Protein AF-A0A819TZE5-F1 (afdb_monomer)

pLDDT: mean 74.03, std 20.82, range [21.53, 96.31]

Organism: NCBI:txid433720

Solvent-accessible surface area (backbone atoms only — not comparable to full-atom values): 52608 Å² total; per-residue (Å²): 130,54,74,61,56,50,29,47,52,51,35,56,51,39,30,56,26,42,72,44,95,61,19,67,64,45,36,51,55,49,43,62,57,54,63,72,38,63,92,72,68,59,83,61,87,64,60,72,59,57,60,49,46,84,89,83,48,51,73,27,68,56,39,42,64,39,38,74,45,28,62,80,93,56,50,78,41,44,37,37,59,58,66,80,70,31,43,14,61,45,44,26,50,34,57,29,45,71,37,92,83,63,44,53,49,43,56,47,46,50,34,50,44,47,47,64,75,43,35,71,58,54,38,72,75,34,29,93,79,76,44,65,56,70,62,51,52,44,50,62,31,40,83,55,42,80,82,59,69,68,52,56,48,34,43,8,46,60,40,36,22,25,40,32,35,40,49,39,69,66,92,69,50,84,85,52,51,71,51,57,37,77,36,59,26,61,84,90,53,70,54,81,49,78,48,40,39,34,54,24,37,93,55,58,68,73,60,43,15,72,74,43,89,70,39,78,75,72,75,32,32,30,29,46,20,38,70,66,91,82,85,84,88,88,87,78,96,75,88,85,90,84,87,86,80,82,82,89,86,85,89,85,88,89,78,92,86,85,89,85,82,85,86,84,86,82,81,88,84,87,90,80,90,78,90,88,82,90,82,89,83,87,88,82,77,81,81,56,71,68,65,56,58,57,67,75,70,60,51,76,68,56,50,48,51,52,52,49,53,51,51,50,54,52,49,54,54,63,71,74,50,54,72,68,60,49,50,55,49,54,50,56,52,50,52,55,53,47,57,55,59,74,74,50,56,70,68,63,50,50,53,51,52,50,55,51,51,48,54,53,46,55,51,63,72,70,45,54,72,69,60,46,50,54,53,50,50,56,49,52,48,54,50,51,56,54,61,74,72,53,50,73,70,57,49,51,54,52,51,50,53,51,50,52,52,54,50,51,52,52,50,49,54,49,49,53,51,52,50,50,56,48,50,54,52,47,51,52,51,49,52,53,48,48,60,48,46,66,63,44,66,79,54,59,86,58,77,77,54,67,64,57,52,48,49,54,49,49,52,47,53,55,61,68,26,69,84,57,66,33,66,39,32,11,18,56,52,40,34,62,35,46,46,89,61,40,47,76,45,50,61,91,68,53,52,61,57,75,55,41,42,48,56,71,72,56,50,57,51,53,54,57,57,56,64,70,77,61,90,71,96,68,98,66,101,70,86,82,51,96,58,44,46,78,57,95,61,28,67,34,29,42,78,13,48,50,76,56,95,92,36,60,29,30,28,33,34,55,68,46,48,56,24,23,71,66,78,35,67,33,81,58,17,45,43,29,55,44,45,43,79,77,74,49,77,59,53,54,89,60,32,67,56,43,49,62,31,68,30,37,33,45,43,56,31,38,37,38,43,36,29,57,84,57,91,46,93,88,68,57,66,99,53,56,38,32,34,37,36,36,37,75,34,95,22,41,43,80,58,60,56,35,45,53,48,72,68,63,48,53,63,33,44,45,40,38,39,50,46,87,70,85,81,56,69,79,71,47,42,80,55,50,25,30,41,37,67,51,52,54,48,27,52,54,49,32,37,74,59,11,72,80,32,59,83,48,43,77,38,62,71,46,53,69,72,46,40,68,79,34,56,47,67,68,55,62,73,60,43,44,79,42,65,77,73,98,58,70,77,64,84,59,85,54,100,67,79,62,89,77,70,65,90,79,78,76,101,72,72,105,67,70,59,67,46,69,45,64,69,75,77,88,78,74,69,82,76,45,76,62,58,55,50,49,54,50,50,52,55,67,68,70,68,78,75,91,70,96,71,84,81,75,89,80,86,87,78,75,74,62,94,60,79,50,78,75,73,74,36,34,60,53,65,20,30,42,32,46,68,72,16,42,45,52,38,44,42,56,49,51,81,88,34,85,58,90,62,57,61,71,62,43,52,52,48,48,52,47,29,66,85,34,66,47,59,69,39,77,49,54,60,62,52,54,52,47,52,52,50,51,50,54,50,48,51,55,48,48,61,52,61,69,38,90,56,38,64,58,55,49,49,55,62,71,73,105

Sequence (896 aa):
MTRSQKFGRLLQILERCSESTVYHDEIVNAVQRIRRIESIMSPLEFRPYGVFDDRIHVVDLIAKEYLEKASADVQHLIPVDVDADGNGLYHSIILLMNDSTLTASELRVRTIIELVINEAFYSNMYTHRAGRIDIAIKAICKNRTYSGLYEICALCSILKCNIRSVYPEIDFRADMAVMNSIYTPIPPIIANYEVAILWSSVWKEMHVRAANNNLWSPNHFVPLLAPNQQYDFDHNNQLLLSNVKTPEKKTFKNNAVTQIRMPEFESSPNRRVRSDINIESERTKAISPIAIEQAQADTEEEHENRLSLLRERARLRRVNQTEEQRQNRLAKDRERTQSRRESQAEEQRHDRLAKDRERARSRRESDPEEQRQDRLAKDRERTRSRRRNETDDQYQLRINYQRDRSQANRTEKRLEKQTSDNIIIQQHNINMTKKKKSQIHSTWPAPIPTDLKKECLQRFLCQMSMSVLAEVTCTVCNIPSPEQESIKMPMSEIPNIHLLKISDELKNLVINTQSSTSKNSNGSSTTKSSYFYYENDIIRYVNGIYQENNVDMCILCQKCSNGLSKEQIPKFSVANNMWLGDVPVELQGLTIPEEKLISLHRHNSCIIKLQSPFHSMATAQGALKGNCITFLQNTPNIVNSLPLKMTDLCDTLKVIFIRARPPERLQLKRILTVRKKKIVEALRWLKKYNIFYKNVDINLDNIAQLPEDDIPESIMTTMEHILNDKEVPSERAGYILDPLSNSTELNISDVIPINNSAVLDVNGSSISSEEINNCLLNKIKNGGTNDEMDVENIYLIPHSSKPVNEYFNPKLLAGLYPTLFCYGLGAPEDRTRPLTINLREHIRYLLCYNDRRFETNHSFIFVVFNLLQRRDACFHAQLIATKPYFRSSAQEIHSL

Mean predicted aligned error: 22.63 Å

Foldseek 3Di:
DAPVVVLVVLLVQLLVLLPDPPSLVSNLVSLVVVVVPVVLPDADAADFPFEDDPVPFDFDPQVLVQLVQWDPVQNQWTWTDFDLQLLQVLRQRCNRRLPPSDDSSSLLSQLLSQCSVCVVVCCVPPCVQFNHSSVQSSQSSDPSHHHDPSSQQSVQQRNLAWEQQIEGPFVDDPSCVSNGDIHHHDPPRHRPYYWYKYQGDPDHLVVQCVVPVNGHDGSHITTIHHYDPDDDDDDDPDDDDDDDDDDDDDDDDDDDDDDDDDDDDDDDDDDDDDDDDDDDDDDDDDDDPVVVVVVVPDDPVRVVVVVVVVVVVVVVVVVPDDVVRVVVVVVVVVVVVVVCQVPDDPVVVVVVVVVVVVVVVVVLVVDDPVSVVVVVVVVVVVVVVCVVPDDPVNVVVVVVVVVVVVVVVVVVVVVVVVVVVVVVVVVVVVVVVVVVVVVAVVQPVPPDPPVVVVVVVVVVCVCPPCLQVDWAAAFFQQFTDGPVQKDKDFPVPQAQCVLQAADPVVVVLVVVVQVVVDDDDDDDPARDDPFWDDDPRHITGCRQWDDDPNTIMGIHGPQCSVQRNVVHRRCNGVNQLQDQDDQDPLLPPDAPLLLLQQFQWDFKAWEKEKEFPDDDPVPGDQAIAIEIAIDTFQAIDGAQEGRDAPVVSCLRYAYEYEAADDHDQVNCLSHQWDALVSSVSLLVLCCVFAPVSVRHHYDVVRSVQHDHTGHRVSRVVRYHYHHDDPCVVVVPPDPDDDPPPPPDDDPDDDDHHYHAHYDAPPPLPPCDPVNLVVVVVVVVVPPPDDDDDDPDDDDDRDHDPDHDDPPLCLCHVCSSRCSRRVRSISGANPPVGPDHDHLVRSLVSSCSRNVNCQVPDRCNVVVSVNSVVNVVVVVSVVSVCPPPCNVVVVVVVVVD

Radius of gyration: 44.1 Å; Cα contacts (8 Å, |Δi|>4): 1018; chains: 1; bounding box: 102×128×84 Å

Nearest PDB structures (foldseek):
  3von-assembly4_H  TM=6.032E-01  e=2.537E-02  Homo sapiens
  4i6l-assembly1_A  TM=7.152E-01  e=9.105E-02  Homo sapiens
  3von-assembly1_A  TM=6.226E-01  e=4.183E-02  Homo sapiens
  5qis-assembly1_A  TM=4.263E-01  e=1.043E-02  Homo sapiens
  3von-assembly13_c  TM=4.594E-01  e=4.674E-02  Homo sapiens

InterPro domains:
  IPR046700 Domain of unknown function DUF6570 [PF20209] (566-703)
  IPR047273 Vertnin-like, ovarian tumor domain [cd22791] (77-225)

Secondary structure (DSSP, 8-state):
--HHHHHHHHHHHHHHHHTSTTHHHHHHHHHHHHHT-TTTSPPP------B--TTT--B-HHHHHHHTTS-TTTTTSEEB----SS-HHHHHHHHHHT-TT--HHHHHHHHHHHHHHTHHHHHHHHHHHH--HHHHHHHHTSTTPPP-HHHHHHHHHHHT-EEEEE--SSS--GGGGGGSSEE-PSTTPPP--EEEEEEE-SS-HHHHHHHTTT-----EEEEEEB----S---S---S---------------------------------------------PPPPHHHHHHTTS--HHHHHHHHHHHHHHHHHHHHT--HHHHHHHHHHHHHHHHHHHHT--HHHHHHHHHHHHHHHHHHHHS--HHHHHHHHHHHHHHHHHHHHT--HHHHHHHHHHHHHHHHHHHHHHHHHHHHHHHHHHHHHHHHHHHHHHHHHTTT-SPPPPHHHHHHHHHHHHHHTSTTTS-EEE-TTT--EEEGGGEEEEEGGG-TTGGGGBPPHHHHHHHHHHHTTS------------SSEEEETTEEEEGGGEEEETTEEEEEEEHHHHHHHHTT---TTSGGGT-------TTTTT--HHHHHHH-SEEEEEEEEEEE-S--STTT--S--EEEEEEEEEEEEEE-SEESPPHHHHHHHEEEEEESSSPPPHHHHHHHH-B-HHHHHHHHHHHHHH-TTTTT-EE-HHHHHTS-SSB--HHHHHT-EEES--TTTTGGG-SS---TT--TTS----S---EEEEE---TT-----HHHHHHHHHHHHHS--SSS------PPP----SSPPP-TT-HHHHHHH-TTTSTTS-S-TT-TT-SS---HHHHHHHHHT-TT-HHHHSSSHHHHHHHHHHHHHHHHHHHHHHTSTTHHHHHHHHHT-

Structure (mmCIF, N/CA/C/O backbone):
data_AF-A0A819TZE5-F1
#
_entry.id   AF-A0A819TZE5-F1
#
loop_
_atom_site.group_PDB
_atom_site.id
_atom_site.type_symbol
_atom_site.label_atom_id
_atom_site.label_alt_id
_atom_site.label_comp_id
_atom_site.label_asym_id
_atom_site.label_entity_id
_atom_site.label_seq_id
_atom_site.pdbx_PDB_ins_code
_atom_site.Cartn_x
_atom_site.Cartn_y
_atom_site.Cartn_z
_atom_site.occupancy
_atom_site.B_iso_or_equiv
_atom_site.auth_seq_id
_atom_site.auth_comp_id
_atom_site.auth_asym_id
_atom_site.auth_atom_id
_atom_site.pdbx_PDB_model_num
ATOM 1 N N . MET A 1 1 ? 18.923 10.239 -1.562 1.00 60.25 1 MET A N 1
ATOM 2 C CA . MET A 1 1 ? 18.047 10.816 -0.513 1.00 60.25 1 MET A CA 1
ATOM 3 C C . MET A 1 1 ? 16.962 11.645 -1.171 1.00 60.25 1 MET A C 1
ATOM 5 O O . MET A 1 1 ? 17.298 12.555 -1.927 1.00 60.25 1 MET A O 1
ATOM 9 N N . THR A 1 2 ? 15.697 11.341 -0.887 1.00 75.31 2 THR A N 1
ATOM 10 C CA . THR A 1 2 ? 14.539 12.114 -1.372 1.00 75.31 2 THR A CA 1
ATOM 11 C C . THR A 1 2 ? 14.522 13.529 -0.770 1.00 75.31 2 THR A C 1
ATOM 13 O O . THR A 1 2 ? 15.168 13.778 0.251 1.00 75.31 2 THR A O 1
ATOM 16 N N . ARG A 1 3 ? 13.790 14.475 -1.380 1.00 81.12 3 ARG A N 1
ATOM 17 C CA . ARG A 1 3 ? 13.633 15.858 -0.873 1.00 81.12 3 ARG A CA 1
ATOM 18 C C . ARG A 1 3 ? 13.146 15.876 0.579 1.00 81.12 3 ARG A C 1
ATOM 20 O O . ARG A 1 3 ? 13.777 16.508 1.421 1.00 81.12 3 ARG A O 1
ATOM 27 N N . SER A 1 4 ? 12.121 15.080 0.889 1.00 78.88 4 SER A N 1
ATOM 28 C CA . SER A 1 4 ? 11.630 14.894 2.262 1.00 78.88 4 SER A CA 1
ATOM 29 C C . SER A 1 4 ? 12.727 14.391 3.211 1.00 78.88 4 SER A C 1
ATOM 31 O O . SER A 1 4 ? 12.930 14.976 4.273 1.00 78.88 4 SER A O 1
ATOM 33 N N . GLN A 1 5 ? 13.505 13.372 2.821 1.00 82.94 5 GLN A N 1
ATOM 34 C CA . GLN A 1 5 ? 14.591 12.851 3.662 1.00 82.94 5 GLN A CA 1
ATOM 35 C C . GLN A 1 5 ? 15.687 13.898 3.908 1.00 82.94 5 GLN A C 1
ATOM 37 O O . GLN A 1 5 ? 16.273 13.927 4.992 1.00 82.94 5 GLN A O 1
ATOM 42 N N . LYS A 1 6 ? 15.977 14.760 2.922 1.00 86.88 6 LYS A N 1
ATOM 43 C CA . LYS A 1 6 ? 16.944 15.860 3.067 1.00 86.88 6 LYS A CA 1
ATOM 44 C C . LYS A 1 6 ? 16.467 16.867 4.114 1.00 86.88 6 LYS A C 1
ATOM 46 O O . LYS A 1 6 ? 17.198 17.119 5.068 1.00 86.88 6 LYS A O 1
ATOM 51 N N . PHE A 1 7 ? 15.241 17.377 3.987 1.00 88.88 7 PHE A N 1
ATOM 52 C CA . PHE A 1 7 ? 14.680 18.330 4.952 1.00 88.88 7 PHE A CA 1
ATOM 53 C C . PHE A 1 7 ? 14.471 17.716 6.342 1.00 88.88 7 PHE A C 1
ATOM 55 O O . PHE A 1 7 ? 14.734 18.382 7.340 1.00 88.88 7 PHE A O 1
ATOM 62 N N . GLY A 1 8 ? 14.115 16.431 6.428 1.00 88.56 8 GLY A N 1
ATOM 63 C CA . GLY A 1 8 ? 14.060 15.700 7.696 1.00 88.56 8 GLY A CA 1
ATOM 64 C C . GLY A 1 8 ? 15.415 15.646 8.412 1.00 88.56 8 GLY A C 1
ATOM 65 O O . GLY A 1 8 ? 15.487 15.924 9.607 1.00 88.56 8 GLY A O 1
ATOM 66 N N . ARG A 1 9 ? 16.513 15.366 7.690 1.00 90.44 9 ARG A N 1
ATOM 67 C CA . ARG A 1 9 ? 17.867 15.409 8.278 1.00 90.44 9 ARG A CA 1
ATOM 68 C C . ARG A 1 9 ? 18.296 16.821 8.668 1.00 90.44 9 ARG A C 1
ATOM 70 O O . ARG A 1 9 ? 18.942 16.982 9.697 1.00 90.44 9 ARG A O 1
ATOM 77 N N . LEU A 1 10 ? 17.947 17.834 7.876 1.00 92.69 10 LEU A N 1
ATOM 78 C CA . LEU A 1 10 ? 18.248 19.223 8.231 1.00 92.69 10 LEU A CA 1
ATOM 79 C C . LEU A 1 10 ? 17.533 19.660 9.506 1.00 92.69 10 LEU A C 1
ATOM 81 O O . LEU A 1 10 ? 18.157 20.287 10.359 1.00 92.69 10 LEU A O 1
ATOM 85 N N . LEU A 1 11 ? 16.263 19.282 9.662 1.00 93.88 11 LEU A N 1
ATOM 86 C CA . LEU A 1 11 ? 15.517 19.568 10.881 1.00 93.88 11 LEU A CA 1
ATOM 87 C C . LEU A 1 11 ? 16.163 18.895 12.098 1.00 93.88 11 LEU A C 1
ATOM 89 O O . LEU A 1 11 ? 16.351 19.555 13.108 1.00 93.88 11 LEU A O 1
ATOM 93 N N . GLN A 1 12 ? 16.607 17.638 11.980 1.00 94.19 12 GLN A N 1
ATOM 94 C CA . GLN A 1 12 ? 17.335 16.948 13.059 1.00 94.19 12 GLN A CA 1
ATOM 95 C C . GLN A 1 12 ? 18.650 17.644 13.444 1.00 94.19 12 GLN A C 1
ATOM 97 O O . GLN A 1 12 ? 19.046 17.618 14.608 1.00 94.19 12 GLN A O 1
ATOM 102 N N . ILE A 1 13 ? 19.353 18.254 12.484 1.00 93.19 13 ILE A N 1
ATOM 103 C CA . ILE A 1 13 ? 20.568 19.033 12.768 1.00 93.19 13 ILE A CA 1
ATOM 104 C C . ILE A 1 13 ? 20.208 20.297 13.554 1.00 93.19 13 ILE A C 1
ATOM 106 O O . ILE A 1 13 ? 20.822 20.562 14.585 1.00 93.19 13 ILE A O 1
ATOM 110 N N . LEU A 1 14 ? 19.202 21.046 13.096 1.00 94.06 14 LEU A N 1
ATOM 111 C CA . LEU A 1 14 ? 18.737 22.268 13.762 1.00 94.06 14 LEU A CA 1
ATOM 112 C C . LEU A 1 14 ? 18.184 21.979 15.166 1.00 94.06 14 LEU A C 1
ATOM 114 O O . LEU A 1 14 ? 18.446 22.733 16.101 1.00 94.06 14 LEU A O 1
ATOM 118 N N . GLU A 1 15 ? 17.489 20.856 15.339 1.00 95.12 15 GLU A N 1
ATOM 119 C CA . GLU A 1 15 ? 16.995 20.380 16.631 1.00 95.12 15 GLU A CA 1
ATOM 120 C C . GLU A 1 15 ? 18.144 20.136 17.617 1.00 95.12 15 GLU A C 1
ATOM 122 O O . GLU A 1 15 ? 18.104 20.657 18.730 1.00 95.12 15 GLU A O 1
ATOM 127 N N . ARG A 1 16 ? 19.219 19.456 17.196 1.00 93.38 16 ARG A N 1
ATOM 128 C CA . ARG A 1 16 ? 20.417 19.258 18.035 1.00 93.38 16 ARG A CA 1
ATOM 129 C C . ARG A 1 16 ? 21.088 20.576 18.417 1.00 93.38 16 ARG A C 1
ATOM 131 O O . ARG A 1 16 ? 21.457 20.748 19.573 1.00 93.38 16 ARG A O 1
ATOM 138 N N . CYS A 1 17 ? 21.201 21.521 17.483 1.00 92.81 17 CYS A N 1
ATOM 139 C CA . CYS A 1 17 ? 21.723 22.859 17.785 1.00 92.81 17 CYS A CA 1
ATOM 140 C C . CYS A 1 17 ? 20.857 23.583 18.832 1.00 92.81 17 CYS A C 1
ATOM 142 O O . CYS A 1 17 ? 21.376 24.293 19.691 1.00 92.81 17 CYS A O 1
ATOM 144 N N . SER A 1 18 ? 19.537 23.367 18.819 1.00 92.62 18 SER A N 1
ATOM 145 C CA . SER A 1 18 ? 18.610 23.984 19.778 1.00 92.62 18 SER A CA 1
ATOM 146 C C . SER A 1 18 ? 18.809 23.527 21.234 1.00 92.62 18 SER A C 1
ATOM 148 O O . SER A 1 18 ? 18.422 24.240 22.169 1.00 92.62 18 SER A O 1
ATOM 150 N N . GLU A 1 19 ? 19.430 22.364 21.446 1.00 91.50 19 GLU A N 1
ATOM 151 C CA . GLU A 1 19 ? 19.705 21.789 22.770 1.00 91.50 19 GLU A CA 1
ATOM 152 C C . GLU A 1 19 ? 20.974 22.356 23.422 1.00 91.50 19 GLU A C 1
ATOM 154 O O . GLU A 1 19 ? 21.157 22.213 24.633 1.00 91.50 19 GLU A O 1
ATOM 159 N N . SER A 1 20 ? 21.822 23.046 22.654 1.00 89.69 20 SER A N 1
ATOM 160 C CA . SER A 1 20 ? 23.058 23.647 23.151 1.00 89.69 20 SER A CA 1
ATOM 161 C C . SER A 1 20 ? 22.800 24.808 24.119 1.00 89.69 20 SER A C 1
ATOM 163 O O . SER A 1 20 ? 21.782 25.510 24.076 1.00 89.69 20 SER A O 1
ATOM 165 N N . THR A 1 21 ? 23.761 25.053 25.009 1.00 82.62 21 THR A N 1
ATOM 166 C CA . THR A 1 21 ? 23.776 26.247 25.866 1.00 82.62 21 THR A CA 1
ATOM 167 C C . THR A 1 21 ? 24.011 27.520 25.055 1.00 82.62 21 THR A C 1
ATOM 169 O O . THR A 1 21 ? 23.552 28.585 25.463 1.00 82.62 21 THR A O 1
ATOM 172 N N . VAL A 1 22 ? 24.646 27.398 23.884 1.00 89.12 22 VAL A N 1
ATOM 173 C CA . VAL A 1 22 ? 24.916 28.480 22.922 1.00 89.12 22 VAL A CA 1
ATOM 174 C C . VAL A 1 22 ? 24.076 28.294 21.649 1.00 89.12 22 VAL A C 1
ATOM 176 O O . VAL A 1 22 ? 24.514 28.563 20.533 1.00 89.12 22 VAL A O 1
ATOM 179 N N . TYR A 1 23 ? 22.846 27.795 21.823 1.00 90.50 23 TYR A N 1
ATOM 180 C CA . TYR A 1 23 ? 21.963 27.358 20.737 1.00 90.50 23 TYR A CA 1
ATOM 181 C C . TYR A 1 23 ? 21.776 28.385 19.618 1.00 90.50 23 TYR A C 1
ATOM 183 O O . TYR A 1 23 ? 21.669 28.005 18.457 1.00 90.50 23 TYR A O 1
ATOM 191 N N . HIS A 1 24 ? 21.720 29.675 19.951 1.00 91.00 24 HIS A N 1
ATOM 192 C CA . HIS A 1 24 ? 21.464 30.721 18.969 1.00 91.00 24 HIS A CA 1
ATOM 193 C C . HIS A 1 24 ? 22.594 30.792 17.930 1.00 91.00 24 HIS A C 1
ATOM 195 O O . HIS A 1 24 ? 22.332 30.661 16.736 1.00 91.00 24 HIS A O 1
ATOM 201 N N . ASP A 1 25 ? 23.851 30.860 18.378 1.00 89.88 25 ASP A N 1
ATOM 202 C CA . ASP A 1 25 ? 25.016 30.894 17.489 1.00 89.88 25 ASP A CA 1
ATOM 203 C C . ASP A 1 25 ? 25.155 29.595 16.680 1.00 89.88 25 ASP A C 1
ATOM 205 O O . ASP A 1 25 ? 25.508 29.617 15.499 1.00 89.88 25 ASP A O 1
ATOM 209 N N . GLU A 1 26 ? 24.855 28.441 17.281 1.00 91.94 26 GLU A N 1
ATOM 210 C CA . GLU A 1 26 ? 24.895 27.155 16.578 1.00 91.94 26 GLU A CA 1
ATOM 211 C C . GLU A 1 26 ? 23.828 27.051 15.481 1.00 91.94 26 GLU A C 1
ATOM 213 O O . GLU A 1 26 ? 24.136 26.607 14.371 1.00 91.94 26 GLU A O 1
ATOM 218 N N . ILE A 1 27 ? 22.600 27.500 15.756 1.00 93.38 27 ILE A N 1
ATOM 219 C CA . ILE A 1 27 ? 21.511 27.535 14.771 1.00 93.38 27 ILE A CA 1
ATOM 220 C C . ILE A 1 27 ? 21.860 28.499 13.634 1.00 93.38 27 ILE A C 1
ATOM 222 O O . ILE A 1 27 ? 21.732 28.125 12.467 1.00 93.38 27 ILE A O 1
ATOM 226 N N . VAL A 1 28 ? 22.360 29.701 13.942 1.00 93.31 28 VAL A N 1
ATOM 227 C CA . VAL A 1 28 ? 22.786 30.687 12.932 1.00 93.31 28 VAL A CA 1
ATOM 228 C C . VAL A 1 28 ? 23.866 30.094 12.023 1.00 93.31 28 VAL A C 1
ATOM 230 O O . VAL A 1 28 ? 23.742 30.132 10.795 1.00 93.31 28 VAL A O 1
ATOM 233 N N . ASN A 1 29 ? 24.890 29.466 12.602 1.00 92.06 29 ASN A N 1
ATOM 234 C CA . ASN A 1 29 ? 25.957 28.810 11.844 1.00 92.06 29 ASN A CA 1
ATOM 235 C C . ASN A 1 29 ? 25.438 27.647 10.981 1.00 92.06 29 ASN A C 1
ATOM 237 O O . ASN A 1 29 ? 25.871 27.477 9.837 1.00 92.06 29 ASN A O 1
ATOM 241 N N . ALA A 1 30 ? 24.506 26.844 11.499 1.00 92.19 30 ALA A N 1
ATOM 242 C CA . ALA A 1 30 ? 23.881 25.761 10.746 1.00 92.19 30 ALA A CA 1
ATOM 243 C C . ALA A 1 30 ? 23.065 26.299 9.559 1.00 92.19 30 ALA A C 1
ATOM 245 O O . ALA A 1 30 ? 23.241 25.826 8.434 1.00 92.19 30 ALA A O 1
ATOM 246 N N . VAL A 1 31 ? 22.249 27.336 9.767 1.00 93.75 31 VAL A N 1
ATOM 247 C CA . VAL A 1 31 ? 21.460 27.993 8.711 1.00 93.75 31 VAL A CA 1
ATOM 248 C C . VAL A 1 31 ? 22.361 28.576 7.622 1.00 93.75 31 VAL A C 1
ATOM 250 O O . VAL A 1 31 ? 22.098 28.370 6.436 1.00 93.75 31 VAL A O 1
ATOM 253 N N . GLN A 1 32 ? 23.469 29.226 7.987 1.00 90.88 32 GLN A N 1
ATOM 254 C CA . GLN A 1 32 ? 24.436 29.750 7.015 1.00 90.88 32 GLN A CA 1
ATOM 255 C C . GLN A 1 32 ? 25.036 28.654 6.123 1.00 90.88 32 GLN A C 1
ATOM 257 O O . GLN A 1 32 ? 25.282 28.892 4.940 1.00 90.88 32 GLN A O 1
ATOM 262 N N . ARG A 1 33 ? 25.257 27.448 6.661 1.00 89.44 33 ARG A N 1
ATOM 263 C CA . ARG A 1 33 ? 25.720 26.289 5.879 1.00 89.44 33 ARG A CA 1
ATOM 264 C C . ARG A 1 33 ? 24.616 25.739 4.980 1.00 89.44 33 ARG A C 1
ATOM 266 O O . ARG A 1 33 ? 24.879 25.474 3.811 1.00 89.44 33 ARG A O 1
ATOM 273 N N . ILE A 1 34 ? 23.392 25.612 5.498 1.00 88.88 34 ILE A N 1
ATOM 274 C CA . ILE A 1 34 ? 22.228 25.111 4.748 1.00 88.88 34 ILE A CA 1
ATOM 275 C C . ILE A 1 34 ? 21.925 26.007 3.542 1.00 88.88 34 ILE A C 1
ATOM 277 O O . ILE A 1 34 ? 21.685 25.501 2.447 1.00 88.88 34 ILE A O 1
ATOM 281 N N . ARG A 1 35 ? 22.015 27.330 3.709 1.00 82.50 35 ARG A N 1
ATOM 282 C CA . ARG A 1 35 ? 21.752 28.317 2.651 1.00 82.50 35 ARG A CA 1
ATOM 283 C C . ARG A 1 35 ? 22.664 28.173 1.428 1.00 82.50 35 ARG A C 1
ATOM 285 O O . ARG A 1 35 ? 22.266 28.547 0.332 1.00 82.50 35 ARG A O 1
ATOM 292 N N . ARG A 1 36 ? 23.876 27.631 1.591 1.00 81.69 36 ARG A N 1
ATOM 293 C CA . ARG A 1 36 ? 24.817 27.409 0.475 1.00 81.69 36 ARG A CA 1
ATOM 294 C C . ARG A 1 36 ? 24.383 26.273 -0.454 1.00 81.69 36 ARG A C 1
ATOM 296 O O . ARG A 1 36 ? 24.998 26.070 -1.494 1.00 81.69 36 ARG A O 1
ATOM 303 N N . ILE A 1 37 ? 23.353 25.517 -0.081 1.00 81.44 37 ILE A N 1
ATOM 304 C CA . ILE A 1 37 ? 22.836 24.411 -0.875 1.00 81.44 37 ILE A CA 1
ATOM 305 C C . ILE A 1 37 ? 21.729 24.957 -1.788 1.00 81.44 37 ILE A C 1
ATOM 307 O O . ILE A 1 37 ? 20.576 25.069 -1.376 1.00 81.44 37 ILE A O 1
ATOM 311 N N . GLU A 1 38 ? 22.064 25.269 -3.043 1.00 70.50 38 GLU A N 1
ATOM 312 C CA . GLU A 1 38 ? 21.131 25.872 -4.017 1.00 70.50 38 GLU A CA 1
ATOM 313 C C . GLU A 1 38 ? 19.834 25.067 -4.186 1.00 70.50 38 GLU A C 1
ATOM 315 O O . GLU A 1 38 ? 18.745 25.635 -4.218 1.00 70.50 38 GLU A O 1
ATOM 320 N N . SER A 1 39 ? 19.924 23.731 -4.164 1.00 67.75 39 SER A N 1
ATOM 321 C CA . SER A 1 39 ? 18.749 22.845 -4.252 1.00 67.75 39 SER A CA 1
ATOM 322 C C . SER A 1 39 ? 17.727 23.006 -3.109 1.00 67.75 39 SER A C 1
ATOM 324 O O . SER A 1 39 ? 16.595 22.543 -3.242 1.00 67.75 39 SER A O 1
ATOM 326 N N . ILE A 1 40 ? 18.104 23.651 -1.999 1.00 69.75 40 ILE A N 1
ATOM 327 C CA . ILE A 1 40 ? 17.271 23.873 -0.803 1.00 69.75 40 ILE A CA 1
ATOM 328 C C . ILE A 1 40 ? 16.658 25.277 -0.800 1.00 69.75 40 ILE A C 1
ATOM 330 O O . ILE A 1 40 ? 15.546 25.457 -0.308 1.00 69.75 40 ILE A O 1
ATOM 334 N N . MET A 1 41 ? 17.344 26.252 -1.399 1.00 72.50 41 MET A N 1
ATOM 335 C CA . MET A 1 41 ? 16.908 27.652 -1.474 1.00 72.50 41 MET A CA 1
ATOM 336 C C . MET A 1 41 ? 15.984 27.946 -2.666 1.00 72.50 41 MET A C 1
ATOM 338 O O . MET A 1 41 ? 15.635 29.102 -2.897 1.00 72.50 41 MET A O 1
ATOM 342 N N . SER A 1 42 ? 15.562 26.921 -3.411 1.00 78.38 42 SER A N 1
ATOM 343 C CA . SER A 1 42 ? 14.591 27.068 -4.498 1.00 78.38 42 SER A CA 1
ATOM 344 C C . SER A 1 42 ? 13.283 27.704 -3.986 1.00 78.38 42 SER A C 1
ATOM 346 O O . SER A 1 42 ? 12.781 27.288 -2.931 1.00 78.38 42 SER A O 1
ATOM 348 N N . PRO A 1 43 ? 12.736 28.727 -4.674 1.00 77.44 43 PRO A N 1
ATOM 349 C CA . PRO A 1 43 ? 11.509 29.398 -4.250 1.00 77.44 43 PRO A CA 1
ATOM 350 C C . PRO A 1 43 ? 10.304 28.454 -4.342 1.00 77.44 43 PRO A C 1
ATOM 352 O O . PRO A 1 43 ? 10.231 27.619 -5.242 1.00 77.44 43 PRO A O 1
ATOM 355 N N . LEU A 1 44 ? 9.350 28.588 -3.416 1.00 82.75 44 LEU A N 1
ATOM 356 C CA . LEU A 1 44 ? 8.071 27.880 -3.494 1.00 82.75 44 LEU A CA 1
ATOM 357 C C . LEU A 1 44 ? 7.094 28.689 -4.357 1.00 82.75 44 LEU A C 1
ATOM 359 O O . LEU A 1 44 ? 6.886 29.878 -4.114 1.00 82.75 44 LEU A O 1
ATOM 363 N N . GLU A 1 45 ? 6.483 28.052 -5.355 1.00 77.75 45 GLU A N 1
ATOM 364 C CA . GLU A 1 45 ? 5.355 28.635 -6.086 1.00 77.75 45 GLU A CA 1
ATOM 365 C C . GLU A 1 45 ? 4.054 28.342 -5.339 1.00 77.75 45 GLU A C 1
ATOM 367 O O . GLU A 1 45 ? 3.495 27.250 -5.432 1.00 77.75 45 GLU A O 1
ATOM 372 N N . PHE A 1 46 ? 3.573 29.318 -4.574 1.00 79.62 46 PHE A N 1
ATOM 373 C CA . PHE A 1 46 ? 2.321 29.198 -3.838 1.00 79.62 46 PHE A CA 1
ATOM 374 C C . PHE A 1 46 ? 1.125 29.611 -4.704 1.00 79.62 46 PHE A C 1
ATOM 376 O O . PHE A 1 46 ? 1.055 30.745 -5.187 1.00 79.62 46 PHE A O 1
ATOM 383 N N . ARG A 1 47 ? 0.168 28.695 -4.883 1.00 78.81 47 ARG A N 1
ATOM 384 C CA . ARG A 1 47 ? -1.145 28.958 -5.489 1.00 78.81 47 ARG A CA 1
ATOM 385 C C . ARG A 1 47 ? -2.210 28.349 -4.574 1.00 78.81 47 ARG A C 1
ATOM 387 O O . ARG A 1 47 ? -2.361 27.129 -4.600 1.00 78.81 47 ARG A O 1
ATOM 394 N N . PRO A 1 48 ? -2.886 29.149 -3.733 1.00 79.00 48 PRO A N 1
ATOM 395 C CA . PRO A 1 48 ? -3.758 28.597 -2.712 1.00 79.00 48 PRO A CA 1
ATOM 396 C C . PRO A 1 48 ? -5.020 27.976 -3.311 1.00 79.00 48 PRO A C 1
ATOM 398 O O . PRO A 1 48 ? -5.706 28.582 -4.135 1.00 79.00 48 PRO A O 1
ATOM 401 N N . TYR A 1 49 ? -5.346 26.777 -2.845 1.00 76.25 49 TYR A N 1
ATOM 402 C CA . TYR A 1 49 ? -6.625 26.116 -3.029 1.00 76.25 49 TYR A CA 1
ATOM 403 C C . TYR A 1 49 ? -7.634 26.754 -2.068 1.00 76.25 49 TYR A C 1
ATOM 405 O O . TYR A 1 49 ? -7.636 26.462 -0.878 1.00 76.25 49 TYR A O 1
ATOM 413 N N . GLY A 1 50 ? -8.425 27.705 -2.569 1.00 75.25 50 GLY A N 1
ATOM 414 C CA . GLY A 1 50 ? -9.261 28.582 -1.737 1.00 75.25 50 GLY A CA 1
ATOM 415 C C . GLY A 1 50 ? -10.716 28.143 -1.543 1.00 75.25 50 GLY A C 1
ATOM 416 O O . GLY A 1 50 ? -11.456 28.841 -0.856 1.00 75.25 50 GLY A O 1
ATOM 417 N N . VAL A 1 51 ? -11.147 27.030 -2.147 1.00 87.38 51 VAL A N 1
ATOM 418 C CA . VAL A 1 51 ? -12.558 26.599 -2.177 1.00 87.38 51 VAL A CA 1
ATOM 419 C C . VAL A 1 51 ? -12.714 25.234 -1.511 1.00 87.38 51 VAL A C 1
ATOM 421 O O . VAL A 1 51 ? -11.903 24.340 -1.719 1.00 87.38 51 VAL A O 1
ATOM 424 N N . PHE A 1 52 ? -13.753 25.059 -0.706 1.00 87.12 52 PHE A N 1
ATOM 425 C CA . PHE A 1 52 ? -14.082 23.800 -0.054 1.00 87.12 52 PHE A CA 1
ATOM 426 C C . PHE A 1 52 ? -14.637 22.787 -1.066 1.00 87.12 52 PHE A C 1
ATOM 428 O O . PHE A 1 52 ? -15.541 23.114 -1.823 1.00 87.12 52 PHE A O 1
ATOM 435 N N . ASP A 1 53 ? -14.131 21.553 -1.066 1.00 82.94 53 ASP A N 1
ATOM 436 C CA . ASP A 1 53 ? -14.609 20.465 -1.925 1.00 82.94 53 ASP A CA 1
ATOM 437 C C . ASP A 1 53 ? -14.911 19.256 -1.038 1.00 82.94 53 ASP A C 1
ATOM 439 O O . ASP A 1 53 ? -14.008 18.668 -0.446 1.00 82.94 53 ASP A O 1
ATOM 443 N N . ASP A 1 54 ? -16.187 18.897 -0.943 1.00 80.69 54 ASP A N 1
ATOM 444 C CA . ASP A 1 54 ? -16.718 17.838 -0.080 1.00 80.69 54 ASP A CA 1
ATOM 445 C C . ASP A 1 54 ? -16.215 16.431 -0.439 1.00 80.69 54 ASP A C 1
ATOM 447 O O . ASP A 1 54 ? -16.342 15.500 0.356 1.00 80.69 54 ASP A O 1
ATOM 451 N N . ARG A 1 55 ? -15.601 16.261 -1.615 1.00 73.81 55 ARG A N 1
ATOM 452 C CA . ARG A 1 55 ? -15.024 14.983 -2.061 1.00 73.81 55 ARG A CA 1
ATOM 453 C C . ARG A 1 55 ? -13.628 14.733 -1.501 1.00 73.81 55 ARG A C 1
ATOM 455 O O . ARG A 1 55 ? -13.205 13.579 -1.446 1.00 73.81 55 ARG A O 1
ATOM 462 N N . ILE A 1 56 ? -12.900 15.794 -1.152 1.00 80.62 56 ILE A N 1
ATOM 463 C CA . ILE A 1 56 ? -11.493 15.725 -0.718 1.00 80.62 56 ILE A CA 1
ATOM 464 C C . ILE A 1 56 ? -11.250 16.367 0.649 1.00 80.62 56 ILE A C 1
ATOM 466 O O . ILE A 1 56 ? -10.252 16.051 1.292 1.00 80.62 56 ILE A O 1
ATOM 470 N N . HIS A 1 57 ? -12.143 17.245 1.102 1.00 86.44 57 HIS A N 1
ATOM 471 C CA . HIS A 1 57 ? -12.036 17.944 2.372 1.00 86.44 57 HIS A CA 1
ATOM 472 C C . HIS A 1 57 ? -13.062 17.431 3.370 1.00 86.44 57 HIS A C 1
ATOM 474 O O . HIS A 1 57 ? -14.244 17.276 3.067 1.00 86.44 57 HIS A O 1
ATOM 480 N N . VAL A 1 58 ? -12.598 17.227 4.597 1.00 85.81 58 VAL A N 1
ATOM 481 C CA . VAL A 1 58 ? -13.440 16.899 5.746 1.00 85.81 58 VAL A CA 1
ATOM 482 C C . VAL A 1 58 ? -13.584 18.160 6.590 1.00 85.81 58 VAL A C 1
ATOM 484 O O . VAL A 1 58 ? -12.610 18.872 6.807 1.00 85.81 58 VAL A O 1
ATOM 487 N N . VAL A 1 59 ? -14.799 18.472 7.041 1.00 89.38 59 VAL A N 1
ATOM 488 C CA . VAL A 1 59 ? -15.031 19.623 7.928 1.00 89.38 59 VAL A CA 1
ATOM 489 C C . VAL A 1 59 ? -14.559 19.279 9.338 1.00 89.38 59 VAL A C 1
ATOM 491 O O . VAL A 1 59 ? -15.005 18.278 9.900 1.00 89.38 59 VAL A O 1
ATOM 494 N N . ASP A 1 60 ? -13.734 20.135 9.938 1.00 94.38 60 ASP A N 1
ATOM 495 C CA . ASP A 1 60 ? -13.407 20.027 11.362 1.00 94.38 60 ASP A CA 1
ATOM 496 C C . ASP A 1 60 ? -14.576 20.582 12.188 1.00 94.38 60 ASP A C 1
ATOM 498 O O . ASP A 1 60 ? -14.807 21.792 12.277 1.00 94.38 60 ASP A O 1
ATOM 502 N N . LEU A 1 61 ? -15.349 19.671 12.783 1.00 89.94 61 LEU A N 1
ATOM 503 C CA . LEU A 1 61 ? -16.537 20.009 13.565 1.00 89.94 61 LEU A CA 1
ATOM 504 C C . LEU A 1 61 ? -16.204 20.758 14.861 1.00 89.94 61 LEU A C 1
ATOM 506 O O . LEU A 1 61 ? -17.019 21.557 15.315 1.00 89.94 61 LEU A O 1
ATOM 510 N N . ILE A 1 62 ? -15.029 20.527 15.452 1.00 90.19 62 ILE A N 1
ATOM 511 C CA . ILE A 1 62 ? -14.609 21.217 16.677 1.00 90.19 62 ILE A CA 1
ATOM 512 C C . ILE A 1 62 ? -14.148 22.631 16.320 1.00 90.19 62 ILE A C 1
ATOM 514 O O . ILE A 1 62 ? -14.575 23.600 16.945 1.00 90.19 62 ILE A O 1
ATOM 518 N N . ALA A 1 63 ? -13.345 22.774 15.266 1.00 94.06 63 ALA A N 1
ATOM 519 C CA . ALA A 1 63 ? -12.951 24.079 14.746 1.00 94.06 63 ALA A CA 1
ATOM 520 C C . ALA A 1 63 ? -14.145 24.897 14.243 1.00 94.06 63 ALA A C 1
ATOM 522 O O . ALA A 1 63 ? -14.129 26.119 14.362 1.00 94.06 63 ALA A O 1
ATOM 523 N N . LYS A 1 64 ? -15.206 24.250 13.750 1.00 94.31 64 LYS A N 1
ATOM 524 C CA . LYS A 1 64 ? -16.462 24.923 13.400 1.00 94.31 64 LYS A CA 1
ATOM 525 C C . LYS A 1 64 ? -17.123 25.594 14.608 1.00 94.31 64 LYS A C 1
ATOM 527 O O . LYS A 1 64 ? -17.480 26.762 14.505 1.00 94.31 64 LYS A O 1
ATOM 532 N N . GLU A 1 65 ? -17.197 24.919 15.759 1.00 93.25 65 GLU A N 1
ATOM 533 C CA . GLU A 1 65 ? -17.702 25.521 17.012 1.00 93.25 65 GLU A CA 1
ATOM 534 C C . GLU A 1 65 ? -16.851 26.729 17.458 1.00 93.25 65 GLU A C 1
ATOM 536 O O . GLU A 1 65 ? -17.355 27.680 18.059 1.00 93.25 65 GLU A O 1
ATOM 541 N N . TYR A 1 66 ? -15.545 26.706 17.176 1.00 94.81 66 TYR A N 1
ATOM 542 C CA . TYR A 1 66 ? -14.647 27.829 17.454 1.00 94.81 66 TYR A CA 1
ATOM 543 C C . TYR A 1 66 ? -14.790 28.973 16.446 1.00 94.81 66 TYR A C 1
ATOM 545 O O . TYR A 1 66 ? -14.726 30.138 16.840 1.00 94.81 66 TYR A O 1
ATOM 553 N N . LEU A 1 67 ? -15.019 28.663 15.169 1.00 95.44 67 LEU A N 1
ATOM 554 C CA . LEU A 1 67 ? -15.228 29.651 14.114 1.00 95.44 67 LEU A CA 1
ATOM 555 C C . LEU A 1 67 ? -16.507 30.466 14.340 1.00 95.44 67 LEU A C 1
ATOM 557 O O . LEU A 1 67 ? -16.503 31.665 14.091 1.00 95.44 67 LEU A O 1
ATOM 561 N N . GLU A 1 68 ? -17.564 29.858 14.885 1.00 93.38 68 GLU A N 1
ATOM 562 C CA . GLU A 1 68 ? -18.800 30.555 15.288 1.00 93.38 68 GLU A CA 1
ATOM 563 C C . GLU A 1 68 ? -18.555 31.671 16.318 1.00 93.38 68 GLU A C 1
ATOM 565 O O . GLU A 1 68 ? -19.337 32.615 16.419 1.00 93.38 68 GLU A O 1
ATOM 570 N N . LYS A 1 69 ? -17.451 31.583 17.068 1.00 93.75 69 LYS A N 1
ATOM 571 C CA . LYS A 1 69 ? -17.010 32.581 18.052 1.00 93.75 69 LYS A CA 1
ATOM 572 C C . LYS A 1 69 ? -15.937 33.523 17.499 1.00 93.75 69 LYS A C 1
ATOM 574 O O . LYS A 1 69 ? -15.382 34.308 18.259 1.00 93.75 69 LYS A O 1
ATOM 579 N N . ALA A 1 70 ? -15.583 33.421 16.221 1.00 92.94 70 ALA A N 1
ATOM 580 C CA . ALA A 1 70 ? -14.681 34.353 15.552 1.00 92.94 70 ALA A CA 1
ATOM 581 C C . ALA A 1 70 ? -15.453 35.555 14.983 1.00 92.94 70 ALA A C 1
ATOM 583 O O . ALA A 1 70 ? -16.681 35.622 15.068 1.00 92.94 70 ALA A O 1
ATOM 584 N N . SER A 1 71 ? -14.738 36.501 14.375 1.00 88.69 71 SER A N 1
ATOM 585 C CA . SER A 1 71 ? -15.344 37.690 13.779 1.00 88.69 71 SER A CA 1
ATOM 586 C C . SER A 1 71 ? -16.320 37.338 12.645 1.00 88.69 71 SER A C 1
ATOM 588 O O . SER A 1 71 ? -16.107 36.409 11.863 1.00 88.69 71 SER A O 1
ATOM 590 N N . ALA A 1 72 ? -17.421 38.089 12.539 1.00 88.69 72 ALA A N 1
ATOM 591 C CA . ALA A 1 72 ? -18.517 37.783 11.612 1.00 88.69 72 ALA A CA 1
ATOM 592 C C . ALA A 1 72 ? -18.089 37.729 10.131 1.00 88.69 72 ALA A C 1
ATOM 594 O O . ALA A 1 72 ? -18.691 37.018 9.328 1.00 88.69 72 ALA A O 1
ATOM 595 N N . ASP A 1 73 ? -17.027 38.446 9.765 1.00 88.56 73 ASP A N 1
ATOM 596 C CA . ASP A 1 73 ? -16.495 38.498 8.406 1.00 88.56 73 ASP A CA 1
ATOM 597 C C . ASP A 1 73 ? -15.813 37.198 7.957 1.00 88.56 73 ASP A C 1
ATOM 599 O O . ASP A 1 73 ? -15.586 37.041 6.764 1.00 88.56 73 ASP A O 1
ATOM 603 N N . VAL A 1 74 ? -15.527 36.249 8.857 1.00 91.38 74 VAL A N 1
ATOM 604 C CA . VAL A 1 74 ? -14.910 34.949 8.517 1.00 91.38 74 VAL A CA 1
ATOM 605 C C . VAL A 1 74 ? -15.789 33.739 8.847 1.00 91.38 74 VAL A C 1
ATOM 607 O O . VAL A 1 74 ? -15.478 32.633 8.414 1.00 91.38 74 VAL A O 1
ATOM 610 N N . GLN A 1 75 ? -16.914 33.932 9.543 1.00 91.81 75 GLN A N 1
ATOM 611 C CA . GLN A 1 75 ? -17.831 32.849 9.946 1.00 91.81 75 GLN A CA 1
ATOM 612 C C . GLN A 1 75 ? -18.458 32.086 8.769 1.00 91.81 75 GLN A C 1
ATOM 614 O O . GLN A 1 75 ? -18.905 30.954 8.928 1.00 91.81 75 GLN A O 1
ATOM 619 N N . HIS A 1 76 ? -18.493 32.697 7.583 1.00 90.81 76 HIS A N 1
ATOM 620 C CA . HIS A 1 76 ? -19.007 32.078 6.360 1.00 90.81 76 HIS A CA 1
ATOM 621 C C . HIS A 1 76 ? -18.033 31.065 5.726 1.00 90.81 76 HIS A C 1
ATOM 623 O O . HIS A 1 76 ? -18.407 30.365 4.783 1.00 90.81 76 HIS A O 1
ATOM 629 N N . LEU A 1 77 ? -16.783 31.012 6.198 1.00 94.31 77 LEU A N 1
ATOM 630 C CA . LEU A 1 77 ? -15.768 30.079 5.717 1.00 94.31 77 LEU A CA 1
ATOM 631 C C . LEU A 1 77 ? -15.932 28.698 6.367 1.00 94.31 77 LEU A C 1
ATOM 633 O O . LEU A 1 77 ? -16.584 28.537 7.396 1.00 94.31 77 LEU A O 1
ATOM 637 N N . ILE A 1 78 ? -15.320 27.685 5.760 1.00 94.56 78 ILE A N 1
ATOM 638 C CA . ILE A 1 78 ? -15.399 26.293 6.202 1.00 94.56 78 ILE A CA 1
ATOM 639 C C . ILE A 1 78 ? -14.034 25.856 6.754 1.00 94.56 78 ILE A C 1
ATOM 641 O O . ILE A 1 78 ? -13.057 25.870 5.999 1.00 94.56 78 ILE A O 1
ATOM 645 N N . PRO A 1 79 ? -13.942 25.461 8.040 1.00 96.31 79 PRO A N 1
ATOM 646 C CA . PRO A 1 79 ? -12.719 24.915 8.618 1.00 96.31 79 PRO A CA 1
ATOM 647 C C . PRO A 1 79 ? -12.506 23.467 8.165 1.00 96.31 79 PRO A C 1
ATOM 649 O O . PRO A 1 79 ? -13.395 22.627 8.322 1.00 96.31 79 PRO A O 1
ATOM 652 N N . VAL A 1 80 ? -11.334 23.177 7.598 1.00 94.12 80 VAL A N 1
ATOM 653 C CA . VAL A 1 80 ? -11.003 21.856 7.034 1.00 94.12 80 VAL A CA 1
ATOM 654 C C . VAL A 1 80 ? -10.050 21.078 7.929 1.00 94.12 80 VAL A C 1
ATOM 656 O O . VAL A 1 80 ? -8.957 21.550 8.210 1.00 94.12 80 VAL A O 1
ATOM 659 N N . ASP A 1 81 ? -10.438 19.866 8.307 1.00 92.69 81 ASP A N 1
ATOM 660 C CA . ASP A 1 81 ? -9.683 18.974 9.190 1.00 92.69 81 ASP A CA 1
ATOM 661 C C . ASP A 1 81 ? -8.258 18.695 8.686 1.00 92.69 81 ASP A C 1
ATOM 663 O O . ASP A 1 81 ? -8.034 18.405 7.506 1.00 92.69 81 ASP A O 1
ATOM 667 N N . VAL A 1 82 ? -7.288 18.792 9.599 1.00 91.81 82 VAL A N 1
ATOM 668 C CA . VAL A 1 82 ? -5.867 18.507 9.362 1.00 91.81 82 VAL A CA 1
ATOM 669 C C . VAL A 1 82 ? -5.268 17.771 10.558 1.00 91.81 82 VAL A C 1
ATOM 671 O O . VAL A 1 82 ? -5.722 17.910 11.690 1.00 91.81 82 VAL A O 1
ATOM 674 N N . ASP A 1 83 ? -4.195 17.009 10.336 1.00 87.75 83 ASP A N 1
ATOM 675 C CA . ASP A 1 83 ? -3.570 16.219 11.399 1.00 87.75 83 ASP A CA 1
ATOM 676 C C . ASP A 1 83 ? -3.132 17.082 12.598 1.00 87.75 83 ASP A C 1
ATOM 678 O O . ASP A 1 83 ? -2.353 18.036 12.485 1.00 87.75 83 ASP A O 1
ATOM 682 N N . ALA A 1 84 ? -3.569 16.696 13.795 1.00 84.12 84 ALA A N 1
ATOM 683 C CA . ALA A 1 84 ? -3.226 17.379 15.036 1.00 84.12 84 ALA A CA 1
ATOM 684 C C . ALA A 1 84 ? -1.992 16.789 15.743 1.00 84.12 84 ALA A C 1
ATOM 686 O O . ALA A 1 84 ? -2.006 16.486 16.935 1.00 84.12 84 ALA A O 1
ATOM 687 N N . ASP A 1 85 ? -0.890 16.632 15.010 1.00 84.94 85 ASP A N 1
ATOM 688 C CA . ASP A 1 85 ? 0.358 16.023 15.496 1.00 84.94 85 ASP A CA 1
ATOM 689 C C . ASP A 1 85 ? 1.392 17.041 16.021 1.00 84.94 85 ASP A C 1
ATOM 691 O O . ASP A 1 85 ? 2.564 16.701 16.193 1.00 84.94 85 ASP A O 1
ATOM 695 N N . GLY A 1 86 ? 0.978 18.295 16.232 1.00 83.19 86 GLY A N 1
ATOM 696 C CA . GLY A 1 86 ? 1.862 19.426 16.535 1.00 83.19 86 GLY A CA 1
ATOM 697 C C . GLY A 1 86 ? 2.413 20.145 15.296 1.00 83.19 86 GLY A C 1
ATOM 698 O O . GLY A 1 86 ? 3.152 21.115 15.435 1.00 83.19 86 GLY A O 1
ATOM 699 N N . ASN A 1 87 ? 2.054 19.720 14.079 1.00 90.31 87 ASN A N 1
ATOM 700 C CA . ASN A 1 87 ? 2.396 20.404 12.826 1.00 90.31 87 ASN A CA 1
ATOM 701 C C . ASN A 1 87 ? 1.189 21.054 12.135 1.00 90.31 87 ASN A C 1
ATOM 703 O O . ASN A 1 87 ? 1.305 21.424 10.969 1.00 90.31 87 ASN A O 1
ATOM 707 N N . GLY A 1 88 ? 0.060 21.218 12.834 1.00 89.56 88 GLY A N 1
ATOM 708 C CA . GLY A 1 88 ? -1.214 21.667 12.253 1.00 89.56 88 GLY A CA 1
ATOM 709 C C . GLY A 1 88 ? -1.113 22.922 11.377 1.00 89.56 88 GLY A C 1
ATOM 710 O O . GLY A 1 88 ? -1.708 22.957 10.306 1.00 89.56 88 GLY A O 1
ATOM 711 N N . LEU A 1 89 ? -0.283 23.911 11.747 1.00 93.75 89 LEU A N 1
ATOM 712 C CA . LEU A 1 89 ? -0.061 25.107 10.919 1.00 93.75 89 LEU A CA 1
ATOM 713 C C . LEU A 1 89 ? 0.556 24.750 9.558 1.00 93.75 89 LEU A C 1
ATOM 715 O O . LEU A 1 89 ? 0.114 25.225 8.517 1.00 93.75 89 LEU A O 1
ATOM 719 N N . TYR A 1 90 ? 1.570 23.888 9.555 1.00 94.50 90 TYR A N 1
ATOM 720 C CA . TYR A 1 90 ? 2.237 23.457 8.331 1.00 94.50 90 TYR A CA 1
ATOM 721 C C . TYR A 1 90 ? 1.351 22.533 7.496 1.00 94.50 90 TYR A C 1
ATOM 723 O O . TYR A 1 90 ? 1.347 22.663 6.277 1.00 94.50 90 TYR A O 1
ATOM 731 N N . HIS A 1 91 ? 0.568 21.655 8.130 1.00 93.38 91 HIS A N 1
ATOM 732 C CA . HIS A 1 91 ? -0.430 20.831 7.439 1.00 93.38 91 HIS A CA 1
ATOM 733 C C . HIS A 1 91 ? -1.529 21.687 6.804 1.00 93.38 91 HIS A C 1
ATOM 735 O O . HIS A 1 91 ? -1.888 21.442 5.657 1.00 93.38 91 HIS A O 1
ATOM 741 N N . SER A 1 92 ? -1.967 22.753 7.484 1.00 93.12 92 SER A N 1
ATOM 742 C CA . SER A 1 92 ? -2.902 23.748 6.938 1.00 93.12 92 SER A CA 1
ATOM 743 C C . SER A 1 92 ? -2.353 24.391 5.663 1.00 93.12 92 SER A C 1
ATOM 745 O O . SER A 1 92 ? -3.055 24.485 4.660 1.00 93.12 92 SER A O 1
ATOM 747 N N . ILE A 1 93 ? -1.075 24.791 5.667 1.00 93.19 93 ILE A N 1
ATOM 748 C CA . ILE A 1 93 ? -0.416 25.337 4.473 1.00 93.19 93 ILE A CA 1
ATOM 749 C C . ILE A 1 93 ? -0.262 24.279 3.379 1.00 93.19 93 ILE A C 1
ATOM 751 O O . ILE A 1 93 ? -0.496 24.593 2.220 1.00 93.19 93 ILE A O 1
ATOM 755 N N . ILE A 1 94 ? 0.116 23.042 3.705 1.00 91.94 94 ILE A N 1
ATOM 756 C CA . ILE A 1 94 ? 0.268 21.963 2.713 1.00 91.94 94 ILE A CA 1
ATOM 757 C C . ILE A 1 94 ? -1.070 21.662 2.030 1.00 91.94 94 ILE A C 1
ATOM 759 O O . ILE A 1 94 ? -1.101 21.518 0.806 1.00 91.94 94 ILE A O 1
ATOM 763 N N . LEU A 1 95 ? -2.164 21.644 2.798 1.00 91.06 95 LEU A N 1
ATOM 764 C CA . LEU A 1 95 ? -3.523 21.507 2.280 1.00 91.06 95 LEU A CA 1
ATOM 765 C C . LEU A 1 95 ? -3.874 22.681 1.361 1.00 91.06 95 LEU A C 1
ATOM 767 O O . LEU A 1 95 ? -4.265 22.461 0.218 1.00 91.06 95 LEU A O 1
ATOM 771 N N . LEU A 1 96 ? -3.637 23.922 1.805 1.00 89.00 96 LEU A N 1
ATOM 772 C CA . LEU A 1 96 ? -3.841 25.120 0.981 1.00 89.00 96 LEU A CA 1
ATOM 773 C C . LEU A 1 96 ? -2.961 25.124 -0.277 1.00 89.00 96 LEU A C 1
ATOM 775 O O . LEU A 1 96 ? -3.379 25.639 -1.304 1.00 89.00 96 LEU A O 1
ATOM 779 N N . MET A 1 97 ? -1.759 24.552 -0.244 1.00 85.00 97 MET A N 1
ATOM 780 C CA . MET A 1 97 ? -0.897 24.420 -1.425 1.00 85.00 97 MET A CA 1
ATOM 781 C C . MET A 1 97 ? -1.363 23.333 -2.388 1.00 85.00 97 MET A C 1
ATOM 783 O O . MET A 1 97 ? -0.938 23.340 -3.544 1.00 85.00 97 MET A O 1
ATOM 787 N N . ASN A 1 98 ? -2.185 22.393 -1.911 1.00 79.25 98 ASN A N 1
ATOM 788 C CA . ASN A 1 98 ? -2.538 21.162 -2.610 1.00 79.25 98 ASN A CA 1
ATOM 789 C C . ASN A 1 98 ? -1.289 20.461 -3.196 1.00 79.25 98 ASN A C 1
ATOM 791 O O . ASN A 1 98 ? -1.274 19.989 -4.336 1.00 79.25 98 ASN A O 1
ATOM 795 N N . ASP A 1 99 ? -0.189 20.461 -2.429 1.00 78.62 99 ASP A N 1
ATOM 796 C CA . ASP A 1 99 ? 1.102 19.910 -2.844 1.00 78.62 99 ASP A CA 1
ATOM 797 C C . ASP A 1 99 ? 1.545 18.779 -1.916 1.00 78.62 99 ASP A C 1
ATOM 799 O O . ASP A 1 99 ? 2.214 18.999 -0.907 1.00 78.62 99 ASP A O 1
ATOM 803 N N . SER A 1 100 ? 1.239 17.540 -2.308 1.00 68.56 100 SER A N 1
ATOM 804 C CA . SER A 1 100 ? 1.607 16.336 -1.553 1.00 68.56 100 SER A CA 1
ATOM 805 C C . SER A 1 100 ? 3.118 16.073 -1.484 1.00 68.56 100 SER A C 1
ATOM 807 O O . SER A 1 100 ? 3.546 15.137 -0.810 1.00 68.56 100 SER A O 1
ATOM 809 N N . THR A 1 101 ? 3.944 16.837 -2.210 1.00 78.50 101 THR A N 1
ATOM 810 C CA . THR A 1 101 ? 5.412 16.716 -2.160 1.00 78.50 101 THR A CA 1
ATOM 811 C C . THR A 1 101 ? 6.035 17.556 -1.049 1.00 78.50 101 THR A C 1
ATOM 813 O O . THR A 1 101 ? 7.171 17.295 -0.636 1.00 78.50 101 THR A O 1
ATOM 816 N N . LEU A 1 102 ? 5.297 18.551 -0.554 1.00 85.31 102 LEU A N 1
ATOM 817 C CA . LEU A 1 102 ? 5.730 19.415 0.524 1.00 85.31 102 LEU A CA 1
ATOM 818 C C . LEU A 1 102 ? 5.486 18.719 1.861 1.00 85.31 102 LEU A C 1
ATOM 820 O O . LEU A 1 102 ? 4.448 18.112 2.097 1.00 85.31 102 LEU A O 1
ATOM 824 N N . THR A 1 103 ? 6.467 18.799 2.751 1.00 90.94 103 THR A N 1
ATOM 825 C CA . THR A 1 103 ? 6.374 18.178 4.076 1.00 90.94 103 THR A CA 1
ATOM 826 C C . THR A 1 103 ? 6.411 19.242 5.156 1.00 90.94 103 THR A C 1
ATOM 828 O O . THR A 1 103 ? 7.061 20.277 4.987 1.00 90.94 103 THR A O 1
ATOM 831 N N . ALA A 1 104 ? 5.783 18.969 6.302 1.00 91.25 104 ALA A N 1
ATOM 832 C CA . ALA A 1 104 ? 5.823 19.882 7.442 1.00 91.25 104 ALA A CA 1
ATOM 833 C C . ALA A 1 104 ? 7.267 20.181 7.882 1.00 91.25 104 ALA A C 1
ATOM 835 O O . ALA A 1 104 ? 7.591 21.306 8.251 1.00 91.25 104 ALA A O 1
ATOM 836 N N . SER A 1 105 ? 8.165 19.195 7.774 1.00 92.00 105 SER A N 1
ATOM 837 C CA . SER A 1 105 ? 9.594 19.378 8.043 1.00 92.00 105 SER A CA 1
ATOM 838 C C . SER A 1 105 ? 10.269 20.337 7.063 1.00 92.00 105 SER A C 1
ATOM 840 O O . SER A 1 105 ? 11.123 21.110 7.482 1.00 92.00 105 SER A O 1
ATOM 842 N N . GLU A 1 106 ? 9.898 20.323 5.780 1.00 92.50 106 GLU A N 1
ATOM 843 C CA . GLU A 1 106 ? 10.433 21.277 4.805 1.00 92.50 106 GLU A CA 1
ATOM 844 C C . GLU A 1 106 ? 9.981 22.706 5.108 1.00 92.50 106 GLU A C 1
ATOM 846 O O . GLU A 1 106 ? 10.828 23.597 5.201 1.00 92.50 106 GLU A O 1
ATOM 851 N N . LEU A 1 107 ? 8.677 22.923 5.303 1.00 92.75 107 LEU A N 1
ATOM 852 C CA . LEU A 1 107 ? 8.159 24.248 5.643 1.00 92.75 107 LEU A CA 1
ATOM 853 C C . LEU A 1 107 ? 8.770 24.766 6.943 1.00 92.75 107 LEU A C 1
ATOM 855 O O . LEU A 1 107 ? 9.239 25.896 6.974 1.00 92.75 107 LEU A O 1
ATOM 859 N N . ARG A 1 108 ? 8.876 23.923 7.976 1.00 94.19 108 ARG A N 1
ATOM 860 C CA . ARG A 1 108 ? 9.513 24.293 9.245 1.00 94.19 108 ARG A CA 1
ATOM 861 C C . ARG A 1 108 ? 10.976 24.698 9.070 1.00 94.19 108 ARG A C 1
ATOM 863 O O . ARG A 1 108 ? 11.389 25.721 9.605 1.00 94.19 108 ARG A O 1
ATOM 870 N N . VAL A 1 109 ? 11.769 23.939 8.308 1.00 93.94 109 VAL A N 1
ATOM 871 C CA . VAL A 1 109 ? 13.173 24.301 8.033 1.00 93.94 109 VAL A CA 1
ATOM 872 C C . VAL A 1 109 ? 13.254 25.632 7.285 1.00 93.94 109 VAL A C 1
ATOM 874 O O . VAL A 1 109 ? 14.074 26.474 7.641 1.00 93.94 109 VAL A O 1
ATOM 877 N N . ARG A 1 110 ? 12.386 25.864 6.293 1.00 93.19 110 ARG A N 1
ATOM 878 C CA . ARG A 1 110 ? 12.319 27.143 5.567 1.00 93.19 110 ARG A CA 1
ATOM 879 C C . ARG A 1 110 ? 11.915 28.300 6.482 1.00 93.19 110 ARG A C 1
ATOM 881 O O . ARG A 1 110 ? 12.530 29.356 6.396 1.00 93.19 110 ARG A O 1
ATOM 888 N N . THR A 1 111 ? 10.975 28.083 7.399 1.00 95.00 111 THR A N 1
ATOM 889 C CA . THR A 1 111 ? 10.579 29.043 8.441 1.00 95.00 111 THR A CA 1
ATOM 890 C C . THR A 1 111 ? 11.747 29.409 9.351 1.00 95.00 111 THR A C 1
ATOM 892 O O . THR A 1 111 ? 11.979 30.590 9.594 1.00 95.00 111 THR A O 1
ATOM 895 N N . ILE A 1 112 ? 12.539 28.430 9.799 1.00 95.25 112 ILE A N 1
ATOM 896 C CA . ILE A 1 112 ? 13.739 28.687 10.613 1.00 95.25 112 ILE A CA 1
ATOM 897 C C . ILE A 1 112 ? 14.759 29.514 9.823 1.00 95.25 112 ILE A C 1
ATOM 899 O O . ILE A 1 112 ? 15.301 30.484 10.345 1.00 95.25 112 ILE A O 1
ATOM 903 N N . ILE A 1 113 ? 15.004 29.154 8.560 1.00 94.25 113 ILE A N 1
ATOM 904 C CA . ILE A 1 113 ? 15.936 29.875 7.685 1.00 94.25 113 ILE A CA 1
ATOM 905 C C . ILE A 1 113 ? 15.485 31.330 7.492 1.00 94.25 113 ILE A C 1
ATOM 907 O O . ILE A 1 113 ? 16.297 32.237 7.650 1.00 94.25 113 ILE A O 1
ATOM 911 N N . GLU A 1 114 ? 14.207 31.555 7.190 1.00 94.25 114 GLU A N 1
ATOM 912 C CA . GLU A 1 114 ? 13.621 32.887 6.995 1.00 94.25 114 GLU A CA 1
ATOM 913 C C . GLU A 1 114 ? 13.751 33.759 8.252 1.00 94.25 114 GLU A C 1
ATOM 915 O O . GLU A 1 114 ? 14.228 34.893 8.174 1.00 94.25 114 GLU A O 1
ATOM 920 N N . LEU A 1 115 ? 13.398 33.216 9.422 1.00 94.62 115 LEU A N 1
ATOM 921 C CA . LEU A 1 115 ? 13.482 33.938 10.694 1.00 94.62 115 LEU A CA 1
ATOM 922 C C . LEU A 1 115 ? 14.922 34.283 11.081 1.00 94.62 115 LEU A C 1
ATOM 924 O O . LEU A 1 115 ? 15.156 35.369 11.598 1.00 94.62 115 LEU A O 1
ATOM 928 N N . VAL A 1 116 ? 15.881 33.390 10.821 1.00 95.25 116 VAL A N 1
ATOM 929 C CA . VAL A 1 116 ? 17.303 33.620 11.124 1.00 95.25 116 VAL A CA 1
ATOM 930 C C . VAL A 1 116 ? 17.933 34.617 10.148 1.00 95.25 116 VAL A C 1
ATOM 932 O O . VAL A 1 116 ? 18.715 35.470 10.554 1.00 95.25 116 VAL A O 1
ATOM 935 N N . ILE A 1 117 ? 17.607 34.544 8.853 1.00 92.31 117 ILE A N 1
ATOM 936 C CA . ILE A 1 117 ? 18.165 35.465 7.848 1.00 92.31 117 ILE A CA 1
ATOM 937 C C . ILE A 1 117 ? 17.647 36.887 8.065 1.00 92.31 117 ILE A C 1
ATOM 939 O O . ILE A 1 117 ? 18.420 37.841 7.978 1.00 92.31 117 ILE A O 1
ATOM 943 N N . ASN A 1 118 ? 16.355 37.024 8.357 1.00 93.56 118 ASN A N 1
ATOM 944 C CA . ASN A 1 118 ? 15.683 38.312 8.506 1.00 93.56 118 ASN A CA 1
ATOM 945 C C . ASN A 1 118 ? 15.404 38.649 9.981 1.00 93.56 118 ASN A C 1
ATOM 947 O O . ASN A 1 118 ? 14.458 39.375 10.292 1.00 93.56 118 ASN A O 1
ATOM 951 N N . GLU A 1 119 ? 16.233 38.149 10.902 1.00 92.75 119 GLU A N 1
ATOM 952 C CA . GLU A 1 119 ? 16.006 38.244 12.350 1.00 92.75 119 GLU A CA 1
ATOM 953 C C . GLU A 1 119 ? 15.801 39.687 12.821 1.00 92.75 119 GLU A C 1
ATOM 955 O O . GLU A 1 119 ? 14.884 39.973 13.589 1.00 92.75 119 GLU A O 1
ATOM 960 N N . ALA A 1 120 ? 16.602 40.627 12.310 1.00 90.88 120 ALA A N 1
ATOM 961 C CA . ALA A 1 120 ? 16.485 42.040 12.658 1.00 90.88 120 ALA A CA 1
ATOM 962 C C . ALA A 1 120 ? 15.110 42.623 12.288 1.00 90.88 120 ALA A C 1
ATOM 964 O O . ALA A 1 120 ? 14.546 43.404 13.055 1.00 90.88 120 ALA A O 1
ATOM 965 N N . PHE A 1 121 ? 14.546 42.228 11.142 1.00 92.69 121 PHE A N 1
ATOM 966 C CA . PHE A 1 121 ? 13.223 42.678 10.711 1.00 92.69 121 PHE A CA 1
ATOM 967 C C . PHE A 1 121 ? 12.135 42.145 11.645 1.00 92.69 121 PHE A C 1
ATOM 969 O O . PHE A 1 121 ? 11.392 42.930 12.238 1.00 92.69 121 PHE A O 1
ATOM 976 N N . TYR A 1 122 ? 12.081 40.823 11.832 1.00 91.88 122 TYR A N 1
ATOM 977 C CA . TYR A 1 122 ? 11.058 40.195 12.669 1.00 91.88 122 TYR A CA 1
ATOM 978 C C . TYR A 1 122 ? 11.191 40.608 14.140 1.00 91.88 122 TYR A C 1
ATOM 980 O O . TYR A 1 122 ? 10.180 40.795 14.821 1.00 91.88 122 TYR A O 1
ATOM 988 N N . SER A 1 123 ? 12.416 40.817 14.628 1.00 89.00 123 SER A N 1
ATOM 989 C CA . SER A 1 123 ? 12.655 41.298 15.986 1.00 89.00 123 SER A CA 1
ATOM 990 C C . SER A 1 123 ? 12.135 42.725 16.177 1.00 89.00 123 SER A C 1
ATOM 992 O O . SER A 1 123 ? 11.369 42.993 17.101 1.00 89.00 123 SER A O 1
ATOM 994 N N . ASN A 1 124 ? 12.462 43.644 15.266 1.00 87.88 124 ASN A N 1
ATOM 995 C CA . ASN A 1 124 ? 11.991 45.028 15.362 1.00 87.88 124 ASN A CA 1
ATOM 996 C C . ASN A 1 124 ? 10.463 45.125 15.243 1.00 87.88 124 ASN A C 1
ATOM 998 O O . ASN A 1 124 ? 9.824 45.885 15.973 1.00 87.88 124 ASN A O 1
ATOM 1002 N N . MET A 1 125 ? 9.872 44.339 14.343 1.00 84.88 125 MET A N 1
ATOM 1003 C CA . MET A 1 125 ? 8.451 44.428 14.022 1.00 84.88 125 MET A CA 1
ATOM 1004 C C . MET A 1 125 ? 7.549 43.683 15.013 1.00 84.88 125 MET A C 1
ATOM 1006 O O . MET A 1 125 ? 6.445 44.152 15.281 1.00 84.88 125 MET A O 1
ATOM 1010 N N . TYR A 1 126 ? 7.997 42.558 15.584 1.00 85.69 126 TYR A N 1
ATOM 1011 C CA . TYR A 1 126 ? 7.122 41.674 16.363 1.00 85.69 126 TYR A CA 1
ATOM 1012 C C . TYR A 1 126 ? 7.597 41.375 17.788 1.00 85.69 126 TYR A C 1
ATOM 1014 O O . TYR A 1 126 ? 6.772 40.916 18.573 1.00 85.69 126 TYR A O 1
ATOM 1022 N N . THR A 1 127 ? 8.839 41.683 18.196 1.00 84.81 127 THR A N 1
ATOM 1023 C CA . THR A 1 127 ? 9.326 41.327 19.555 1.00 84.81 127 THR A CA 1
ATOM 1024 C C . THR A 1 127 ? 8.480 41.922 20.678 1.00 84.81 127 THR A C 1
ATOM 1026 O O . THR A 1 127 ? 8.237 41.278 21.697 1.00 84.81 127 THR A O 1
ATOM 1029 N N . HIS A 1 128 ? 7.961 43.135 20.482 1.00 78.44 128 HIS A N 1
ATOM 1030 C CA . HIS A 1 128 ? 7.077 43.793 21.445 1.00 78.44 128 HIS A CA 1
ATOM 1031 C C . HIS A 1 128 ? 5.672 43.165 21.528 1.00 78.44 128 HIS A C 1
ATOM 1033 O O . HIS A 1 128 ? 4.952 43.441 22.482 1.00 78.44 128 HIS A O 1
ATOM 1039 N N . ARG A 1 129 ? 5.280 42.332 20.550 1.00 77.69 129 ARG A N 1
ATOM 1040 C CA . ARG A 1 129 ? 3.960 41.676 20.469 1.00 77.69 129 ARG A CA 1
ATOM 1041 C C . ARG A 1 129 ? 4.014 40.171 20.744 1.00 77.69 129 ARG A C 1
ATOM 1043 O O . ARG A 1 129 ? 3.094 39.636 21.342 1.00 77.69 129 ARG A O 1
ATOM 1050 N N . ALA A 1 130 ? 5.077 39.498 20.304 1.00 78.19 130 ALA A N 1
ATOM 1051 C CA . ALA A 1 130 ? 5.206 38.039 20.293 1.00 78.19 130 ALA A CA 1
ATOM 1052 C C . ALA A 1 130 ? 6.321 37.500 21.213 1.00 78.19 130 ALA A C 1
ATOM 1054 O O . ALA A 1 130 ? 6.512 36.289 21.304 1.00 78.19 130 ALA A O 1
ATOM 1055 N N . GLY A 1 131 ? 7.050 38.375 21.914 1.00 84.62 131 GLY A N 1
ATOM 1056 C CA . GLY A 1 131 ? 8.171 37.990 22.774 1.00 84.62 131 GLY A CA 1
ATOM 1057 C C . GLY A 1 131 ? 9.493 37.887 22.013 1.00 84.62 131 GLY A C 1
ATOM 1058 O O . GLY A 1 131 ? 9.610 38.345 20.887 1.00 84.62 131 GLY A O 1
ATOM 1059 N N . ARG A 1 132 ? 10.541 37.339 22.635 1.00 87.50 132 ARG A N 1
ATOM 1060 C CA . ARG A 1 132 ? 11.868 37.320 22.003 1.00 87.50 132 ARG A CA 1
ATOM 1061 C C . ARG A 1 132 ? 11.952 36.301 20.863 1.00 87.50 132 ARG A C 1
ATOM 1063 O O . ARG A 1 132 ? 11.639 35.125 21.053 1.00 87.50 132 ARG A O 1
ATOM 1070 N N . ILE A 1 133 ? 12.475 36.744 19.722 1.00 89.38 133 ILE A N 1
ATOM 1071 C CA . ILE A 1 133 ? 12.624 35.922 18.517 1.00 89.38 133 ILE A CA 1
ATOM 1072 C C . ILE A 1 133 ? 13.569 34.724 18.693 1.00 89.38 133 ILE A C 1
ATOM 1074 O O . ILE A 1 133 ? 13.295 33.653 18.162 1.00 89.38 133 ILE A O 1
ATOM 1078 N N . ASP A 1 134 ? 14.640 34.849 19.480 1.00 88.38 134 ASP A N 1
ATOM 1079 C CA . ASP A 1 134 ? 15.607 33.766 19.699 1.00 88.38 134 ASP A CA 1
ATOM 1080 C C . ASP A 1 134 ? 14.981 32.568 20.429 1.00 88.38 134 ASP A C 1
ATOM 1082 O O . ASP A 1 134 ? 15.254 31.412 20.097 1.00 88.38 134 ASP A O 1
ATOM 1086 N N . ILE A 1 135 ? 14.076 32.841 21.373 1.00 88.81 135 ILE A N 1
ATOM 1087 C CA . ILE A 1 135 ? 13.295 31.814 22.072 1.00 88.81 135 ILE A CA 1
ATOM 1088 C C . ILE A 1 135 ? 12.325 31.131 21.100 1.00 88.81 135 ILE A C 1
ATOM 1090 O O . ILE A 1 135 ? 12.197 29.905 21.131 1.00 88.81 135 ILE A O 1
ATOM 1094 N N . ALA A 1 136 ? 11.683 31.902 20.215 1.00 89.50 136 ALA A N 1
ATOM 1095 C CA . ALA A 1 136 ? 10.793 31.359 19.192 1.00 89.50 136 ALA A CA 1
ATOM 1096 C C . ALA A 1 136 ? 11.556 30.451 18.210 1.00 89.50 136 ALA A C 1
ATOM 1098 O O . ALA A 1 136 ? 11.173 29.299 18.029 1.00 89.50 136 ALA A O 1
ATOM 1099 N N . ILE A 1 137 ? 12.694 30.901 17.668 1.00 92.69 137 ILE A N 1
ATOM 1100 C CA . ILE A 1 137 ? 13.554 30.101 16.774 1.00 92.69 137 ILE A CA 1
ATOM 1101 C C . ILE A 1 137 ? 13.970 28.787 17.446 1.00 92.69 137 ILE A C 1
ATOM 1103 O O . ILE A 1 137 ? 13.889 27.721 16.830 1.00 92.69 137 ILE A O 1
ATOM 1107 N N . LYS A 1 138 ? 14.354 28.832 18.729 1.00 93.06 138 LYS A N 1
ATOM 1108 C CA . LYS A 1 138 ? 14.686 27.629 19.506 1.00 93.06 138 LYS A CA 1
ATOM 1109 C C . LYS A 1 138 ? 13.510 26.655 19.600 1.00 93.06 138 LYS A C 1
ATOM 1111 O O . LYS A 1 138 ? 13.714 25.450 19.463 1.00 93.06 138 LYS A O 1
ATOM 1116 N N . ALA A 1 139 ? 12.299 27.151 19.848 1.00 90.31 139 ALA A N 1
ATOM 1117 C CA . ALA A 1 139 ? 11.102 26.317 19.948 1.00 90.31 139 ALA A CA 1
ATOM 1118 C C . ALA A 1 139 ? 10.715 25.685 18.598 1.00 90.31 139 ALA A C 1
ATOM 1120 O O . ALA A 1 139 ? 10.362 24.504 18.560 1.00 90.31 139 ALA A O 1
ATOM 1121 N N . ILE A 1 140 ? 10.852 26.434 17.498 1.00 92.69 140 ILE A N 1
ATOM 1122 C CA . ILE A 1 140 ? 10.529 25.985 16.132 1.00 92.69 140 ILE A CA 1
ATOM 1123 C C . ILE A 1 140 ? 11.476 24.874 15.660 1.00 92.69 140 ILE A C 1
ATOM 1125 O O . ILE A 1 140 ? 11.068 24.023 14.875 1.00 92.69 140 ILE A O 1
ATOM 1129 N N . CYS A 1 141 ? 12.725 24.842 16.139 1.00 92.31 141 CYS A N 1
ATOM 1130 C CA . CYS A 1 141 ? 13.693 23.800 15.772 1.00 92.31 141 CYS A CA 1
ATOM 1131 C C . CYS A 1 141 ? 13.272 22.390 16.210 1.00 92.31 141 CYS A C 1
ATOM 1133 O O . CYS A 1 141 ? 13.706 21.414 15.602 1.00 92.31 141 CYS A O 1
ATOM 1135 N N . LYS A 1 142 ? 12.430 22.272 17.239 1.00 91.56 142 LYS A N 1
ATOM 1136 C CA . LYS A 1 142 ? 11.923 20.984 17.716 1.00 91.56 142 LYS A CA 1
ATOM 1137 C C . LYS A 1 142 ? 10.742 20.546 16.861 1.00 91.56 142 LYS A C 1
ATOM 1139 O O . LYS A 1 142 ? 9.803 21.307 16.635 1.00 91.56 142 LYS A O 1
ATOM 1144 N N . ASN A 1 143 ? 10.774 19.315 16.366 1.00 88.50 143 ASN A N 1
ATOM 1145 C CA . ASN A 1 143 ? 9.673 18.811 15.552 1.00 88.50 143 ASN A CA 1
ATOM 1146 C C . ASN A 1 143 ? 8.406 18.644 16.412 1.00 88.50 143 ASN A C 1
ATOM 1148 O O . ASN A 1 143 ? 8.503 18.316 17.593 1.00 88.50 143 ASN A O 1
ATOM 1152 N N . ARG A 1 144 ? 7.220 18.827 15.814 1.00 84.12 144 ARG A N 1
ATOM 1153 C CA . ARG A 1 144 ? 5.912 18.665 16.484 1.00 84.12 144 ARG A CA 1
ATOM 1154 C C . ARG A 1 144 ? 5.657 19.615 17.667 1.00 84.12 144 ARG A C 1
ATOM 1156 O O . ARG A 1 144 ? 4.820 19.327 18.519 1.00 84.12 144 ARG A O 1
ATOM 1163 N N . THR A 1 145 ? 6.354 20.748 17.734 1.00 84.38 145 THR A N 1
ATOM 1164 C CA . THR A 1 145 ? 6.022 21.824 18.676 1.00 84.38 145 THR A CA 1
ATOM 1165 C C . THR A 1 145 ? 4.915 22.714 18.130 1.00 84.38 145 THR A C 1
ATOM 1167 O O . THR A 1 145 ? 4.870 23.008 16.932 1.00 84.38 145 THR A O 1
ATOM 1170 N N . TYR A 1 146 ? 4.029 23.154 19.029 1.00 76.38 146 TYR A N 1
ATOM 1171 C CA . TYR A 1 146 ? 2.961 24.091 18.697 1.00 76.38 146 TYR A CA 1
ATOM 1172 C C . TYR A 1 146 ? 3.533 25.362 18.078 1.00 76.38 146 TYR A C 1
ATOM 1174 O O . TYR A 1 146 ? 4.489 25.937 18.599 1.00 76.38 146 TYR A O 1
ATOM 1182 N N . SER A 1 147 ? 2.940 25.769 16.958 1.00 83.75 147 SER A N 1
ATOM 1183 C CA . SER A 1 147 ? 3.386 26.940 16.211 1.00 83.75 147 SER A CA 1
ATOM 1184 C C . SER A 1 147 ? 2.885 28.233 16.850 1.00 83.75 147 SER A C 1
ATOM 1186 O O . SER A 1 147 ? 1.783 28.280 17.397 1.00 83.75 147 SER A O 1
ATOM 1188 N N . GLY A 1 148 ? 3.708 29.272 16.789 1.00 85.62 148 GLY A N 1
ATOM 1189 C CA . GLY A 1 148 ? 3.387 30.617 17.243 1.00 85.62 148 GLY A CA 1
ATOM 1190 C C . GLY A 1 148 ? 3.167 31.606 16.099 1.00 85.62 148 GLY A C 1
ATOM 1191 O O . GLY A 1 148 ? 3.037 31.260 14.924 1.00 85.62 148 GLY A O 1
ATOM 1192 N N . LEU A 1 149 ? 3.125 32.886 16.471 1.00 88.69 149 LEU A N 1
ATOM 1193 C CA . LEU A 1 149 ? 2.874 33.976 15.533 1.00 88.69 149 LEU A CA 1
ATOM 1194 C C . LEU A 1 149 ? 4.046 34.221 14.566 1.00 88.69 149 LEU A C 1
ATOM 1196 O O . LEU A 1 149 ? 3.830 34.593 13.414 1.00 88.69 149 LEU A O 1
ATOM 1200 N N . TYR A 1 150 ? 5.285 33.989 15.008 1.00 93.12 150 TYR A N 1
ATOM 1201 C CA . TYR A 1 150 ? 6.473 34.170 14.169 1.00 93.12 150 TYR A CA 1
ATOM 1202 C C . TYR A 1 150 ? 6.458 33.258 12.941 1.00 93.12 150 TYR A C 1
ATOM 1204 O O . TYR A 1 150 ? 6.862 33.681 11.858 1.00 93.12 150 TYR A O 1
ATOM 1212 N N . GLU A 1 151 ? 5.950 32.037 13.086 1.00 93.94 151 GLU A N 1
ATOM 1213 C CA . GLU A 1 151 ? 5.805 31.075 12.003 1.00 93.94 151 GLU A CA 1
ATOM 1214 C C . GLU A 1 151 ? 4.802 31.560 10.955 1.00 93.94 151 GLU A C 1
ATOM 1216 O O . GLU A 1 151 ? 5.101 31.475 9.767 1.00 93.94 151 GLU A O 1
ATOM 1221 N N . ILE A 1 152 ? 3.669 32.139 11.373 1.00 93.81 152 ILE A N 1
ATOM 1222 C CA . ILE A 1 152 ? 2.682 32.748 10.463 1.00 93.81 152 ILE A CA 1
ATOM 1223 C C . ILE A 1 152 ? 3.316 33.912 9.688 1.00 93.81 152 ILE A C 1
ATOM 1225 O O . ILE A 1 152 ? 3.228 33.961 8.459 1.00 93.81 152 ILE A O 1
ATOM 1229 N N . CYS A 1 153 ? 4.013 34.820 10.380 1.00 93.50 153 CYS A N 1
ATOM 1230 C CA . CYS A 1 153 ? 4.679 35.960 9.745 1.00 93.50 153 CYS A CA 1
ATOM 1231 C C . CYS A 1 153 ? 5.746 35.519 8.730 1.00 93.50 153 CYS A C 1
ATOM 1233 O O . CYS A 1 153 ? 5.810 36.055 7.626 1.00 93.50 153 CYS A O 1
ATOM 1235 N N . ALA A 1 154 ? 6.573 34.532 9.082 1.00 94.75 154 ALA A N 1
ATOM 1236 C CA . ALA A 1 154 ? 7.617 34.014 8.200 1.00 94.75 154 ALA A CA 1
ATOM 1237 C C . ALA A 1 154 ? 7.044 33.274 6.984 1.00 94.75 154 ALA A C 1
ATOM 1239 O O . ALA A 1 154 ? 7.548 33.423 5.867 1.00 94.75 154 ALA A O 1
ATOM 1240 N N . LEU A 1 155 ? 5.958 32.515 7.172 1.00 94.56 155 LEU A N 1
ATOM 1241 C CA . LEU A 1 155 ? 5.272 31.825 6.080 1.00 94.56 155 LEU A CA 1
ATOM 1242 C C . LEU A 1 155 ? 4.728 32.803 5.034 1.00 94.56 155 LEU A C 1
ATOM 1244 O O . LEU A 1 155 ? 4.758 32.470 3.852 1.00 94.56 155 LEU A O 1
ATOM 1248 N N . CYS A 1 156 ? 4.335 34.022 5.415 1.00 93.75 156 CYS A N 1
ATOM 1249 C CA . CYS A 1 156 ? 3.916 35.038 4.444 1.00 93.75 156 CYS A CA 1
ATOM 1250 C C . CYS A 1 156 ? 5.019 35.315 3.406 1.00 93.75 156 CYS A C 1
ATOM 1252 O O . CYS A 1 156 ? 4.769 35.284 2.200 1.00 93.75 156 CYS A O 1
ATOM 1254 N N . SER A 1 157 ? 6.262 35.501 3.862 1.00 92.81 157 SER A N 1
ATOM 1255 C CA . SER A 1 157 ? 7.433 35.735 3.003 1.00 92.81 157 SER A CA 1
ATOM 1256 C C . SER A 1 157 ? 7.815 34.508 2.176 1.00 92.81 157 SER A C 1
ATOM 1258 O O . SER A 1 157 ? 8.100 34.629 0.984 1.00 92.81 157 SER A O 1
ATOM 1260 N N . ILE A 1 158 ? 7.768 33.320 2.783 1.00 92.56 158 ILE A N 1
ATOM 1261 C CA . ILE A 1 158 ? 8.115 32.048 2.127 1.00 92.56 158 ILE A CA 1
ATOM 1262 C C . ILE A 1 158 ? 7.133 31.715 1.001 1.00 92.56 158 ILE A C 1
ATOM 1264 O O . ILE A 1 158 ? 7.546 31.244 -0.060 1.00 92.56 158 ILE A O 1
ATOM 1268 N N . LEU A 1 159 ? 5.844 31.957 1.235 1.00 91.00 159 LEU A N 1
ATOM 1269 C CA . LEU A 1 159 ? 4.760 31.641 0.308 1.00 91.00 159 LEU A CA 1
ATOM 1270 C C . LEU A 1 159 ? 4.427 32.808 -0.628 1.00 91.00 159 LEU A C 1
ATOM 1272 O O . LEU A 1 159 ? 3.693 32.618 -1.589 1.00 91.00 159 LEU A O 1
ATOM 1276 N N . LYS A 1 160 ? 4.942 34.019 -0.377 1.00 91.19 160 LYS A N 1
ATOM 1277 C CA . LYS A 1 160 ? 4.540 35.249 -1.089 1.00 91.19 160 LYS A CA 1
ATOM 1278 C C . LYS A 1 160 ? 3.017 35.450 -1.047 1.00 91.19 160 LYS A C 1
ATOM 1280 O O . LYS A 1 160 ? 2.367 35.735 -2.057 1.00 91.19 160 LYS A O 1
ATOM 1285 N N . CYS A 1 161 ? 2.444 35.260 0.137 1.00 92.62 161 CYS A N 1
ATOM 1286 C CA . CYS A 1 161 ? 1.007 35.274 0.385 1.00 92.62 161 CYS A CA 1
ATOM 1287 C C . CYS A 1 161 ? 0.702 36.023 1.682 1.00 92.62 161 CYS A C 1
ATOM 1289 O O . CYS A 1 161 ? 1.475 35.953 2.635 1.00 92.62 161 CYS A O 1
ATOM 1291 N N . ASN A 1 162 ? -0.423 36.732 1.711 1.00 94.12 162 ASN A N 1
ATOM 1292 C CA . ASN A 1 162 ? -0.966 37.291 2.934 1.00 94.12 162 ASN A CA 1
ATOM 1293 C C . ASN A 1 162 ? -1.657 36.187 3.736 1.00 94.12 162 ASN A C 1
ATOM 1295 O O . ASN A 1 162 ? -2.481 35.450 3.193 1.00 94.12 162 ASN A O 1
ATOM 1299 N N . ILE A 1 163 ? -1.364 36.090 5.029 1.00 95.31 163 ILE A N 1
ATOM 1300 C CA . ILE A 1 163 ? -2.052 35.151 5.918 1.00 95.31 163 ILE A CA 1
ATOM 1301 C C . ILE A 1 163 ? -2.896 35.951 6.902 1.00 95.31 163 ILE A C 1
ATOM 1303 O O . ILE A 1 163 ? -2.375 36.687 7.743 1.00 95.31 163 ILE A O 1
ATOM 1307 N N . ARG A 1 164 ? -4.215 35.798 6.800 1.00 95.12 164 ARG A N 1
ATOM 1308 C CA . ARG A 1 164 ? -5.184 36.266 7.784 1.00 95.12 164 ARG A CA 1
ATOM 1309 C C . ARG A 1 164 ? -5.200 35.285 8.952 1.00 95.12 164 ARG A C 1
ATOM 1311 O O . ARG A 1 164 ? -5.667 34.154 8.830 1.00 95.12 164 ARG A O 1
ATOM 1318 N N . SER A 1 165 ? -4.675 35.730 10.083 1.00 95.31 165 SER A N 1
ATOM 1319 C CA . SER A 1 165 ? -4.734 34.991 11.340 1.00 95.31 165 SER A CA 1
ATOM 1320 C C . SER A 1 165 ? -6.098 35.221 11.990 1.00 95.31 165 SER A C 1
ATOM 1322 O O . SER A 1 165 ? -6.485 36.374 12.175 1.00 95.31 165 SER A O 1
ATOM 1324 N N . VAL A 1 166 ? -6.822 34.144 12.305 1.00 94.56 166 VAL A N 1
ATOM 1325 C CA . VAL A 1 166 ? -8.168 34.179 12.898 1.00 94.56 166 VAL A CA 1
ATOM 1326 C C . VAL A 1 166 ? -8.149 33.482 14.252 1.00 94.56 166 VAL A C 1
ATOM 1328 O O . VAL A 1 166 ? -7.991 32.270 14.338 1.00 94.56 166 VAL A O 1
ATOM 1331 N N . TYR A 1 167 ? -8.325 34.236 15.321 1.00 93.50 167 TYR A N 1
ATOM 1332 C CA . TYR A 1 167 ? -8.389 33.777 16.697 1.00 93.50 167 TYR A CA 1
ATOM 1333 C C . TYR A 1 167 ? -9.826 33.953 17.226 1.00 93.50 167 TYR A C 1
ATOM 1335 O O . TYR A 1 167 ? -10.351 35.070 17.154 1.00 93.50 167 TYR A O 1
ATOM 1343 N N . PRO A 1 168 ? -10.470 32.897 17.760 1.00 92.69 168 PRO A N 1
ATOM 1344 C CA . PRO A 1 168 ? -11.806 32.984 18.355 1.00 92.69 168 PRO A CA 1
ATOM 1345 C C . PRO A 1 168 ? -11.867 34.025 19.479 1.00 92.69 168 PRO A C 1
ATOM 1347 O O . PRO A 1 168 ? -10.920 34.147 20.254 1.00 92.69 168 PRO A O 1
ATOM 1350 N N . GLU A 1 169 ? -12.983 34.733 19.643 1.00 90.06 169 GLU A N 1
ATOM 1351 C CA . GLU A 1 169 ? -13.188 35.747 20.692 1.00 90.06 169 GLU A CA 1
ATOM 1352 C C . GLU A 1 169 ? -13.419 35.117 22.085 1.00 90.06 169 GLU A C 1
ATOM 1354 O O . GLU A 1 169 ? -14.342 35.458 22.822 1.00 90.06 169 GLU A O 1
ATOM 1359 N N . ILE A 1 170 ? -12.564 34.165 22.463 1.00 88.31 170 ILE A N 1
ATOM 1360 C CA . ILE A 1 170 ? -12.593 33.425 23.725 1.00 88.31 170 ILE A CA 1
ATOM 1361 C C . ILE A 1 170 ? -11.435 33.906 24.593 1.00 88.31 170 ILE A C 1
ATOM 1363 O O . ILE A 1 170 ? -10.278 33.868 24.175 1.00 88.31 170 ILE A O 1
ATOM 1367 N N . ASP A 1 171 ? -11.752 34.354 25.810 1.00 84.69 171 ASP A N 1
ATOM 1368 C CA . ASP A 1 171 ? -10.793 34.951 26.752 1.00 84.69 171 ASP A CA 1
ATOM 1369 C C . ASP A 1 171 ? -9.962 36.086 26.108 1.00 84.69 171 ASP A C 1
ATOM 1371 O O . ASP A 1 171 ? -8.808 36.331 26.469 1.00 84.69 171 ASP A O 1
ATOM 1375 N N . PHE A 1 172 ? -10.559 36.775 25.127 1.00 81.56 172 PHE A N 1
ATOM 1376 C CA . PHE A 1 172 ? -9.880 37.747 24.282 1.00 81.56 172 PHE A CA 1
ATOM 1377 C C . PHE A 1 172 ? -9.537 39.018 25.058 1.00 81.56 172 PHE A C 1
ATOM 1379 O O . PHE A 1 172 ? -10.377 39.617 25.733 1.00 81.56 172 PHE A O 1
ATOM 1386 N N . ARG A 1 173 ? -8.287 39.462 24.928 1.00 81.94 173 ARG A N 1
ATOM 1387 C CA . ARG A 1 173 ? -7.784 40.686 25.554 1.00 81.94 173 ARG A CA 1
ATOM 1388 C C . ARG A 1 173 ? -7.304 41.670 24.494 1.00 81.94 173 ARG A C 1
ATOM 1390 O O . ARG A 1 173 ? -6.902 41.270 23.407 1.00 81.94 173 ARG A O 1
ATOM 1397 N N . ALA A 1 174 ? -7.285 42.961 24.822 1.00 77.38 174 ALA A N 1
ATOM 1398 C CA . ALA A 1 174 ? -6.873 44.005 23.880 1.00 77.38 174 ALA A CA 1
ATOM 1399 C C . ALA A 1 174 ? -5.434 43.818 23.345 1.00 77.38 174 ALA A C 1
ATOM 1401 O O . ALA A 1 174 ? -5.160 44.144 22.193 1.00 77.38 174 ALA A O 1
ATOM 1402 N N . ASP A 1 175 ? -4.525 43.244 24.142 1.00 76.75 175 ASP A N 1
ATOM 1403 C CA . ASP A 1 175 ? -3.160 42.887 23.725 1.00 76.75 175 ASP A CA 1
ATOM 1404 C C . ASP A 1 175 ? -3.117 41.724 22.717 1.00 76.75 175 ASP A C 1
ATOM 1406 O O . ASP A 1 175 ? -2.148 41.589 21.972 1.00 76.75 175 ASP A O 1
ATOM 1410 N N . MET A 1 176 ? -4.181 40.919 22.638 1.00 80.50 176 MET A N 1
ATOM 1411 C CA . MET A 1 176 ? -4.315 39.786 21.715 1.00 80.50 176 MET A CA 1
ATOM 1412 C C . MET A 1 176 ? -4.878 40.189 20.348 1.00 80.50 176 MET A C 1
ATOM 1414 O O . MET A 1 176 ? -4.959 39.340 19.464 1.00 80.50 176 MET A O 1
ATOM 1418 N N . ALA A 1 177 ? -5.174 41.477 20.121 1.00 83.12 177 ALA A N 1
ATOM 1419 C CA . ALA A 1 177 ? -5.577 42.011 18.814 1.00 83.12 177 ALA A CA 1
ATOM 1420 C C . ALA A 1 177 ? -4.586 41.672 17.694 1.00 83.12 177 ALA A C 1
ATOM 1422 O O . ALA A 1 177 ? -4.973 41.512 16.539 1.00 83.12 177 ALA A O 1
ATOM 1423 N N . VAL A 1 178 ? -3.310 41.490 18.047 1.00 85.00 178 VAL A N 1
ATOM 1424 C CA . VAL A 1 178 ? -2.294 41.017 17.109 1.00 85.00 178 VAL A CA 1
ATOM 1425 C C . VAL A 1 178 ? -2.668 39.659 16.497 1.00 85.00 178 VAL A C 1
ATOM 1427 O O . VAL A 1 178 ? -2.471 39.481 15.309 1.00 85.00 178 VAL A O 1
ATOM 1430 N N . MET A 1 179 ? -3.300 38.742 17.234 1.00 86.31 179 MET A N 1
ATOM 1431 C CA . MET A 1 179 ? -3.674 37.414 16.725 1.00 86.31 179 MET A CA 1
ATOM 1432 C C . MET A 1 179 ? -4.80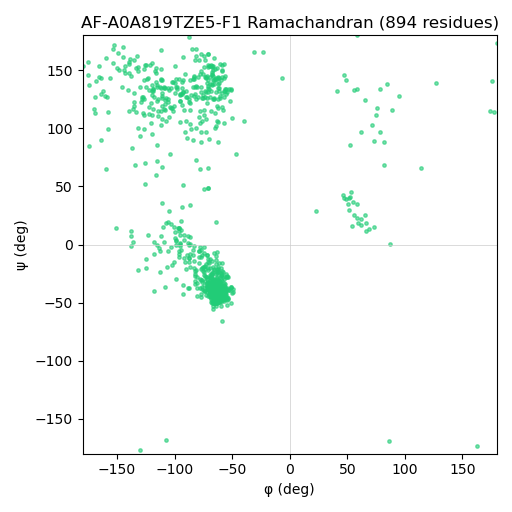1 37.444 15.678 1.00 86.31 179 MET A C 1
ATOM 1434 O O . MET A 1 179 ? -4.973 36.460 14.965 1.00 86.31 179 MET A O 1
ATOM 1438 N N . ASN A 1 180 ? -5.535 38.555 15.564 1.00 90.12 180 ASN A N 1
ATOM 1439 C CA . ASN A 1 180 ? -6.588 38.791 14.572 1.00 90.12 180 ASN A CA 1
ATOM 1440 C C . ASN A 1 180 ? -6.138 39.869 13.576 1.00 90.12 180 ASN A C 1
ATOM 1442 O O . ASN A 1 180 ? -6.632 40.993 13.573 1.00 90.12 180 ASN A O 1
ATOM 1446 N N . SER A 1 181 ? -5.121 39.558 12.772 1.00 90.75 181 SER A N 1
ATOM 1447 C CA . SER A 1 181 ? -4.511 40.491 11.816 1.00 90.75 181 SER A CA 1
ATOM 1448 C C . SER A 1 181 ? -4.169 39.804 10.494 1.00 90.75 181 SER A C 1
ATOM 1450 O O . SER A 1 181 ? -3.973 38.589 10.435 1.00 90.75 181 SER A O 1
ATOM 1452 N N . ILE A 1 182 ? -4.071 40.603 9.429 1.00 93.44 182 ILE A N 1
ATOM 1453 C CA . ILE A 1 182 ? -3.564 40.160 8.127 1.00 93.44 182 ILE A CA 1
ATOM 1454 C C . ILE A 1 182 ? -2.063 40.430 8.086 1.00 93.44 182 ILE A C 1
ATOM 1456 O O . ILE A 1 182 ? -1.620 41.580 8.147 1.00 93.44 182 ILE A O 1
ATOM 1460 N N . TYR A 1 183 ? -1.282 39.363 7.988 1.00 93.81 183 TYR A N 1
ATOM 1461 C CA . TYR A 1 183 ? 0.167 39.431 7.871 1.00 93.81 183 TYR A CA 1
ATOM 1462 C C . TYR A 1 183 ? 0.583 39.440 6.412 1.00 93.81 183 TYR A C 1
ATOM 1464 O O . TYR A 1 183 ? -0.016 38.755 5.586 1.00 93.81 183 TYR A O 1
ATOM 1472 N N . THR A 1 184 ? 1.610 40.229 6.108 1.00 93.56 184 THR A N 1
ATOM 1473 C CA . THR A 1 184 ? 2.120 40.426 4.750 1.00 93.56 184 THR A CA 1
ATOM 1474 C C . THR A 1 184 ? 3.599 40.022 4.671 1.00 93.56 184 THR A C 1
ATOM 1476 O O . THR A 1 184 ? 4.289 40.030 5.697 1.00 93.56 184 THR A O 1
ATOM 1479 N N . PRO A 1 185 ? 4.098 39.639 3.481 1.00 93.06 185 PRO A N 1
ATOM 1480 C CA . PRO A 1 185 ? 5.509 39.327 3.259 1.00 93.06 185 PRO A CA 1
ATOM 1481 C C . PRO A 1 185 ? 6.454 40.484 3.614 1.00 93.06 185 PRO A C 1
ATOM 1483 O O . PRO A 1 185 ? 6.087 41.657 3.528 1.00 93.06 185 PRO A O 1
ATOM 1486 N N . ILE A 1 186 ? 7.711 40.164 3.932 1.00 91.81 186 ILE A N 1
ATOM 1487 C CA . ILE A 1 186 ? 8.758 41.176 4.125 1.00 91.81 186 ILE A CA 1
ATOM 1488 C C . ILE A 1 186 ? 8.984 41.986 2.827 1.00 91.81 186 ILE A C 1
ATOM 1490 O O . ILE A 1 186 ? 9.142 41.396 1.754 1.00 91.81 186 ILE A O 1
ATOM 1494 N N . PRO A 1 187 ? 9.040 43.332 2.871 1.00 86.44 187 PRO A N 1
ATOM 1495 C CA . PRO A 1 187 ? 9.345 44.135 1.687 1.00 86.44 187 PRO A CA 1
ATOM 1496 C C . PRO A 1 187 ? 10.723 43.784 1.091 1.00 86.44 187 PRO A C 1
ATOM 1498 O O . PRO A 1 187 ? 11.668 43.572 1.853 1.00 86.44 187 PRO A O 1
ATOM 1501 N N . PRO A 1 188 ? 10.886 43.752 -0.249 1.00 86.69 188 PRO A N 1
ATOM 1502 C CA . PRO A 1 188 ? 9.947 44.180 -1.293 1.00 86.69 188 PRO A CA 1
ATOM 1503 C C . PRO A 1 188 ? 9.057 43.049 -1.852 1.00 86.69 188 PRO A C 1
ATOM 1505 O O . PRO A 1 188 ? 8.567 43.162 -2.976 1.00 86.69 188 PRO A O 1
ATOM 1508 N N . ILE A 1 189 ? 8.877 41.937 -1.132 1.00 86.88 189 ILE A N 1
ATOM 1509 C CA . ILE A 1 189 ? 8.070 40.809 -1.617 1.00 86.88 189 ILE A CA 1
ATOM 1510 C C . ILE A 1 189 ? 6.600 41.234 -1.705 1.00 86.88 189 ILE A C 1
ATOM 1512 O O . ILE A 1 189 ? 6.013 41.692 -0.729 1.00 86.88 189 ILE A O 1
ATOM 1516 N N . ILE A 1 190 ? 5.999 41.061 -2.882 1.00 84.00 190 ILE A N 1
ATOM 1517 C CA . ILE A 1 190 ? 4.583 41.353 -3.123 1.00 84.00 190 ILE A CA 1
ATOM 1518 C C . ILE A 1 190 ? 3.781 40.067 -2.923 1.00 84.00 190 ILE A C 1
ATOM 1520 O O . ILE A 1 190 ? 4.129 39.024 -3.482 1.00 84.00 190 ILE A O 1
ATOM 1524 N N . ALA A 1 191 ? 2.718 40.143 -2.122 1.00 85.19 191 ALA A N 1
ATOM 1525 C CA . ALA A 1 191 ? 1.769 39.051 -1.975 1.00 85.19 191 ALA A CA 1
ATOM 1526 C C . ALA A 1 191 ? 0.771 39.031 -3.130 1.00 85.19 191 ALA A C 1
ATOM 1528 O O . ALA A 1 191 ? 0.200 40.062 -3.480 1.00 85.19 191 ALA A O 1
ATOM 1529 N N . ASN A 1 192 ? 0.518 37.839 -3.666 1.00 81.19 192 ASN A N 1
ATOM 1530 C CA . ASN A 1 192 ? -0.433 37.655 -4.766 1.00 81.19 192 ASN A CA 1
ATOM 1531 C C . ASN A 1 192 ? -1.798 37.126 -4.306 1.00 81.19 192 ASN A C 1
ATOM 1533 O O . ASN A 1 192 ? -2.760 37.175 -5.065 1.00 81.19 192 ASN A O 1
ATOM 1537 N N . TYR A 1 193 ? -1.880 36.606 -3.081 1.00 87.12 193 TYR A N 1
ATOM 1538 C CA . TYR A 1 193 ? -3.063 35.932 -2.552 1.00 87.12 193 TYR A CA 1
ATOM 1539 C C . TYR A 1 193 ? -3.236 36.219 -1.063 1.00 87.12 193 TYR A C 1
ATOM 1541 O O . TYR A 1 193 ? -2.261 36.560 -0.391 1.00 87.12 193 TYR A O 1
ATOM 1549 N N . GLU A 1 194 ? -4.444 36.002 -0.548 1.00 91.44 194 GLU A N 1
ATOM 1550 C CA . GLU A 1 194 ? -4.761 35.990 0.882 1.00 91.44 194 GLU A CA 1
ATOM 1551 C C . GLU A 1 194 ? -5.381 34.639 1.258 1.00 91.44 194 GLU A C 1
ATOM 1553 O O . GLU A 1 194 ? -6.270 34.154 0.559 1.00 91.44 194 GLU A O 1
ATOM 1558 N N . VAL A 1 195 ? -4.910 34.028 2.346 1.00 93.94 195 VAL A N 1
ATOM 1559 C CA . VAL A 1 195 ? -5.491 32.811 2.940 1.00 93.94 195 VAL A CA 1
ATOM 1560 C C . VAL A 1 195 ? -5.816 33.043 4.409 1.00 93.94 195 VAL A C 1
ATOM 1562 O O . VAL A 1 195 ? -5.173 33.869 5.053 1.00 93.94 195 VAL A O 1
ATOM 1565 N N . ALA A 1 196 ? -6.778 32.302 4.956 1.00 94.94 196 ALA A N 1
ATOM 1566 C CA . ALA A 1 196 ? -7.178 32.419 6.354 1.00 94.94 196 ALA A CA 1
ATOM 1567 C C . ALA A 1 196 ? -6.870 31.139 7.143 1.00 94.94 196 ALA A C 1
ATOM 1569 O O . ALA A 1 196 ? -7.118 30.027 6.672 1.00 94.94 196 ALA A O 1
ATOM 1570 N N . ILE A 1 197 ? -6.318 31.305 8.347 1.00 95.94 197 ILE A N 1
ATOM 1571 C CA . ILE A 1 197 ? -5.965 30.208 9.258 1.00 95.94 197 ILE A CA 1
ATOM 1572 C C . ILE A 1 197 ? -6.581 30.484 10.626 1.00 95.94 197 ILE A C 1
ATOM 1574 O O . ILE A 1 197 ? -6.359 31.546 11.211 1.00 95.94 197 ILE A O 1
ATOM 1578 N N . LEU A 1 198 ? -7.326 29.507 11.136 1.00 96.00 198 LEU A N 1
ATOM 1579 C CA . LEU A 1 198 ? -7.995 29.545 12.429 1.00 96.00 198 LEU A CA 1
ATOM 1580 C C . LEU A 1 198 ? -7.117 28.938 13.529 1.00 96.00 198 LEU A C 1
ATOM 1582 O O . LEU A 1 198 ? -6.628 27.815 13.393 1.00 96.00 198 LEU A O 1
ATOM 1586 N N . TRP A 1 199 ? -6.983 29.652 14.645 1.00 94.25 199 TRP A N 1
ATOM 1587 C CA . TRP A 1 199 ? -6.489 29.116 15.911 1.00 94.25 199 TRP A CA 1
ATOM 1588 C C . TRP A 1 199 ? -7.615 28.320 16.579 1.00 94.25 199 TRP A C 1
ATOM 1590 O O . TRP A 1 199 ? -8.641 28.882 16.956 1.00 94.25 199 TRP A O 1
ATOM 1600 N N . SER A 1 200 ? -7.432 27.013 16.730 1.00 93.06 200 SER A N 1
ATOM 1601 C CA . SER A 1 200 ? -8.455 26.082 17.219 1.00 93.06 200 SER A CA 1
ATOM 1602 C C . SER A 1 200 ? -7.911 25.189 18.344 1.00 93.06 200 SER A C 1
ATOM 1604 O O . SER A 1 200 ? -6.760 25.311 18.786 1.00 93.06 200 SER A O 1
ATOM 1606 N N . SER A 1 201 ? -8.743 24.264 18.817 1.00 90.06 201 SER A N 1
ATOM 1607 C CA . SER A 1 201 ? -8.329 23.146 19.653 1.00 90.06 201 SER A CA 1
ATOM 1608 C C . SER A 1 201 ? -8.902 21.828 19.147 1.00 90.06 201 SER A C 1
ATOM 1610 O O . SER A 1 201 ? -10.005 21.790 18.621 1.00 90.06 201 SER A O 1
ATOM 1612 N N . VAL A 1 202 ? -8.170 20.735 19.368 1.00 88.56 202 VAL A N 1
ATOM 1613 C CA . VAL A 1 202 ? -8.669 19.367 19.119 1.00 88.56 202 VAL A CA 1
ATOM 1614 C C . VAL A 1 202 ? -9.712 18.905 20.137 1.00 88.56 202 VAL A C 1
ATOM 1616 O O . VAL A 1 202 ? -10.298 17.838 19.989 1.00 88.56 202 VAL A O 1
ATOM 1619 N N . TRP A 1 203 ? -9.912 19.668 21.212 1.00 88.31 203 TRP A N 1
ATOM 1620 C CA . TRP A 1 203 ? -10.892 19.374 22.248 1.00 88.31 203 TRP A CA 1
ATOM 1621 C C . TRP A 1 203 ? -11.933 20.483 22.290 1.00 88.31 203 TRP A C 1
ATOM 1623 O O . TRP A 1 203 ? -11.616 21.645 22.065 1.00 88.31 203 TRP A O 1
ATOM 1633 N N . LYS A 1 204 ? -13.166 20.139 22.671 1.00 88.00 204 LYS A N 1
ATOM 1634 C CA . LYS A 1 204 ? -14.192 21.142 22.980 1.00 88.00 204 LYS A CA 1
ATOM 1635 C C . LYS A 1 204 ? -13.741 22.066 24.113 1.00 88.00 204 LYS A C 1
ATOM 1637 O O . LYS A 1 204 ? -13.057 21.631 25.042 1.00 88.00 204 LYS A O 1
ATOM 1642 N N . GLU A 1 205 ? -14.222 23.309 24.094 1.00 89.12 205 GLU A N 1
ATOM 1643 C CA . GLU A 1 205 ? -13.833 24.366 25.043 1.00 89.12 205 GLU A CA 1
ATOM 1644 C C . GLU A 1 205 ? -13.924 23.932 26.510 1.00 89.12 205 GLU A C 1
ATOM 1646 O O . GLU A 1 205 ? -13.001 24.192 27.280 1.00 89.12 205 GLU A O 1
ATOM 1651 N N . MET A 1 206 ? -14.986 23.208 26.879 1.00 87.06 206 MET A N 1
ATOM 1652 C CA . MET A 1 206 ? -15.178 22.698 28.241 1.00 87.06 206 MET A CA 1
ATOM 1653 C C . MET A 1 206 ? -13.995 21.852 28.739 1.00 87.06 206 MET A C 1
ATOM 1655 O O . MET A 1 206 ? -13.584 21.980 29.890 1.00 87.06 206 MET A O 1
ATOM 1659 N N . HIS A 1 207 ? -13.416 21.018 27.873 1.00 87.12 207 HIS A N 1
ATOM 1660 C CA . HIS A 1 207 ? -12.308 20.135 28.227 1.00 87.12 207 HIS A CA 1
ATOM 1661 C C . HIS A 1 207 ? -10.983 20.900 28.278 1.00 87.12 207 HIS A C 1
ATOM 1663 O O . HIS A 1 207 ? -10.174 20.658 29.172 1.00 87.12 207 HIS A O 1
ATOM 1669 N N . VAL A 1 208 ? -10.785 21.863 27.370 1.00 86.94 208 VAL A N 1
ATOM 1670 C CA . VAL A 1 208 ? -9.601 22.740 27.372 1.00 86.94 208 VAL A CA 1
ATOM 1671 C C . VAL A 1 208 ? -9.543 23.549 28.665 1.00 86.94 208 VAL A C 1
ATOM 1673 O O . VAL A 1 208 ? -8.522 23.551 29.351 1.00 86.94 208 VAL A O 1
ATOM 1676 N N . ARG A 1 209 ? -10.662 24.175 29.047 1.00 87.06 209 ARG A N 1
ATOM 1677 C CA . ARG A 1 209 ? -10.762 24.961 30.283 1.00 87.06 209 ARG A CA 1
ATOM 1678 C C . ARG A 1 209 ? -10.533 24.107 31.524 1.00 87.06 209 ARG A C 1
ATOM 1680 O O . ARG A 1 209 ? -9.792 24.523 32.413 1.00 87.06 209 ARG A O 1
ATOM 1687 N N . ALA A 1 210 ? -11.110 22.906 31.573 1.00 81.81 210 ALA A N 1
ATOM 1688 C CA . ALA A 1 210 ? -10.907 21.982 32.687 1.00 81.81 210 ALA A CA 1
ATOM 1689 C C . ALA A 1 210 ? -9.425 21.609 32.879 1.00 81.81 210 ALA A C 1
ATOM 1691 O O . ALA A 1 210 ? -8.970 21.471 34.012 1.00 81.81 210 ALA A O 1
ATOM 1692 N N . ALA A 1 211 ? -8.665 21.487 31.787 1.00 79.62 211 ALA A N 1
ATOM 1693 C CA . ALA A 1 211 ? -7.245 21.146 31.823 1.00 79.62 211 ALA A CA 1
ATOM 1694 C C . ALA A 1 211 ? -6.313 22.345 32.084 1.00 79.62 211 ALA A C 1
ATOM 1696 O O . ALA A 1 211 ? -5.171 22.142 32.494 1.00 79.62 211 ALA A O 1
ATOM 1697 N N . ASN A 1 212 ? -6.769 23.579 31.850 1.00 82.25 212 ASN A N 1
ATOM 1698 C CA . ASN A 1 212 ? -5.916 24.768 31.836 1.00 82.25 212 ASN A CA 1
ATOM 1699 C C . ASN A 1 212 ? -6.411 25.878 32.779 1.00 82.25 212 ASN A C 1
ATOM 1701 O O . ASN A 1 212 ? -6.587 27.024 32.376 1.00 82.25 212 ASN A O 1
ATOM 1705 N N . ASN A 1 213 ? -6.655 25.545 34.051 1.00 87.12 213 ASN A N 1
ATOM 1706 C CA . ASN A 1 213 ? -7.060 26.505 35.093 1.00 87.12 213 ASN A CA 1
ATOM 1707 C C . ASN A 1 213 ? -8.226 27.423 34.673 1.00 87.12 213 ASN A C 1
ATOM 1709 O O . ASN A 1 213 ? -8.240 28.613 34.987 1.00 87.12 213 ASN A O 1
ATOM 1713 N N . ASN A 1 214 ? -9.203 26.860 33.960 1.00 86.19 214 ASN A N 1
ATOM 1714 C CA . ASN A 1 214 ? -10.369 27.550 33.415 1.00 86.19 214 ASN A CA 1
ATOM 1715 C C . ASN A 1 214 ? -10.080 28.598 32.318 1.00 86.19 214 ASN A C 1
ATOM 1717 O O . ASN A 1 214 ? -10.987 29.336 31.936 1.00 86.19 214 ASN A O 1
ATOM 1721 N N . LEU A 1 215 ? -8.860 28.645 31.778 1.00 86.62 215 LEU A N 1
ATOM 1722 C CA . LEU A 1 215 ? -8.476 29.474 30.634 1.00 86.62 215 LEU A CA 1
ATOM 1723 C C . LEU A 1 215 ? -8.488 28.656 29.344 1.00 86.62 215 LEU A C 1
ATOM 1725 O O . LEU A 1 215 ? -8.094 27.489 29.318 1.00 86.62 215 LEU A O 1
ATOM 1729 N N . TRP A 1 216 ? -8.912 29.277 28.252 1.00 89.75 216 TRP A N 1
ATOM 1730 C CA . TRP A 1 216 ? -8.790 28.687 26.929 1.00 89.75 216 TRP A CA 1
ATOM 1731 C C . TRP A 1 216 ? -7.403 28.947 26.333 1.00 89.75 216 TRP A C 1
ATOM 1733 O O . TRP A 1 216 ? -6.814 30.015 26.500 1.00 89.75 216 TRP A O 1
ATOM 1743 N N . SER A 1 217 ? -6.872 27.954 25.622 1.00 84.44 217 SER A N 1
ATOM 1744 C CA . SER A 1 217 ? -5.628 28.080 24.864 1.00 84.44 217 SER A CA 1
ATOM 1745 C C . SER A 1 217 ? -5.692 27.231 23.595 1.00 84.44 217 SER A C 1
ATOM 1747 O O . SER A 1 217 ? -6.083 26.062 23.694 1.00 84.44 217 SER A O 1
ATOM 1749 N N . PRO A 1 218 ? -5.267 27.754 22.433 1.00 87.94 218 PRO A N 1
ATOM 1750 C CA . PRO A 1 218 ? -5.252 26.982 21.200 1.00 87.94 218 PRO A CA 1
ATOM 1751 C C . PRO A 1 218 ? -4.149 25.920 21.224 1.00 87.94 218 PRO A C 1
ATOM 1753 O O . PRO A 1 218 ? -3.056 26.135 21.752 1.00 87.94 218 PRO A O 1
ATOM 1756 N N . ASN A 1 219 ? -4.427 24.774 20.609 1.00 87.44 219 ASN A N 1
ATOM 1757 C CA . ASN A 1 219 ? -3.442 23.716 20.371 1.00 87.44 219 ASN A CA 1
ATOM 1758 C C . ASN A 1 219 ? -3.566 23.095 18.968 1.00 87.44 219 ASN A C 1
ATOM 1760 O O . ASN A 1 219 ? -2.954 22.068 18.683 1.00 87.44 219 ASN A O 1
ATOM 1764 N N . HIS A 1 220 ? -4.350 23.713 18.087 1.00 91.50 220 HIS A N 1
ATOM 1765 C CA . HIS A 1 220 ? -4.558 23.260 16.722 1.00 91.50 220 HIS A CA 1
ATOM 1766 C C . HIS A 1 220 ? -4.680 24.452 15.767 1.00 91.50 220 HIS A C 1
ATOM 1768 O O . HIS A 1 220 ? -5.061 25.547 16.180 1.00 91.50 220 HIS A O 1
ATOM 1774 N N . PHE A 1 221 ? -4.342 24.241 14.497 1.00 94.88 221 PHE A N 1
ATOM 1775 C CA . PHE A 1 221 ? -4.487 25.235 13.435 1.00 94.88 221 PHE A CA 1
ATOM 1776 C C . PHE A 1 221 ? -5.205 24.590 12.270 1.00 94.88 221 PHE A C 1
ATOM 1778 O O . PHE A 1 221 ? -4.852 23.471 11.905 1.00 94.88 221 PHE A O 1
ATOM 1785 N N . VAL A 1 222 ? -6.165 25.313 11.705 1.00 94.62 222 VAL A N 1
ATOM 1786 C CA . VAL A 1 222 ? -7.070 24.788 10.683 1.00 94.62 222 VAL A CA 1
ATOM 1787 C C . VAL A 1 222 ? -7.197 25.811 9.552 1.00 94.62 222 VAL A C 1
ATOM 1789 O O . VAL A 1 222 ? -7.422 26.992 9.840 1.00 94.62 222 VAL A O 1
ATOM 1792 N N . PRO A 1 223 ? -7.045 25.425 8.274 1.00 96.00 223 PRO A N 1
ATOM 1793 C CA . PRO A 1 223 ? -7.267 26.338 7.163 1.00 96.00 223 PRO A CA 1
ATOM 1794 C C . PRO A 1 223 ? -8.767 26.604 6.982 1.00 96.00 223 PRO A C 1
ATOM 1796 O O . PRO A 1 223 ? -9.601 25.711 7.147 1.00 96.00 223 PRO A O 1
ATOM 1799 N N . LEU A 1 224 ? -9.103 27.840 6.616 1.00 95.38 224 LEU A N 1
ATOM 1800 C CA . LEU A 1 224 ? -10.469 28.262 6.314 1.00 95.38 224 LEU A CA 1
ATOM 1801 C C . LEU A 1 224 ? -10.641 28.421 4.800 1.00 95.38 224 LEU A C 1
ATOM 1803 O O . LEU A 1 224 ? -9.924 29.206 4.175 1.00 95.38 224 LEU A O 1
ATOM 1807 N N . LEU A 1 225 ? -11.596 27.695 4.218 1.00 93.69 225 LEU A N 1
ATOM 1808 C CA . LEU A 1 225 ? -11.890 27.719 2.781 1.00 93.69 225 LEU A CA 1
ATOM 1809 C C . LEU A 1 225 ? -13.252 28.343 2.483 1.00 93.69 225 LEU A C 1
ATOM 1811 O O . LEU A 1 225 ? -14.184 28.233 3.276 1.00 93.69 225 LEU A O 1
ATOM 1815 N N . ALA A 1 226 ? -13.394 28.960 1.313 1.00 90.75 226 ALA A N 1
ATOM 1816 C CA . ALA A 1 226 ? -14.679 29.481 0.864 1.00 90.75 226 ALA A CA 1
ATOM 1817 C C . ALA A 1 226 ? -15.629 28.335 0.452 1.00 90.75 226 ALA A C 1
ATOM 1819 O O . ALA A 1 226 ? -15.174 27.352 -0.134 1.00 90.75 226 ALA A O 1
ATOM 1820 N N . PRO A 1 227 ? -16.945 28.433 0.704 1.00 87.06 227 PRO A N 1
ATOM 1821 C CA . PRO A 1 227 ? -17.915 27.444 0.230 1.00 87.06 227 PRO A CA 1
ATOM 1822 C C . PRO A 1 227 ? -17.963 27.387 -1.309 1.00 87.06 227 PRO A C 1
ATOM 1824 O O . PRO A 1 227 ? -17.857 28.414 -1.981 1.00 87.06 227 PRO A O 1
ATOM 1827 N N . ASN A 1 228 ? -18.145 26.191 -1.879 1.00 76.88 228 ASN A N 1
ATOM 1828 C CA . ASN A 1 228 ? -18.247 26.005 -3.329 1.00 76.88 228 ASN A CA 1
ATOM 1829 C C . ASN A 1 228 ? -19.591 26.531 -3.853 1.00 76.88 228 ASN A C 1
ATOM 1831 O O . ASN A 1 228 ? -20.635 25.920 -3.633 1.00 76.88 228 ASN A O 1
ATOM 1835 N N . GLN A 1 229 ? -19.579 27.661 -4.557 1.00 56.66 229 GLN A N 1
ATOM 1836 C CA . GLN A 1 229 ? -20.766 28.198 -5.224 1.00 56.66 229 GLN A CA 1
ATOM 1837 C C . GLN A 1 229 ? -20.992 27.486 -6.569 1.00 56.66 229 GLN A C 1
ATOM 1839 O O . GLN A 1 229 ? -20.769 28.047 -7.638 1.00 56.66 229 GLN A O 1
ATOM 1844 N N . GLN A 1 230 ? -21.436 26.229 -6.523 1.00 40.84 230 GLN A N 1
ATOM 1845 C CA . GLN A 1 230 ? -22.033 25.531 -7.666 1.00 40.84 230 GLN A CA 1
ATOM 1846 C C . GLN A 1 230 ? -23.309 24.809 -7.222 1.00 40.84 230 GLN A C 1
ATOM 1848 O O . GLN A 1 230 ? -23.324 23.592 -7.158 1.00 40.84 230 GLN A O 1
ATOM 1853 N N . TYR A 1 231 ? -24.351 25.574 -6.884 1.00 33.22 231 TYR A N 1
ATOM 1854 C CA . TYR A 1 231 ? -25.778 25.218 -6.984 1.00 33.22 231 TYR A CA 1
ATOM 1855 C C . TYR A 1 231 ? -26.605 26.466 -6.621 1.00 33.22 231 TYR A C 1
ATOM 1857 O O . TYR A 1 231 ? -26.904 26.688 -5.457 1.00 33.22 231 TYR A O 1
ATOM 1865 N N . ASP A 1 232 ? -26.847 27.336 -7.605 1.00 27.55 232 ASP A N 1
ATOM 1866 C CA . ASP A 1 232 ? -28.170 27.915 -7.909 1.00 27.55 232 ASP A CA 1
ATOM 1867 C C . ASP A 1 232 ? -28.037 28.918 -9.066 1.00 27.55 232 ASP A C 1
ATOM 1869 O O . ASP A 1 232 ? -27.375 29.951 -8.956 1.00 27.55 232 ASP A O 1
ATOM 1873 N N . PHE A 1 233 ? -28.660 28.588 -10.197 1.00 30.66 233 PHE A N 1
ATOM 1874 C CA . PHE A 1 233 ? -28.987 29.549 -11.246 1.00 30.66 233 PHE A CA 1
ATOM 1875 C C . PHE A 1 233 ? -30.432 30.004 -11.002 1.00 30.66 233 PHE A C 1
ATOM 1877 O O . PHE A 1 233 ? -31.326 29.173 -10.880 1.00 30.66 233 PHE A O 1
ATOM 1884 N N . ASP A 1 234 ? -30.616 31.325 -10.984 1.00 29.27 234 ASP A N 1
ATOM 1885 C CA . ASP A 1 234 ? -31.875 32.082 -11.005 1.00 29.27 234 ASP A CA 1
ATOM 1886 C C . ASP A 1 234 ? -32.753 32.106 -9.738 1.00 29.27 234 ASP A C 1
ATOM 1888 O O . ASP A 1 234 ? -33.769 31.424 -9.662 1.00 29.27 234 ASP A O 1
ATOM 1892 N N . HIS A 1 235 ? -32.509 33.078 -8.848 1.00 27.78 235 HIS A N 1
ATOM 1893 C CA . HIS A 1 235 ? -33.411 34.237 -8.680 1.00 27.78 235 HIS A CA 1
ATOM 1894 C C . HIS A 1 235 ? -32.846 35.282 -7.698 1.00 27.78 235 HIS A C 1
ATOM 1896 O O . HIS A 1 235 ? -32.400 34.965 -6.602 1.00 27.78 235 HIS A O 1
ATOM 1902 N N . ASN A 1 236 ? -32.981 36.553 -8.091 1.00 27.30 236 ASN A N 1
ATOM 1903 C CA . ASN A 1 236 ? -32.798 37.783 -7.307 1.00 27.30 236 ASN A CA 1
ATOM 1904 C C . ASN A 1 236 ? -31.375 38.319 -7.099 1.00 27.30 236 ASN A C 1
ATOM 1906 O O . ASN A 1 236 ? -30.892 38.522 -5.989 1.00 27.30 236 ASN A O 1
ATOM 1910 N N . ASN A 1 237 ? -30.809 38.783 -8.214 1.00 31.47 237 ASN A N 1
ATOM 1911 C CA . ASN A 1 237 ? -30.114 40.068 -8.223 1.00 31.47 237 ASN A CA 1
ATOM 1912 C C . ASN A 1 237 ? -31.130 41.197 -7.956 1.00 31.47 237 ASN A C 1
ATOM 1914 O O . ASN A 1 237 ? -31.835 41.622 -8.870 1.00 31.47 237 ASN A O 1
ATOM 1918 N N . GLN A 1 238 ? -31.194 41.703 -6.724 1.00 30.27 238 GLN A N 1
ATOM 1919 C CA . GLN A 1 238 ? -31.645 43.068 -6.433 1.00 30.27 238 GLN A CA 1
ATOM 1920 C C . GLN A 1 238 ? -31.153 43.503 -5.044 1.00 30.27 238 GLN A C 1
ATOM 1922 O O . GLN A 1 238 ? -31.419 42.822 -4.062 1.00 30.27 238 GLN A O 1
ATOM 1927 N N . LEU A 1 239 ? -30.502 44.679 -5.010 1.00 29.03 239 LEU A N 1
ATOM 1928 C CA . LEU A 1 239 ? -29.951 45.419 -3.854 1.00 29.03 239 LEU A CA 1
ATOM 1929 C C . LEU A 1 239 ? -28.562 44.906 -3.416 1.00 29.03 239 LEU A C 1
ATOM 1931 O O . LEU A 1 239 ? -28.442 44.046 -2.562 1.00 29.03 239 LEU A O 1
ATOM 1935 N N . LEU A 1 240 ? -27.442 45.389 -3.961 1.00 27.92 240 LEU A N 1
ATOM 1936 C CA . LEU A 1 240 ? -26.936 46.750 -3.748 1.00 27.92 240 LEU A CA 1
ATOM 1937 C C . LEU A 1 240 ? -25.881 47.103 -4.816 1.00 27.92 240 LEU A C 1
ATOM 1939 O O . LEU A 1 240 ? -24.681 46.925 -4.630 1.00 27.92 240 LEU A O 1
ATOM 1943 N N . LEU A 1 241 ? -26.339 47.671 -5.930 1.00 26.91 241 LEU A N 1
ATOM 1944 C CA . LEU A 1 241 ? -25.556 48.608 -6.730 1.00 26.91 241 LEU A CA 1
ATOM 1945 C C . LEU A 1 241 ? -26.226 49.971 -6.578 1.00 26.91 241 LEU A C 1
ATOM 1947 O O . LEU A 1 241 ? -27.247 50.247 -7.202 1.00 26.91 241 LEU A O 1
ATOM 1951 N N . SER A 1 242 ? -25.642 50.840 -5.760 1.00 24.22 242 SER A N 1
ATOM 1952 C CA . SER A 1 242 ? -25.850 52.276 -5.901 1.00 24.22 242 SER A CA 1
ATOM 1953 C C . SER A 1 242 ? -24.535 53.002 -5.667 1.00 24.22 242 SER A C 1
ATOM 1955 O O . SER A 1 242 ? -24.025 53.024 -4.549 1.00 24.22 242 SER A O 1
ATOM 1957 N N . ASN A 1 243 ? -24.073 53.637 -6.748 1.00 24.52 243 ASN A N 1
ATOM 1958 C CA . ASN A 1 243 ? -23.186 54.803 -6.817 1.00 24.52 243 ASN A CA 1
ATOM 1959 C C . ASN A 1 243 ? -21.802 54.560 -7.429 1.00 24.52 243 ASN A C 1
ATOM 1961 O O . ASN A 1 243 ? -20.773 54.807 -6.812 1.00 24.52 243 ASN A O 1
ATOM 1965 N N . VAL A 1 244 ? -21.797 54.237 -8.724 1.00 25.92 244 VAL A N 1
ATOM 1966 C CA . VAL A 1 244 ? -20.766 54.742 -9.638 1.00 25.92 244 VAL A CA 1
ATOM 1967 C C . VAL A 1 244 ? -21.460 55.654 -10.648 1.00 25.92 244 VAL A C 1
ATOM 1969 O O . VAL A 1 244 ? -22.249 55.199 -11.472 1.00 25.92 244 VAL A O 1
ATOM 1972 N N . LYS A 1 245 ? -21.189 56.960 -10.559 1.00 24.36 245 LYS A N 1
ATOM 1973 C CA . LYS A 1 245 ? -21.439 57.923 -11.635 1.00 24.36 245 LYS A CA 1
ATOM 1974 C C . LYS A 1 245 ? -20.105 58.234 -12.309 1.00 24.36 245 LYS A C 1
ATOM 1976 O O . LYS A 1 245 ? -19.206 58.785 -11.684 1.00 24.36 245 LYS A O 1
ATOM 1981 N N . THR A 1 246 ? -20.012 57.899 -13.588 1.00 29.28 246 THR A N 1
ATOM 1982 C CA . THR A 1 246 ? -19.097 58.505 -14.569 1.00 29.28 246 THR A CA 1
ATOM 1983 C C . THR A 1 246 ? -19.553 59.943 -14.901 1.00 29.28 246 THR A C 1
ATOM 1985 O O . THR A 1 246 ? -20.710 60.280 -14.628 1.00 29.28 246 THR A O 1
ATOM 1988 N N . PRO A 1 247 ? -18.708 60.794 -15.520 1.00 29.44 247 PRO A N 1
ATOM 1989 C CA . PRO A 1 247 ? -18.710 60.805 -16.988 1.00 29.44 247 PRO A CA 1
ATOM 1990 C C . PRO A 1 247 ? -17.342 60.998 -17.683 1.00 29.44 247 PRO A C 1
ATOM 1992 O O . PRO A 1 247 ? -16.451 61.706 -17.224 1.00 29.44 247 PRO A O 1
ATOM 1995 N N . GLU A 1 248 ? -17.268 60.352 -18.852 1.00 23.23 248 GLU A N 1
ATOM 1996 C CA . GLU A 1 248 ? -16.601 60.713 -20.120 1.00 23.23 248 GLU A CA 1
ATOM 1997 C C . GLU A 1 248 ? -16.518 62.234 -20.410 1.00 23.23 248 GLU A C 1
ATOM 1999 O O . GLU A 1 248 ? -17.298 63.003 -19.862 1.00 23.23 248 GLU A O 1
ATOM 2004 N N . LYS A 1 249 ? -15.742 62.824 -21.331 1.00 25.34 249 LYS A N 1
ATOM 2005 C CA . LYS A 1 249 ? -14.794 62.496 -22.423 1.00 25.34 249 LYS A CA 1
ATOM 2006 C C . LYS A 1 249 ? -14.265 63.876 -22.880 1.00 25.34 249 LYS A C 1
ATOM 2008 O O . LYS A 1 249 ? -15.023 64.842 -22.806 1.00 25.34 249 LYS A O 1
ATOM 2013 N N . LYS A 1 250 ? -13.082 63.965 -23.504 1.00 22.55 250 LYS A N 1
ATOM 2014 C CA . LYS A 1 250 ? -12.921 64.696 -24.785 1.00 22.55 250 LYS A CA 1
ATOM 2015 C C . LYS A 1 250 ? -11.554 64.460 -25.433 1.00 22.55 250 LYS A C 1
ATOM 2017 O O . LYS A 1 250 ? -10.504 64.827 -24.925 1.00 22.55 250 LYS A O 1
ATOM 2022 N N . THR A 1 251 ? -11.644 63.846 -26.602 1.00 22.27 251 THR A N 1
ATOM 2023 C CA . THR A 1 251 ? -10.707 63.801 -27.726 1.00 22.27 251 THR A CA 1
ATOM 2024 C C . THR A 1 251 ? -10.391 65.195 -28.282 1.00 22.27 251 THR A C 1
ATOM 2026 O O . THR A 1 251 ? -11.319 65.986 -28.423 1.00 22.27 251 THR A O 1
ATOM 2029 N N . PHE A 1 252 ? -9.157 65.454 -28.732 1.00 21.80 252 PHE A N 1
ATOM 2030 C CA . PHE A 1 252 ? -8.811 65.498 -30.167 1.00 21.80 252 PHE A CA 1
ATOM 2031 C C . PHE A 1 252 ? -7.303 65.697 -30.407 1.00 21.80 252 PHE A C 1
ATOM 2033 O O . PHE A 1 252 ? -6.609 66.368 -29.650 1.00 21.80 252 PHE A O 1
ATOM 2040 N N . LYS A 1 253 ? -6.841 65.064 -31.490 1.00 24.20 253 LYS A N 1
ATOM 2041 C CA . LYS A 1 253 ? -5.512 65.128 -32.111 1.00 24.20 253 LYS A CA 1
ATOM 2042 C C . LYS A 1 253 ? -5.389 66.312 -33.083 1.00 24.20 253 LYS A C 1
ATOM 2044 O O . LYS A 1 253 ? -6.412 66.814 -33.544 1.00 24.20 253 LYS A O 1
ATOM 2049 N N . ASN A 1 254 ? -4.133 66.566 -33.482 1.00 22.30 254 ASN A N 1
ATOM 2050 C CA . ASN A 1 254 ? -3.595 67.015 -34.791 1.00 22.30 254 ASN A CA 1
ATOM 2051 C C . ASN A 1 254 ? -2.709 68.258 -34.620 1.00 22.30 254 ASN A C 1
ATOM 2053 O O . ASN A 1 254 ? -3.080 69.159 -33.884 1.00 22.30 254 ASN A O 1
ATOM 2057 N N . ASN A 1 255 ? -1.562 68.443 -35.274 1.00 23.31 255 ASN A N 1
ATOM 2058 C CA . ASN A 1 255 ? -0.725 67.688 -36.222 1.00 23.31 255 ASN A CA 1
ATOM 2059 C C . ASN A 1 255 ? 0.654 68.408 -36.212 1.00 23.31 255 ASN A C 1
ATOM 2061 O O . ASN A 1 255 ? 0.688 69.595 -35.905 1.00 23.31 255 ASN A O 1
ATOM 2065 N N . ALA A 1 256 ? 1.783 67.688 -36.320 1.00 23.75 256 ALA A N 1
ATOM 2066 C CA . ALA A 1 256 ? 2.723 67.661 -37.471 1.00 23.75 256 ALA A CA 1
ATOM 2067 C C . ALA A 1 256 ? 3.325 69.049 -37.841 1.00 23.75 256 ALA A C 1
ATOM 2069 O O . ALA A 1 256 ? 2.593 70.019 -37.925 1.00 23.75 256 ALA A O 1
ATOM 2070 N N . VAL A 1 257 ? 4.614 69.301 -38.102 1.00 22.41 257 VAL A N 1
ATOM 2071 C CA . VAL A 1 257 ? 5.747 68.629 -38.784 1.00 22.41 257 VAL A CA 1
ATOM 2072 C C . VAL A 1 257 ? 6.994 69.436 -38.307 1.00 22.41 257 VAL A C 1
ATOM 2074 O O . VAL A 1 257 ? 6.868 70.631 -38.055 1.00 22.41 257 VAL A O 1
ATOM 2077 N N . THR A 1 258 ? 8.206 68.925 -38.060 1.00 23.97 258 THR A N 1
ATOM 2078 C CA . THR A 1 258 ? 9.263 68.663 -39.061 1.00 23.97 258 THR A CA 1
ATOM 2079 C C . THR A 1 258 ? 10.534 68.169 -38.352 1.00 23.97 258 THR A C 1
ATOM 2081 O O . THR A 1 258 ? 10.900 68.651 -37.283 1.00 23.97 258 THR A O 1
ATOM 2084 N N . GLN A 1 259 ? 11.180 67.200 -38.996 1.00 23.64 259 GLN A N 1
ATOM 2085 C CA . GLN A 1 259 ? 12.479 66.575 -38.732 1.00 23.64 259 GLN A CA 1
ATOM 2086 C C . GLN A 1 259 ? 13.663 67.547 -38.836 1.00 23.64 259 GLN A C 1
ATOM 2088 O O . GLN A 1 259 ? 13.599 68.396 -39.714 1.00 23.64 259 GLN A O 1
ATOM 2093 N N . ILE A 1 260 ? 14.754 67.290 -38.089 1.00 23.75 260 ILE A N 1
ATOM 2094 C CA . ILE A 1 260 ? 16.159 67.078 -38.552 1.00 23.75 260 ILE A CA 1
ATOM 2095 C C . ILE A 1 260 ? 16.862 66.292 -37.410 1.00 23.75 260 ILE A C 1
ATOM 2097 O O . ILE A 1 260 ? 16.968 66.808 -36.307 1.00 23.75 260 ILE A O 1
ATOM 2101 N N . ARG A 1 261 ? 17.053 64.963 -37.439 1.00 22.33 261 ARG A N 1
ATOM 2102 C CA . ARG A 1 261 ? 18.037 64.093 -38.130 1.00 22.33 261 ARG A CA 1
ATOM 2103 C C . ARG A 1 261 ? 19.521 64.326 -37.750 1.00 22.33 261 ARG A C 1
ATOM 2105 O O . ARG A 1 261 ? 20.155 65.176 -38.347 1.00 22.33 261 ARG A O 1
ATOM 2112 N N . MET A 1 262 ? 19.995 63.483 -36.811 1.00 21.53 262 MET A N 1
ATOM 2113 C CA . MET A 1 262 ? 21.263 62.700 -36.737 1.00 21.53 262 MET A CA 1
ATOM 2114 C C . MET A 1 262 ? 22.616 63.408 -37.012 1.00 21.53 262 MET A C 1
ATOM 2116 O O . MET A 1 262 ? 22.704 64.181 -37.959 1.00 21.53 262 MET A O 1
ATOM 2120 N N . PRO A 1 263 ? 23.707 63.086 -36.275 1.00 26.69 263 PRO A N 1
ATOM 2121 C CA . PRO A 1 263 ? 24.220 61.718 -36.267 1.00 26.69 263 PRO A CA 1
ATOM 2122 C C . PRO A 1 263 ? 24.819 61.174 -34.967 1.00 26.69 263 PRO A C 1
ATOM 2124 O O . PRO A 1 263 ? 25.031 61.836 -33.957 1.00 26.69 263 PRO A O 1
ATOM 2127 N N . GLU A 1 264 ? 25.013 59.876 -35.096 1.00 23.55 264 GLU A N 1
ATOM 2128 C CA . GLU A 1 264 ? 25.683 58.906 -34.263 1.00 23.55 264 GLU A CA 1
ATOM 2129 C C . GLU A 1 264 ? 27.208 58.955 -34.521 1.00 23.55 264 GLU A C 1
ATOM 2131 O O . GLU A 1 264 ? 27.653 59.495 -35.534 1.00 23.55 264 GLU A O 1
ATOM 2136 N N . PHE A 1 265 ? 27.945 58.279 -33.637 1.00 23.89 265 PHE A N 1
ATOM 2137 C CA . PHE A 1 265 ? 29.309 57.749 -33.773 1.00 23.89 265 PHE A CA 1
ATOM 2138 C C . PHE A 1 265 ? 30.547 58.541 -33.285 1.00 23.89 265 PHE A C 1
ATOM 2140 O O . PHE A 1 265 ? 30.848 59.658 -33.689 1.00 23.89 265 PHE A O 1
ATOM 2147 N N . GLU A 1 266 ? 31.305 57.780 -32.480 1.00 22.16 266 GLU A N 1
ATOM 2148 C CA . GLU A 1 266 ? 32.769 57.643 -32.437 1.00 22.16 266 GLU A CA 1
ATOM 2149 C C . GLU A 1 266 ? 33.658 58.560 -31.567 1.00 22.16 266 GLU A C 1
ATOM 2151 O O . GLU A 1 266 ? 33.807 59.756 -31.770 1.00 22.16 266 GLU A O 1
ATOM 2156 N N . SER A 1 267 ? 34.308 57.885 -30.604 1.00 24.28 267 SER A N 1
ATOM 2157 C CA . SER A 1 267 ? 35.731 57.930 -30.211 1.00 24.28 267 SER A CA 1
ATOM 2158 C C . SER A 1 267 ? 36.522 59.254 -30.141 1.00 24.28 267 SER A C 1
ATOM 2160 O O . SER A 1 267 ? 36.627 60.003 -31.101 1.00 24.28 267 SER A O 1
ATOM 2162 N N . SER A 1 268 ? 37.223 59.406 -29.000 1.00 29.09 268 SER A N 1
ATOM 2163 C CA . SER A 1 268 ? 38.481 60.148 -28.724 1.00 29.09 268 SER A CA 1
ATOM 2164 C C . SER A 1 268 ? 39.241 60.767 -29.912 1.00 29.09 268 SER A C 1
ATOM 2166 O O . SER A 1 268 ? 39.455 60.079 -30.907 1.00 29.09 268 SER A O 1
ATOM 2168 N N . PRO A 1 269 ? 39.865 61.962 -29.746 1.00 32.59 269 PRO A N 1
ATOM 2169 C CA . PRO A 1 269 ? 41.218 62.010 -29.158 1.00 32.59 269 PRO A CA 1
ATOM 2170 C C . PRO A 1 269 ? 41.654 63.304 -28.419 1.00 32.59 269 PRO A C 1
ATOM 2172 O O . PRO A 1 269 ? 41.050 64.364 -28.486 1.00 32.59 269 PRO A O 1
ATOM 2175 N N . ASN A 1 270 ? 42.784 63.135 -27.721 1.00 24.81 270 ASN A N 1
ATOM 2176 C CA . ASN A 1 270 ? 43.772 64.070 -27.161 1.00 24.81 270 ASN A CA 1
ATOM 2177 C C . ASN A 1 270 ? 43.930 65.501 -27.738 1.00 24.81 270 ASN A C 1
ATOM 2179 O O . ASN A 1 270 ? 43.718 65.733 -28.922 1.00 24.81 270 ASN A O 1
ATOM 2183 N N . ARG A 1 271 ? 44.645 66.316 -26.919 1.00 24.17 271 ARG A N 1
ATOM 2184 C CA . ARG A 1 271 ? 45.496 67.503 -27.234 1.00 24.17 271 ARG A CA 1
ATOM 2185 C C . ARG A 1 271 ? 44.751 68.843 -27.375 1.00 24.17 271 ARG A C 1
ATOM 2187 O O . ARG A 1 271 ? 43.754 68.907 -28.059 1.00 24.17 271 ARG A O 1
ATOM 2194 N N . ARG A 1 272 ? 45.222 69.993 -26.867 1.00 25.73 272 ARG A N 1
ATOM 2195 C CA . ARG A 1 272 ? 46.471 70.440 -26.201 1.00 25.73 272 ARG A CA 1
ATOM 2196 C C . ARG A 1 272 ? 46.305 71.950 -25.887 1.00 25.73 272 ARG A C 1
ATOM 2198 O O . ARG A 1 272 ? 45.438 72.567 -26.490 1.00 25.73 272 ARG A O 1
ATOM 2205 N N . VAL A 1 273 ? 47.284 72.520 -25.157 1.00 25.36 273 VAL A N 1
ATOM 2206 C CA . VAL A 1 273 ? 47.805 73.917 -25.282 1.00 25.36 273 VAL A CA 1
ATOM 2207 C C . VAL A 1 273 ? 46.942 75.016 -24.633 1.00 25.36 273 VAL A C 1
ATOM 2209 O O . VAL A 1 273 ? 45.746 75.051 -24.857 1.00 25.36 273 VAL A O 1
ATOM 2212 N N . ARG A 1 274 ? 47.443 75.996 -23.865 1.00 24.27 274 ARG A N 1
ATOM 2213 C CA . ARG A 1 274 ? 48.756 76.433 -23.307 1.00 24.27 274 ARG A CA 1
ATOM 2214 C C . ARG A 1 274 ? 48.399 77.532 -22.264 1.00 24.27 274 ARG A C 1
ATOM 2216 O O . ARG A 1 274 ? 47.357 78.157 -22.428 1.00 24.27 274 ARG A O 1
ATOM 2223 N N . SER A 1 275 ? 49.034 77.650 -21.090 1.00 28.59 275 SER A N 1
ATOM 2224 C CA . SER A 1 275 ? 50.314 78.354 -20.803 1.00 28.59 275 SER A CA 1
ATOM 2225 C C . SER A 1 275 ? 50.272 79.839 -21.240 1.00 28.59 275 SER A C 1
ATOM 2227 O O . SER A 1 275 ? 49.742 80.132 -22.302 1.00 28.59 275 SER A O 1
ATOM 2229 N N . ASP A 1 276 ? 50.678 80.860 -20.478 1.00 28.42 276 ASP A N 1
ATOM 2230 C CA . ASP A 1 276 ? 51.808 81.063 -19.549 1.00 28.42 276 ASP A CA 1
ATOM 2231 C C . ASP A 1 276 ? 51.471 82.246 -18.594 1.00 28.42 276 ASP A C 1
ATOM 2233 O O . ASP A 1 276 ? 50.547 83.004 -18.877 1.00 28.42 276 ASP A O 1
ATOM 2237 N N . ILE A 1 277 ? 52.088 82.453 -17.420 1.00 28.77 277 ILE A N 1
ATOM 2238 C CA . ILE A 1 277 ? 53.419 83.064 -17.166 1.00 28.77 277 ILE A CA 1
ATOM 2239 C C . ILE A 1 277 ? 53.745 82.795 -15.668 1.00 28.77 277 ILE A C 1
ATOM 2241 O O . ILE A 1 277 ? 52.914 83.099 -14.816 1.00 28.77 277 ILE A O 1
ATOM 2245 N N . ASN A 1 278 ? 54.750 81.978 -15.309 1.00 28.20 278 ASN A N 1
ATOM 2246 C CA . ASN A 1 278 ? 56.187 82.254 -15.046 1.00 28.20 278 ASN A CA 1
ATOM 2247 C C . ASN A 1 278 ? 56.435 83.156 -13.804 1.00 28.20 278 ASN A C 1
ATOM 2249 O O . ASN A 1 278 ? 55.865 84.234 -13.716 1.00 28.20 278 ASN A O 1
ATOM 2253 N N . ILE A 1 279 ? 57.229 82.772 -12.791 1.00 27.22 279 ILE A N 1
ATOM 2254 C CA . ILE A 1 279 ? 58.704 82.647 -12.815 1.00 27.22 279 ILE A CA 1
ATOM 2255 C C . ILE A 1 279 ? 59.206 81.770 -11.632 1.00 27.22 279 ILE A C 1
ATOM 2257 O O . ILE A 1 279 ? 58.785 82.001 -10.503 1.00 27.22 279 ILE A O 1
ATOM 2261 N N . GLU A 1 280 ? 60.092 80.804 -11.959 1.00 27.00 280 GLU A N 1
ATOM 2262 C CA . GLU A 1 280 ? 61.315 80.294 -11.263 1.00 27.00 280 GLU A CA 1
ATOM 2263 C C . GLU A 1 280 ? 61.284 79.961 -9.742 1.00 27.00 280 GLU A C 1
ATOM 2265 O O . GLU A 1 280 ? 60.638 80.625 -8.952 1.00 27.00 280 GLU A O 1
ATOM 2270 N N . SER A 1 281 ? 61.984 78.972 -9.170 1.00 26.16 281 SER A N 1
ATOM 2271 C CA . SER A 1 281 ? 63.136 78.157 -9.569 1.00 26.16 281 SER A CA 1
ATOM 2272 C C . SER A 1 281 ? 63.288 76.933 -8.633 1.00 26.16 281 SER A C 1
ATOM 2274 O O . SER A 1 281 ? 62.946 76.953 -7.457 1.00 26.16 281 SER A O 1
ATOM 2276 N N . GLU A 1 282 ? 63.895 75.884 -9.193 1.00 31.30 282 GLU A N 1
ATOM 2277 C CA . GLU A 1 282 ? 64.851 74.970 -8.551 1.00 31.30 282 GLU A CA 1
ATOM 2278 C C . GLU A 1 282 ? 64.435 73.870 -7.531 1.00 31.30 282 GLU A C 1
ATOM 2280 O O . GLU A 1 282 ? 64.248 74.065 -6.336 1.00 31.30 282 GLU A O 1
ATOM 2285 N N . ARG A 1 283 ? 64.597 72.634 -8.046 1.00 30.84 283 ARG A N 1
ATOM 2286 C CA . ARG A 1 283 ? 65.212 71.439 -7.424 1.00 30.84 283 ARG A CA 1
ATOM 2287 C C . ARG A 1 283 ? 64.387 70.633 -6.411 1.00 30.84 283 ARG A C 1
ATOM 2289 O O . ARG A 1 283 ? 64.550 70.766 -5.207 1.00 30.84 283 ARG A O 1
ATOM 2296 N N . THR A 1 284 ? 63.764 69.553 -6.890 1.00 30.62 284 THR A N 1
ATOM 2297 C CA . THR A 1 284 ? 64.058 68.216 -6.329 1.00 30.62 284 THR A CA 1
ATOM 2298 C C . THR A 1 284 ? 64.114 67.165 -7.437 1.00 30.62 284 THR A C 1
ATOM 2300 O O . THR A 1 284 ? 63.308 67.142 -8.359 1.00 30.62 284 THR A O 1
ATOM 2303 N N . LYS A 1 285 ? 65.175 66.365 -7.365 1.00 41.38 285 LYS A N 1
ATOM 2304 C CA . LYS A 1 285 ? 65.673 65.423 -8.367 1.00 41.38 285 LYS A CA 1
ATOM 2305 C C . LYS A 1 285 ? 64.680 64.291 -8.645 1.00 41.38 285 LYS A C 1
ATOM 2307 O O . LYS A 1 285 ? 64.072 63.765 -7.715 1.00 41.38 285 LYS A O 1
ATOM 2312 N N . ALA A 1 286 ? 64.615 63.872 -9.908 1.00 39.31 286 ALA A N 1
ATOM 2313 C CA . ALA A 1 286 ? 64.111 62.562 -10.297 1.00 39.31 286 ALA A CA 1
ATOM 2314 C C . ALA A 1 286 ? 64.815 61.467 -9.473 1.00 39.31 286 ALA A C 1
ATOM 2316 O O . ALA A 1 286 ? 66.036 61.504 -9.296 1.00 39.31 286 ALA A O 1
ATOM 2317 N N . ILE A 1 287 ? 64.035 60.526 -8.936 1.00 43.66 287 ILE A N 1
ATOM 2318 C CA . ILE A 1 287 ? 64.550 59.340 -8.246 1.00 43.66 287 ILE A CA 1
ATOM 2319 C C . ILE A 1 287 ? 65.276 58.500 -9.299 1.00 43.66 287 ILE A C 1
ATOM 2321 O O . ILE A 1 287 ? 64.705 58.210 -10.349 1.00 43.66 287 ILE A O 1
ATOM 2325 N N . SER A 1 288 ? 66.545 58.161 -9.057 1.00 44.97 288 SER A N 1
ATOM 2326 C CA . SER A 1 288 ? 67.299 57.345 -10.005 1.00 44.97 288 SER A CA 1
ATOM 2327 C C . SER A 1 288 ? 66.679 55.941 -10.093 1.00 44.97 288 SER A C 1
ATOM 2329 O O . SER A 1 288 ? 66.279 55.394 -9.063 1.00 44.97 288 SER A O 1
ATOM 2331 N N . PRO A 1 289 ? 66.633 55.320 -11.283 1.00 54.06 289 PRO A N 1
ATOM 2332 C CA . PRO A 1 289 ? 66.166 53.939 -11.448 1.00 54.06 289 PRO A CA 1
ATOM 2333 C C . PRO A 1 289 ? 66.903 52.929 -10.545 1.00 54.06 289 PRO A C 1
ATOM 2335 O O . PRO A 1 289 ? 66.305 51.971 -10.072 1.00 54.06 289 PRO A O 1
ATOM 2338 N N . ILE A 1 290 ? 68.156 53.227 -10.180 1.00 55.69 290 ILE A N 1
ATOM 2339 C CA . ILE A 1 290 ? 68.982 52.440 -9.248 1.00 55.69 290 ILE A CA 1
ATOM 2340 C C . ILE A 1 290 ? 68.366 52.374 -7.830 1.00 55.69 290 ILE A C 1
ATOM 2342 O O . ILE A 1 290 ? 68.481 51.359 -7.149 1.00 55.69 290 ILE A O 1
ATOM 2346 N N . ALA A 1 291 ? 67.667 53.424 -7.378 1.00 56.59 291 ALA A N 1
ATOM 2347 C CA . ALA A 1 291 ? 67.027 53.457 -6.056 1.00 56.59 291 ALA A CA 1
ATOM 2348 C C . ALA A 1 291 ? 65.696 52.681 -5.998 1.00 56.59 291 ALA A C 1
ATOM 2350 O O . ALA A 1 291 ? 65.194 52.398 -4.910 1.00 56.59 291 ALA A O 1
ATOM 2351 N N . ILE A 1 292 ? 65.115 52.362 -7.159 1.00 56.28 292 ILE A N 1
ATOM 2352 C CA . ILE A 1 292 ? 63.880 51.579 -7.280 1.00 56.28 292 ILE A CA 1
ATOM 2353 C C . ILE A 1 292 ? 64.217 50.083 -7.344 1.00 56.28 292 ILE A C 1
ATOM 2355 O O . ILE A 1 292 ? 63.537 49.300 -6.687 1.00 56.28 292 ILE A O 1
ATOM 2359 N N . GLU A 1 293 ? 65.307 49.698 -8.016 1.00 55.12 293 GLU A N 1
ATOM 2360 C CA . GLU A 1 293 ? 65.795 48.308 -8.031 1.00 55.12 293 GLU A CA 1
ATOM 2361 C C . GLU A 1 293 ? 66.368 47.857 -6.677 1.00 55.12 293 GLU A C 1
ATOM 2363 O O . GLU A 1 293 ? 66.083 46.744 -6.246 1.00 55.12 293 GLU A O 1
ATOM 2368 N N . GLN A 1 294 ? 67.079 48.719 -5.936 1.00 56.12 294 GLN A N 1
ATOM 2369 C CA . GLN A 1 294 ? 67.545 48.371 -4.580 1.00 56.12 294 GLN A CA 1
ATOM 2370 C C . GLN A 1 294 ? 66.387 48.182 -3.581 1.00 56.12 294 GLN A C 1
ATOM 2372 O O . GLN A 1 294 ? 66.476 47.344 -2.697 1.00 56.12 294 GLN A O 1
ATOM 2377 N N . ALA A 1 295 ? 65.260 48.885 -3.752 1.00 56.91 295 ALA A N 1
ATOM 2378 C CA . ALA A 1 295 ? 64.089 48.758 -2.877 1.00 56.91 295 ALA A CA 1
ATOM 2379 C C . ALA A 1 295 ? 63.248 47.486 -3.120 1.00 56.91 295 ALA A C 1
ATOM 2381 O O . ALA A 1 295 ? 62.323 47.226 -2.352 1.00 56.91 295 ALA A O 1
ATOM 2382 N N . GLN A 1 296 ? 63.526 46.733 -4.188 1.00 56.16 296 GLN A N 1
ATOM 2383 C CA . GLN A 1 296 ? 62.836 45.483 -4.530 1.00 56.16 296 GLN A CA 1
ATOM 2384 C C . GLN A 1 296 ? 63.613 44.226 -4.088 1.00 56.16 296 GLN A C 1
ATOM 2386 O O . GLN A 1 296 ? 63.103 43.123 -4.264 1.00 56.16 296 GLN A O 1
ATOM 2391 N N . ALA A 1 297 ? 64.795 44.389 -3.477 1.00 59.41 297 ALA A N 1
ATOM 2392 C CA . ALA A 1 297 ? 65.632 43.306 -2.947 1.00 59.41 297 ALA A CA 1
ATOM 2393 C C . ALA A 1 297 ? 65.857 43.361 -1.412 1.00 59.41 297 ALA A C 1
ATOM 2395 O O . ALA A 1 297 ? 66.573 42.510 -0.889 1.00 59.41 297 ALA A O 1
ATOM 2396 N N . ASP A 1 298 ? 65.253 44.325 -0.697 1.00 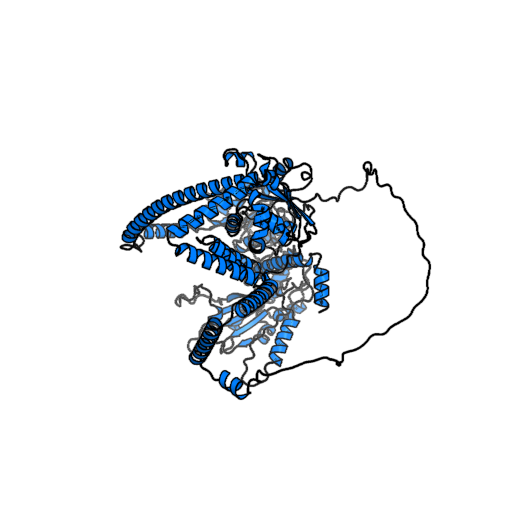61.66 298 ASP A N 1
ATOM 2397 C CA . ASP A 1 298 ? 65.392 44.512 0.763 1.00 61.66 298 ASP A CA 1
ATOM 2398 C C . ASP A 1 298 ? 64.649 43.411 1.565 1.00 61.66 298 ASP A C 1
ATOM 2400 O O . ASP A 1 298 ? 63.501 43.072 1.259 1.00 61.66 298 ASP A O 1
ATOM 2404 N N . THR A 1 299 ? 65.249 42.908 2.650 1.00 72.62 299 THR A N 1
ATOM 2405 C CA . THR A 1 299 ? 64.553 42.076 3.661 1.00 72.62 299 THR A CA 1
ATOM 2406 C C . THR A 1 299 ? 63.629 42.917 4.568 1.00 72.62 299 THR A C 1
ATOM 2408 O O . THR A 1 299 ? 63.773 44.139 4.650 1.00 72.62 299 THR A O 1
ATOM 2411 N N . GLU A 1 300 ? 62.667 42.297 5.278 1.00 66.69 300 GLU A N 1
ATOM 2412 C CA . GLU A 1 300 ? 61.735 43.019 6.180 1.00 66.69 300 GLU A CA 1
ATOM 2413 C C . GLU A 1 300 ? 62.466 43.880 7.232 1.00 66.69 300 GLU A C 1
ATOM 2415 O O . GLU A 1 300 ? 62.048 45.005 7.514 1.00 66.69 300 GLU A O 1
ATOM 2420 N N . GLU A 1 301 ? 63.597 43.397 7.753 1.00 74.19 301 GLU A N 1
ATOM 2421 C CA . GLU A 1 301 ? 64.410 44.095 8.756 1.00 74.19 301 GLU A CA 1
ATOM 2422 C C . GLU A 1 301 ? 65.142 45.322 8.174 1.00 74.19 301 GLU A C 1
ATOM 2424 O O . GLU A 1 301 ? 65.198 46.391 8.793 1.00 74.19 301 GLU A O 1
ATOM 2429 N N . GLU A 1 302 ? 65.647 45.227 6.943 1.00 73.88 302 GLU A N 1
ATOM 2430 C CA . GLU A 1 302 ? 66.280 46.348 6.235 1.00 73.88 302 GLU A CA 1
ATOM 2431 C C . GLU A 1 302 ? 65.250 47.416 5.842 1.00 73.88 302 GLU A C 1
ATOM 2433 O O . GLU A 1 302 ? 65.505 48.622 5.974 1.00 73.88 302 GLU A O 1
ATOM 2438 N N . HIS A 1 303 ? 64.043 46.990 5.452 1.00 73.56 303 HIS A N 1
ATOM 2439 C CA . HIS A 1 303 ? 62.923 47.885 5.178 1.00 73.56 303 HIS A CA 1
ATOM 2440 C C . HIS A 1 303 ? 62.498 48.668 6.429 1.00 73.56 303 HIS A C 1
ATOM 2442 O O . HIS A 1 303 ? 62.274 49.888 6.369 1.00 73.56 303 HIS A O 1
ATOM 2448 N N . GLU A 1 304 ? 62.423 47.998 7.581 1.00 73.88 304 GLU A N 1
ATOM 2449 C CA . GLU A 1 304 ? 62.069 48.627 8.851 1.00 73.88 304 GLU A CA 1
ATOM 2450 C C . GLU A 1 304 ? 63.163 49.589 9.339 1.00 73.88 304 GLU A C 1
ATOM 2452 O O . GLU A 1 304 ? 62.851 50.715 9.748 1.00 73.88 304 GLU A O 1
ATOM 2457 N N . ASN A 1 305 ? 64.441 49.235 9.178 1.00 77.44 305 ASN A N 1
ATOM 2458 C CA . ASN A 1 305 ? 65.567 50.134 9.451 1.00 77.44 305 ASN A CA 1
ATOM 2459 C C . ASN A 1 305 ? 65.564 51.373 8.545 1.00 77.44 305 ASN A C 1
ATOM 2461 O O . ASN A 1 305 ? 65.803 52.492 9.010 1.00 77.44 305 ASN A O 1
ATOM 2465 N N . ARG A 1 306 ? 65.203 51.232 7.265 1.00 76.19 306 ARG A N 1
ATOM 2466 C CA . ARG A 1 306 ? 65.058 52.375 6.348 1.00 76.19 306 ARG A CA 1
ATOM 2467 C C . ARG A 1 306 ? 63.908 53.293 6.759 1.00 76.19 306 ARG A C 1
ATOM 2469 O O . ARG A 1 306 ? 64.048 54.521 6.743 1.00 76.19 306 ARG A O 1
ATOM 2476 N N . LEU A 1 307 ? 62.771 52.719 7.152 1.00 76.31 307 LEU A N 1
ATOM 2477 C CA . LEU A 1 307 ? 61.634 53.464 7.696 1.00 76.31 307 LEU A CA 1
ATOM 2478 C C . LEU A 1 307 ? 61.987 54.158 9.017 1.00 76.31 307 LEU A C 1
ATOM 2480 O O . LEU A 1 307 ? 61.551 55.294 9.225 1.00 76.31 307 LEU A O 1
ATOM 2484 N N . SER A 1 308 ? 62.785 53.531 9.884 1.00 77.38 308 SER A N 1
ATOM 2485 C CA . SER A 1 308 ? 63.251 54.124 11.145 1.00 77.38 308 SER A CA 1
ATOM 2486 C C . SER A 1 308 ? 64.144 55.345 10.883 1.00 77.38 308 SER A C 1
ATOM 2488 O O . SER A 1 308 ? 63.870 56.428 11.403 1.00 77.38 308 SER A O 1
ATOM 2490 N N . LEU A 1 309 ? 65.097 55.242 9.951 1.00 80.12 309 LEU A N 1
ATOM 2491 C CA . LEU A 1 309 ? 65.966 56.344 9.518 1.00 80.12 309 LEU A CA 1
ATOM 2492 C C . LEU A 1 309 ? 65.185 57.500 8.874 1.00 80.12 309 LEU A C 1
ATOM 2494 O O . LEU A 1 309 ? 65.493 58.676 9.098 1.00 80.12 309 LEU A O 1
ATOM 2498 N N . LEU A 1 310 ? 64.141 57.198 8.095 1.00 78.38 310 LEU A N 1
ATOM 2499 C CA . LEU A 1 310 ? 63.241 58.209 7.527 1.00 78.38 310 LEU A CA 1
ATOM 2500 C C . LEU A 1 310 ? 62.393 58.899 8.603 1.00 78.38 310 LEU A C 1
ATOM 2502 O O . LEU A 1 310 ? 62.216 60.121 8.546 1.00 78.38 310 LEU A O 1
ATOM 2506 N N . ARG A 1 311 ? 61.892 58.147 9.593 1.00 76.25 311 ARG A N 1
ATOM 2507 C CA . ARG A 1 311 ? 61.183 58.700 10.760 1.00 76.25 311 ARG A CA 1
ATOM 2508 C C . ARG A 1 311 ? 62.105 59.622 11.561 1.00 76.25 311 ARG A C 1
ATOM 2510 O O . ARG A 1 311 ? 61.666 60.716 11.919 1.00 76.25 311 ARG A O 1
ATOM 2517 N N . GLU A 1 312 ? 63.370 59.247 11.745 1.00 77.94 312 GLU A N 1
ATOM 2518 C CA . GLU A 1 312 ? 64.374 60.039 12.467 1.00 77.94 312 GLU A CA 1
ATOM 2519 C C . GLU A 1 312 ? 64.743 61.326 11.707 1.00 77.94 312 GLU A C 1
ATOM 2521 O O . GLU A 1 312 ? 64.693 62.423 12.266 1.00 77.94 312 GLU A O 1
ATOM 2526 N N . ARG A 1 313 ? 64.968 61.256 10.386 1.00 77.62 313 ARG A N 1
ATOM 2527 C CA . ARG A 1 313 ? 65.159 62.458 9.546 1.00 77.62 313 ARG A CA 1
ATOM 2528 C C . ARG A 1 313 ? 63.943 63.383 9.557 1.00 77.62 313 ARG A C 1
ATOM 2530 O O . ARG A 1 313 ? 64.098 64.603 9.622 1.00 77.62 313 ARG A O 1
ATOM 2537 N N . ALA A 1 314 ? 62.729 62.835 9.493 1.00 79.06 314 ALA A N 1
ATOM 2538 C CA . ALA A 1 314 ? 61.504 63.627 9.584 1.00 79.06 314 ALA A CA 1
ATOM 2539 C C . ALA A 1 314 ? 61.343 64.266 10.971 1.00 79.06 314 ALA A C 1
ATOM 2541 O O . ALA A 1 314 ? 60.866 65.396 11.068 1.00 79.06 314 ALA A O 1
ATOM 2542 N N . ARG A 1 315 ? 61.762 63.575 12.038 1.00 79.06 315 ARG A N 1
ATOM 2543 C CA . ARG A 1 315 ? 61.784 64.099 13.407 1.00 79.06 315 ARG A CA 1
ATOM 2544 C C . ARG A 1 315 ? 62.747 65.278 13.528 1.00 79.06 315 ARG A C 1
ATOM 2546 O O . ARG A 1 315 ? 62.315 66.334 13.975 1.00 79.06 315 ARG A O 1
ATOM 2553 N N . LEU A 1 316 ? 63.979 65.152 13.035 1.00 79.81 316 LEU A N 1
ATOM 2554 C CA . LEU A 1 316 ? 64.968 66.239 13.038 1.00 79.81 316 LEU A CA 1
ATOM 2555 C C . LEU A 1 316 ? 64.501 67.456 12.220 1.00 79.81 316 LEU A C 1
ATOM 2557 O O . LEU A 1 316 ? 64.613 68.589 12.681 1.00 79.81 316 LEU A O 1
ATOM 2561 N N . ARG A 1 317 ? 63.866 67.243 11.056 1.00 74.56 317 ARG A N 1
ATOM 2562 C CA . ARG A 1 317 ? 63.244 68.335 10.276 1.00 74.56 317 ARG A CA 1
ATOM 2563 C C . ARG A 1 317 ? 62.124 69.051 11.035 1.00 74.56 317 ARG A C 1
ATOM 2565 O O . ARG A 1 317 ? 61.980 70.256 10.888 1.00 74.56 317 ARG A O 1
ATOM 2572 N N . ARG A 1 318 ? 61.330 68.331 11.839 1.00 77.94 318 ARG A N 1
ATOM 2573 C CA . ARG A 1 318 ? 60.259 68.925 12.664 1.00 77.94 318 ARG A CA 1
ATOM 2574 C C . ARG A 1 318 ? 60.800 69.709 13.860 1.00 77.94 318 ARG A C 1
ATOM 2576 O O . ARG A 1 318 ? 60.107 70.611 14.314 1.00 77.94 318 ARG A O 1
ATOM 2583 N N . VAL A 1 319 ? 61.978 69.355 14.377 1.00 77.94 319 VAL A N 1
ATOM 2584 C CA . VAL A 1 319 ? 62.631 70.076 15.485 1.00 77.94 319 VAL A CA 1
ATOM 2585 C C . VAL A 1 319 ? 63.165 71.430 15.012 1.00 77.94 319 VAL A C 1
ATOM 2587 O O . VAL A 1 319 ? 63.028 72.412 15.728 1.00 77.94 319 VAL A O 1
ATOM 2590 N N . ASN A 1 320 ? 63.667 71.503 13.777 1.00 74.38 320 ASN A N 1
ATOM 2591 C CA . ASN A 1 320 ? 64.262 72.719 13.211 1.00 74.38 320 ASN A CA 1
ATOM 2592 C C . ASN A 1 320 ? 63.290 73.555 12.347 1.00 74.38 320 ASN A C 1
ATOM 2594 O O . ASN A 1 320 ? 63.735 74.409 11.585 1.00 74.38 320 ASN A O 1
ATOM 2598 N N . GLN A 1 321 ? 61.976 73.299 12.414 1.00 77.44 321 GLN A N 1
ATOM 2599 C CA . GLN A 1 321 ? 60.969 74.029 11.626 1.00 77.44 321 GLN A CA 1
ATOM 2600 C C . GLN A 1 321 ? 60.585 75.358 12.302 1.00 77.44 321 GLN A C 1
ATOM 2602 O O . GLN A 1 321 ? 60.461 75.416 13.527 1.00 77.44 321 GLN A O 1
ATOM 2607 N N . THR A 1 322 ? 60.304 76.404 11.520 1.00 83.06 322 THR A N 1
ATOM 2608 C CA . THR A 1 322 ? 59.695 77.637 12.056 1.00 83.06 322 THR A CA 1
ATOM 2609 C C . THR A 1 322 ? 58.212 77.418 12.397 1.00 83.06 322 THR A C 1
ATOM 2611 O O . THR A 1 322 ? 57.573 76.500 11.872 1.00 83.06 322 THR A O 1
ATOM 2614 N N . GLU A 1 323 ? 57.626 78.252 13.269 1.00 75.81 323 GLU A N 1
ATOM 2615 C CA . GLU A 1 323 ? 56.210 78.107 13.663 1.00 75.81 323 GLU A CA 1
ATOM 2616 C C . GLU A 1 323 ? 55.260 78.233 12.457 1.00 75.81 323 GLU A C 1
ATOM 2618 O O . GLU A 1 323 ? 54.283 77.494 12.355 1.00 75.81 323 GLU A O 1
ATOM 2623 N N . GLU A 1 324 ? 55.586 79.073 11.475 1.00 77.50 324 GLU A N 1
ATOM 2624 C CA . GLU A 1 324 ? 54.807 79.200 10.239 1.00 77.50 324 GLU A CA 1
ATOM 2625 C C . GLU A 1 324 ? 54.855 77.918 9.386 1.00 77.50 324 GLU A C 1
ATOM 2627 O O . GLU A 1 324 ? 53.823 77.409 8.936 1.00 77.50 324 GLU A O 1
ATOM 2632 N N . GLN A 1 325 ? 56.039 77.314 9.234 1.00 78.50 325 GLN A N 1
ATOM 2633 C CA . GLN A 1 325 ? 56.194 76.026 8.549 1.00 78.50 325 GLN A CA 1
ATOM 2634 C C . GLN A 1 325 ? 55.449 74.902 9.283 1.00 78.50 325 GLN A C 1
ATOM 2636 O O . GLN A 1 325 ? 54.854 74.020 8.650 1.00 78.50 325 GLN A O 1
ATOM 2641 N N . ARG A 1 326 ? 55.422 74.950 10.621 1.00 81.19 326 ARG A N 1
ATOM 2642 C CA . ARG A 1 326 ? 54.657 74.021 11.460 1.00 81.19 326 ARG A CA 1
ATOM 2643 C C . ARG A 1 326 ? 53.155 74.154 11.223 1.00 81.19 326 ARG A C 1
ATOM 2645 O O . ARG A 1 326 ? 52.494 73.127 11.046 1.00 81.19 326 ARG A O 1
ATOM 2652 N N . GLN A 1 327 ? 52.623 75.376 11.198 1.00 79.31 327 GLN A N 1
ATOM 2653 C CA . GLN A 1 327 ? 51.199 75.632 10.953 1.00 79.31 327 GLN A CA 1
ATOM 2654 C C . GLN A 1 327 ? 50.783 75.180 9.551 1.00 79.31 327 GLN A C 1
ATOM 2656 O O . GLN A 1 327 ? 49.809 74.438 9.420 1.00 79.31 327 GLN A O 1
ATOM 2661 N N . ASN A 1 328 ? 51.573 75.496 8.521 1.00 81.94 328 ASN A N 1
ATOM 2662 C CA . ASN A 1 328 ? 51.300 75.058 7.149 1.00 81.94 328 ASN A CA 1
ATOM 2663 C C . ASN A 1 328 ? 51.323 73.530 6.990 1.00 81.94 328 ASN A C 1
ATOM 2665 O O . ASN A 1 328 ? 50.467 72.959 6.308 1.00 81.94 328 ASN A O 1
ATOM 2669 N N . ARG A 1 329 ? 52.251 72.827 7.654 1.00 85.62 329 ARG A N 1
ATOM 2670 C CA . ARG A 1 329 ? 52.258 71.354 7.664 1.00 85.62 329 ARG A CA 1
ATOM 2671 C C . ARG A 1 329 ? 51.014 70.792 8.352 1.00 85.62 329 ARG A C 1
ATOM 2673 O O . ARG A 1 329 ? 50.391 69.874 7.827 1.00 85.62 329 ARG A O 1
ATOM 2680 N N . LEU A 1 330 ? 50.648 71.332 9.516 1.00 83.94 330 LEU A N 1
ATOM 2681 C CA . LEU A 1 330 ? 49.469 70.887 10.263 1.00 83.94 330 LEU A CA 1
ATOM 2682 C C . LEU A 1 330 ? 48.161 71.177 9.516 1.00 83.94 330 LEU A C 1
ATOM 2684 O O . LEU A 1 330 ? 47.218 70.401 9.650 1.00 83.94 330 LEU A O 1
ATOM 2688 N N . ALA A 1 331 ? 48.091 72.259 8.739 1.00 80.50 331 ALA A N 1
ATOM 2689 C CA . ALA A 1 331 ? 46.958 72.552 7.865 1.00 80.50 331 ALA A CA 1
ATOM 2690 C C . ALA A 1 331 ? 46.840 71.507 6.742 1.00 80.50 331 ALA A C 1
ATOM 2692 O O . ALA A 1 331 ? 45.797 70.868 6.615 1.00 80.50 331 ALA A O 1
ATOM 2693 N N . LYS A 1 332 ? 47.939 71.223 6.027 1.00 83.25 332 LYS A N 1
ATOM 2694 C CA . LYS A 1 332 ? 47.971 70.193 4.970 1.00 83.25 332 LYS A CA 1
ATOM 2695 C C . LYS A 1 332 ? 47.674 68.779 5.491 1.00 83.25 332 LYS A C 1
ATOM 2697 O O . LYS A 1 332 ? 47.022 67.997 4.802 1.00 83.25 332 LYS A O 1
ATOM 2702 N N . ASP A 1 333 ? 48.121 68.437 6.702 1.00 81.31 333 ASP A N 1
ATOM 2703 C CA . ASP A 1 333 ? 47.810 67.143 7.334 1.00 81.31 333 ASP A CA 1
ATOM 2704 C C . ASP A 1 333 ? 46.318 67.031 7.708 1.00 81.31 333 ASP A C 1
ATOM 2706 O O . ASP A 1 333 ? 45.719 65.960 7.551 1.00 81.31 333 ASP A O 1
ATOM 2710 N N . ARG A 1 334 ? 45.697 68.126 8.179 1.00 82.06 334 ARG A N 1
ATOM 2711 C CA . ARG A 1 334 ? 44.252 68.171 8.468 1.00 82.06 334 ARG A CA 1
ATOM 2712 C C . ARG A 1 334 ? 43.429 67.977 7.200 1.00 82.06 334 ARG A C 1
ATOM 2714 O O . ARG A 1 334 ? 42.538 67.131 7.208 1.00 82.06 334 ARG A O 1
ATOM 2721 N N . GLU A 1 335 ? 43.782 68.675 6.126 1.00 79.81 335 GLU A N 1
ATOM 2722 C CA . GLU A 1 335 ? 43.099 68.596 4.832 1.00 79.81 335 GLU A CA 1
ATOM 2723 C C . GLU A 1 335 ? 43.156 67.175 4.246 1.00 79.81 335 GLU A C 1
ATOM 2725 O O . GLU A 1 335 ? 42.118 66.579 3.967 1.00 79.81 335 GLU A O 1
ATOM 2730 N N . ARG A 1 336 ? 44.340 66.539 4.212 1.00 79.44 336 ARG A N 1
ATOM 2731 C CA . ARG A 1 336 ? 44.461 65.129 3.776 1.00 79.44 336 ARG A CA 1
ATOM 2732 C C . ARG A 1 336 ? 43.649 64.167 4.634 1.00 79.44 336 ARG A C 1
ATOM 2734 O O . ARG A 1 336 ? 43.074 63.206 4.124 1.00 79.44 336 ARG A O 1
ATOM 2741 N N . THR A 1 337 ? 43.633 64.381 5.949 1.00 80.19 337 THR A N 1
ATOM 2742 C CA . THR A 1 337 ? 42.892 63.511 6.870 1.00 80.19 337 THR A CA 1
ATOM 2743 C C . THR A 1 337 ? 41.385 63.668 6.682 1.00 80.19 337 THR A C 1
ATOM 2745 O O . THR A 1 337 ? 40.659 62.682 6.809 1.00 80.19 337 THR A O 1
ATOM 2748 N N . GLN A 1 338 ? 40.920 64.878 6.373 1.00 79.88 338 GLN A N 1
ATOM 2749 C CA . GLN A 1 338 ? 39.525 65.164 6.068 1.00 79.88 338 GLN A CA 1
ATOM 2750 C C . GLN A 1 338 ? 39.098 64.500 4.755 1.00 79.88 338 GLN A C 1
ATOM 2752 O O . GLN A 1 338 ? 38.189 63.671 4.794 1.00 79.88 338 GLN A O 1
ATOM 2757 N N . SER A 1 339 ? 39.821 64.711 3.650 1.00 78.94 339 SER A N 1
ATOM 2758 C CA . SER A 1 339 ? 39.492 64.066 2.368 1.00 78.94 339 SER A CA 1
ATOM 2759 C C . SER A 1 339 ? 39.511 62.536 2.452 1.00 78.94 339 SER A C 1
ATOM 2761 O O . SER A 1 339 ? 38.663 61.872 1.858 1.00 78.94 339 SER A O 1
ATOM 2763 N N . ARG A 1 340 ? 40.418 61.943 3.248 1.00 79.12 340 ARG A N 1
ATOM 2764 C CA . ARG A 1 340 ? 40.451 60.484 3.476 1.00 79.12 340 ARG A CA 1
ATOM 2765 C C . ARG A 1 340 ? 39.267 59.971 4.302 1.00 79.12 340 ARG A C 1
ATOM 2767 O O . ARG A 1 340 ? 38.906 58.810 4.176 1.00 79.12 340 ARG A O 1
ATOM 2774 N N . ARG A 1 341 ? 38.695 60.793 5.189 1.00 80.19 341 ARG A N 1
ATOM 2775 C CA . ARG A 1 341 ? 37.507 60.432 5.986 1.00 80.19 341 ARG A CA 1
ATOM 2776 C C . ARG A 1 341 ? 36.218 60.586 5.185 1.00 80.19 341 ARG A C 1
ATOM 2778 O O . ARG A 1 341 ? 35.300 59.811 5.412 1.00 80.19 341 ARG A O 1
ATOM 2785 N N . GLU A 1 342 ? 36.163 61.560 4.281 1.00 73.88 342 GLU A N 1
ATOM 2786 C CA . GLU A 1 342 ? 35.018 61.803 3.392 1.00 73.88 342 GLU A CA 1
ATOM 2787 C C . GLU A 1 342 ? 34.899 60.731 2.299 1.00 73.88 342 GLU A C 1
ATOM 2789 O O . GLU A 1 342 ? 33.796 60.340 1.944 1.00 73.88 342 GLU A O 1
ATOM 2794 N N . SER A 1 343 ? 36.027 60.187 1.833 1.00 71.50 343 SER A N 1
ATOM 2795 C CA . SER A 1 343 ? 36.078 59.090 0.850 1.00 71.50 343 SER A CA 1
ATOM 2796 C C . SER A 1 343 ? 36.038 57.678 1.466 1.00 71.50 343 SER A C 1
ATOM 2798 O O . SER A 1 343 ? 36.228 56.689 0.760 1.00 71.50 343 SER A O 1
ATOM 2800 N N . GLN A 1 344 ? 35.813 57.554 2.780 1.00 77.00 344 GLN A N 1
ATOM 2801 C CA . GLN A 1 344 ? 35.882 56.279 3.502 1.00 77.00 344 GLN A CA 1
ATOM 2802 C C . GLN A 1 344 ? 34.566 55.478 3.418 1.00 77.00 344 GLN A C 1
ATOM 2804 O O . GLN A 1 344 ? 33.495 56.022 3.674 1.00 77.00 344 GLN A O 1
ATOM 2809 N N . ALA A 1 345 ? 34.652 54.164 3.172 1.00 73.75 345 ALA A N 1
ATOM 2810 C CA . ALA A 1 345 ? 33.508 53.245 3.237 1.00 73.75 345 ALA A CA 1
ATOM 2811 C C . ALA A 1 345 ? 32.974 53.048 4.676 1.00 73.75 345 ALA A C 1
ATOM 2813 O O . ALA A 1 345 ? 33.709 53.179 5.661 1.00 73.75 345 ALA A O 1
ATOM 2814 N N . GLU A 1 346 ? 31.693 52.695 4.810 1.00 64.31 346 GLU A N 1
ATOM 2815 C CA . GLU A 1 346 ? 30.969 52.697 6.092 1.00 64.31 346 GLU A CA 1
ATOM 2816 C C . GLU A 1 346 ? 31.501 51.674 7.115 1.00 64.31 346 GLU A C 1
ATOM 2818 O O . GLU A 1 346 ? 31.635 51.989 8.301 1.00 64.31 346 GLU A O 1
ATOM 2823 N N . GLU A 1 347 ? 31.932 50.500 6.654 1.00 69.12 347 GLU A N 1
ATOM 2824 C CA . GLU A 1 347 ? 32.565 49.465 7.484 1.00 69.12 347 GLU A CA 1
ATOM 2825 C C . GLU A 1 347 ? 33.916 49.935 8.053 1.00 69.12 347 GLU A C 1
ATOM 2827 O O . GLU A 1 347 ? 34.161 49.878 9.260 1.00 69.12 347 GLU A O 1
ATOM 2832 N N . GLN A 1 348 ? 34.763 50.545 7.216 1.00 76.06 348 GLN A N 1
ATOM 2833 C CA . GLN A 1 348 ? 36.047 51.101 7.654 1.00 76.06 348 GLN A CA 1
ATOM 2834 C C . GLN A 1 348 ? 35.862 52.286 8.623 1.00 76.06 348 GLN A C 1
ATOM 2836 O O . GLN A 1 348 ? 36.707 52.536 9.496 1.00 76.06 348 GLN A O 1
ATOM 2841 N N . ARG A 1 349 ? 34.760 53.040 8.492 1.00 80.50 349 ARG A N 1
ATOM 2842 C CA . ARG A 1 349 ? 34.375 54.096 9.440 1.00 80.50 349 ARG A CA 1
ATOM 2843 C C . ARG A 1 349 ? 33.993 53.499 10.795 1.00 80.50 349 ARG A C 1
ATOM 2845 O O . ARG A 1 349 ? 34.416 54.046 11.818 1.00 80.50 349 ARG A O 1
ATOM 2852 N N . HIS A 1 350 ? 33.248 52.395 10.808 1.00 70.25 350 HIS A N 1
ATOM 2853 C CA . HIS A 1 350 ? 32.882 51.665 12.024 1.00 70.25 350 HIS A CA 1
ATOM 2854 C C . HIS A 1 350 ? 34.116 51.149 12.774 1.00 70.25 350 HIS A C 1
ATOM 2856 O O . HIS A 1 350 ? 34.277 51.438 13.963 1.00 70.25 350 HIS A O 1
ATOM 2862 N N . ASP A 1 351 ? 35.044 50.514 12.064 1.00 77.38 351 ASP A N 1
ATOM 2863 C CA . ASP A 1 351 ? 36.293 49.985 12.622 1.00 77.38 351 ASP A CA 1
ATOM 2864 C C . ASP A 1 351 ? 37.203 51.076 13.197 1.00 77.38 351 ASP A C 1
ATOM 2866 O O . ASP A 1 351 ? 37.753 50.952 14.298 1.0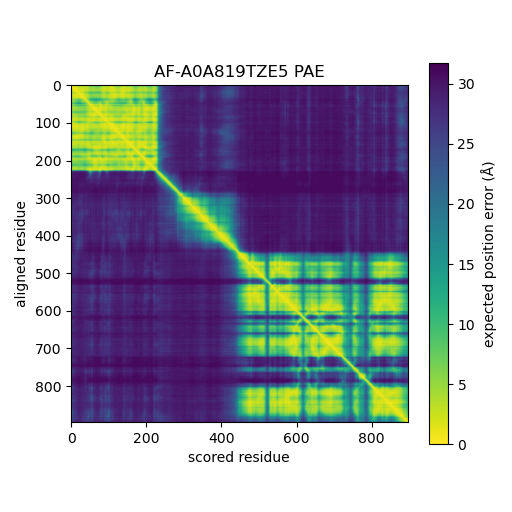0 77.38 351 ASP A O 1
ATOM 2870 N N . ARG A 1 352 ? 37.331 52.208 12.493 1.00 86.50 352 ARG A N 1
ATOM 2871 C CA . ARG A 1 352 ? 38.083 53.365 13.000 1.00 86.50 352 ARG A CA 1
ATOM 2872 C C . ARG A 1 352 ? 37.465 53.900 14.289 1.00 86.50 352 ARG A C 1
ATOM 2874 O O . ARG A 1 352 ? 38.196 54.183 15.237 1.00 86.50 352 ARG A O 1
ATOM 2881 N N . LEU A 1 353 ? 36.140 54.059 14.328 1.00 83.25 353 LEU A N 1
ATOM 2882 C CA . LEU A 1 353 ? 35.434 54.550 15.513 1.00 83.25 353 LEU A CA 1
ATOM 2883 C C . LEU A 1 353 ? 35.538 53.564 16.683 1.00 83.25 353 LEU A C 1
ATOM 2885 O O . LEU A 1 353 ? 35.666 54.009 17.823 1.00 83.25 353 LEU A O 1
ATOM 2889 N N . ALA A 1 354 ? 35.546 52.254 16.425 1.00 76.25 354 ALA A N 1
ATOM 2890 C CA . ALA A 1 354 ? 35.800 51.232 17.438 1.00 76.25 354 ALA A CA 1
ATOM 2891 C C . ALA A 1 354 ? 37.220 51.358 18.020 1.00 76.25 354 ALA A C 1
ATOM 2893 O O . ALA A 1 354 ? 37.369 51.511 19.234 1.00 76.25 354 ALA A O 1
ATOM 2894 N N . LYS A 1 355 ? 38.249 51.447 17.167 1.00 82.25 355 LYS A N 1
ATOM 2895 C CA . LYS A 1 355 ? 39.651 51.648 17.591 1.00 82.25 355 LYS A CA 1
ATOM 2896 C C . LYS A 1 355 ? 39.887 52.996 18.282 1.00 82.25 355 LYS A C 1
ATOM 2898 O O . LYS A 1 355 ? 40.764 53.114 19.138 1.00 82.25 355 LYS A O 1
ATOM 2903 N N . ASP A 1 356 ? 39.151 54.046 17.915 1.00 80.06 356 ASP A N 1
ATOM 2904 C CA . ASP A 1 356 ? 39.181 55.341 18.613 1.00 80.06 356 ASP A CA 1
ATOM 2905 C C . ASP A 1 356 ? 38.532 55.231 20.010 1.00 80.06 356 ASP A C 1
ATOM 2907 O O . ASP A 1 356 ? 39.078 55.763 20.980 1.00 80.06 356 ASP A O 1
ATOM 2911 N N . ARG A 1 357 ? 37.409 54.504 20.145 1.00 79.69 357 ARG A N 1
ATOM 2912 C CA . ARG A 1 357 ? 36.756 54.228 21.442 1.00 79.69 357 ARG A CA 1
ATOM 2913 C C . ARG A 1 357 ? 37.648 53.401 22.364 1.00 79.69 357 ARG A C 1
ATOM 2915 O O . ARG A 1 357 ? 37.701 53.693 23.556 1.00 79.69 357 ARG A O 1
ATOM 2922 N N . GLU A 1 358 ? 38.345 52.410 21.824 1.00 77.81 358 GLU A N 1
ATOM 2923 C CA . GLU A 1 358 ? 39.278 51.561 22.568 1.00 77.81 358 GLU A CA 1
ATOM 2924 C C . GLU A 1 358 ? 40.490 52.358 23.055 1.00 77.81 358 GLU A C 1
ATOM 2926 O O . GLU A 1 358 ? 40.741 52.407 24.255 1.00 77.81 358 GLU A O 1
ATOM 2931 N N . ARG A 1 359 ? 41.145 53.131 22.178 1.00 79.69 359 ARG A N 1
ATOM 2932 C CA . ARG A 1 359 ? 42.242 54.031 22.584 1.00 79.69 359 ARG A CA 1
ATOM 2933 C C . ARG A 1 359 ? 41.807 55.057 23.627 1.00 79.69 359 ARG A C 1
ATOM 2935 O O . ARG A 1 359 ? 42.569 55.367 24.540 1.00 79.69 359 ARG A O 1
ATOM 2942 N N . ALA A 1 360 ? 40.591 55.592 23.512 1.00 79.62 360 ALA A N 1
ATOM 2943 C CA . ALA A 1 360 ? 40.038 56.480 24.527 1.00 79.62 360 ALA A CA 1
ATOM 2944 C C . ALA A 1 360 ? 39.778 55.749 25.853 1.00 79.62 360 ALA A C 1
ATOM 2946 O O . ALA A 1 360 ? 39.957 56.356 26.904 1.00 79.62 360 ALA A O 1
ATOM 2947 N N . ARG A 1 361 ? 39.373 54.473 25.827 1.00 77.06 361 ARG A N 1
ATOM 2948 C CA . ARG A 1 361 ? 39.191 53.644 27.027 1.00 77.06 361 ARG A CA 1
ATOM 2949 C C . ARG A 1 361 ? 40.527 53.358 27.709 1.00 77.06 361 ARG A C 1
ATOM 2951 O O . ARG A 1 361 ? 40.645 53.677 28.884 1.00 77.06 361 ARG A O 1
ATOM 2958 N N . SER A 1 362 ? 41.538 52.901 26.972 1.00 79.56 362 SER A N 1
ATOM 2959 C C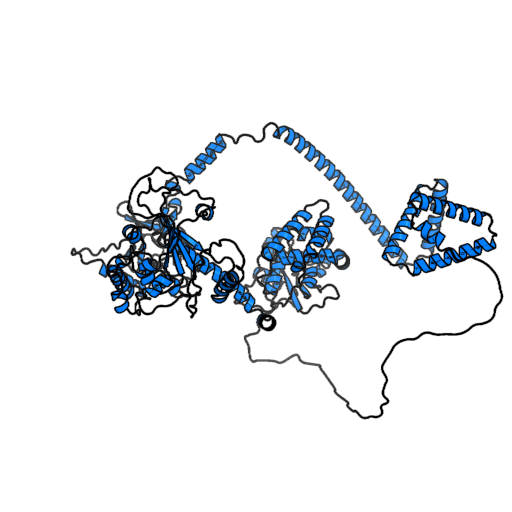A . SER A 1 362 ? 42.867 52.617 27.532 1.00 79.56 362 SER A CA 1
ATOM 2960 C C . SER A 1 362 ? 43.522 53.866 28.121 1.00 79.56 362 SER A C 1
ATOM 2962 O O . SER A 1 362 ? 44.072 53.809 29.213 1.00 79.56 362 SER A O 1
ATOM 2964 N N . ARG A 1 363 ? 43.383 55.035 27.470 1.00 76.25 363 ARG A N 1
ATOM 2965 C CA . ARG A 1 363 ? 43.837 56.312 28.056 1.00 76.25 363 ARG A CA 1
ATOM 2966 C C . ARG A 1 363 ? 43.150 56.611 29.390 1.00 76.25 363 ARG A C 1
ATOM 2968 O O . ARG A 1 363 ? 43.819 57.014 30.329 1.00 76.25 363 ARG A O 1
ATOM 2975 N N . ARG A 1 364 ? 41.834 56.376 29.477 1.00 77.88 364 ARG A N 1
ATOM 2976 C CA . ARG A 1 364 ? 41.045 56.585 30.705 1.00 77.88 364 ARG A CA 1
ATOM 2977 C C . ARG A 1 364 ? 41.384 55.593 31.819 1.00 77.88 364 ARG A C 1
ATOM 2979 O O . ARG A 1 364 ? 41.113 55.912 32.971 1.00 77.88 364 ARG A O 1
ATOM 2986 N N . GLU A 1 365 ? 41.892 54.409 31.486 1.00 73.38 365 GLU A N 1
ATOM 2987 C CA . GLU A 1 365 ? 42.375 53.409 32.451 1.00 73.38 365 GLU A CA 1
ATOM 2988 C C . GLU A 1 365 ? 43.762 53.767 32.995 1.00 73.38 365 GLU A C 1
ATOM 2990 O O . GLU A 1 365 ? 44.046 53.480 34.151 1.00 73.38 365 GLU A O 1
ATOM 2995 N N . SER A 1 366 ? 44.585 54.456 32.199 1.00 73.25 366 SER A N 1
ATOM 2996 C CA . SER A 1 366 ? 45.890 54.984 32.616 1.00 73.25 366 SER A CA 1
ATOM 2997 C C . SER A 1 366 ? 45.850 56.386 33.253 1.00 73.25 366 SER A C 1
ATOM 2999 O O . SER A 1 366 ? 46.906 56.912 33.596 1.00 73.25 366 SER A O 1
ATOM 3001 N N . ASP A 1 367 ? 44.672 57.019 33.375 1.00 74.44 367 ASP A N 1
ATOM 3002 C CA . ASP A 1 367 ? 44.517 58.353 33.984 1.00 74.44 367 ASP A CA 1
ATOM 3003 C C . ASP A 1 367 ? 44.862 58.289 35.493 1.00 74.44 367 ASP A C 1
ATOM 3005 O O . ASP A 1 367 ? 44.226 57.521 36.221 1.00 74.44 367 ASP A O 1
ATOM 3009 N N . PRO A 1 368 ? 45.776 59.135 36.009 1.00 80.19 368 PRO A N 1
ATOM 3010 C CA . PRO A 1 368 ? 45.948 59.327 37.448 1.00 80.19 368 PRO A CA 1
ATOM 3011 C C . PRO A 1 368 ? 44.648 59.811 38.108 1.00 80.19 368 PRO A C 1
ATOM 3013 O O . PRO A 1 368 ? 43.867 60.545 37.495 1.00 80.19 368 PRO A O 1
ATOM 3016 N N . GLU A 1 369 ? 44.431 59.455 39.378 1.00 76.19 369 GLU A N 1
ATOM 3017 C CA . GLU A 1 369 ? 43.152 59.689 40.072 1.00 76.19 369 GLU A CA 1
ATOM 3018 C C . GLU A 1 369 ? 42.729 61.173 40.084 1.00 76.19 369 GLU A C 1
ATOM 3020 O O . GLU A 1 369 ? 41.555 61.490 39.905 1.00 76.19 369 GLU A O 1
ATOM 3025 N N . GLU A 1 370 ? 43.679 62.106 40.186 1.00 79.56 370 GLU A N 1
ATOM 3026 C CA . GLU A 1 370 ? 43.412 63.551 40.152 1.00 79.56 370 GLU A CA 1
ATOM 3027 C C . GLU A 1 370 ? 42.897 64.029 38.777 1.00 79.56 370 GLU A C 1
ATOM 3029 O O . GLU A 1 370 ? 41.885 64.728 38.684 1.00 79.56 370 GLU A O 1
ATOM 3034 N N . GLN A 1 371 ? 43.517 63.570 37.682 1.00 78.06 371 GLN A N 1
ATOM 3035 C CA . GLN A 1 371 ? 43.064 63.871 36.314 1.00 78.06 371 GLN A CA 1
ATOM 3036 C C . GLN A 1 371 ? 41.720 63.202 36.003 1.00 78.06 371 GLN A C 1
ATOM 3038 O O . GLN A 1 371 ? 40.878 63.758 35.288 1.00 78.06 371 GLN A O 1
ATOM 3043 N N . ARG A 1 372 ? 41.480 62.022 36.585 1.00 79.44 372 ARG A N 1
ATOM 3044 C CA . ARG A 1 372 ? 40.195 61.325 36.517 1.00 79.44 372 ARG A CA 1
ATOM 3045 C C . ARG A 1 372 ? 39.091 62.142 37.186 1.00 79.44 372 ARG A C 1
ATOM 3047 O O . ARG A 1 372 ? 38.004 62.260 36.613 1.00 79.44 372 ARG A O 1
ATOM 3054 N N . GLN A 1 373 ? 39.360 62.733 38.351 1.00 79.69 373 GLN A N 1
ATOM 3055 C CA . GLN A 1 373 ? 38.401 63.578 39.065 1.00 79.69 373 GLN A CA 1
ATOM 3056 C C . GLN A 1 373 ? 38.088 64.881 38.317 1.00 79.69 373 GLN A C 1
ATOM 3058 O O . GLN A 1 373 ? 36.906 65.189 38.149 1.00 79.69 373 GLN A O 1
ATOM 3063 N N . ASP A 1 374 ? 39.087 65.587 37.779 1.00 83.25 374 ASP A N 1
ATOM 3064 C CA . ASP A 1 374 ? 38.868 66.801 36.969 1.00 83.25 374 ASP A CA 1
ATOM 3065 C C . ASP A 1 374 ? 38.059 66.502 35.691 1.00 83.25 374 ASP A C 1
ATOM 3067 O O . ASP A 1 374 ? 37.083 67.188 35.364 1.00 83.25 374 ASP A O 1
ATOM 3071 N N . ARG A 1 375 ? 38.376 65.403 34.992 1.00 82.62 375 ARG A N 1
ATOM 3072 C CA . ARG A 1 375 ? 37.610 64.963 33.816 1.00 82.62 375 ARG A CA 1
ATOM 3073 C C . ARG A 1 375 ? 36.156 64.657 34.169 1.00 82.62 375 ARG A C 1
ATOM 3075 O O . ARG A 1 375 ? 35.256 65.067 33.434 1.00 82.62 375 ARG A O 1
ATOM 3082 N N . LEU A 1 376 ? 35.916 63.946 35.272 1.00 82.25 376 LEU A N 1
ATOM 3083 C CA . LEU A 1 376 ? 34.566 63.639 35.752 1.00 82.25 376 LEU A CA 1
ATOM 3084 C C . LEU A 1 376 ? 33.816 64.905 36.187 1.00 82.25 376 LEU A C 1
ATOM 3086 O O . LEU A 1 376 ? 32.614 64.996 35.940 1.00 82.25 376 LEU A O 1
ATOM 3090 N N . ALA A 1 377 ? 34.495 65.892 36.776 1.00 82.12 377 ALA A N 1
ATOM 3091 C CA . ALA A 1 377 ? 33.906 67.187 37.115 1.00 82.12 377 ALA A CA 1
ATOM 3092 C C . ALA A 1 377 ? 33.448 67.941 35.854 1.00 82.12 377 ALA A C 1
ATOM 3094 O O . ALA A 1 377 ? 32.274 68.307 35.752 1.00 82.12 377 ALA A O 1
ATOM 3095 N N . LYS A 1 378 ? 34.312 68.047 34.836 1.00 83.75 378 LYS A N 1
ATOM 3096 C CA . LYS A 1 378 ? 33.987 68.667 33.535 1.00 83.75 378 LYS A CA 1
ATOM 3097 C C . LYS A 1 378 ? 32.876 67.939 32.773 1.00 83.75 378 LYS A C 1
ATOM 3099 O O . LYS A 1 378 ? 32.123 68.561 32.021 1.00 83.75 378 LYS A O 1
ATOM 3104 N N . ASP A 1 379 ? 32.774 66.619 32.911 1.00 79.69 379 ASP A N 1
ATOM 3105 C CA . ASP A 1 379 ? 31.719 65.819 32.271 1.00 79.69 379 ASP A CA 1
ATOM 3106 C C . ASP A 1 379 ? 30.369 65.969 32.996 1.00 79.69 379 ASP A C 1
ATOM 3108 O O . ASP A 1 379 ? 29.316 66.118 32.364 1.00 79.69 379 ASP A O 1
ATOM 3112 N N . ARG A 1 380 ? 30.396 66.040 34.336 1.00 80.62 380 ARG A N 1
ATOM 3113 C CA . ARG A 1 380 ? 29.225 66.379 35.163 1.00 80.62 380 ARG A CA 1
ATOM 3114 C C . ARG A 1 380 ? 28.702 67.773 34.836 1.00 80.62 380 ARG A C 1
ATOM 3116 O O . ARG A 1 380 ? 27.490 67.938 34.718 1.00 80.62 380 ARG A O 1
ATOM 3123 N N . GLU A 1 381 ? 29.583 68.752 34.653 1.00 81.31 381 GLU A N 1
ATOM 3124 C CA . GLU A 1 381 ? 29.203 70.123 34.302 1.00 81.31 381 GLU A CA 1
ATOM 3125 C C . GLU A 1 381 ? 28.589 70.214 32.900 1.00 81.31 381 GLU A C 1
ATOM 3127 O O . GLU A 1 381 ? 27.482 70.730 32.751 1.00 81.31 381 GLU A O 1
ATOM 3132 N N . ARG A 1 382 ? 29.203 69.578 31.890 1.00 78.25 382 ARG A N 1
ATOM 3133 C CA . ARG A 1 382 ? 28.605 69.449 30.545 1.00 78.25 382 ARG A CA 1
ATOM 3134 C C . ARG A 1 382 ? 27.229 68.786 30.573 1.00 78.25 382 ARG A C 1
ATOM 3136 O O . ARG A 1 382 ? 26.313 69.223 29.876 1.00 78.25 382 ARG A O 1
ATOM 3143 N N . THR A 1 383 ? 27.065 67.754 31.396 1.00 79.00 383 THR A N 1
ATOM 3144 C CA . THR A 1 383 ? 25.782 67.063 31.563 1.00 79.00 383 THR A CA 1
ATOM 3145 C C . THR A 1 383 ? 24.743 67.957 32.246 1.00 79.00 383 THR A C 1
ATOM 3147 O O . THR A 1 383 ? 23.588 67.966 31.828 1.00 79.00 383 THR A O 1
ATOM 3150 N N . ARG A 1 384 ? 25.131 68.741 33.263 1.00 78.88 384 ARG A N 1
ATOM 3151 C CA . ARG A 1 384 ? 24.247 69.717 33.929 1.00 78.88 384 ARG A CA 1
ATOM 3152 C C . ARG A 1 384 ? 23.794 70.820 32.972 1.00 78.88 384 ARG A C 1
ATOM 3154 O O . ARG A 1 384 ? 22.607 71.129 32.955 1.00 78.88 384 ARG A O 1
ATOM 3161 N N . SER A 1 385 ? 24.690 71.348 32.142 1.00 79.75 385 SER A N 1
ATOM 3162 C CA . SER A 1 385 ? 24.342 72.364 31.140 1.00 79.75 385 SER A CA 1
ATOM 3163 C C . SER A 1 385 ? 23.414 71.820 30.051 1.00 79.75 385 SER A C 1
ATOM 3165 O O . SER A 1 385 ? 22.452 72.493 29.698 1.00 79.75 385 SER A O 1
ATOM 3167 N N . ARG A 1 386 ? 23.611 70.575 29.579 1.00 74.12 386 ARG A N 1
ATOM 3168 C CA . ARG A 1 386 ? 22.659 69.923 28.651 1.00 74.12 386 ARG A CA 1
ATOM 3169 C C . ARG A 1 386 ? 21.272 69.737 29.269 1.00 74.12 386 ARG A C 1
ATOM 3171 O O . ARG A 1 386 ? 20.291 69.916 28.566 1.00 74.12 386 ARG A O 1
ATOM 3178 N N . ARG A 1 387 ? 21.190 69.418 30.567 1.00 76.00 387 ARG A N 1
ATOM 3179 C CA . ARG A 1 387 ? 19.911 69.247 31.283 1.00 76.00 387 ARG A CA 1
ATOM 3180 C C . ARG A 1 387 ? 19.162 70.560 31.526 1.00 76.00 387 ARG A C 1
ATOM 3182 O O . ARG A 1 387 ? 17.945 70.532 31.595 1.00 76.00 387 ARG A O 1
ATOM 3189 N N . ARG A 1 388 ? 19.859 71.698 31.668 1.00 75.31 388 ARG A N 1
ATOM 3190 C CA . ARG A 1 388 ? 19.210 73.020 31.809 1.00 75.31 388 ARG A CA 1
ATOM 3191 C C . ARG A 1 388 ? 18.508 73.485 30.533 1.00 75.31 388 ARG A C 1
ATOM 3193 O O . ARG A 1 388 ? 17.540 74.221 30.634 1.00 75.31 388 ARG A O 1
ATOM 3200 N N . ASN A 1 389 ? 18.997 73.048 29.374 1.00 76.69 389 ASN A N 1
ATOM 3201 C CA . ASN A 1 389 ? 18.469 73.423 28.061 1.00 76.69 389 ASN A CA 1
ATOM 3202 C C . ASN A 1 389 ? 17.669 72.271 27.413 1.00 76.69 389 ASN A C 1
ATOM 3204 O O . ASN A 1 389 ? 17.538 72.230 26.192 1.00 76.69 389 ASN A O 1
ATOM 3208 N N . GLU A 1 390 ? 17.215 71.298 28.210 1.00 77.94 390 GLU A N 1
ATOM 3209 C CA . GLU A 1 390 ? 16.452 70.131 27.750 1.00 77.94 390 GLU A CA 1
ATOM 3210 C C . GLU A 1 390 ? 14.996 70.544 27.463 1.00 77.94 390 GLU A C 1
ATOM 3212 O O . GLU A 1 390 ? 14.397 71.285 28.238 1.00 77.94 390 GLU A O 1
ATOM 3217 N N . THR A 1 391 ? 14.438 70.085 26.340 1.00 79.81 391 THR A N 1
ATOM 3218 C CA . THR A 1 391 ? 13.005 70.251 26.016 1.00 79.81 391 THR A CA 1
ATOM 3219 C C . THR A 1 391 ? 12.170 69.167 26.705 1.00 79.81 391 THR A C 1
ATOM 3221 O O . THR A 1 391 ? 12.702 68.105 27.034 1.00 79.81 391 THR A O 1
ATOM 3224 N N . ASP A 1 392 ? 10.866 69.389 26.899 1.00 75.25 392 ASP A N 1
ATOM 3225 C CA . ASP A 1 392 ? 9.987 68.434 27.601 1.00 75.25 392 ASP A CA 1
ATOM 3226 C C . ASP A 1 392 ? 9.986 67.030 26.967 1.00 75.25 392 ASP A C 1
ATOM 3228 O O . ASP A 1 392 ? 10.055 66.025 27.681 1.00 75.25 392 ASP A O 1
ATOM 3232 N N . ASP A 1 393 ? 10.027 66.934 25.636 1.00 70.81 393 ASP A N 1
ATOM 3233 C CA . ASP A 1 393 ? 10.102 65.645 24.931 1.00 70.81 393 ASP A CA 1
ATOM 3234 C C . ASP A 1 393 ? 11.433 64.918 25.185 1.00 70.81 393 ASP A C 1
ATOM 3236 O O . ASP A 1 393 ? 11.474 63.701 25.399 1.00 70.81 393 ASP A O 1
ATOM 3240 N N . GLN A 1 394 ? 12.545 65.661 25.226 1.00 73.12 394 GLN A N 1
ATOM 3241 C CA . GLN A 1 394 ? 13.865 65.107 25.543 1.00 73.12 394 GLN A CA 1
ATOM 3242 C C . GLN A 1 394 ? 13.944 64.658 27.009 1.00 73.12 394 GLN A C 1
ATOM 3244 O O . GLN A 1 394 ? 14.524 63.606 27.302 1.00 73.12 394 GLN A O 1
ATOM 3249 N N . TYR A 1 395 ? 13.286 65.387 27.913 1.00 74.94 395 TYR A N 1
ATOM 3250 C CA . TYR A 1 395 ? 13.156 65.012 29.317 1.00 74.94 395 TYR A CA 1
ATOM 3251 C C . TYR A 1 395 ? 12.381 63.695 29.484 1.00 74.94 395 TYR A C 1
ATOM 3253 O O . TYR A 1 395 ? 12.849 62.797 30.195 1.00 74.94 395 TYR A O 1
ATOM 3261 N N . GLN A 1 396 ? 11.239 63.537 28.803 1.00 69.50 396 GLN A N 1
ATOM 3262 C CA . GLN A 1 396 ? 10.431 62.311 28.866 1.00 69.50 396 GLN A CA 1
ATOM 3263 C C . GLN A 1 396 ? 11.185 61.097 28.312 1.00 69.50 396 GLN A C 1
ATOM 3265 O O . GLN A 1 396 ? 11.229 60.047 28.959 1.00 69.50 396 GLN A O 1
ATOM 3270 N N . LEU A 1 397 ? 11.873 61.248 27.176 1.00 73.62 397 LEU A N 1
ATOM 3271 C CA . LEU A 1 397 ? 12.715 60.192 26.602 1.00 73.62 397 LEU A CA 1
ATOM 3272 C C . LEU A 1 397 ? 13.839 59.764 27.556 1.00 73.62 397 LEU A C 1
ATOM 3274 O O . LEU A 1 397 ? 14.102 58.571 27.719 1.00 73.62 397 LEU A O 1
ATOM 3278 N N . ARG A 1 398 ? 14.479 60.715 28.246 1.00 83.62 398 ARG A N 1
ATOM 3279 C CA . ARG A 1 398 ? 15.527 60.422 29.235 1.00 83.62 398 ARG A CA 1
ATOM 3280 C C . ARG A 1 398 ? 14.982 59.680 30.456 1.00 83.62 398 ARG A C 1
ATOM 3282 O O . ARG A 1 398 ? 15.657 58.779 30.961 1.00 83.62 398 ARG A O 1
ATOM 3289 N N . ILE A 1 399 ? 13.807 60.061 30.958 1.00 77.44 399 ILE A N 1
ATOM 3290 C CA . ILE A 1 399 ? 13.165 59.394 32.102 1.00 77.44 399 ILE A CA 1
ATOM 3291 C C . ILE A 1 399 ? 12.731 57.975 31.732 1.00 77.44 399 ILE A C 1
ATOM 3293 O O . ILE A 1 399 ? 12.990 57.056 32.512 1.00 77.44 399 ILE A O 1
ATOM 3297 N N . ASN A 1 400 ? 12.165 57.772 30.542 1.00 71.31 400 ASN A N 1
ATOM 3298 C CA . ASN A 1 400 ? 11.824 56.437 30.048 1.00 71.31 400 ASN A CA 1
ATOM 3299 C C . ASN A 1 400 ? 13.078 55.567 29.909 1.00 71.31 400 ASN A C 1
ATOM 3301 O O . ASN A 1 400 ? 13.142 54.502 30.513 1.00 71.31 400 ASN A O 1
ATOM 3305 N N . TYR A 1 401 ? 14.148 56.085 29.300 1.00 70.88 401 TYR A N 1
ATOM 3306 C CA . TYR A 1 401 ? 15.423 55.367 29.211 1.00 70.88 401 TYR A CA 1
ATOM 3307 C C . TYR A 1 401 ? 16.025 55.029 30.589 1.00 70.88 401 TYR A C 1
ATOM 3309 O O . TYR A 1 401 ? 16.639 53.976 30.779 1.00 70.88 401 TYR A O 1
ATOM 3317 N N . GLN A 1 402 ? 15.853 55.902 31.588 1.00 73.44 402 GLN A N 1
ATOM 3318 C CA . GLN A 1 402 ? 16.267 55.610 32.964 1.00 73.44 402 GLN A CA 1
ATOM 3319 C C . GLN A 1 402 ? 15.404 54.527 33.625 1.00 73.44 402 GLN A C 1
ATOM 3321 O O . GLN A 1 402 ? 15.960 53.698 34.356 1.00 73.44 402 GLN A O 1
ATOM 3326 N N . ARG A 1 403 ? 14.086 54.503 33.380 1.00 69.81 403 ARG A N 1
ATOM 3327 C CA . ARG A 1 403 ? 13.202 53.429 33.863 1.00 69.81 403 ARG A CA 1
ATOM 3328 C C . ARG A 1 403 ? 13.569 52.100 33.222 1.00 69.81 403 ARG A C 1
ATOM 3330 O O . ARG A 1 403 ? 13.807 51.150 33.963 1.00 69.81 403 ARG A O 1
ATOM 3337 N N . ASP A 1 404 ? 13.745 52.077 31.907 1.00 67.00 404 ASP A N 1
ATOM 3338 C CA . ASP A 1 404 ? 14.080 50.872 31.145 1.00 67.00 404 ASP A CA 1
ATOM 3339 C C . ASP A 1 404 ? 15.416 50.289 31.603 1.00 67.00 404 ASP A C 1
ATOM 3341 O O . ASP A 1 404 ? 15.510 49.107 31.929 1.00 67.00 404 ASP A O 1
ATOM 3345 N N . ARG A 1 405 ? 16.444 51.132 31.768 1.00 68.00 405 ARG A N 1
ATOM 3346 C CA . ARG A 1 405 ? 17.743 50.700 32.304 1.00 68.00 405 ARG A CA 1
ATOM 3347 C C . ARG A 1 405 ? 17.655 50.203 33.751 1.00 68.00 405 ARG A C 1
ATOM 3349 O O . ARG A 1 405 ? 18.337 49.250 34.119 1.00 68.00 405 ARG A O 1
ATOM 3356 N N . SER A 1 406 ? 16.833 50.832 34.590 1.00 70.25 406 SER A N 1
ATOM 3357 C CA . SER A 1 406 ? 16.645 50.385 35.977 1.00 70.25 406 SER A CA 1
ATOM 3358 C C . SER A 1 406 ? 15.900 49.054 36.044 1.00 70.25 406 SER A C 1
ATOM 3360 O O . SER A 1 406 ? 16.206 48.218 36.895 1.00 70.25 406 SER A O 1
ATOM 3362 N N . GLN A 1 407 ? 14.941 48.843 35.146 1.00 67.81 407 GLN A N 1
ATOM 3363 C CA . GLN A 1 407 ? 14.194 47.602 35.026 1.00 67.81 407 GLN A CA 1
ATOM 3364 C C . GLN A 1 407 ? 15.096 46.484 34.497 1.00 67.81 407 GLN A C 1
ATOM 3366 O O . GLN A 1 407 ? 15.153 45.436 35.135 1.00 67.81 407 GLN A O 1
ATOM 3371 N N . ALA A 1 408 ? 15.901 46.762 33.465 1.00 64.62 408 ALA A N 1
ATOM 3372 C CA . ALA A 1 408 ? 16.919 45.861 32.921 1.00 64.62 408 ALA A CA 1
ATOM 3373 C C . ALA A 1 408 ? 17.919 45.400 33.995 1.00 64.62 408 ALA A C 1
ATOM 3375 O O . ALA A 1 408 ? 18.121 44.199 34.167 1.00 64.62 408 ALA A O 1
ATOM 3376 N N . ASN A 1 409 ? 18.447 46.322 34.808 1.00 71.00 409 ASN A N 1
ATOM 3377 C CA . ASN A 1 409 ? 19.353 45.981 35.911 1.00 71.00 409 ASN A CA 1
ATOM 3378 C C . ASN A 1 409 ? 18.670 45.155 37.019 1.00 71.00 409 ASN A C 1
ATOM 3380 O O . ASN A 1 409 ? 19.313 44.334 37.672 1.00 71.00 409 ASN A O 1
ATOM 3384 N N . ARG A 1 410 ? 17.371 45.369 37.284 1.00 67.94 410 ARG A N 1
ATOM 3385 C CA . ARG A 1 410 ? 16.615 44.552 38.256 1.00 67.94 410 ARG A CA 1
ATOM 3386 C C . ARG A 1 410 ? 16.394 43.136 37.734 1.00 67.94 410 ARG A C 1
ATOM 3388 O O . ARG A 1 410 ? 16.485 42.193 38.517 1.00 67.94 410 ARG A O 1
ATOM 3395 N N . THR A 1 411 ? 16.115 42.986 36.441 1.00 64.06 411 THR A N 1
ATOM 3396 C CA . THR A 1 411 ? 16.038 41.676 35.784 1.00 64.06 411 THR A CA 1
ATOM 3397 C C . THR A 1 411 ? 17.392 40.987 35.740 1.00 64.06 411 THR A C 1
ATOM 3399 O O . THR A 1 411 ? 17.448 39.810 36.065 1.00 64.06 411 THR A O 1
ATOM 3402 N N . GLU A 1 412 ? 18.477 41.706 35.453 1.00 67.94 412 GLU A N 1
ATOM 3403 C CA . GLU A 1 412 ? 19.840 41.165 35.451 1.00 67.94 412 GLU A CA 1
ATOM 3404 C C . GLU A 1 412 ? 20.231 40.655 36.843 1.00 67.94 412 GLU A C 1
ATOM 3406 O O . GLU A 1 412 ? 20.594 39.495 36.980 1.00 67.94 412 GLU A O 1
ATOM 3411 N N . LYS A 1 413 ? 19.982 41.427 37.910 1.00 69.56 413 LYS A N 1
ATOM 3412 C CA . LYS A 1 413 ? 20.195 40.953 39.291 1.00 69.56 413 LYS A CA 1
ATOM 3413 C C . LYS A 1 413 ? 19.304 39.772 39.687 1.00 69.56 413 LYS A C 1
ATOM 3415 O O . LYS A 1 413 ? 19.715 38.932 40.485 1.00 69.56 413 LYS A O 1
ATOM 3420 N N . ARG A 1 414 ? 18.067 39.697 39.177 1.00 60.62 414 ARG A N 1
ATOM 3421 C CA . ARG A 1 414 ? 17.185 38.530 39.386 1.00 60.62 414 ARG A CA 1
ATOM 3422 C C . ARG A 1 414 ? 17.720 37.295 38.665 1.00 60.62 414 ARG A C 1
ATOM 3424 O O . ARG A 1 414 ? 17.684 36.217 39.249 1.00 60.62 414 ARG A O 1
ATOM 3431 N N . LEU A 1 415 ? 18.226 37.468 37.446 1.00 57.84 415 LEU A N 1
ATOM 3432 C CA . LEU A 1 415 ? 18.850 36.416 36.650 1.00 57.84 415 LEU A CA 1
ATOM 3433 C C . LEU A 1 415 ? 20.162 35.952 37.285 1.00 57.84 415 LEU A C 1
ATOM 3435 O O . LEU A 1 415 ? 20.351 34.752 37.385 1.00 57.84 415 LEU A O 1
ATOM 3439 N N . GLU A 1 416 ? 20.996 36.860 37.801 1.00 61.81 416 GLU A N 1
ATOM 3440 C CA . GLU A 1 416 ? 22.222 36.546 38.554 1.00 61.81 416 GLU A CA 1
ATOM 3441 C C . GLU A 1 416 ? 21.931 35.777 39.847 1.00 61.81 416 GLU A C 1
ATOM 3443 O O . GLU A 1 416 ? 22.650 34.842 40.202 1.00 61.81 416 GLU A O 1
ATOM 3448 N N . LYS A 1 417 ? 20.850 36.128 40.556 1.00 61.69 417 LYS A N 1
ATOM 3449 C CA . LYS A 1 417 ? 20.418 35.381 41.743 1.00 61.69 417 LYS A CA 1
ATOM 3450 C C . LYS A 1 417 ? 19.890 33.993 41.366 1.00 61.69 417 LYS A C 1
ATOM 3452 O O . LYS A 1 417 ? 20.273 33.015 41.993 1.00 61.69 417 LYS A O 1
ATOM 3457 N N . GLN A 1 418 ? 19.097 33.889 40.297 1.00 55.47 418 GLN A N 1
ATOM 3458 C CA . GLN A 1 418 ? 18.625 32.604 39.772 1.00 55.47 418 GLN A CA 1
ATOM 3459 C C . GLN A 1 418 ? 19.755 31.729 39.217 1.00 55.47 418 GLN A C 1
ATOM 3461 O O . GLN A 1 418 ? 19.706 30.516 39.392 1.00 55.47 418 GLN A O 1
ATOM 3466 N N . THR A 1 419 ? 20.779 32.291 38.570 1.00 54.94 419 THR A N 1
ATOM 3467 C CA . THR A 1 419 ? 21.956 31.527 38.134 1.00 54.94 419 THR A CA 1
ATOM 3468 C C . THR A 1 419 ? 22.807 31.105 39.320 1.00 54.94 419 THR A C 1
ATOM 3470 O O . THR A 1 419 ? 23.259 29.968 39.332 1.00 54.94 419 THR A O 1
ATOM 3473 N N . SER A 1 420 ? 22.956 31.940 40.350 1.00 57.38 420 SER A N 1
ATOM 3474 C CA . SER A 1 420 ? 23.655 31.566 41.589 1.00 57.38 420 SER A CA 1
ATOM 3475 C C . SER A 1 420 ? 22.949 30.418 42.321 1.00 57.38 420 SER A C 1
ATOM 3477 O O . SER A 1 420 ? 23.590 29.424 42.665 1.00 57.38 420 SER A O 1
ATOM 3479 N N . ASP A 1 421 ? 21.623 30.492 42.472 1.00 53.88 421 ASP A N 1
ATOM 3480 C CA . ASP A 1 421 ? 20.814 29.433 43.089 1.00 53.88 421 ASP A CA 1
ATOM 3481 C C . ASP A 1 421 ? 20.835 28.145 42.236 1.00 53.88 421 ASP A C 1
ATOM 3483 O O . ASP A 1 421 ? 20.992 27.041 42.765 1.00 53.88 421 ASP A O 1
ATOM 3487 N N . ASN A 1 422 ? 20.792 28.267 40.903 1.00 54.78 422 ASN A N 1
ATOM 3488 C CA . ASN A 1 422 ? 20.920 27.130 39.984 1.00 54.78 422 ASN A CA 1
ATOM 3489 C C . ASN A 1 422 ? 22.323 26.504 39.986 1.00 54.78 422 ASN A C 1
ATOM 3491 O O . ASN A 1 422 ? 22.426 25.287 39.849 1.00 54.78 422 ASN A O 1
ATOM 3495 N N . ILE A 1 423 ? 23.395 27.283 40.170 1.00 56.72 423 ILE A N 1
ATOM 3496 C CA . ILE A 1 423 ? 24.771 26.770 40.287 1.00 56.72 423 ILE A CA 1
ATOM 3497 C C . ILE A 1 423 ? 24.934 25.979 41.588 1.00 56.72 423 ILE A C 1
ATOM 3499 O O . ILE A 1 423 ? 25.548 24.913 41.570 1.00 56.72 423 ILE A O 1
ATOM 3503 N N . ILE A 1 424 ? 24.340 26.435 42.695 1.00 61.78 424 ILE A N 1
ATOM 3504 C CA . ILE A 1 424 ? 24.361 25.711 43.978 1.00 61.78 424 ILE A CA 1
ATOM 3505 C C . ILE A 1 424 ? 23.593 24.385 43.857 1.00 61.78 424 ILE A C 1
ATOM 3507 O O . ILE A 1 424 ? 24.097 23.337 44.272 1.00 61.78 424 ILE A O 1
ATOM 3511 N N . ILE A 1 425 ? 22.419 24.393 43.217 1.00 54.12 425 ILE A N 1
ATOM 3512 C CA . ILE A 1 425 ? 21.624 23.180 42.955 1.00 54.12 425 ILE A CA 1
ATOM 3513 C C . ILE A 1 425 ? 22.361 22.236 41.991 1.00 54.12 425 ILE A C 1
ATOM 3515 O O . ILE A 1 425 ? 22.404 21.025 42.219 1.00 54.12 425 ILE A O 1
ATOM 3519 N N . GLN A 1 426 ? 23.003 22.762 40.944 1.00 53.03 426 GLN A N 1
ATOM 3520 C CA . GLN A 1 426 ? 23.811 21.967 40.017 1.00 53.03 426 GLN A CA 1
ATOM 3521 C C . GLN A 1 426 ? 25.050 21.381 40.692 1.00 53.03 426 GLN A C 1
ATOM 3523 O O . GLN A 1 426 ? 25.328 20.207 40.484 1.00 53.03 426 GLN A O 1
ATOM 3528 N N . GLN A 1 427 ? 25.768 22.120 41.537 1.00 55.75 427 GLN A N 1
ATOM 3529 C CA . GLN A 1 427 ? 26.916 21.590 42.282 1.00 55.75 427 GLN A CA 1
ATOM 3530 C C . GLN A 1 427 ? 26.498 20.529 43.304 1.00 55.75 427 GLN A C 1
ATOM 3532 O O . GLN A 1 427 ? 27.180 19.510 43.434 1.00 55.75 427 GLN A O 1
ATOM 3537 N N . HIS A 1 428 ? 25.354 20.702 43.971 1.00 57.09 428 HIS A N 1
ATOM 3538 C CA . HIS A 1 428 ? 24.783 19.677 44.846 1.00 57.09 428 HIS A CA 1
ATOM 3539 C C . HIS A 1 428 ? 24.425 18.403 44.060 1.00 57.09 428 HIS A C 1
ATOM 3541 O O . HIS A 1 428 ? 24.811 17.299 44.451 1.00 57.09 428 HIS A O 1
ATOM 3547 N N . ASN A 1 429 ? 23.793 18.548 42.891 1.00 53.09 429 ASN A N 1
ATOM 3548 C CA . ASN A 1 429 ? 23.449 17.433 42.006 1.00 53.09 429 ASN A CA 1
ATOM 3549 C C . ASN A 1 429 ? 24.680 16.773 41.364 1.00 53.09 429 ASN A C 1
ATOM 3551 O O . ASN A 1 429 ? 24.708 15.550 41.221 1.00 53.09 429 ASN A O 1
ATOM 3555 N N . ILE A 1 430 ? 25.723 17.537 41.027 1.00 54.53 430 ILE A N 1
ATOM 3556 C CA . ILE A 1 430 ? 27.004 17.043 40.495 1.00 54.53 430 ILE A CA 1
ATOM 3557 C C . ILE A 1 430 ? 27.775 16.274 41.574 1.00 54.53 430 ILE A C 1
ATOM 3559 O O . ILE A 1 430 ? 28.334 15.217 41.290 1.00 54.53 430 ILE A O 1
ATOM 3563 N N . ASN A 1 431 ? 27.771 16.738 42.824 1.00 55.72 431 ASN A N 1
ATOM 3564 C CA . ASN A 1 431 ? 28.407 16.017 43.929 1.00 55.72 431 ASN A CA 1
ATOM 3565 C C . ASN A 1 431 ? 27.625 14.750 44.312 1.00 55.72 431 ASN A C 1
ATOM 3567 O O . ASN A 1 431 ? 28.238 13.705 44.533 1.00 55.72 431 ASN A O 1
ATOM 3571 N N . MET A 1 432 ? 26.288 14.789 44.286 1.00 49.19 432 MET A N 1
ATOM 3572 C CA . MET A 1 432 ? 25.433 13.603 44.445 1.00 49.19 432 MET A CA 1
ATOM 3573 C C . MET A 1 432 ? 25.636 12.583 43.314 1.00 49.19 432 MET A C 1
ATOM 3575 O O . MET A 1 432 ? 25.721 11.381 43.572 1.00 49.19 432 MET A O 1
ATOM 3579 N N . THR A 1 433 ? 25.780 13.034 42.064 1.00 52.69 433 THR A N 1
ATOM 3580 C CA . THR A 1 433 ? 26.038 12.153 40.910 1.00 52.69 433 THR A CA 1
ATOM 3581 C C . THR A 1 433 ? 27.476 11.657 40.839 1.00 52.69 433 THR A C 1
ATOM 3583 O O . THR A 1 433 ? 27.671 10.526 40.410 1.00 52.69 433 THR A O 1
ATOM 3586 N N . LYS A 1 434 ? 28.482 12.409 41.306 1.00 53.03 434 LYS A N 1
ATOM 3587 C CA . LYS A 1 434 ? 29.865 11.915 41.453 1.00 53.03 434 LYS A CA 1
ATOM 3588 C C . LYS A 1 434 ? 29.981 10.872 42.561 1.00 53.03 434 LYS A C 1
ATOM 3590 O O . LYS A 1 434 ? 30.609 9.846 42.330 1.00 53.03 434 LYS A O 1
ATOM 3595 N N . LYS A 1 435 ? 29.320 11.080 43.708 1.00 51.31 435 LYS A N 1
ATOM 3596 C CA . LYS A 1 435 ? 29.264 10.102 44.809 1.00 51.31 435 LYS A CA 1
ATOM 3597 C C . LYS A 1 435 ? 28.503 8.828 44.407 1.00 51.31 435 LYS A C 1
ATOM 3599 O O . LYS A 1 435 ? 28.926 7.733 44.758 1.00 51.31 435 LYS A O 1
ATOM 3604 N N . LYS A 1 436 ? 27.441 8.954 43.594 1.00 51.94 436 LYS A N 1
ATOM 3605 C CA . LYS A 1 436 ? 26.767 7.809 42.951 1.00 51.94 436 LYS A CA 1
ATOM 3606 C C . LYS A 1 436 ? 27.622 7.152 41.858 1.00 51.94 436 LYS A C 1
ATOM 3608 O O . LYS A 1 436 ? 27.687 5.934 41.817 1.00 51.94 436 LYS A O 1
ATOM 3613 N N . LYS A 1 437 ? 28.317 7.905 40.996 1.00 47.75 437 LYS A N 1
ATOM 3614 C CA . LYS A 1 437 ? 29.173 7.346 39.926 1.00 47.75 437 LYS A CA 1
ATOM 3615 C C . LYS A 1 437 ? 30.395 6.607 40.465 1.00 47.75 437 LYS A C 1
ATOM 3617 O O . LYS A 1 437 ? 30.740 5.575 39.901 1.00 47.75 437 LYS A O 1
ATOM 3622 N N . SER A 1 438 ? 31.021 7.082 41.543 1.00 51.75 438 SER A N 1
ATOM 3623 C CA . SER A 1 438 ? 32.125 6.357 42.185 1.00 51.75 438 SER A CA 1
ATOM 3624 C C . SER A 1 438 ? 31.657 5.071 42.880 1.00 51.75 438 SER A C 1
ATOM 3626 O O . SER A 1 438 ? 32.421 4.115 42.932 1.00 51.75 438 SER A O 1
ATOM 3628 N N . GLN A 1 439 ? 30.399 5.006 43.337 1.00 51.59 439 GLN A N 1
ATOM 3629 C CA . GLN A 1 439 ? 29.771 3.764 43.811 1.00 51.59 439 GLN A CA 1
ATOM 3630 C C . GLN A 1 439 ? 29.341 2.820 42.672 1.00 51.59 439 GLN A C 1
ATOM 3632 O O . GLN A 1 439 ? 29.387 1.609 42.847 1.00 51.59 439 GLN A O 1
ATOM 3637 N N . ILE A 1 440 ? 28.939 3.345 41.509 1.00 49.09 440 ILE A N 1
ATOM 3638 C CA . ILE A 1 440 ? 28.431 2.547 40.375 1.00 49.09 440 ILE A CA 1
ATOM 3639 C C . ILE A 1 440 ? 29.568 1.954 39.522 1.00 49.09 440 ILE A C 1
ATOM 3641 O O . ILE A 1 440 ? 29.427 0.855 38.992 1.00 49.09 440 ILE A O 1
ATOM 3645 N N . HIS A 1 441 ? 30.722 2.622 39.412 1.00 51.66 441 HIS A N 1
ATOM 3646 C CA . HIS A 1 441 ? 31.841 2.131 38.594 1.00 51.66 441 HIS A CA 1
ATOM 3647 C C . HIS A 1 441 ? 32.629 0.952 39.194 1.00 51.66 441 HIS A C 1
ATOM 3649 O O . HIS A 1 441 ? 33.466 0.393 38.493 1.00 51.66 441 HIS A O 1
ATOM 3655 N N . SER A 1 442 ? 32.374 0.542 40.442 1.00 55.44 442 SER A N 1
ATOM 3656 C CA . SER A 1 442 ? 32.990 -0.670 41.012 1.00 55.44 442 SER A CA 1
ATOM 3657 C C . SER A 1 442 ? 32.197 -1.953 40.735 1.00 55.44 442 SER A C 1
ATOM 3659 O O . SER A 1 442 ? 32.707 -3.041 40.979 1.00 55.44 442 SER A O 1
ATOM 3661 N N . THR A 1 443 ? 30.959 -1.849 40.235 1.00 58.28 443 THR A N 1
ATOM 3662 C CA . THR A 1 443 ? 30.040 -2.995 40.072 1.00 58.28 443 THR A CA 1
ATOM 3663 C C . THR A 1 443 ? 29.258 -2.994 38.755 1.00 58.28 443 THR A C 1
ATOM 3665 O O . THR A 1 443 ? 28.389 -3.843 38.572 1.00 58.28 443 THR A O 1
ATOM 3668 N N . TRP A 1 444 ? 29.560 -2.088 37.817 1.00 49.25 444 TRP A N 1
ATOM 3669 C CA . TRP A 1 444 ? 28.908 -2.034 36.506 1.00 49.25 444 TRP A CA 1
ATOM 3670 C C . TRP A 1 444 ? 29.864 -2.405 35.349 1.00 49.25 444 TRP A C 1
ATOM 3672 O O . TRP A 1 444 ? 30.977 -1.879 35.312 1.00 49.25 444 TRP A O 1
ATOM 3682 N N . PRO A 1 445 ? 29.440 -3.246 34.379 1.00 60.34 445 PRO A N 1
ATOM 3683 C CA . PRO A 1 445 ? 28.115 -3.853 34.275 1.00 60.34 445 PRO A CA 1
ATOM 3684 C C . PRO A 1 445 ? 27.906 -4.934 35.336 1.00 60.34 445 PRO A C 1
ATOM 3686 O O . PRO A 1 445 ? 28.688 -5.876 35.450 1.00 60.34 445 PRO A O 1
ATOM 3689 N N . ALA A 1 446 ? 26.825 -4.793 36.105 1.00 64.44 446 ALA A N 1
ATOM 3690 C CA . ALA A 1 446 ? 26.415 -5.834 37.025 1.00 64.44 446 ALA A CA 1
ATOM 3691 C C . ALA A 1 446 ? 25.940 -7.015 36.170 1.00 64.44 446 ALA A C 1
ATOM 3693 O O . ALA A 1 446 ? 25.166 -6.798 35.227 1.00 64.44 446 ALA A O 1
ATOM 3694 N N . PRO A 1 447 ? 26.386 -8.251 36.443 1.00 73.38 447 PRO A N 1
ATOM 3695 C CA . PRO A 1 447 ? 25.831 -9.409 35.764 1.00 73.38 447 PRO A CA 1
ATOM 3696 C C . PRO A 1 447 ? 24.312 -9.407 35.964 1.00 73.38 447 PRO A C 1
ATOM 3698 O O . PRO A 1 447 ? 23.836 -9.249 37.087 1.00 73.38 447 PRO A O 1
ATOM 3701 N N . ILE A 1 448 ? 23.554 -9.547 34.867 1.00 78.56 448 ILE A N 1
ATOM 3702 C CA . ILE A 1 448 ? 22.087 -9.621 34.927 1.00 78.56 448 ILE A CA 1
ATOM 3703 C C . ILE A 1 448 ? 21.730 -10.715 35.947 1.00 78.56 448 ILE A C 1
ATOM 3705 O O . ILE A 1 448 ? 22.203 -11.846 35.763 1.00 78.56 448 ILE A O 1
ATOM 3709 N N . PRO A 1 449 ? 20.936 -10.403 36.992 1.00 86.31 449 PRO A N 1
ATOM 3710 C CA . PRO A 1 449 ? 20.595 -11.359 38.033 1.00 86.31 449 PRO A CA 1
ATOM 3711 C C . PRO A 1 449 ? 20.072 -12.655 37.427 1.00 86.31 449 PRO A C 1
ATOM 3713 O O . PRO A 1 449 ? 19.241 -12.637 36.515 1.00 86.31 449 PRO A O 1
ATOM 3716 N N . THR A 1 450 ? 20.569 -13.785 37.923 1.00 83.44 450 THR A N 1
ATOM 3717 C CA . THR A 1 450 ? 20.191 -15.109 37.418 1.00 83.44 450 THR A CA 1
ATOM 3718 C C . THR A 1 450 ? 18.679 -15.317 37.483 1.00 83.44 450 THR A C 1
ATOM 3720 O O . THR A 1 450 ? 18.115 -15.919 36.575 1.00 83.44 450 THR A O 1
ATOM 3723 N N . ASP A 1 451 ? 18.016 -14.752 38.492 1.00 89.88 451 ASP A N 1
ATOM 3724 C CA . ASP A 1 451 ? 16.564 -14.837 38.655 1.00 89.88 451 ASP A CA 1
ATOM 3725 C C . ASP A 1 451 ? 15.814 -14.069 37.564 1.00 89.88 451 ASP A C 1
ATOM 3727 O O . ASP A 1 451 ? 14.866 -14.600 37.001 1.00 89.88 451 ASP A O 1
ATOM 3731 N N . LEU A 1 452 ? 16.301 -12.890 37.158 1.00 87.44 452 LEU A N 1
ATOM 3732 C CA . LEU A 1 452 ? 15.715 -12.131 36.050 1.00 87.44 452 LEU A CA 1
ATOM 3733 C C . LEU A 1 452 ? 15.931 -12.840 34.706 1.00 87.44 452 LEU A C 1
ATOM 3735 O O . LEU A 1 452 ? 15.033 -12.874 33.868 1.00 87.44 452 LEU A O 1
ATOM 3739 N N . LYS A 1 453 ? 17.106 -13.451 34.491 1.00 85.19 453 LYS A N 1
ATOM 3740 C CA . LYS A 1 453 ? 17.342 -14.287 33.300 1.00 85.19 453 LYS A CA 1
ATOM 3741 C C . LYS A 1 453 ? 16.385 -15.476 33.266 1.00 85.19 453 LYS A C 1
ATOM 3743 O O . LYS A 1 453 ? 15.822 -15.758 32.213 1.00 85.19 453 LYS A O 1
ATOM 3748 N N . LYS A 1 454 ? 16.203 -16.154 34.404 1.00 89.31 454 LYS A N 1
ATOM 3749 C CA . LYS A 1 454 ? 15.267 -17.275 34.549 1.00 89.31 454 LYS A CA 1
ATOM 3750 C C . LYS A 1 454 ? 13.825 -16.828 34.331 1.00 89.31 454 LYS A C 1
ATOM 3752 O O . LYS A 1 454 ? 13.122 -17.504 33.600 1.00 89.31 454 LYS A O 1
ATOM 3757 N N . GLU A 1 455 ? 13.408 -15.688 34.875 1.00 93.12 455 GLU A N 1
ATOM 3758 C CA . GLU A 1 455 ? 12.064 -15.130 34.687 1.00 93.12 455 GLU A CA 1
ATOM 3759 C C . GLU A 1 455 ? 11.804 -14.765 33.220 1.00 93.12 455 GLU A C 1
ATOM 3761 O O . GLU A 1 455 ? 10.784 -15.161 32.659 1.00 93.12 455 GLU A O 1
ATOM 3766 N N . CYS A 1 456 ? 12.731 -14.061 32.564 1.00 88.19 456 CYS A N 1
ATOM 3767 C CA . CYS A 1 456 ? 12.617 -13.724 31.144 1.00 88.19 456 CYS A CA 1
ATOM 3768 C C . CYS A 1 456 ? 12.595 -14.978 30.262 1.00 88.19 456 CYS A C 1
ATOM 3770 O O . CYS A 1 456 ? 11.765 -15.072 29.359 1.00 88.19 456 CYS A O 1
ATOM 3772 N N . LEU A 1 457 ? 13.467 -15.953 30.543 1.00 88.75 457 LEU A N 1
ATOM 3773 C CA . LEU A 1 457 ? 13.478 -17.236 29.845 1.00 88.75 457 LEU A CA 1
ATOM 3774 C C . LEU A 1 457 ? 12.175 -18.002 30.084 1.00 88.75 457 LEU A C 1
ATOM 3776 O O . LEU A 1 457 ? 11.605 -18.523 29.138 1.00 88.75 457 LEU A O 1
ATOM 3780 N N . GLN A 1 458 ? 11.666 -18.034 31.313 1.00 89.94 458 GLN A N 1
ATOM 3781 C CA . GLN A 1 458 ? 10.412 -18.700 31.647 1.00 89.94 458 GLN A CA 1
ATOM 3782 C C . GLN A 1 458 ? 9.226 -18.026 30.957 1.00 89.94 458 GLN A C 1
ATOM 3784 O O . GLN A 1 458 ? 8.403 -18.721 30.377 1.00 89.94 458 GLN A O 1
ATOM 3789 N N . ARG A 1 459 ? 9.159 -16.689 30.927 1.00 88.12 459 ARG A N 1
ATOM 3790 C CA . ARG A 1 459 ? 8.141 -15.955 30.158 1.00 88.12 459 ARG A CA 1
ATOM 3791 C C . ARG A 1 459 ? 8.222 -16.268 28.671 1.00 88.12 459 ARG A C 1
ATOM 3793 O O . ARG A 1 459 ? 7.188 -16.518 28.064 1.00 88.12 459 ARG A O 1
ATOM 3800 N N . PHE A 1 460 ? 9.425 -16.289 28.102 1.00 88.88 460 PHE A N 1
ATOM 3801 C CA . PHE A 1 460 ? 9.632 -16.671 26.709 1.00 88.88 460 PHE A CA 1
ATOM 3802 C C . PHE A 1 460 ? 9.177 -18.112 26.451 1.00 88.88 460 PHE A C 1
ATOM 3804 O O . PHE A 1 460 ? 8.386 -18.335 25.546 1.00 88.88 460 PHE A O 1
ATOM 3811 N N . LEU A 1 461 ? 9.592 -19.074 27.280 1.00 84.69 461 LEU A N 1
ATOM 3812 C CA . LEU A 1 461 ? 9.187 -20.480 27.169 1.00 84.69 461 LEU A CA 1
ATOM 3813 C C . LEU A 1 461 ? 7.672 -20.661 27.332 1.00 84.69 461 LEU A C 1
ATOM 3815 O O . LEU A 1 461 ? 7.076 -21.452 26.609 1.00 84.69 461 LEU A O 1
ATOM 3819 N N . CYS A 1 462 ? 7.033 -19.913 28.236 1.00 83.19 462 CYS A N 1
ATOM 3820 C CA . CYS A 1 462 ? 5.581 -19.916 28.389 1.00 83.19 462 CYS A CA 1
ATOM 3821 C C . CYS A 1 462 ? 4.884 -19.352 27.143 1.00 83.19 462 CYS A C 1
ATOM 3823 O O . CYS A 1 462 ? 3.951 -19.973 26.648 1.00 83.19 462 CYS A O 1
ATOM 3825 N N . GLN A 1 463 ? 5.338 -18.215 26.610 1.00 82.31 463 GLN A N 1
ATOM 3826 C CA . GLN A 1 463 ? 4.742 -17.571 25.429 1.00 82.31 463 GLN A CA 1
ATOM 3827 C C . GLN A 1 463 ? 5.020 -18.328 24.122 1.00 82.31 463 GLN A C 1
ATOM 3829 O O . GLN A 1 463 ? 4.217 -18.277 23.201 1.00 82.31 463 GLN A O 1
ATOM 3834 N N . MET A 1 464 ? 6.135 -19.054 24.048 1.00 84.75 464 MET A N 1
ATOM 3835 C CA . MET A 1 464 ? 6.492 -19.927 22.925 1.00 84.75 464 MET A CA 1
ATOM 3836 C C . MET A 1 464 ? 6.004 -21.368 23.119 1.00 84.75 464 MET A C 1
ATOM 3838 O O . MET A 1 464 ? 6.381 -22.260 22.360 1.00 84.75 464 MET A O 1
ATOM 3842 N N . SER A 1 465 ? 5.204 -21.630 24.155 1.00 82.81 465 SER A N 1
ATOM 3843 C CA . SER A 1 465 ? 4.632 -22.956 24.354 1.00 82.81 465 SER A CA 1
ATOM 3844 C C . SER A 1 465 ? 3.629 -23.272 23.245 1.00 82.81 465 SER A C 1
ATOM 3846 O O . SER A 1 465 ? 2.910 -22.397 22.760 1.00 82.81 465 SER A O 1
ATOM 3848 N N . MET A 1 466 ? 3.549 -24.548 22.866 1.00 79.38 466 MET A N 1
ATOM 3849 C CA . MET A 1 466 ? 2.635 -25.003 21.815 1.00 79.38 466 MET A CA 1
ATOM 3850 C C . MET A 1 466 ? 1.167 -24.665 22.102 1.00 79.38 466 MET A C 1
ATOM 3852 O O . MET A 1 466 ? 0.413 -24.454 21.164 1.00 79.38 466 MET A O 1
ATOM 3856 N N . SER A 1 467 ? 0.762 -24.582 23.373 1.00 78.50 467 SER A N 1
ATOM 3857 C CA . SER A 1 467 ? -0.604 -24.214 23.768 1.00 78.50 467 SER A CA 1
ATOM 3858 C C . SER A 1 467 ? -0.907 -22.718 23.633 1.00 78.50 467 SER A C 1
ATOM 3860 O O . SER A 1 467 ? -2.072 -22.344 23.533 1.00 78.50 467 SER A O 1
ATOM 3862 N N . VAL A 1 468 ? 0.111 -21.850 23.644 1.00 80.50 468 VAL A N 1
ATOM 3863 C CA . VAL A 1 468 ? -0.044 -20.405 23.391 1.00 80.50 468 VAL A CA 1
ATOM 3864 C C . VAL A 1 468 ? 0.035 -20.099 21.899 1.00 80.50 468 VAL A C 1
ATOM 3866 O O . VAL A 1 468 ? -0.715 -19.264 21.405 1.00 80.50 468 VAL A O 1
ATOM 3869 N N . LEU A 1 469 ? 0.902 -20.809 21.177 1.00 84.00 469 LEU A N 1
ATOM 3870 C CA . LEU A 1 469 ? 1.071 -20.674 19.729 1.00 84.00 469 LEU A CA 1
ATOM 3871 C C . LEU A 1 469 ? 0.045 -21.475 18.911 1.00 84.00 469 LEU A C 1
ATOM 3873 O O . LEU A 1 469 ? 0.096 -21.442 17.684 1.00 84.00 469 LEU A O 1
ATOM 3877 N N . ALA A 1 470 ? -0.852 -22.218 19.566 1.00 88.06 470 ALA A N 1
ATOM 3878 C CA . ALA A 1 470 ? -1.892 -22.978 18.889 1.00 88.06 470 ALA A CA 1
ATOM 3879 C C . ALA A 1 470 ? -2.804 -22.034 18.095 1.00 88.06 470 ALA A C 1
ATOM 3881 O O . ALA A 1 470 ? -3.341 -21.062 18.631 1.00 88.06 470 ALA A O 1
ATOM 3882 N N . GLU A 1 471 ? -2.993 -22.338 16.814 1.00 90.31 471 GLU A N 1
ATOM 3883 C CA . GLU A 1 471 ? -3.900 -21.618 15.928 1.00 90.31 471 GLU A CA 1
ATOM 3884 C C . GLU A 1 471 ? -5.089 -22.505 15.570 1.00 90.31 471 GLU A C 1
ATOM 3886 O O . GLU A 1 471 ? -4.954 -23.704 15.323 1.00 90.31 471 GLU A O 1
ATOM 3891 N N . VAL A 1 472 ? -6.265 -21.892 15.500 1.00 92.44 472 VAL A N 1
ATOM 3892 C CA . VAL A 1 472 ? -7.511 -22.527 15.069 1.00 92.44 472 VAL A CA 1
ATOM 3893 C C . VAL A 1 472 ? -8.139 -21.713 13.950 1.00 92.44 472 VAL A C 1
ATOM 3895 O O . VAL A 1 472 ? -7.967 -20.499 13.864 1.00 92.44 472 VAL A O 1
ATOM 3898 N N . THR A 1 473 ? -8.878 -22.371 13.063 1.00 93.69 473 THR A N 1
ATOM 3899 C CA . THR A 1 473 ? -9.464 -21.704 11.895 1.00 93.69 473 THR A CA 1
ATOM 3900 C C . THR A 1 473 ? -10.871 -21.212 12.195 1.00 93.69 473 THR A C 1
ATOM 3902 O O . THR A 1 473 ? -11.722 -21.967 12.656 1.00 93.69 473 THR A O 1
ATOM 3905 N N . CYS A 1 474 ? -11.156 -19.952 11.873 1.00 95.12 474 CYS A N 1
ATOM 3906 C CA . CYS A 1 474 ? -12.512 -19.420 11.969 1.00 95.12 474 CYS A CA 1
ATOM 3907 C C . CYS A 1 474 ? -13.437 -20.044 10.908 1.00 95.12 474 CYS A C 1
ATOM 3909 O O . CYS A 1 474 ? -13.175 -19.926 9.710 1.00 95.12 474 CYS A O 1
ATOM 3911 N N . THR A 1 475 ? -14.579 -20.605 11.319 1.00 94.38 475 THR A N 1
ATOM 3912 C CA . THR A 1 475 ? -15.554 -21.235 10.407 1.00 94.38 475 THR A CA 1
ATOM 3913 C C . THR A 1 475 ? -16.239 -20.248 9.449 1.00 94.38 475 THR A C 1
ATOM 3915 O O . THR A 1 475 ? -16.765 -20.649 8.416 1.00 94.38 475 THR A O 1
ATOM 3918 N N . VAL A 1 476 ? -16.232 -18.945 9.759 1.00 94.88 476 VAL A N 1
ATOM 3919 C CA . VAL A 1 476 ? -16.901 -17.907 8.950 1.00 94.88 476 VAL A CA 1
ATOM 3920 C C . VAL A 1 476 ? -15.970 -17.283 7.913 1.00 94.88 476 VAL A C 1
ATOM 3922 O O . VAL A 1 476 ? -16.386 -17.049 6.780 1.00 94.88 476 VAL A O 1
ATOM 3925 N N . CYS A 1 477 ? -14.722 -16.989 8.290 1.00 94.38 477 CYS A N 1
ATOM 3926 C CA . CYS A 1 477 ? -13.774 -16.290 7.418 1.00 94.38 477 CYS A CA 1
ATOM 3927 C C . CYS A 1 477 ? -12.570 -17.128 6.977 1.00 94.38 477 CYS A C 1
ATOM 3929 O O . CYS A 1 477 ? -11.756 -16.623 6.220 1.00 94.38 477 CYS A O 1
ATOM 3931 N N . ASN A 1 478 ? -12.423 -18.372 7.438 1.00 94.06 478 ASN A N 1
ATOM 3932 C CA . ASN A 1 478 ? -11.309 -19.266 7.094 1.00 94.06 478 ASN A CA 1
ATOM 3933 C C . ASN A 1 478 ? -9.901 -18.705 7.372 1.00 94.06 478 ASN A C 1
ATOM 3935 O O . ASN A 1 478 ? -8.937 -19.083 6.709 1.00 94.06 478 ASN A O 1
ATOM 3939 N N . ILE A 1 479 ? -9.781 -17.769 8.315 1.00 93.62 479 ILE A N 1
ATOM 3940 C CA . ILE A 1 479 ? -8.486 -17.234 8.748 1.00 93.62 479 ILE A CA 1
ATOM 3941 C C . ILE A 1 479 ? -8.081 -17.980 10.026 1.00 93.62 479 ILE A C 1
ATOM 3943 O O . ILE A 1 479 ? -8.932 -18.097 10.920 1.00 93.62 479 ILE A O 1
ATOM 3947 N N . PRO A 1 480 ? -6.827 -18.447 10.140 1.00 92.19 480 PRO A N 1
ATOM 3948 C CA . PRO A 1 480 ? -6.256 -18.899 11.400 1.00 92.19 480 PRO A CA 1
ATOM 3949 C C . PRO A 1 480 ? -6.211 -17.757 12.424 1.00 92.19 480 PRO A C 1
ATOM 3951 O O . PRO A 1 480 ? -5.824 -16.628 12.113 1.00 92.19 480 PRO A O 1
ATOM 3954 N N . SER A 1 481 ? -6.621 -18.034 13.652 1.00 90.25 481 SER A N 1
ATOM 3955 C CA . SER A 1 481 ? -6.488 -17.130 14.792 1.00 90.25 481 SER A CA 1
ATOM 3956 C C . SER A 1 481 ? -5.907 -17.877 15.987 1.00 90.25 481 SER A C 1
ATOM 3958 O O . SER A 1 481 ? -6.125 -19.086 16.095 1.00 90.25 481 SER A O 1
ATOM 3960 N N . PRO A 1 482 ? -5.205 -17.185 16.904 1.00 89.88 482 PRO A N 1
ATOM 3961 C CA . PRO A 1 482 ? -4.739 -17.806 18.136 1.00 89.88 482 PRO A CA 1
ATOM 3962 C C . PRO A 1 482 ? -5.906 -18.477 18.863 1.00 89.88 482 PRO A C 1
ATOM 3964 O O . PRO A 1 482 ? -6.979 -17.882 19.006 1.00 89.88 482 PRO A O 1
ATOM 3967 N N . GLU A 1 483 ? -5.719 -19.713 19.322 1.00 89.50 483 GLU A N 1
ATOM 3968 C CA . GLU A 1 483 ? -6.771 -20.489 19.989 1.00 89.50 483 GLU A CA 1
ATOM 3969 C C . GLU A 1 483 ? -7.318 -19.756 21.218 1.00 89.50 483 GLU A C 1
ATOM 3971 O O . GLU A 1 483 ? -8.523 -19.756 21.455 1.00 89.50 483 GLU A O 1
ATOM 3976 N N . GLN A 1 484 ? -6.448 -19.038 21.929 1.00 86.38 484 GLN A N 1
ATOM 3977 C CA . GLN A 1 484 ? -6.788 -18.243 23.111 1.00 86.38 484 GLN A CA 1
ATOM 3978 C C . GLN A 1 484 ? -7.677 -17.027 22.809 1.00 86.38 484 GLN A C 1
ATOM 3980 O O . GLN A 1 484 ? -8.401 -16.564 23.685 1.00 86.38 484 GLN A O 1
ATOM 3985 N N . GLU A 1 485 ? -7.628 -16.511 21.580 1.00 87.88 485 GLU A N 1
ATOM 3986 C CA . GLU A 1 485 ? -8.440 -15.377 21.111 1.00 87.88 485 GLU A CA 1
ATOM 3987 C C . GLU A 1 485 ? -9.678 -15.832 20.318 1.00 87.88 485 GLU A C 1
ATOM 3989 O O . GLU A 1 485 ? -10.418 -15.015 19.757 1.00 87.88 485 GLU A O 1
ATOM 3994 N N . SER A 1 486 ? -9.882 -17.145 20.214 1.00 92.75 486 SER A N 1
ATOM 3995 C CA . SER A 1 486 ? -10.944 -17.744 19.418 1.00 92.75 486 SER A CA 1
ATOM 3996 C C . SER A 1 486 ? -12.106 -18.171 20.306 1.00 92.75 486 SER A C 1
ATOM 3998 O O . SER A 1 486 ? -11.928 -18.697 21.401 1.00 92.75 486 SER A O 1
ATOM 4000 N N . ILE A 1 487 ? -13.324 -17.952 19.823 1.00 94.88 487 ILE A N 1
ATOM 4001 C CA . ILE A 1 487 ? -14.552 -18.225 20.563 1.00 94.88 487 ILE A CA 1
ATOM 4002 C C . ILE A 1 487 ? -15.122 -19.547 20.064 1.00 94.88 487 ILE A C 1
ATOM 4004 O O . ILE A 1 487 ? -15.447 -19.683 18.883 1.00 94.88 487 ILE A O 1
ATOM 4008 N N . LYS A 1 488 ? -15.232 -20.514 20.975 1.00 94.31 488 LYS A N 1
ATOM 4009 C CA . LYS A 1 488 ? -15.843 -21.825 20.740 1.00 94.31 488 LYS A CA 1
ATOM 4010 C C . LYS A 1 488 ? -17.298 -21.780 21.197 1.00 94.31 488 LYS A C 1
ATOM 4012 O O . LYS A 1 488 ? -17.564 -21.348 22.315 1.00 94.31 488 LYS A O 1
ATOM 4017 N N . MET A 1 489 ? -18.230 -22.196 20.347 1.00 94.38 489 MET A N 1
ATOM 4018 C CA . MET A 1 489 ? -19.660 -22.232 20.682 1.00 94.38 489 MET A CA 1
ATOM 4019 C C . MET A 1 489 ? -20.411 -23.292 19.867 1.00 94.38 489 MET A C 1
ATOM 4021 O O . MET A 1 489 ? -19.956 -23.635 18.770 1.00 94.38 489 MET A O 1
ATOM 4025 N N . PRO A 1 490 ? -21.563 -23.791 20.347 1.00 93.69 490 PRO A N 1
ATOM 4026 C CA . PRO A 1 490 ? -22.436 -24.652 19.556 1.00 93.69 490 PRO A CA 1
ATOM 4027 C C . PRO A 1 490 ? -22.868 -23.971 18.254 1.00 93.69 490 PRO A C 1
ATOM 4029 O O . PRO A 1 490 ? -23.147 -22.771 18.227 1.00 93.69 490 PRO A O 1
ATOM 4032 N N . MET A 1 491 ? -22.982 -24.731 17.163 1.00 88.88 491 MET A N 1
ATOM 4033 C CA . MET A 1 491 ? -23.404 -24.184 15.864 1.00 88.88 491 MET A CA 1
ATOM 4034 C C . MET A 1 491 ? -24.801 -23.544 15.894 1.00 88.88 491 MET A C 1
ATOM 4036 O O . MET A 1 491 ? -25.074 -22.629 15.114 1.00 88.88 491 MET A O 1
ATOM 4040 N N . SER A 1 492 ? -25.674 -23.999 16.794 1.00 88.00 492 SER A N 1
ATOM 4041 C CA . SER A 1 492 ? -27.009 -23.436 17.024 1.00 88.00 492 SER A CA 1
ATOM 4042 C C . SER A 1 492 ? -26.995 -22.065 17.704 1.00 88.00 492 SER A C 1
ATOM 4044 O O . SER A 1 492 ? -27.983 -21.342 17.617 1.00 88.00 492 SER A O 1
ATOM 4046 N N . GLU A 1 493 ? -25.900 -21.698 18.370 1.00 92.25 493 GLU A N 1
ATOM 4047 C CA . GLU A 1 493 ? -25.788 -20.477 19.180 1.00 92.25 493 GLU A CA 1
ATOM 4048 C C . GLU A 1 493 ? -25.075 -19.330 18.453 1.00 92.25 493 GLU A C 1
ATOM 4050 O O . GLU A 1 493 ? -24.855 -18.268 19.035 1.00 92.25 493 GLU A O 1
ATOM 4055 N N . ILE A 1 494 ? -24.737 -19.506 17.170 1.00 91.81 494 ILE A N 1
ATOM 4056 C CA . ILE A 1 494 ? -24.110 -18.452 16.367 1.00 91.81 494 ILE A CA 1
ATOM 4057 C C . ILE A 1 494 ? -25.043 -17.223 16.323 1.00 91.81 494 ILE A C 1
ATOM 4059 O O . ILE A 1 494 ? -26.148 -17.313 15.771 1.00 91.81 494 ILE A O 1
ATOM 4063 N N . PRO A 1 495 ? -24.609 -16.052 16.831 1.00 91.31 495 PRO A N 1
ATOM 4064 C CA . PRO A 1 495 ? -25.434 -14.849 16.837 1.00 91.31 495 PRO A CA 1
ATOM 4065 C C . PRO A 1 495 ? -25.800 -14.421 15.416 1.00 91.31 495 PRO A C 1
ATOM 4067 O O . PRO A 1 495 ? -24.956 -14.455 14.522 1.00 91.31 495 PRO A O 1
ATOM 4070 N N . ASN A 1 496 ? -27.047 -13.990 15.205 1.00 93.31 496 ASN A N 1
ATOM 4071 C CA . ASN A 1 496 ? -27.515 -13.407 13.940 1.00 93.31 496 ASN A CA 1
ATOM 4072 C C . ASN A 1 496 ? -27.103 -14.201 12.687 1.00 93.31 496 ASN A C 1
ATOM 4074 O O . ASN A 1 496 ? -26.722 -13.639 11.661 1.00 93.31 496 ASN A O 1
ATOM 4078 N N . ILE A 1 497 ? -27.209 -15.532 12.761 1.00 92.69 497 ILE A N 1
ATOM 4079 C CA . ILE A 1 497 ? -26.731 -16.469 11.734 1.00 92.69 497 ILE A CA 1
ATOM 4080 C C . ILE A 1 497 ? -27.292 -16.203 10.325 1.00 92.69 497 ILE A C 1
ATOM 4082 O O . ILE A 1 497 ? -26.649 -16.517 9.327 1.00 92.69 497 ILE A O 1
ATOM 4086 N N . HIS A 1 498 ? -28.468 -15.577 10.229 1.00 92.50 498 HIS A N 1
ATOM 4087 C CA . HIS A 1 498 ? -29.099 -15.189 8.968 1.00 92.50 498 HIS A CA 1
ATOM 4088 C C . HIS A 1 498 ? -28.261 -14.189 8.147 1.00 92.50 498 HIS A C 1
ATOM 4090 O O . HIS A 1 498 ? -28.397 -14.163 6.925 1.00 92.50 498 HIS A O 1
ATOM 4096 N N . LEU A 1 499 ? -27.365 -13.420 8.782 1.00 94.19 499 LEU A N 1
ATOM 4097 C CA . LEU A 1 499 ? -26.424 -12.506 8.116 1.00 94.19 499 LEU A CA 1
ATOM 4098 C C . LEU A 1 499 ? -25.333 -13.235 7.318 1.00 94.19 499 LEU A C 1
ATOM 4100 O O . LEU A 1 499 ? -24.615 -12.609 6.543 1.00 94.19 499 LEU A O 1
ATOM 4104 N N . LEU A 1 500 ? -25.191 -14.549 7.509 1.00 94.56 500 LEU A N 1
ATOM 4105 C CA . LEU A 1 500 ? -24.235 -15.386 6.784 1.00 94.56 500 LEU A CA 1
ATOM 4106 C C . LEU A 1 500 ? -24.824 -16.021 5.514 1.00 94.56 500 LEU A C 1
ATOM 4108 O O . LEU A 1 500 ? -24.141 -16.815 4.863 1.00 94.56 500 LEU A O 1
ATOM 4112 N N . LYS A 1 501 ? -26.073 -15.696 5.157 1.00 93.94 501 LYS A N 1
ATOM 4113 C CA . LYS A 1 501 ? -26.703 -16.194 3.930 1.00 93.94 501 LYS A CA 1
ATOM 4114 C C . LYS A 1 501 ? -26.004 -15.647 2.685 1.00 93.94 501 LYS A C 1
ATOM 4116 O O . LYS A 1 501 ? -25.663 -14.469 2.618 1.00 93.94 501 LYS A O 1
ATOM 4121 N N . ILE A 1 502 ? -25.811 -16.513 1.697 1.00 92.25 502 ILE A N 1
ATOM 4122 C CA . ILE A 1 502 ? -25.136 -16.187 0.434 1.00 92.25 502 ILE A CA 1
ATOM 4123 C C . ILE A 1 502 ? -26.122 -15.752 -0.662 1.00 92.25 502 ILE A C 1
ATOM 4125 O O . ILE A 1 502 ? -27.313 -16.064 -0.591 1.00 92.25 502 ILE A O 1
ATOM 4129 N N . SER A 1 503 ? -25.620 -15.075 -1.702 1.00 88.81 503 SER A N 1
ATOM 4130 C CA . SER A 1 503 ? -26.421 -14.689 -2.874 1.00 88.81 503 SER A CA 1
ATOM 4131 C C . SER A 1 503 ? -26.873 -15.899 -3.699 1.00 88.81 503 SER A C 1
ATOM 4133 O O . SER A 1 503 ? -26.199 -16.930 -3.730 1.00 88.81 503 SER A O 1
ATOM 4135 N N . ASP A 1 504 ? -27.990 -15.768 -4.421 1.00 85.12 504 ASP A N 1
ATOM 4136 C CA . ASP A 1 504 ? -28.542 -16.852 -5.250 1.00 85.12 504 ASP A CA 1
ATOM 4137 C C . ASP A 1 504 ? -27.589 -17.305 -6.370 1.00 85.12 504 ASP A C 1
ATOM 4139 O O . ASP A 1 504 ? -27.544 -18.483 -6.732 1.00 85.12 504 ASP A O 1
ATOM 4143 N N . GLU A 1 505 ? -26.760 -16.396 -6.885 1.00 81.44 505 GLU A N 1
ATOM 4144 C CA . GLU A 1 505 ? -25.721 -16.712 -7.872 1.00 81.44 505 GLU A CA 1
ATOM 4145 C C . GLU A 1 505 ? -24.680 -17.680 -7.299 1.00 81.44 505 GLU A C 1
ATOM 4147 O O . GLU A 1 505 ? -24.277 -18.633 -7.973 1.00 81.44 505 GLU A O 1
ATOM 4152 N N . LEU A 1 506 ? -24.283 -17.471 -6.038 1.00 87.12 506 LEU A N 1
ATOM 4153 C CA . LEU A 1 506 ? -23.338 -18.341 -5.351 1.00 87.12 506 LEU A CA 1
ATOM 4154 C C . LEU A 1 506 ? -23.974 -19.687 -4.990 1.00 87.12 506 LEU A C 1
ATOM 4156 O O . LEU A 1 506 ? -23.316 -20.716 -5.143 1.00 87.12 506 LEU A O 1
ATOM 4160 N N . LYS A 1 507 ? -25.255 -19.703 -4.592 1.00 86.38 507 LYS A N 1
ATOM 4161 C CA . LYS A 1 507 ? -26.006 -20.948 -4.322 1.00 86.38 507 LYS A CA 1
ATOM 4162 C C . LYS A 1 507 ? -25.964 -21.882 -5.522 1.00 86.38 507 LYS A C 1
ATOM 4164 O O . LYS A 1 507 ? -25.551 -23.033 -5.398 1.00 86.38 507 LYS A O 1
ATOM 4169 N N . ASN A 1 508 ? -26.315 -21.367 -6.701 1.00 82.88 508 ASN A N 1
ATOM 4170 C CA . ASN A 1 508 ? -26.323 -22.151 -7.935 1.00 82.88 508 ASN A CA 1
ATOM 4171 C C . ASN A 1 508 ? -24.938 -22.722 -8.260 1.00 82.88 508 ASN A C 1
ATOM 4173 O O . ASN A 1 508 ? -24.822 -23.868 -8.692 1.00 82.88 508 ASN A O 1
ATOM 4177 N N . LEU A 1 509 ? -23.874 -21.946 -8.045 1.00 84.00 509 LEU A N 1
ATOM 4178 C CA . LEU A 1 509 ? -22.511 -22.411 -8.284 1.00 84.00 509 LEU A CA 1
ATOM 4179 C C . LEU A 1 509 ? -22.113 -23.535 -7.316 1.00 84.00 509 LEU A C 1
ATOM 4181 O O . LEU A 1 509 ? -21.599 -24.558 -7.762 1.00 84.00 509 LEU A O 1
ATOM 4185 N N . VAL A 1 510 ? -22.392 -23.370 -6.022 1.00 83.94 510 VAL A N 1
ATOM 4186 C CA . VAL A 1 510 ? -22.058 -24.340 -4.964 1.00 83.94 510 VAL A CA 1
ATOM 4187 C C . VAL A 1 510 ? -22.832 -25.650 -5.127 1.00 83.94 510 VAL A C 1
ATOM 4189 O O . VAL A 1 510 ? -22.259 -26.732 -5.019 1.00 83.94 510 VAL A O 1
ATOM 4192 N N . ILE A 1 511 ? -24.121 -25.578 -5.458 1.00 80.62 511 ILE A N 1
ATOM 4193 C CA . ILE A 1 511 ? -24.943 -26.770 -5.712 1.00 80.62 511 ILE A CA 1
ATOM 4194 C C . ILE A 1 511 ? -24.404 -27.542 -6.928 1.00 80.62 511 ILE A C 1
ATOM 4196 O O . ILE A 1 511 ? -24.291 -28.772 -6.902 1.00 80.62 511 ILE A O 1
ATOM 4200 N N . ASN A 1 512 ? -24.013 -26.829 -7.988 1.00 74.94 512 ASN A N 1
ATOM 4201 C CA . ASN A 1 512 ? -23.467 -27.439 -9.201 1.00 74.94 512 ASN A CA 1
ATOM 4202 C C . ASN A 1 512 ? -22.083 -28.068 -8.986 1.00 74.94 512 ASN A C 1
ATOM 4204 O O . ASN A 1 512 ? -21.771 -29.085 -9.615 1.00 74.94 512 ASN A O 1
ATOM 4208 N N . THR A 1 513 ? -21.243 -27.506 -8.113 1.00 72.12 513 THR A N 1
ATOM 4209 C CA . THR A 1 513 ? -19.939 -28.101 -7.776 1.00 72.12 513 THR A CA 1
ATOM 4210 C C . THR A 1 513 ? -20.108 -29.353 -6.917 1.00 72.12 513 THR A C 1
ATOM 4212 O O . THR A 1 513 ? -19.479 -30.367 -7.212 1.00 72.12 513 THR A O 1
ATOM 4215 N N . GLN A 1 514 ? -21.028 -29.349 -5.948 1.00 65.56 514 GLN A N 1
ATOM 4216 C CA . GLN A 1 514 ? -21.310 -30.506 -5.083 1.00 65.56 514 GLN A CA 1
ATOM 4217 C C . GLN A 1 514 ? -22.031 -31.662 -5.801 1.00 65.56 514 GLN A C 1
ATOM 4219 O O . GLN A 1 514 ? -21.763 -32.830 -5.527 1.00 65.56 514 GLN A O 1
ATOM 4224 N N . SER A 1 515 ? -22.887 -31.371 -6.786 1.00 52.25 515 SER A N 1
ATOM 4225 C CA . SER A 1 515 ? -23.569 -32.407 -7.590 1.00 52.25 515 SER A CA 1
ATOM 4226 C C . SER A 1 515 ? -22.611 -33.212 -8.484 1.00 52.25 515 SER A C 1
ATOM 4228 O O . SER A 1 515 ? -22.970 -34.259 -9.017 1.00 52.25 515 SER A O 1
ATOM 4230 N N . SER A 1 516 ? -21.384 -32.721 -8.667 1.00 47.97 516 SER A N 1
ATOM 4231 C CA . SER A 1 516 ? -20.365 -33.336 -9.524 1.00 47.97 516 SER A CA 1
ATOM 4232 C C . SER A 1 516 ? -19.487 -34.340 -8.769 1.00 47.97 516 SER A C 1
ATOM 4234 O O . SER A 1 516 ? -18.893 -35.216 -9.392 1.00 47.97 516 SER A O 1
ATOM 4236 N N . THR A 1 517 ? -19.425 -34.238 -7.437 1.00 46.09 517 THR A N 1
ATOM 4237 C CA . THR A 1 517 ? -18.586 -35.063 -6.551 1.00 46.09 517 THR A CA 1
ATOM 4238 C C . THR A 1 517 ? -19.309 -36.275 -5.951 1.00 46.09 517 THR A C 1
ATOM 4240 O O . THR A 1 517 ? -18.679 -37.060 -5.249 1.00 46.09 517 THR A O 1
ATOM 4243 N N . SER A 1 518 ? -20.594 -36.500 -6.262 1.00 37.00 518 SER A N 1
ATOM 4244 C CA . SER A 1 518 ? -21.355 -37.660 -5.773 1.00 37.00 518 SER A CA 1
ATOM 4245 C C . SER A 1 518 ? -22.098 -38.404 -6.889 1.00 37.00 518 SER A C 1
ATOM 4247 O O . SER A 1 518 ? -23.245 -38.118 -7.225 1.00 37.00 518 SER A O 1
ATOM 4249 N N . LYS A 1 519 ? -21.443 -39.432 -7.434 1.00 33.22 519 LYS A N 1
ATOM 4250 C CA . LYS A 1 519 ? -22.111 -40.660 -7.886 1.00 33.22 519 LYS A CA 1
ATOM 4251 C C . LYS A 1 519 ? -21.435 -41.843 -7.203 1.00 33.22 519 LYS A C 1
ATOM 4253 O O . LYS A 1 519 ? -20.744 -42.614 -7.850 1.00 33.22 519 LYS A O 1
ATOM 4258 N N . ASN A 1 520 ? -21.637 -41.969 -5.894 1.00 32.09 520 ASN A N 1
ATOM 4259 C CA . ASN A 1 520 ? -21.542 -43.262 -5.226 1.00 32.09 520 ASN A CA 1
ATOM 4260 C C . ASN A 1 520 ? -22.881 -43.533 -4.544 1.00 32.09 520 ASN A C 1
ATOM 4262 O O . ASN A 1 520 ? -23.359 -42.763 -3.715 1.00 32.09 520 ASN A O 1
ATOM 4266 N N . SER A 1 521 ? -23.513 -44.614 -4.985 1.00 37.47 521 SER A N 1
ATOM 4267 C CA . SER A 1 521 ? -24.781 -45.131 -4.499 1.00 37.47 521 SER A CA 1
ATOM 4268 C C . SER A 1 521 ? -24.650 -45.554 -3.040 1.00 37.47 521 SER A C 1
ATOM 4270 O O . SER A 1 521 ? -24.017 -46.569 -2.770 1.00 37.47 521 SER A O 1
ATOM 4272 N N . ASN A 1 522 ? -25.224 -44.774 -2.126 1.00 33.09 522 ASN A N 1
ATOM 4273 C CA . ASN A 1 522 ? -25.980 -45.244 -0.963 1.00 33.09 522 ASN A CA 1
ATOM 4274 C C . ASN A 1 522 ? -26.697 -44.043 -0.331 1.00 33.09 522 ASN A C 1
ATOM 4276 O O . ASN A 1 522 ? -26.096 -43.002 -0.079 1.00 33.09 522 ASN A O 1
ATOM 4280 N N . GLY A 1 523 ? -28.012 -44.177 -0.144 1.00 34.91 523 GLY A N 1
ATOM 4281 C CA . GLY A 1 523 ? -28.902 -43.116 0.315 1.00 34.91 523 GLY A CA 1
ATOM 4282 C C . GLY A 1 523 ? -28.589 -42.649 1.735 1.00 34.91 523 GLY A C 1
ATOM 4283 O O . GLY A 1 523 ? -28.973 -43.290 2.704 1.00 34.91 523 GLY A O 1
ATOM 4284 N N . SER A 1 524 ? -27.917 -41.506 1.830 1.00 32.19 524 SER A N 1
ATOM 4285 C CA . SER A 1 524 ? -27.908 -40.582 2.966 1.00 32.19 524 SER A CA 1
ATOM 4286 C C . SER A 1 524 ? -27.490 -39.221 2.411 1.00 32.19 524 SER A C 1
ATOM 4288 O O . SER A 1 524 ? -26.384 -39.067 1.896 1.00 32.19 524 SER A O 1
ATOM 4290 N N . SER A 1 525 ? -28.387 -38.238 2.441 1.00 39.56 525 SER A N 1
ATOM 4291 C CA . SER A 1 525 ? -28.186 -36.899 1.874 1.00 39.56 525 SER A CA 1
ATOM 4292 C C . SER A 1 525 ? -27.318 -36.016 2.780 1.00 39.56 525 SER A C 1
ATOM 4294 O O . SER A 1 525 ? -27.788 -35.025 3.329 1.00 39.56 525 SER A O 1
ATOM 4296 N N . THR A 1 526 ? -26.050 -36.386 2.957 1.00 40.38 526 THR A N 1
ATOM 4297 C CA . THR A 1 526 ? -25.029 -35.610 3.685 1.00 40.38 526 THR A CA 1
ATOM 4298 C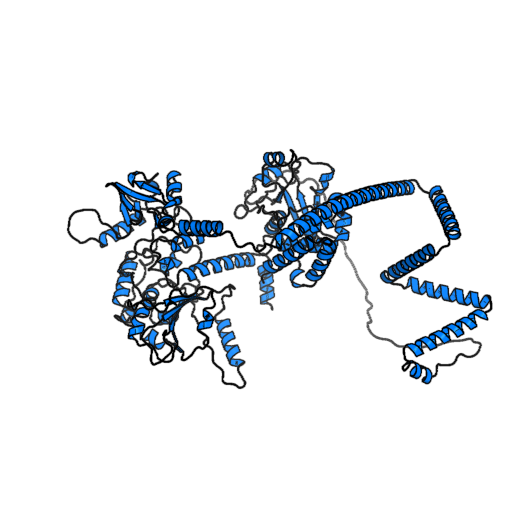 C . THR A 1 526 ? -23.709 -35.645 2.912 1.00 40.38 526 THR A C 1
ATOM 4300 O O . THR A 1 526 ? -22.820 -36.457 3.157 1.00 40.38 526 THR A O 1
ATOM 4303 N N . THR A 1 527 ? -23.576 -34.769 1.917 1.00 40.03 527 THR A N 1
ATOM 4304 C CA . THR A 1 527 ? -22.401 -34.700 1.036 1.00 40.03 527 THR A CA 1
ATOM 4305 C C . THR A 1 527 ? -21.333 -33.769 1.619 1.00 40.03 527 THR A C 1
ATOM 4307 O O . THR A 1 527 ? -21.346 -32.564 1.372 1.00 40.03 527 THR A O 1
ATOM 4310 N N . LYS A 1 528 ? -20.397 -34.325 2.402 1.00 42.41 528 LYS A N 1
ATOM 4311 C CA . LYS A 1 528 ? -19.168 -33.641 2.851 1.00 42.41 528 LYS A CA 1
ATOM 4312 C C . LYS A 1 528 ? -18.297 -33.274 1.636 1.00 42.41 528 LYS A C 1
ATOM 4314 O O . LYS A 1 528 ? -17.658 -34.150 1.061 1.00 42.41 528 LYS A O 1
ATOM 4319 N N . SER A 1 529 ? -18.258 -31.995 1.256 1.00 50.69 529 SER A N 1
ATOM 4320 C CA . SER A 1 529 ? -17.154 -31.444 0.451 1.00 50.69 529 SER A CA 1
ATOM 4321 C C . SER A 1 529 ? -15.935 -31.256 1.355 1.00 50.69 529 SER A C 1
ATOM 4323 O O . SER A 1 529 ? -16.088 -30.971 2.541 1.00 50.69 529 SER A O 1
ATOM 4325 N N . SER A 1 530 ? -14.729 -31.429 0.816 1.00 62.72 530 SER A N 1
ATOM 4326 C CA . SER A 1 530 ? -13.492 -31.605 1.589 1.00 62.72 530 SER A CA 1
ATOM 4327 C C . SER A 1 530 ? -13.117 -30.460 2.541 1.00 62.72 530 SER A C 1
ATOM 4329 O O . SER A 1 530 ? -12.440 -30.742 3.526 1.00 62.72 530 SER A O 1
ATOM 4331 N N . TYR A 1 531 ? -13.557 -29.211 2.320 1.00 75.31 531 TYR A N 1
ATOM 4332 C CA . TYR A 1 531 ? -13.167 -28.090 3.198 1.00 75.31 531 TYR A CA 1
ATOM 4333 C C . TYR A 1 531 ? -14.285 -27.095 3.566 1.00 75.31 531 TYR A C 1
ATOM 4335 O O . TYR A 1 531 ? -14.052 -26.181 4.364 1.00 75.31 531 TYR A O 1
ATOM 4343 N N . PHE A 1 532 ? -15.516 -27.268 3.069 1.00 83.44 532 PHE A N 1
ATOM 4344 C CA . PHE A 1 532 ? -16.659 -26.433 3.459 1.00 83.44 532 PHE A CA 1
ATOM 4345 C C . PHE A 1 532 ? -17.978 -27.217 3.535 1.00 83.44 532 PHE A C 1
ATOM 4347 O O . PHE A 1 532 ? -18.205 -28.191 2.818 1.00 83.44 532 PHE A O 1
ATOM 4354 N N . TYR A 1 533 ? -18.859 -26.753 4.413 1.00 82.81 533 TYR A N 1
ATOM 4355 C CA . TYR A 1 533 ? -20.198 -27.255 4.676 1.00 82.81 533 TYR A CA 1
ATOM 4356 C C . TYR A 1 533 ? -21.224 -26.228 4.186 1.00 82.81 533 TYR A C 1
ATOM 4358 O O . TYR A 1 533 ? -21.096 -25.043 4.500 1.00 82.81 533 TYR A O 1
ATOM 4366 N N . TYR A 1 534 ? -22.217 -26.665 3.407 1.00 86.38 534 TYR A N 1
ATOM 4367 C CA . TYR A 1 534 ? -23.294 -25.815 2.891 1.00 86.38 534 TYR A CA 1
ATOM 4368 C C . TYR A 1 534 ? -24.648 -26.334 3.374 1.00 86.38 534 TYR A C 1
ATOM 4370 O O . TYR A 1 534 ? -25.004 -27.477 3.098 1.00 86.38 534 TYR A O 1
ATOM 4378 N N . GLU A 1 535 ? -25.394 -25.492 4.083 1.00 84.56 535 GLU A N 1
ATOM 4379 C CA . GLU A 1 535 ? -26.737 -25.800 4.578 1.00 84.56 535 GLU A CA 1
ATOM 4380 C C . GLU A 1 535 ? -27.518 -24.499 4.799 1.00 84.56 535 GLU A C 1
ATOM 4382 O O . GLU A 1 535 ? -26.948 -23.507 5.257 1.00 84.56 535 GLU A O 1
ATOM 4387 N N . ASN A 1 536 ? -28.826 -24.493 4.509 1.00 85.12 536 ASN A N 1
ATOM 4388 C CA . ASN A 1 536 ? -29.719 -23.349 4.748 1.00 85.12 536 ASN A CA 1
ATOM 4389 C C . ASN A 1 536 ? -29.196 -22.023 4.162 1.00 85.12 536 ASN A C 1
ATOM 4391 O O . ASN A 1 536 ? -29.312 -20.968 4.786 1.00 85.12 536 ASN A O 1
ATOM 4395 N N . ASP A 1 537 ? -28.611 -22.086 2.963 1.00 89.75 537 ASP A N 1
ATOM 4396 C CA . ASP A 1 537 ? -27.987 -20.959 2.259 1.00 89.75 537 ASP A CA 1
ATOM 4397 C C . ASP A 1 537 ? -26.734 -20.369 2.920 1.00 89.75 537 ASP A C 1
ATOM 4399 O O . ASP A 1 537 ? -26.324 -19.257 2.588 1.00 89.75 537 ASP A O 1
ATOM 4403 N N . ILE A 1 538 ? -26.094 -21.103 3.828 1.00 90.62 538 ILE A N 1
ATOM 4404 C CA . ILE A 1 538 ? -24.902 -20.658 4.551 1.00 90.62 538 ILE A CA 1
ATOM 4405 C C . ILE A 1 538 ? -23.740 -21.594 4.237 1.00 90.62 538 ILE A C 1
ATOM 4407 O O . ILE A 1 538 ? -23.870 -22.813 4.337 1.00 90.62 538 ILE A O 1
ATOM 4411 N N . ILE A 1 539 ? -22.586 -21.015 3.899 1.00 90.00 539 ILE A N 1
ATOM 4412 C CA . ILE A 1 539 ? -21.322 -21.749 3.767 1.00 90.00 539 ILE A CA 1
ATOM 4413 C C . ILE A 1 539 ? -20.496 -21.551 5.033 1.00 90.00 539 ILE A C 1
ATOM 4415 O O . ILE A 1 539 ? -20.272 -20.420 5.467 1.00 90.00 539 ILE A O 1
ATOM 4419 N N . ARG A 1 540 ? -20.006 -22.656 5.590 1.00 90.06 540 ARG A N 1
ATOM 4420 C CA . ARG A 1 540 ? -19.114 -22.695 6.751 1.00 90.06 540 ARG A CA 1
ATOM 4421 C C . ARG A 1 540 ? -17.868 -23.501 6.423 1.00 90.06 540 ARG A C 1
ATOM 4423 O O . ARG A 1 540 ? -17.956 -24.523 5.751 1.00 90.06 540 ARG A O 1
ATOM 4430 N N . TYR A 1 541 ? -16.712 -23.073 6.903 1.00 91.62 541 TYR A N 1
ATOM 4431 C CA . TYR A 1 541 ? -15.461 -23.798 6.689 1.00 91.62 541 TYR A CA 1
ATOM 4432 C C . TYR A 1 541 ? -15.314 -24.919 7.717 1.00 91.62 541 TYR A C 1
ATOM 4434 O O . TYR A 1 541 ? -15.425 -24.681 8.924 1.00 91.62 541 TYR A O 1
ATOM 4442 N N . VAL A 1 542 ? -15.061 -26.137 7.226 1.00 88.31 542 VAL A N 1
ATOM 4443 C CA . VAL A 1 542 ? -15.057 -27.375 8.032 1.00 88.31 542 VAL A CA 1
ATOM 4444 C C . VAL A 1 542 ? -13.943 -27.360 9.075 1.00 88.31 542 VAL A C 1
ATOM 4446 O O . VAL A 1 542 ? -14.135 -27.863 10.171 1.00 88.31 542 VAL A O 1
ATOM 4449 N N . ASN A 1 543 ? -12.819 -26.700 8.788 1.00 87.31 543 ASN A N 1
ATOM 4450 C CA . ASN A 1 543 ? -11.682 -26.606 9.710 1.00 87.31 543 ASN A CA 1
ATOM 4451 C C . ASN A 1 543 ? -11.997 -25.843 11.006 1.00 87.31 543 ASN A C 1
ATOM 4453 O O . ASN A 1 543 ? -11.248 -25.942 11.973 1.00 87.31 543 ASN A O 1
ATOM 4457 N N . GLY A 1 544 ? -13.085 -25.069 11.020 1.00 90.12 544 GLY A N 1
ATOM 4458 C CA . GLY A 1 544 ? -13.596 -24.415 12.220 1.00 90.12 544 GLY A CA 1
ATOM 4459 C C . GLY A 1 544 ? -14.762 -25.154 12.873 1.00 90.12 544 GLY A C 1
ATOM 4460 O O . GLY A 1 544 ? -15.418 -24.551 13.713 1.00 90.12 544 GLY A O 1
ATOM 4461 N N . ILE A 1 545 ? -15.071 -26.389 12.466 1.00 91.12 545 ILE A N 1
ATOM 4462 C CA . ILE A 1 545 ? -16.182 -27.202 12.980 1.00 91.12 545 ILE A CA 1
ATOM 4463 C C . ILE A 1 545 ? -15.610 -28.477 13.599 1.00 91.12 545 ILE A C 1
ATOM 4465 O O . ILE A 1 545 ? -14.762 -29.142 13.007 1.00 91.12 545 ILE A O 1
ATOM 4469 N N . TYR A 1 546 ? -16.083 -28.833 14.786 1.00 90.75 546 TYR A N 1
ATOM 4470 C CA . TYR A 1 546 ? -15.679 -30.050 15.486 1.00 90.75 546 TYR A CA 1
ATOM 4471 C C . TYR A 1 546 ? -16.838 -30.576 16.339 1.00 90.75 546 TYR A C 1
ATOM 4473 O O . TYR A 1 546 ? -17.810 -29.863 16.566 1.00 90.75 546 TYR A O 1
ATOM 4481 N N . GLN A 1 547 ? -16.760 -31.824 16.798 1.00 90.31 547 GLN A N 1
ATOM 4482 C CA . GLN A 1 547 ? -17.775 -32.402 17.681 1.00 90.31 547 GLN A CA 1
ATOM 4483 C C . GLN A 1 547 ? -17.266 -32.482 19.114 1.00 90.31 547 GLN A C 1
ATOM 4485 O O . GLN A 1 547 ? -16.161 -32.965 19.360 1.00 90.31 547 GLN A O 1
ATOM 4490 N N . GLU A 1 548 ? -18.094 -32.048 20.059 1.00 90.94 548 GLU A N 1
ATOM 4491 C CA . GLU A 1 548 ? -17.834 -32.135 21.494 1.00 90.94 548 GLU A CA 1
ATOM 4492 C C . GLU A 1 548 ? -19.109 -32.627 22.185 1.00 90.94 548 GLU A C 1
ATOM 4494 O O . GLU A 1 548 ? -20.171 -32.036 22.025 1.00 90.94 548 GLU A O 1
ATOM 4499 N N . ASN A 1 549 ? -19.037 -33.746 22.916 1.00 89.62 549 ASN A N 1
ATOM 4500 C CA . ASN A 1 549 ? -20.189 -34.347 23.611 1.00 89.62 549 ASN A CA 1
ATOM 4501 C C . ASN A 1 549 ? -21.433 -34.588 22.720 1.00 89.62 549 ASN A C 1
ATOM 4503 O O . ASN A 1 549 ? -22.558 -34.361 23.156 1.00 89.62 549 ASN A O 1
ATOM 4507 N N . ASN A 1 550 ? -21.241 -35.056 21.478 1.00 88.81 550 ASN A N 1
ATOM 4508 C CA . ASN A 1 550 ? -22.293 -35.226 20.455 1.00 88.81 550 ASN A CA 1
ATOM 4509 C C . ASN A 1 550 ? -23.003 -33.925 20.023 1.00 88.81 550 ASN A C 1
ATOM 4511 O O . ASN A 1 550 ? -24.070 -33.988 19.413 1.00 88.81 550 ASN A O 1
ATOM 4515 N N . VAL A 1 551 ? -22.420 -32.758 20.307 1.00 90.38 551 VAL A N 1
ATOM 4516 C CA . VAL A 1 551 ? -22.882 -31.456 19.815 1.00 90.38 551 VAL A CA 1
ATOM 4517 C C . VAL A 1 551 ? -21.904 -30.945 18.762 1.00 90.38 551 VAL A C 1
ATOM 4519 O O . VAL A 1 551 ? -20.686 -30.993 18.955 1.00 90.38 551 VAL A O 1
ATOM 4522 N N . ASP A 1 552 ? -22.437 -30.449 17.645 1.00 89.94 552 ASP A N 1
ATOM 4523 C CA . ASP A 1 552 ? -21.636 -29.791 16.615 1.00 89.94 552 ASP A CA 1
ATOM 4524 C C . ASP A 1 552 ? -21.224 -28.393 17.101 1.00 89.94 552 ASP A C 1
ATOM 4526 O O . ASP A 1 552 ? -22.044 -27.479 17.257 1.00 89.94 552 ASP A O 1
ATOM 4530 N N . MET A 1 553 ? -19.929 -28.237 17.353 1.00 93.62 553 MET A N 1
ATOM 4531 C CA . MET A 1 553 ? -19.289 -27.014 17.816 1.00 93.62 553 MET A CA 1
ATOM 4532 C C . MET A 1 553 ? -18.623 -26.285 16.656 1.00 93.62 553 MET A C 1
ATOM 4534 O O . MET A 1 553 ? -18.198 -26.880 15.663 1.00 93.62 553 MET A O 1
ATOM 4538 N N . CYS A 1 554 ? -18.485 -24.973 16.801 1.00 93.81 554 CYS A N 1
ATOM 4539 C CA . CYS A 1 554 ? -17.780 -24.139 15.848 1.00 93.81 554 CYS A CA 1
ATOM 4540 C C . CYS A 1 554 ? -16.844 -23.136 16.518 1.00 93.81 554 CYS A C 1
ATOM 4542 O O . CYS A 1 554 ? -16.995 -22.781 17.688 1.00 93.81 554 CYS A O 1
ATOM 4544 N N . ILE A 1 555 ? -15.871 -22.677 15.737 1.00 95.50 555 ILE A N 1
ATOM 4545 C CA . ILE A 1 555 ? -14.843 -21.727 16.139 1.00 95.50 555 ILE A CA 1
ATOM 4546 C C . ILE A 1 555 ? -15.028 -20.433 15.350 1.00 95.50 555 ILE A C 1
ATOM 4548 O O . ILE A 1 555 ? -15.033 -20.428 14.115 1.00 95.50 555 ILE A O 1
ATOM 4552 N N . LEU A 1 556 ? -15.138 -19.317 16.062 1.00 95.94 556 LEU A N 1
ATOM 4553 C CA . LEU A 1 556 ? -15.217 -17.972 15.503 1.00 95.94 556 LEU A CA 1
ATOM 4554 C C . LEU A 1 556 ? -14.033 -17.140 15.986 1.00 95.94 556 LEU A C 1
ATOM 4556 O O . LEU A 1 556 ? -13.747 -17.083 17.178 1.00 95.94 556 LEU A O 1
ATOM 4560 N N . CYS A 1 557 ? -13.377 -16.416 15.080 1.00 94.94 557 CYS A N 1
ATOM 4561 C CA . CYS A 1 557 ? -12.437 -15.385 15.509 1.00 94.94 557 CYS A CA 1
ATOM 4562 C C . CYS A 1 557 ? -13.196 -14.205 16.138 1.00 94.94 557 CYS A C 1
ATOM 4564 O O . CYS A 1 557 ? -14.337 -13.908 15.754 1.00 94.94 557 CYS A O 1
ATOM 4566 N N . GLN A 1 558 ? -12.534 -13.463 17.032 1.00 93.88 558 GLN A N 1
ATOM 4567 C CA . GLN A 1 558 ? -13.126 -12.317 17.730 1.00 93.88 558 GLN A CA 1
ATOM 4568 C C . GLN A 1 558 ? -13.803 -11.311 16.781 1.00 93.88 558 GLN A C 1
ATOM 4570 O O . GLN A 1 558 ? -14.859 -10.766 17.090 1.00 93.88 558 GLN A O 1
ATOM 4575 N N . LYS A 1 559 ? -13.230 -11.081 15.591 1.00 94.38 559 LYS A N 1
ATOM 4576 C CA . LYS A 1 559 ? -13.784 -10.150 14.591 1.00 94.38 559 LYS A CA 1
ATOM 4577 C C . LYS A 1 559 ? -15.122 -10.623 14.025 1.00 94.38 559 LYS A C 1
ATOM 4579 O O . LYS A 1 559 ? -16.029 -9.808 13.883 1.00 94.38 559 LYS A O 1
ATOM 4584 N N . CYS A 1 560 ? -15.246 -11.912 13.700 1.00 95.44 560 CYS A N 1
ATOM 4585 C CA . CYS A 1 560 ? -16.492 -12.460 13.165 1.00 95.44 560 CYS A CA 1
ATOM 4586 C C . CYS A 1 560 ? -17.569 -12.519 14.245 1.00 95.44 560 CYS A C 1
ATOM 4588 O O . CYS A 1 560 ? -18.685 -12.077 13.993 1.00 95.44 560 CYS A O 1
ATOM 4590 N N . SER A 1 561 ? -17.220 -12.970 15.454 1.00 94.94 561 SER A N 1
ATOM 4591 C CA . SER A 1 561 ? -18.163 -12.990 16.574 1.00 94.94 561 SER A CA 1
ATOM 4592 C C . SER A 1 561 ? -18.649 -11.585 16.929 1.00 94.94 561 SER A C 1
ATOM 4594 O O . SER A 1 561 ? -19.850 -11.363 16.997 1.00 94.94 561 SER A O 1
ATOM 4596 N N . ASN A 1 562 ? -17.743 -10.611 17.076 1.00 94.81 562 ASN A N 1
ATOM 4597 C CA . ASN A 1 562 ? -18.118 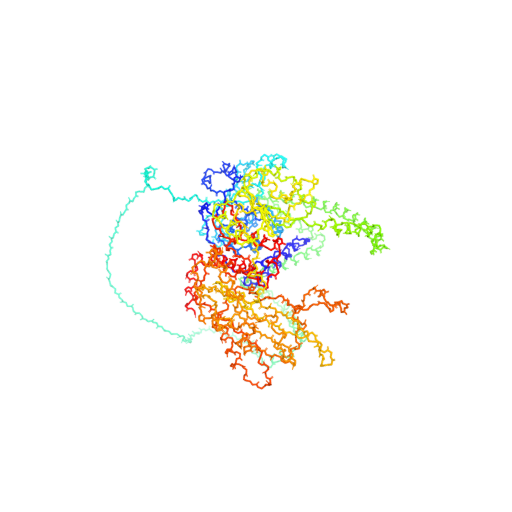-9.230 17.393 1.00 94.81 562 ASN A CA 1
ATOM 4598 C C . ASN A 1 562 ? -18.987 -8.594 16.300 1.00 94.81 562 ASN A C 1
ATOM 4600 O O . ASN A 1 562 ? -19.877 -7.814 16.623 1.00 94.81 562 ASN A O 1
ATOM 4604 N N . GLY A 1 563 ? -18.716 -8.890 15.023 1.00 94.44 563 GLY A N 1
ATOM 4605 C CA . GLY A 1 563 ? -19.541 -8.416 13.910 1.00 94.44 563 GLY A CA 1
ATOM 4606 C C . GLY A 1 563 ? -20.958 -8.978 13.988 1.00 94.44 563 GLY A C 1
ATOM 4607 O O . GLY A 1 563 ? -21.921 -8.217 13.994 1.00 94.44 563 GLY A O 1
ATOM 4608 N N . LEU A 1 564 ? -21.079 -10.296 14.161 1.00 95.94 564 LEU A N 1
ATOM 4609 C CA . LEU A 1 564 ? -22.368 -10.977 14.272 1.00 95.94 564 LEU A CA 1
ATOM 4610 C C . LEU A 1 564 ? -23.171 -10.526 15.498 1.00 95.94 564 LEU A C 1
ATOM 4612 O O . LEU A 1 564 ? -24.361 -10.248 15.376 1.00 95.94 564 LEU A O 1
ATOM 4616 N N . SER A 1 565 ? -22.536 -10.371 16.662 1.00 94.75 565 SER A N 1
ATOM 4617 C CA . SER A 1 565 ? -23.194 -9.851 17.871 1.00 94.75 565 SER A CA 1
ATOM 4618 C C . SER A 1 565 ? -23.691 -8.409 17.718 1.00 94.75 565 SER A C 1
ATOM 4620 O O . SER A 1 565 ? -24.603 -8.010 18.431 1.00 94.75 565 SER A O 1
ATOM 4622 N N . LYS A 1 566 ? -23.110 -7.629 16.798 1.00 95.44 566 LYS A N 1
ATOM 4623 C CA . LYS A 1 566 ? -23.521 -6.253 16.471 1.00 95.44 566 LYS A CA 1
ATOM 4624 C C . LYS A 1 566 ? -24.464 -6.170 15.265 1.00 95.44 566 LYS A C 1
ATOM 4626 O O . LYS A 1 566 ? -24.620 -5.086 14.714 1.00 95.44 566 LYS A O 1
ATOM 4631 N N . GLU A 1 567 ? -25.038 -7.293 14.834 1.00 94.88 567 GLU A N 1
ATOM 4632 C CA . GLU A 1 567 ? -25.915 -7.377 13.655 1.00 94.88 567 GLU A CA 1
ATOM 4633 C C . GLU A 1 567 ? -25.243 -6.905 12.349 1.00 94.88 567 GLU A C 1
ATOM 4635 O O . GLU A 1 567 ? -25.870 -6.327 11.464 1.00 94.88 567 GLU A O 1
ATOM 4640 N N . GLN A 1 568 ? -23.940 -7.162 12.199 1.00 95.06 568 GLN A N 1
ATOM 4641 C CA . GLN A 1 568 ? -23.169 -6.800 11.008 1.00 95.06 568 GLN A CA 1
ATOM 4642 C C . GLN A 1 568 ? -22.640 -8.038 10.282 1.00 95.06 568 GLN A C 1
ATOM 4644 O O . GLN A 1 568 ? -22.132 -8.977 10.898 1.00 95.06 568 GLN A O 1
ATOM 4649 N N . ILE A 1 569 ? -22.693 -8.012 8.945 1.00 94.69 569 ILE A N 1
ATOM 4650 C CA . ILE A 1 569 ? -22.083 -9.048 8.102 1.00 94.69 569 ILE A CA 1
ATOM 4651 C C . ILE A 1 569 ? -20.561 -9.036 8.339 1.00 94.69 569 ILE A C 1
ATOM 4653 O O . ILE A 1 569 ? -19.921 -7.992 8.170 1.00 94.69 569 ILE A O 1
ATOM 4657 N N . PRO A 1 570 ? -19.925 -10.164 8.707 1.00 95.81 570 PRO A N 1
ATOM 4658 C CA . PRO A 1 570 ? -18.482 -10.182 8.903 1.00 95.81 570 PRO A CA 1
ATOM 4659 C C . PRO A 1 570 ? -17.728 -9.897 7.600 1.00 95.81 570 PRO A C 1
ATOM 4661 O O . PRO A 1 570 ? -17.964 -10.531 6.571 1.00 95.81 570 PRO A O 1
ATOM 4664 N N . LYS A 1 571 ? -16.763 -8.971 7.659 1.00 94.38 571 LYS A N 1
ATOM 4665 C CA . LYS A 1 571 ? -16.050 -8.416 6.492 1.00 94.38 571 LYS A CA 1
ATOM 4666 C C . LYS A 1 571 ? -15.428 -9.463 5.561 1.00 94.38 571 LYS A C 1
ATOM 4668 O O . LYS A 1 571 ? -15.465 -9.292 4.351 1.00 94.38 571 LYS A O 1
ATOM 4673 N N . PHE A 1 572 ? -14.867 -10.538 6.109 1.00 95.44 572 PHE A N 1
ATOM 4674 C CA . PHE A 1 572 ? -14.210 -11.599 5.332 1.00 95.44 572 PHE A CA 1
ATOM 4675 C C . PHE A 1 572 ? -15.067 -12.869 5.193 1.00 95.44 572 PHE A C 1
ATOM 4677 O O . PHE A 1 572 ? -14.542 -13.939 4.907 1.00 95.44 572 PHE A O 1
ATOM 4684 N N . SER A 1 573 ? -16.376 -12.774 5.440 1.00 94.81 573 SER A N 1
ATOM 4685 C CA . SER A 1 573 ? -17.295 -13.907 5.299 1.00 94.81 573 SER A CA 1
ATOM 4686 C C . SER A 1 573 ? -17.680 -14.170 3.846 1.00 94.81 573 SER A C 1
ATOM 4688 O O . SER A 1 573 ? -17.651 -13.282 2.993 1.00 94.81 573 SER A O 1
ATOM 4690 N N . VAL A 1 574 ? -18.130 -15.395 3.586 1.00 94.06 574 VAL A N 1
ATOM 4691 C CA . VAL A 1 574 ? -18.703 -15.809 2.298 1.00 94.06 574 VAL A CA 1
ATOM 4692 C C . VAL A 1 574 ? -19.909 -14.944 1.905 1.00 94.06 574 VAL A C 1
ATOM 4694 O O . VAL A 1 574 ? -20.019 -14.577 0.739 1.00 94.06 574 VAL A O 1
ATOM 4697 N N . ALA A 1 575 ? -20.750 -14.549 2.868 1.00 94.00 575 ALA A N 1
ATOM 4698 C CA . ALA A 1 575 ? -21.881 -13.639 2.647 1.00 94.00 575 ALA A CA 1
ATOM 4699 C C . ALA A 1 575 ? -21.454 -12.274 2.083 1.00 94.00 575 ALA A C 1
ATOM 4701 O O . ALA A 1 575 ? -22.231 -11.599 1.417 1.00 94.00 575 ALA A O 1
ATOM 4702 N N . ASN A 1 576 ? -20.193 -11.889 2.293 1.00 94.50 576 ASN A N 1
ATOM 4703 C CA . ASN A 1 576 ? -19.588 -10.714 1.690 1.00 94.50 576 ASN A CA 1
ATOM 4704 C C . ASN A 1 576 ? -18.832 -11.029 0.379 1.00 94.50 576 ASN A C 1
ATOM 4706 O O . ASN A 1 576 ? -17.794 -10.432 0.098 1.00 94.50 576 ASN A O 1
ATOM 4710 N N . ASN A 1 577 ? -19.282 -12.012 -0.406 1.00 92.25 577 ASN A N 1
ATOM 4711 C CA . ASN A 1 577 ? -18.659 -12.448 -1.667 1.00 92.25 577 ASN A CA 1
ATOM 4712 C C . ASN A 1 577 ? -17.138 -12.723 -1.556 1.00 92.25 577 ASN A C 1
ATOM 4714 O O . ASN A 1 577 ? -16.369 -12.455 -2.483 1.00 92.25 577 ASN A O 1
ATOM 4718 N N . MET A 1 578 ? -16.683 -13.242 -0.408 1.00 93.38 578 MET A N 1
ATOM 4719 C CA . MET A 1 578 ? -15.272 -13.602 -0.153 1.00 93.38 578 MET A CA 1
ATOM 4720 C C . MET A 1 578 ? -14.979 -15.088 -0.373 1.00 93.38 578 MET A C 1
ATOM 4722 O O . MET A 1 578 ? -13.951 -15.600 0.070 1.00 93.38 578 MET A O 1
ATOM 4726 N N . TRP A 1 579 ? -15.897 -15.798 -1.028 1.00 92.31 579 TRP A N 1
ATOM 4727 C CA . TRP A 1 579 ? -15.751 -17.224 -1.260 1.00 92.31 579 TRP A CA 1
ATOM 4728 C C . TRP A 1 579 ? -14.681 -17.511 -2.308 1.00 92.31 579 TRP A C 1
ATOM 4730 O O . TRP A 1 579 ? -14.767 -17.060 -3.450 1.00 92.31 579 TRP A O 1
ATOM 4740 N N . LEU A 1 580 ? -13.687 -18.291 -1.898 1.00 91.75 580 LEU A N 1
ATOM 4741 C CA . LEU A 1 580 ? -12.564 -18.714 -2.730 1.00 91.75 580 LEU A CA 1
ATOM 4742 C C . LEU A 1 580 ? -12.658 -20.192 -3.140 1.00 91.75 580 LEU A C 1
ATOM 4744 O O . LEU A 1 580 ? -12.011 -20.593 -4.109 1.00 91.75 580 LEU A O 1
ATOM 4748 N N . GLY A 1 581 ? -13.465 -20.971 -2.410 1.00 88.88 581 GLY A N 1
ATOM 4749 C CA . GLY A 1 581 ? -13.716 -22.395 -2.626 1.00 88.88 581 GLY A CA 1
ATOM 4750 C C . GLY A 1 581 ? -12.473 -23.292 -2.586 1.00 88.88 581 GLY A C 1
ATOM 4751 O O . GLY A 1 581 ? -11.337 -22.840 -2.396 1.00 88.88 581 GLY A O 1
ATOM 4752 N N . ASP A 1 582 ? -12.716 -24.585 -2.784 1.00 87.25 582 ASP A N 1
ATOM 4753 C CA . ASP A 1 582 ? -11.683 -25.625 -2.808 1.00 87.25 582 ASP A CA 1
ATOM 4754 C C . ASP A 1 582 ? -10.944 -25.605 -4.149 1.00 87.25 582 ASP A C 1
ATOM 4756 O O . ASP A 1 582 ? -11.551 -25.339 -5.193 1.00 87.25 582 ASP A O 1
ATOM 4760 N N . VAL A 1 583 ? -9.647 -25.927 -4.136 1.00 89.88 583 VAL A N 1
ATOM 4761 C CA . VAL A 1 583 ? -8.891 -26.148 -5.376 1.00 89.88 583 VAL A CA 1
ATOM 4762 C C . VAL A 1 583 ? -9.316 -27.508 -5.949 1.00 89.88 583 VAL A C 1
ATOM 4764 O O . VAL A 1 583 ? -9.079 -28.523 -5.294 1.00 89.88 583 VAL A O 1
ATOM 4767 N N . PRO A 1 584 ? -9.944 -27.573 -7.135 1.00 91.12 584 PRO A N 1
ATOM 4768 C CA . PRO A 1 584 ? -10.416 -28.826 -7.721 1.00 91.12 584 PRO A CA 1
ATOM 4769 C C . PRO A 1 584 ? -9.242 -29.692 -8.194 1.00 91.12 584 PRO A C 1
ATOM 4771 O O . PRO A 1 584 ? -8.178 -29.176 -8.546 1.00 91.12 584 PRO A O 1
ATOM 4774 N N . VAL A 1 585 ? -9.443 -31.010 -8.258 1.00 90.25 585 VAL A N 1
ATOM 4775 C CA . VAL A 1 585 ? -8.395 -31.979 -8.636 1.00 90.25 585 VAL A CA 1
ATOM 4776 C C . VAL A 1 585 ? -7.789 -31.686 -10.013 1.00 90.25 585 VAL A C 1
ATOM 4778 O O . VAL A 1 585 ? -6.587 -31.844 -10.210 1.00 90.25 585 VAL A O 1
ATOM 4781 N N . GLU A 1 586 ? -8.583 -31.160 -10.945 1.00 94.00 586 GLU A N 1
ATOM 4782 C CA . GLU A 1 586 ? -8.153 -30.771 -12.289 1.00 94.00 586 GLU A CA 1
ATOM 4783 C C . GLU A 1 586 ? -7.175 -29.588 -12.283 1.00 94.00 586 GLU A C 1
ATOM 4785 O O . GLU A 1 586 ? -6.381 -29.444 -13.212 1.00 94.00 586 GLU A O 1
ATOM 4790 N N . LEU A 1 587 ? -7.181 -28.748 -11.242 1.00 93.56 587 LEU A N 1
ATOM 4791 C CA . LEU A 1 587 ? -6.276 -27.600 -11.085 1.00 93.56 587 LEU A CA 1
ATOM 4792 C C . LEU A 1 587 ? -5.126 -27.869 -10.109 1.00 93.56 587 LEU A C 1
ATOM 4794 O O . LEU A 1 587 ? -4.097 -27.204 -10.194 1.00 93.56 587 LEU A O 1
ATOM 4798 N N . GLN A 1 588 ? -5.232 -28.886 -9.255 1.00 91.38 588 GLN A N 1
ATOM 4799 C CA . GLN A 1 588 ? -4.155 -29.275 -8.343 1.00 91.38 588 GLN A CA 1
ATOM 4800 C C . GLN A 1 588 ? -2.924 -29.801 -9.096 1.00 91.38 588 GLN A C 1
ATOM 4802 O O . GLN A 1 588 ? -3.039 -30.492 -10.109 1.00 91.38 588 GLN A O 1
ATOM 4807 N N . GLY A 1 589 ? -1.730 -29.464 -8.606 1.00 88.38 589 GLY A N 1
ATOM 4808 C CA . GLY A 1 589 ? -0.467 -30.005 -9.114 1.00 88.38 589 GLY A CA 1
ATOM 4809 C C . GLY A 1 589 ? -0.117 -29.616 -10.553 1.00 88.38 589 GLY A C 1
ATOM 4810 O O . GLY A 1 589 ? 0.584 -30.386 -11.207 1.00 88.38 589 GLY A O 1
ATOM 4811 N N . LEU A 1 590 ? -0.615 -28.482 -11.070 1.00 92.00 590 LEU A N 1
ATOM 4812 C CA . LEU A 1 590 ? -0.097 -27.903 -12.318 1.00 92.00 590 LEU A CA 1
ATOM 4813 C C . LEU A 1 590 ? 1.367 -27.487 -12.142 1.00 92.00 590 LEU A C 1
ATOM 4815 O O . LEU A 1 590 ? 1.749 -26.970 -11.094 1.00 92.00 590 LEU A O 1
ATOM 4819 N N . THR A 1 591 ? 2.182 -27.693 -13.172 1.00 90.81 591 THR A N 1
ATOM 4820 C CA . THR A 1 591 ? 3.532 -27.120 -13.234 1.00 90.81 591 THR A CA 1
ATOM 4821 C C . THR A 1 591 ? 3.466 -25.632 -13.602 1.00 90.81 591 THR A C 1
ATOM 4823 O O . THR A 1 591 ? 2.461 -25.155 -14.132 1.00 90.81 591 THR A O 1
ATOM 4826 N N . ILE A 1 592 ? 4.555 -24.885 -13.375 1.00 88.25 592 ILE A N 1
ATOM 4827 C CA . ILE A 1 592 ? 4.642 -23.459 -13.751 1.00 88.25 592 ILE A CA 1
ATOM 4828 C C . ILE A 1 592 ? 4.317 -23.241 -15.249 1.00 88.25 592 ILE A C 1
ATOM 4830 O O . ILE A 1 592 ? 3.537 -22.332 -15.554 1.00 88.25 592 ILE A O 1
ATOM 4834 N N . PRO A 1 593 ? 4.850 -24.047 -16.199 1.00 91.12 593 PRO A N 1
ATOM 4835 C CA . PRO A 1 593 ? 4.429 -23.973 -17.598 1.00 91.12 593 PRO A CA 1
ATOM 4836 C C . PRO A 1 593 ? 2.928 -24.196 -17.812 1.00 91.12 593 PRO A C 1
ATOM 4838 O O . PRO A 1 593 ? 2.304 -23.456 -18.569 1.00 91.12 593 PRO A O 1
ATOM 4841 N N . GLU A 1 594 ? 2.337 -25.201 -17.162 1.00 93.88 594 GLU A N 1
ATOM 4842 C CA . GLU A 1 594 ? 0.925 -25.543 -17.350 1.00 93.88 594 GLU A CA 1
ATOM 4843 C C . GLU A 1 594 ? -0.011 -24.462 -16.802 1.00 93.88 594 GLU A C 1
ATOM 4845 O O . GLU A 1 594 ? -0.981 -24.119 -17.475 1.00 93.88 594 GLU A O 1
ATOM 4850 N N . GLU A 1 595 ? 0.289 -23.887 -15.630 1.00 91.75 595 GLU A N 1
ATOM 4851 C CA . GLU A 1 595 ? -0.460 -22.741 -15.098 1.00 91.75 595 GLU A CA 1
ATOM 4852 C C . GLU A 1 595 ? -0.409 -21.562 -16.076 1.00 91.75 595 GLU A C 1
ATOM 4854 O O . GLU A 1 595 ? -1.452 -21.016 -16.435 1.00 91.75 595 GLU A O 1
ATOM 4859 N N . LYS A 1 596 ? 0.783 -21.224 -16.593 1.00 88.38 596 LYS A N 1
ATOM 4860 C CA . LYS A 1 596 ? 0.945 -20.147 -17.584 1.00 88.38 596 LYS A CA 1
ATOM 4861 C C . LYS A 1 596 ? 0.153 -20.402 -18.866 1.00 88.38 596 LYS A C 1
ATOM 4863 O O . LYS A 1 596 ? -0.387 -19.453 -19.429 1.00 88.38 596 LYS A O 1
ATOM 4868 N N . LEU A 1 597 ? 0.061 -21.653 -19.320 1.00 91.19 597 LEU A N 1
ATOM 4869 C CA . LEU A 1 597 ? -0.667 -22.018 -20.540 1.00 91.19 597 LEU A CA 1
ATOM 4870 C C . LEU A 1 597 ? -2.178 -21.828 -20.433 1.00 91.19 597 LEU A C 1
ATOM 4872 O O . LEU A 1 597 ? -2.824 -21.639 -21.466 1.00 91.19 597 LEU A O 1
ATOM 4876 N N . ILE A 1 598 ? -2.733 -21.887 -19.222 1.00 93.12 598 ILE A N 1
ATOM 4877 C CA . ILE A 1 598 ? -4.174 -21.774 -18.986 1.00 93.12 598 ILE A CA 1
ATOM 4878 C C . ILE A 1 598 ? -4.596 -20.426 -18.391 1.00 93.12 598 ILE A C 1
ATOM 4880 O O . ILE A 1 598 ? -5.792 -20.200 -18.267 1.00 93.12 598 ILE A O 1
ATOM 4884 N N . SER A 1 599 ? -3.670 -19.532 -18.032 1.00 90.31 599 SER A N 1
ATOM 4885 C CA . SER A 1 599 ? -3.999 -18.202 -17.500 1.00 90.31 599 SER A CA 1
ATOM 4886 C C . SER A 1 599 ? -4.578 -17.263 -18.569 1.00 90.31 599 SER A C 1
ATOM 4888 O O . SER A 1 599 ? -4.036 -17.123 -19.665 1.00 90.31 599 SER A O 1
ATOM 4890 N N . LEU A 1 600 ? -5.642 -16.532 -18.216 1.00 84.00 600 LEU A N 1
ATOM 4891 C CA . LEU A 1 600 ? -6.276 -15.520 -19.079 1.00 84.00 600 LEU A CA 1
ATOM 4892 C C . LEU A 1 600 ? -5.462 -14.236 -19.203 1.00 84.00 600 LEU A C 1
ATOM 4894 O O . LEU A 1 600 ? -5.536 -13.562 -20.231 1.00 84.00 600 LEU A O 1
ATOM 4898 N N . HIS A 1 601 ? -4.724 -13.888 -18.147 1.00 79.12 601 HIS A N 1
ATOM 4899 C CA . HIS A 1 601 ? -3.902 -12.684 -18.087 1.00 79.12 601 HIS A CA 1
ATOM 4900 C C . HIS A 1 601 ? -2.422 -13.035 -17.975 1.00 79.12 601 HIS A C 1
ATOM 4902 O O . HIS A 1 601 ? -2.028 -13.877 -17.168 1.00 79.12 601 HIS A O 1
ATOM 4908 N N . ARG A 1 602 ? -1.587 -12.321 -18.734 1.00 74.62 602 ARG A N 1
ATOM 4909 C CA . ARG A 1 602 ? -0.119 -12.398 -18.661 1.00 74.62 602 ARG A CA 1
ATOM 4910 C C . ARG A 1 602 ? 0.451 -11.083 -18.170 1.00 74.62 602 ARG A C 1
ATOM 4912 O O . ARG A 1 602 ? 0.332 -10.097 -18.875 1.00 74.62 602 ARG A O 1
ATOM 4919 N N . HIS A 1 603 ? 1.066 -11.074 -16.997 1.00 64.56 603 HIS A N 1
ATOM 4920 C CA . HIS A 1 603 ? 1.595 -9.855 -16.369 1.00 64.56 603 HIS A CA 1
ATOM 4921 C C . HIS A 1 603 ? 3.002 -10.068 -15.773 1.00 64.56 603 HIS A C 1
ATOM 4923 O O . HIS A 1 603 ? 3.542 -9.168 -15.134 1.00 64.56 603 HIS A O 1
ATOM 4929 N N . ASN A 1 604 ? 3.581 -11.267 -15.931 1.00 65.69 604 ASN A N 1
ATOM 4930 C CA . ASN A 1 604 ? 4.897 -11.601 -15.406 1.00 65.69 604 ASN A CA 1
ATOM 4931 C C . ASN A 1 604 ? 5.646 -12.615 -16.284 1.00 65.69 604 ASN A C 1
ATOM 4933 O O . ASN A 1 604 ? 5.050 -13.483 -16.930 1.00 65.69 604 ASN A O 1
ATOM 4937 N N . SER A 1 605 ? 6.970 -12.518 -16.259 1.00 65.44 605 SER A N 1
ATOM 4938 C CA . SER A 1 605 ? 7.897 -13.511 -16.795 1.00 65.44 605 SER A CA 1
ATOM 4939 C C . SER A 1 605 ? 8.595 -14.203 -15.626 1.00 65.44 605 SER A C 1
ATOM 4941 O O . SER A 1 605 ? 8.998 -13.522 -14.689 1.00 65.44 605 SER A O 1
ATOM 4943 N N . CYS A 1 606 ? 8.717 -15.533 -15.627 1.00 67.44 606 CYS A N 1
ATOM 4944 C CA . CYS A 1 606 ? 9.545 -16.243 -14.634 1.00 67.44 606 CYS A CA 1
ATOM 4945 C C . CYS A 1 606 ? 10.829 -16.722 -15.311 1.00 67.44 606 CYS A C 1
ATOM 4947 O O . CYS A 1 606 ? 10.796 -17.287 -16.404 1.00 67.44 606 CYS A O 1
ATOM 4949 N N . ILE A 1 607 ? 11.948 -16.501 -14.635 1.00 63.50 607 ILE A N 1
ATOM 4950 C CA . ILE A 1 607 ? 13.238 -17.105 -14.932 1.00 63.50 607 ILE A CA 1
ATOM 4951 C C . ILE A 1 607 ? 13.480 -18.193 -13.893 1.00 63.50 607 ILE A C 1
ATOM 4953 O O . ILE A 1 607 ? 13.575 -17.900 -12.705 1.00 63.50 607 ILE A O 1
ATOM 4957 N N . ILE A 1 608 ? 13.599 -19.445 -14.318 1.00 67.50 608 ILE A N 1
ATOM 4958 C CA . ILE A 1 608 ? 13.944 -20.558 -13.431 1.00 67.50 608 ILE A CA 1
ATOM 4959 C C . ILE A 1 608 ? 15.459 -20.786 -13.519 1.00 67.50 608 ILE A C 1
ATOM 4961 O O . ILE A 1 608 ? 15.947 -21.313 -14.515 1.00 67.50 608 ILE A O 1
ATOM 4965 N N . LYS A 1 609 ? 16.204 -20.384 -12.483 1.00 64.44 609 LYS A N 1
ATOM 4966 C CA . LYS A 1 609 ? 17.658 -20.577 -12.323 1.00 64.44 609 LYS A CA 1
ATOM 4967 C C . LYS A 1 609 ? 17.900 -21.900 -11.594 1.00 64.44 609 LYS A C 1
ATOM 4969 O O . LYS A 1 609 ? 17.647 -21.985 -10.399 1.00 64.44 609 LYS A O 1
ATOM 4974 N N . LEU A 1 610 ? 18.358 -22.939 -12.287 1.00 70.62 610 LEU A N 1
ATOM 4975 C CA . LEU A 1 610 ? 18.614 -24.276 -11.733 1.00 70.62 610 LEU A CA 1
ATOM 4976 C C . LEU A 1 610 ? 20.113 -24.504 -11.492 1.00 70.62 610 LEU A C 1
ATOM 4978 O O . LEU A 1 610 ? 20.952 -24.126 -12.307 1.00 70.62 610 LEU A O 1
ATOM 4982 N N . GLN A 1 611 ? 20.448 -25.142 -10.372 1.00 65.50 611 GLN A N 1
ATOM 4983 C CA . GLN A 1 611 ? 21.819 -25.414 -9.933 1.00 65.50 611 GLN A CA 1
ATOM 4984 C C . GLN A 1 611 ? 21.918 -26.819 -9.325 1.00 65.50 611 GLN A C 1
ATOM 4986 O O . GLN A 1 611 ? 20.991 -27.285 -8.670 1.00 65.50 611 GLN A O 1
ATOM 4991 N N . SER A 1 612 ? 23.059 -27.496 -9.463 1.00 60.03 612 SER A N 1
ATOM 4992 C CA . SER A 1 612 ? 23.359 -28.660 -8.605 1.00 60.03 612 SER A CA 1
ATOM 4993 C C . SER A 1 612 ? 23.937 -28.183 -7.256 1.00 60.03 612 SER A C 1
ATOM 4995 O O . SER A 1 612 ? 24.663 -27.188 -7.233 1.00 60.03 612 SER A O 1
ATOM 4997 N N . PRO A 1 613 ? 23.647 -28.817 -6.108 1.00 53.84 613 PRO A N 1
ATOM 4998 C CA . PRO A 1 613 ? 24.255 -28.432 -4.832 1.00 53.84 613 PRO A CA 1
ATOM 4999 C C . PRO A 1 613 ? 25.718 -28.904 -4.689 1.00 53.84 613 PRO A C 1
ATOM 5001 O O . PRO A 1 613 ? 26.481 -28.312 -3.925 1.00 53.84 613 PRO A O 1
ATOM 5004 N N . PHE A 1 614 ? 26.166 -29.903 -5.457 1.00 54.59 614 PHE A N 1
ATOM 5005 C CA . PHE A 1 614 ? 27.494 -30.512 -5.302 1.00 54.59 614 PHE A CA 1
ATOM 5006 C C . PHE A 1 614 ? 28.547 -29.875 -6.223 1.00 54.59 614 PHE A C 1
ATOM 5008 O O . PHE A 1 614 ? 28.297 -29.626 -7.399 1.00 54.59 614 PHE A O 1
ATOM 5015 N N . HIS A 1 615 ? 29.731 -29.584 -5.671 1.00 48.56 615 HIS A N 1
ATOM 5016 C CA . HIS A 1 615 ? 30.803 -28.832 -6.346 1.00 48.56 615 HIS A CA 1
ATOM 5017 C C . HIS A 1 615 ? 31.876 -29.708 -7.019 1.00 48.56 615 HIS A C 1
ATOM 5019 O O . HIS A 1 615 ? 32.714 -29.179 -7.741 1.00 48.56 615 HIS A O 1
ATOM 5025 N N . SER A 1 616 ? 31.852 -31.028 -6.814 1.00 45.31 616 SER A N 1
ATOM 5026 C CA . SER A 1 616 ? 32.859 -31.965 -7.328 1.00 45.31 616 SER A CA 1
ATOM 5027 C C . SER A 1 616 ? 32.222 -33.052 -8.193 1.00 45.31 616 SER A C 1
ATOM 5029 O O . SER A 1 616 ? 31.151 -33.565 -7.868 1.00 45.31 616 SER A O 1
ATOM 5031 N N . MET A 1 617 ? 32.925 -33.448 -9.261 1.00 44.19 617 MET A N 1
ATOM 5032 C CA . MET A 1 617 ? 32.546 -34.576 -10.122 1.00 44.19 617 MET A CA 1
ATOM 5033 C C . MET A 1 617 ? 32.471 -35.915 -9.369 1.00 44.19 617 MET A C 1
ATOM 5035 O O . MET A 1 617 ? 31.801 -36.828 -9.837 1.00 44.19 617 MET A O 1
ATOM 5039 N N . ALA A 1 618 ? 33.126 -36.031 -8.207 1.00 44.31 618 ALA A N 1
ATOM 5040 C CA . ALA A 1 618 ? 33.215 -37.267 -7.428 1.00 44.31 618 ALA A CA 1
ATOM 5041 C C . ALA A 1 618 ? 32.096 -37.445 -6.379 1.00 44.31 618 ALA A C 1
ATOM 5043 O O . ALA A 1 618 ? 31.909 -38.549 -5.878 1.00 44.31 618 ALA A O 1
ATOM 5044 N N . THR A 1 619 ? 31.351 -36.387 -6.035 1.00 44.19 619 THR A N 1
ATOM 5045 C CA . THR A 1 619 ? 30.299 -36.405 -4.991 1.00 44.19 619 THR A CA 1
ATOM 5046 C C . THR A 1 619 ? 28.920 -35.973 -5.494 1.00 44.19 619 THR A C 1
ATOM 5048 O O . THR A 1 619 ? 27.996 -35.806 -4.700 1.00 44.19 619 THR A O 1
ATOM 5051 N N . ALA A 1 620 ? 28.753 -35.798 -6.806 1.00 42.44 620 ALA A N 1
ATOM 5052 C CA . ALA A 1 620 ? 27.500 -35.362 -7.407 1.00 42.44 620 ALA A CA 1
ATOM 5053 C C . ALA A 1 620 ? 26.419 -36.455 -7.329 1.00 42.44 620 ALA A C 1
ATOM 5055 O O . ALA A 1 620 ? 26.269 -37.269 -8.236 1.00 42.44 620 ALA A O 1
ATOM 5056 N N . GLN A 1 621 ? 25.621 -36.454 -6.261 1.00 49.22 621 GLN A N 1
ATOM 5057 C CA . GLN A 1 621 ? 24.282 -37.038 -6.337 1.00 49.22 621 GLN A CA 1
ATOM 5058 C C . GLN A 1 621 ? 23.416 -36.145 -7.238 1.00 49.22 621 GLN A C 1
ATOM 5060 O O . GLN A 1 621 ? 23.575 -34.922 -7.248 1.00 49.22 621 GLN A O 1
ATOM 5065 N N . GLY A 1 622 ? 22.515 -36.749 -8.017 1.00 54.03 622 GLY A N 1
ATOM 5066 C CA . GLY A 1 622 ? 21.681 -36.089 -9.029 1.00 54.03 622 GLY A CA 1
ATOM 5067 C C . GLY A 1 622 ? 20.582 -35.178 -8.468 1.00 54.03 622 GLY A C 1
ATOM 5068 O O . GLY A 1 622 ? 19.429 -35.292 -8.874 1.00 54.03 622 GLY A O 1
ATOM 5069 N N . ALA A 1 623 ? 20.920 -34.290 -7.536 1.00 53.38 623 ALA A N 1
ATOM 5070 C CA . ALA A 1 623 ? 20.016 -33.301 -6.975 1.00 53.38 623 ALA A CA 1
ATOM 5071 C C . ALA A 1 623 ? 20.124 -31.967 -7.733 1.00 53.38 623 ALA A C 1
ATOM 5073 O O . ALA A 1 623 ? 21.220 -31.510 -8.074 1.00 53.38 623 ALA A O 1
ATOM 5074 N N . LEU A 1 624 ? 18.975 -31.329 -7.955 1.00 60.38 624 LEU A N 1
ATOM 5075 C CA . LEU A 1 624 ? 18.852 -29.951 -8.431 1.00 60.38 624 LEU A CA 1
ATOM 5076 C C . LEU A 1 624 ? 18.271 -29.096 -7.297 1.00 60.38 624 LEU A C 1
ATOM 5078 O O . LEU A 1 624 ? 17.388 -29.550 -6.575 1.00 60.38 624 LEU A O 1
ATOM 5082 N N . LYS A 1 625 ? 18.757 -27.865 -7.148 1.00 61.19 625 LYS A N 1
ATOM 5083 C CA . LYS A 1 625 ? 18.199 -26.780 -6.325 1.00 61.19 625 LYS A CA 1
ATOM 5084 C C . LYS A 1 625 ? 18.010 -25.580 -7.248 1.00 61.19 625 LYS A C 1
ATOM 5086 O O . LYS A 1 625 ? 18.887 -25.299 -8.062 1.00 61.19 625 LYS A O 1
ATOM 5091 N N . GLY A 1 626 ? 16.874 -24.899 -7.170 1.00 59.06 626 GLY A N 1
ATOM 5092 C CA . GLY A 1 626 ? 16.540 -23.831 -8.114 1.00 59.06 626 GLY A CA 1
ATOM 5093 C C . GLY A 1 626 ? 16.039 -22.558 -7.453 1.00 59.06 626 GLY A C 1
ATOM 5094 O O . GLY A 1 626 ? 15.589 -22.596 -6.313 1.00 59.06 626 GLY A O 1
ATOM 5095 N N . ASN A 1 627 ? 16.070 -21.448 -8.187 1.00 59.41 627 ASN A N 1
ATOM 5096 C CA . ASN A 1 627 ? 15.352 -20.221 -7.862 1.00 59.41 627 ASN A CA 1
ATOM 5097 C C . ASN A 1 627 ? 14.359 -19.889 -9.001 1.00 59.41 627 ASN A C 1
ATOM 5099 O O . ASN A 1 627 ? 14.785 -19.893 -10.153 1.00 59.41 627 ASN A O 1
ATOM 5103 N N . CYS A 1 628 ? 13.083 -19.565 -8.739 1.00 59.75 628 CYS A N 1
ATOM 5104 C CA . CYS A 1 628 ? 12.245 -18.845 -9.729 1.00 59.75 628 CYS A CA 1
ATOM 5105 C C . CYS A 1 628 ? 12.335 -17.352 -9.428 1.00 59.75 628 CYS A C 1
ATOM 5107 O O . CYS A 1 628 ? 11.975 -16.910 -8.338 1.00 59.75 628 CYS A O 1
ATOM 5109 N N . ILE A 1 629 ? 12.817 -16.589 -10.404 1.00 55.50 629 ILE A N 1
ATOM 5110 C CA . ILE A 1 629 ? 12.888 -15.134 -10.386 1.00 55.50 629 ILE A CA 1
ATOM 5111 C C . ILE A 1 629 ? 11.732 -14.605 -11.224 1.00 55.50 629 ILE A C 1
ATOM 5113 O O . ILE A 1 629 ? 11.690 -14.825 -12.432 1.00 55.50 629 ILE A O 1
ATOM 5117 N N . THR A 1 630 ? 10.787 -13.913 -10.600 1.00 54.00 630 THR A N 1
ATOM 5118 C CA . THR A 1 630 ? 9.660 -13.315 -11.324 1.00 54.00 630 THR A CA 1
ATOM 5119 C C . THR A 1 630 ? 9.951 -11.855 -11.674 1.00 54.00 630 THR A C 1
ATOM 5121 O O . THR A 1 630 ? 10.303 -11.059 -10.806 1.00 54.00 630 THR A O 1
ATOM 5124 N N . PHE A 1 631 ? 9.754 -11.505 -12.942 1.00 54.47 631 PHE A N 1
ATOM 5125 C CA . PHE A 1 631 ? 9.798 -10.152 -13.489 1.00 54.47 631 PHE A CA 1
ATOM 5126 C C . PHE A 1 631 ? 8.404 -9.738 -13.924 1.00 54.47 631 PHE A C 1
ATOM 5128 O O . PHE A 1 631 ? 7.660 -10.544 -14.477 1.00 54.47 631 PHE A O 1
ATOM 5135 N N . LEU A 1 632 ? 8.042 -8.483 -13.722 1.00 54.81 632 LEU A N 1
ATOM 5136 C CA . LEU A 1 632 ? 6.726 -7.990 -14.104 1.00 54.81 632 LEU A CA 1
ATOM 5137 C C . LEU A 1 632 ? 6.733 -7.435 -15.520 1.00 54.81 632 LEU A C 1
ATOM 5139 O O . LEU A 1 632 ? 7.720 -6.876 -15.986 1.00 54.81 632 LEU A O 1
ATOM 5143 N N . GLN A 1 633 ? 5.611 -7.605 -16.205 1.00 60.34 633 GLN A N 1
ATOM 5144 C CA . GLN A 1 633 ? 5.337 -6.942 -17.467 1.00 60.34 633 GLN A CA 1
ATOM 5145 C C . GLN A 1 633 ? 4.441 -5.733 -17.198 1.00 60.34 633 GLN A C 1
ATOM 5147 O O . GLN A 1 633 ? 3.496 -5.830 -16.416 1.00 60.34 633 GLN A O 1
ATOM 5152 N N . ASN A 1 634 ? 4.714 -4.610 -17.870 1.00 49.19 634 ASN A N 1
ATOM 5153 C CA . ASN A 1 634 ? 4.005 -3.337 -17.666 1.00 49.19 634 ASN A CA 1
ATOM 5154 C C . ASN A 1 634 ? 2.507 -3.392 -18.013 1.00 49.19 634 ASN A C 1
ATOM 5156 O O . ASN A 1 634 ? 1.794 -2.408 -17.836 1.00 49.19 634 ASN A O 1
ATOM 5160 N N . THR A 1 635 ? 2.015 -4.498 -18.575 1.00 51.84 635 THR A N 1
ATOM 5161 C CA . THR A 1 635 ? 0.645 -4.599 -19.068 1.00 51.84 635 THR A CA 1
ATOM 5162 C C . THR A 1 635 ? 0.167 -6.053 -19.168 1.00 51.84 635 THR A C 1
ATOM 5164 O O . THR A 1 635 ? 0.803 -6.849 -19.864 1.00 51.84 635 THR A O 1
ATOM 5167 N N . PRO A 1 636 ? -0.985 -6.391 -18.555 1.00 55.62 636 PRO A N 1
ATOM 5168 C CA . PRO A 1 636 ? -1.662 -7.668 -18.753 1.00 55.62 636 PRO A CA 1
ATOM 5169 C C . PRO A 1 636 ? -2.070 -7.891 -20.218 1.00 55.62 636 PRO A C 1
ATOM 5171 O O . PRO A 1 636 ? -2.793 -7.072 -20.771 1.00 55.62 636 PRO A O 1
ATOM 5174 N N . ASN A 1 637 ? -1.692 -9.000 -20.860 1.00 61.84 637 ASN A N 1
ATOM 5175 C CA . ASN A 1 637 ? -2.308 -9.393 -22.140 1.00 61.84 637 ASN A CA 1
ATOM 5176 C C . ASN A 1 637 ? -3.565 -10.244 -21.876 1.00 61.84 637 ASN A C 1
ATOM 5178 O O . ASN A 1 637 ? -3.456 -11.237 -21.155 1.00 61.84 637 ASN A O 1
ATOM 5182 N N . ILE A 1 638 ? -4.731 -9.857 -22.418 1.00 65.56 638 ILE A N 1
ATOM 5183 C CA . ILE A 1 638 ? -5.997 -10.608 -22.291 1.00 65.56 638 ILE A CA 1
ATOM 5184 C C . ILE A 1 638 ? -6.098 -11.599 -23.441 1.00 65.56 638 ILE A C 1
ATOM 5186 O O . ILE A 1 638 ? -6.020 -11.218 -24.610 1.00 65.56 638 ILE A O 1
ATOM 5190 N N . VAL A 1 639 ? -6.325 -12.864 -23.108 1.00 71.56 639 VAL A N 1
ATOM 5191 C CA . VAL A 1 639 ? -6.421 -13.936 -24.093 1.00 71.56 639 VAL A CA 1
ATOM 5192 C C . VAL A 1 639 ? -7.851 -14.457 -24.187 1.00 71.56 639 VAL A C 1
ATOM 5194 O O . VAL A 1 639 ? -8.451 -14.837 -23.188 1.00 71.56 639 VAL A O 1
ATOM 5197 N N . ASN A 1 640 ? -8.376 -14.510 -25.412 1.00 74.81 640 ASN A N 1
ATOM 5198 C CA . ASN A 1 640 ? -9.714 -15.043 -25.696 1.00 74.81 640 ASN A CA 1
ATOM 5199 C C . ASN A 1 640 ? -9.687 -16.518 -26.141 1.00 74.81 640 ASN A C 1
ATOM 5201 O O . ASN A 1 640 ? -10.734 -17.153 -26.215 1.00 74.81 640 ASN A O 1
ATOM 5205 N N . SER A 1 641 ? -8.500 -17.067 -26.430 1.00 85.25 641 SER A N 1
ATOM 5206 C CA . SER A 1 641 ? -8.307 -18.426 -26.944 1.00 85.25 641 SER A CA 1
ATOM 5207 C C . SER A 1 641 ? -7.165 -19.138 -26.208 1.00 85.25 641 SER A C 1
ATOM 5209 O O . SER A 1 641 ? -6.029 -18.667 -26.237 1.00 85.25 641 SER A O 1
ATOM 5211 N N . LEU A 1 642 ? -7.463 -20.251 -25.534 1.00 89.19 642 LEU A N 1
ATOM 5212 C CA . LEU A 1 642 ? -6.534 -21.015 -24.689 1.00 89.19 642 LEU A CA 1
ATOM 5213 C C . LEU A 1 642 ? -6.474 -22.493 -25.111 1.00 89.19 642 LEU A C 1
ATOM 5215 O O . LEU A 1 642 ? -7.461 -23.000 -25.638 1.00 89.19 642 LEU A O 1
ATOM 5219 N N . PRO A 1 643 ? -5.380 -23.230 -24.850 1.00 89.75 643 PRO A N 1
ATOM 5220 C CA . PRO A 1 643 ? -4.149 -22.808 -24.178 1.00 89.75 643 PRO A CA 1
ATOM 5221 C C . PRO A 1 643 ? -3.307 -21.862 -25.043 1.00 89.75 643 PRO A C 1
ATOM 5223 O O . PRO A 1 643 ? -3.524 -21.761 -26.254 1.00 89.75 643 PRO A O 1
ATOM 5226 N N . LEU A 1 644 ? -2.354 -21.156 -24.427 1.00 85.38 644 LEU A N 1
ATOM 5227 C CA . LEU A 1 644 ? -1.429 -20.286 -25.164 1.00 85.38 644 LEU A CA 1
ATOM 5228 C C . LEU A 1 644 ? -0.591 -21.081 -26.176 1.00 85.38 644 LEU A C 1
ATOM 5230 O O . LEU A 1 644 ? -0.335 -22.275 -26.009 1.00 85.38 644 LEU A O 1
ATOM 5234 N N . LYS A 1 645 ? -0.120 -20.388 -27.215 1.00 84.94 645 LYS A N 1
ATOM 5235 C CA . LYS A 1 645 ? 0.866 -20.938 -28.151 1.00 84.94 645 LYS A CA 1
ATOM 5236 C C . LYS A 1 645 ? 2.192 -21.199 -27.433 1.00 84.94 645 LYS A C 1
ATOM 5238 O O . LYS A 1 645 ? 2.549 -20.484 -26.498 1.00 84.94 645 LYS A O 1
ATOM 5243 N N . MET A 1 646 ? 2.960 -22.180 -27.908 1.00 82.62 646 MET A N 1
ATOM 5244 C CA . MET A 1 646 ? 4.276 -22.503 -27.331 1.00 82.62 646 MET A CA 1
ATOM 5245 C C . MET A 1 646 ? 5.277 -21.348 -27.431 1.00 82.62 646 MET A C 1
ATOM 5247 O O . MET A 1 646 ? 6.097 -21.178 -26.534 1.00 82.62 646 MET A O 1
ATOM 5251 N N . THR A 1 647 ? 5.171 -20.519 -28.470 1.00 77.62 647 THR A N 1
ATOM 5252 C CA . THR A 1 647 ? 5.958 -19.285 -28.613 1.00 77.62 647 THR A CA 1
ATOM 5253 C C . THR A 1 647 ? 5.702 -18.323 -27.453 1.00 77.62 647 THR A C 1
ATOM 5255 O O . THR A 1 647 ? 6.638 -17.906 -26.780 1.00 77.62 647 THR A O 1
ATOM 5258 N N . ASP A 1 648 ? 4.429 -18.072 -27.137 1.00 77.44 648 ASP A N 1
ATOM 5259 C CA . ASP A 1 648 ? 4.014 -17.172 -26.056 1.00 77.44 648 ASP A CA 1
ATOM 5260 C C . ASP A 1 648 ? 4.428 -17.700 -24.669 1.00 77.44 648 ASP A C 1
ATOM 5262 O O . ASP A 1 648 ? 4.685 -16.925 -23.742 1.00 77.44 648 ASP A O 1
ATOM 5266 N N . LEU A 1 649 ? 4.493 -19.026 -24.502 1.00 80.75 649 LEU A N 1
ATOM 5267 C CA . LEU A 1 649 ? 5.020 -19.645 -23.285 1.00 80.75 649 LEU A CA 1
ATOM 5268 C C . LEU A 1 649 ? 6.517 -19.343 -23.125 1.00 80.75 649 LEU A C 1
ATOM 5270 O O . LEU A 1 649 ? 6.933 -18.888 -22.061 1.00 80.75 649 LEU A O 1
ATOM 5274 N N . CYS A 1 650 ? 7.309 -19.530 -24.182 1.00 75.06 650 CYS A N 1
ATOM 5275 C CA . CYS A 1 650 ? 8.749 -19.250 -24.190 1.00 75.06 650 CYS A CA 1
ATOM 5276 C C . CYS A 1 650 ? 9.093 -17.758 -24.033 1.00 75.06 650 CYS A C 1
ATOM 5278 O O . CYS A 1 650 ? 10.206 -17.433 -23.613 1.00 75.06 650 CYS A O 1
ATOM 5280 N N . ASP A 1 651 ? 8.157 -16.859 -24.335 1.00 70.81 651 ASP A N 1
ATOM 5281 C CA . ASP A 1 651 ? 8.288 -15.418 -24.079 1.00 70.81 651 ASP A CA 1
ATOM 5282 C C . ASP A 1 651 ? 8.123 -15.062 -22.594 1.00 70.81 651 ASP A C 1
ATOM 5284 O O . ASP A 1 651 ? 8.644 -14.049 -22.130 1.00 70.81 651 ASP A O 1
ATOM 5288 N N . THR A 1 652 ? 7.399 -15.886 -21.830 1.00 70.81 652 THR A N 1
ATOM 5289 C CA . THR A 1 652 ? 7.046 -15.617 -20.421 1.00 70.81 652 THR A CA 1
ATOM 5290 C C . THR A 1 652 ? 7.718 -16.561 -19.423 1.00 70.81 652 THR A C 1
ATOM 5292 O O . THR A 1 652 ? 7.585 -16.379 -18.206 1.00 70.81 652 THR A O 1
ATOM 5295 N N . LEU A 1 653 ? 8.434 -17.571 -19.909 1.00 77.12 653 LEU A N 1
ATOM 5296 C CA . LEU A 1 653 ? 9.178 -18.532 -19.110 1.00 77.12 653 LEU A CA 1
ATOM 5297 C C . LEU A 1 653 ? 10.555 -18.764 -19.736 1.00 77.12 653 LEU A C 1
ATOM 5299 O O . LEU A 1 653 ? 10.656 -19.288 -20.843 1.00 77.12 653 LEU A O 1
ATOM 5303 N N . LYS A 1 654 ? 11.610 -18.409 -19.001 1.00 73.06 654 LYS A N 1
ATOM 5304 C CA . LYS A 1 654 ? 13.003 -18.706 -19.358 1.00 73.06 654 LYS A CA 1
ATOM 5305 C C . LYS A 1 654 ? 13.623 -19.626 -18.324 1.00 73.06 654 LYS A C 1
ATOM 5307 O O . LYS A 1 654 ? 13.280 -19.564 -17.143 1.00 73.06 654 LYS A O 1
ATOM 5312 N N . VAL A 1 655 ? 14.539 -20.480 -18.760 1.00 73.12 655 VAL A N 1
ATOM 5313 C CA . VAL A 1 655 ? 15.228 -21.418 -17.875 1.00 73.12 655 VAL A CA 1
ATOM 5314 C C . VAL A 1 655 ? 16.725 -21.265 -18.066 1.00 73.12 655 VAL A C 1
ATOM 5316 O O . VAL A 1 655 ? 17.218 -21.339 -19.187 1.00 73.12 655 VAL A O 1
ATOM 5319 N N . ILE A 1 656 ? 17.431 -21.052 -16.963 1.00 70.81 656 ILE A N 1
ATOM 5320 C CA . ILE A 1 656 ? 18.883 -20.901 -16.928 1.00 70.81 656 ILE A CA 1
ATOM 5321 C C . ILE A 1 656 ? 19.425 -22.013 -16.047 1.00 70.81 656 ILE A C 1
ATOM 5323 O O . ILE A 1 656 ? 18.989 -22.177 -14.906 1.00 70.81 656 ILE A O 1
ATOM 5327 N N . PHE A 1 657 ? 20.397 -22.762 -16.542 1.00 70.81 657 PHE A N 1
ATOM 5328 C CA . PHE A 1 657 ? 21.122 -23.744 -15.753 1.00 70.81 657 PHE A CA 1
ATOM 5329 C C . PHE A 1 657 ? 22.577 -23.313 -15.573 1.00 70.81 657 PHE A C 1
ATOM 5331 O O . PHE A 1 657 ? 23.230 -22.884 -16.521 1.00 70.81 657 PHE A O 1
ATOM 5338 N N . ILE A 1 658 ? 23.092 -23.440 -14.350 1.00 63.28 658 ILE A N 1
ATOM 5339 C CA . ILE A 1 658 ? 24.451 -23.009 -14.001 1.00 63.28 658 ILE A CA 1
ATOM 5340 C C . ILE A 1 658 ? 25.229 -24.201 -13.453 1.00 63.28 658 ILE A C 1
ATOM 5342 O O . ILE A 1 658 ? 24.864 -24.672 -12.370 1.00 63.28 658 ILE A O 1
ATOM 5346 N N . ARG A 1 659 ? 26.261 -24.672 -14.188 1.00 62.69 659 ARG A N 1
ATOM 5347 C CA . ARG A 1 659 ? 27.386 -25.563 -13.778 1.00 62.69 659 ARG A CA 1
ATOM 5348 C C . ARG A 1 659 ? 28.097 -26.207 -14.983 1.00 62.69 659 ARG A C 1
ATOM 5350 O O . ARG A 1 659 ? 27.809 -25.891 -16.116 1.00 62.69 659 ARG A O 1
ATOM 5357 N N . ALA A 1 660 ? 29.032 -27.130 -14.729 1.00 52.25 660 ALA A N 1
ATOM 5358 C CA . ALA A 1 660 ? 29.832 -27.815 -15.748 1.00 52.25 660 ALA A CA 1
ATOM 5359 C C . ALA A 1 660 ? 29.112 -28.928 -16.551 1.00 52.25 660 ALA A C 1
ATOM 5361 O O . ALA A 1 660 ? 29.602 -29.298 -17.615 1.00 52.25 660 ALA A O 1
ATOM 5362 N N . ARG A 1 661 ? 27.990 -29.499 -16.072 1.00 60.28 661 ARG A N 1
ATOM 5363 C CA . ARG A 1 661 ? 27.255 -30.576 -16.775 1.00 60.28 661 ARG A CA 1
ATOM 5364 C C . ARG A 1 661 ? 25.769 -30.228 -16.902 1.00 60.28 661 ARG A C 1
ATOM 5366 O O . ARG A 1 661 ? 25.152 -30.016 -15.858 1.00 60.28 661 ARG A O 1
ATOM 5373 N N . PRO A 1 662 ? 25.189 -30.231 -18.117 1.00 59.97 662 PRO A N 1
ATOM 5374 C CA . PRO A 1 662 ? 23.771 -29.948 -18.308 1.00 59.97 662 PRO A CA 1
ATOM 5375 C C . PRO A 1 662 ? 22.901 -30.997 -17.591 1.00 59.97 662 PRO A C 1
ATOM 5377 O O . PRO A 1 662 ? 23.282 -32.172 -17.534 1.00 59.97 662 PRO A O 1
ATOM 5380 N N . PRO A 1 663 ? 21.751 -30.591 -17.026 1.00 68.25 663 PRO A N 1
ATOM 5381 C CA . PRO A 1 663 ? 20.871 -31.477 -16.282 1.00 68.25 663 PRO A CA 1
ATOM 5382 C C . PRO A 1 663 ? 20.241 -32.505 -17.218 1.00 68.25 663 PRO A C 1
ATOM 5384 O O . PRO A 1 663 ? 19.927 -32.219 -18.375 1.00 68.25 663 PRO A O 1
ATOM 5387 N N . GLU A 1 664 ? 20.020 -33.711 -16.708 1.00 72.44 664 GLU A N 1
ATOM 5388 C CA . GLU A 1 664 ? 19.335 -34.737 -17.487 1.00 72.44 664 GLU A CA 1
ATOM 5389 C C . GLU A 1 664 ? 17.853 -34.375 -17.635 1.00 72.44 664 GLU A C 1
ATOM 5391 O O . GLU A 1 664 ? 17.213 -33.905 -16.689 1.00 72.44 664 GLU A O 1
ATOM 5396 N N . ARG A 1 665 ? 17.271 -34.639 -18.814 1.00 80.06 665 ARG A N 1
ATOM 5397 C CA . ARG A 1 665 ? 15.856 -34.341 -19.113 1.00 80.06 665 ARG A CA 1
ATOM 5398 C C . ARG A 1 665 ? 14.912 -34.897 -18.039 1.00 80.06 665 ARG A C 1
ATOM 5400 O O . ARG A 1 665 ? 13.945 -34.239 -17.668 1.00 80.06 665 ARG A O 1
ATOM 5407 N N . LEU A 1 666 ? 15.227 -36.070 -17.484 1.00 76.81 666 LEU A N 1
ATOM 5408 C CA . LEU A 1 666 ? 14.457 -36.705 -16.412 1.00 76.81 666 LEU A CA 1
ATOM 5409 C C . LEU A 1 666 ? 14.391 -35.854 -15.130 1.00 76.81 666 LEU A C 1
ATOM 5411 O O . LEU A 1 666 ? 13.349 -35.802 -14.481 1.00 76.81 666 LEU A O 1
ATOM 5415 N N . GLN A 1 667 ? 15.467 -35.144 -14.784 1.00 71.94 667 GLN A N 1
ATOM 5416 C CA . GLN A 1 667 ? 15.503 -34.265 -13.612 1.00 71.94 667 GLN A CA 1
ATOM 5417 C C . GLN A 1 667 ? 14.659 -33.002 -13.835 1.00 71.94 667 GLN A C 1
ATOM 5419 O O . GLN A 1 667 ? 13.988 -32.525 -12.920 1.00 71.94 667 GLN A O 1
ATOM 5424 N N . LEU A 1 668 ? 14.650 -32.486 -15.066 1.00 79.62 668 LEU A N 1
ATOM 5425 C CA . LEU A 1 668 ? 13.892 -31.296 -15.457 1.00 79.62 668 LEU A CA 1
ATOM 5426 C C . LEU A 1 668 ? 12.379 -31.544 -15.565 1.00 79.62 668 LEU A C 1
ATOM 5428 O O . LEU A 1 668 ? 11.589 -30.620 -15.346 1.00 79.62 668 LEU A O 1
ATOM 5432 N N . LYS A 1 669 ? 11.960 -32.788 -15.848 1.00 83.25 669 LYS A N 1
ATOM 5433 C CA . LYS A 1 669 ? 10.540 -33.166 -15.977 1.00 83.25 669 LYS A CA 1
ATOM 5434 C C . LYS A 1 669 ? 9.717 -32.789 -14.747 1.00 83.25 669 LYS A C 1
ATOM 5436 O O . LYS A 1 669 ? 8.533 -32.496 -14.846 1.00 83.25 669 LYS A O 1
ATOM 5441 N N . ARG A 1 670 ? 10.326 -32.733 -13.572 1.00 75.00 670 ARG A N 1
ATOM 5442 C CA . ARG A 1 670 ? 9.604 -32.448 -12.328 1.00 75.00 670 ARG A CA 1
ATOM 5443 C C . ARG A 1 670 ? 9.162 -30.986 -12.198 1.00 75.00 670 ARG A C 1
ATOM 5445 O O . ARG A 1 670 ? 8.294 -30.694 -11.387 1.00 75.00 670 ARG A O 1
ATOM 5452 N N . ILE A 1 671 ? 9.735 -30.086 -13.000 1.00 76.88 671 ILE A N 1
ATOM 5453 C CA . ILE A 1 671 ? 9.495 -28.636 -12.930 1.00 76.88 671 ILE A CA 1
ATOM 5454 C C . ILE A 1 671 ? 8.868 -28.113 -14.228 1.00 76.88 671 ILE A C 1
ATOM 5456 O O . ILE A 1 671 ? 7.990 -27.254 -14.189 1.00 76.88 671 ILE A O 1
ATOM 5460 N N . LEU A 1 672 ? 9.328 -28.618 -15.378 1.00 87.31 672 LEU A N 1
ATOM 5461 C CA . LEU A 1 672 ? 9.058 -28.027 -16.695 1.00 87.31 672 LEU A CA 1
ATOM 5462 C C . LEU A 1 672 ? 8.105 -28.850 -17.573 1.00 87.31 672 LEU A C 1
ATOM 5464 O O . LEU A 1 672 ? 7.869 -28.483 -18.722 1.00 87.31 672 LEU A O 1
ATOM 5468 N N . THR A 1 673 ? 7.583 -29.968 -17.064 1.00 91.94 673 THR A N 1
ATOM 5469 C CA . THR A 1 673 ? 6.688 -30.835 -17.839 1.00 91.94 673 THR A CA 1
ATOM 5470 C C . THR A 1 673 ? 5.373 -30.142 -18.150 1.00 91.94 673 THR A C 1
ATOM 5472 O O . THR A 1 673 ? 4.800 -29.455 -17.304 1.00 91.94 673 THR A O 1
ATOM 5475 N N . VAL A 1 674 ? 4.883 -30.385 -19.360 1.00 94.00 674 VAL A N 1
ATOM 5476 C CA . VAL A 1 674 ? 3.539 -30.038 -19.799 1.00 94.00 674 VAL A CA 1
ATOM 5477 C C . VAL A 1 674 ? 2.782 -31.329 -20.095 1.00 94.00 674 VAL A C 1
ATOM 5479 O O . VAL A 1 674 ? 3.221 -32.144 -20.904 1.00 94.00 674 VAL A O 1
ATOM 5482 N N . ARG A 1 675 ? 1.634 -31.510 -19.437 1.00 94.62 675 ARG A N 1
ATOM 5483 C CA . ARG A 1 675 ? 0.724 -32.643 -19.635 1.00 94.62 675 ARG A CA 1
ATOM 5484 C C . ARG A 1 675 ? -0.517 -32.184 -20.374 1.00 94.62 675 ARG A C 1
ATOM 5486 O O . ARG A 1 675 ? -1.410 -31.551 -19.799 1.00 94.62 675 ARG A O 1
ATOM 5493 N N . LYS A 1 676 ? -0.620 -32.556 -21.648 1.00 94.81 676 LYS A N 1
ATOM 5494 C CA . LYS A 1 676 ? -1.754 -32.196 -22.511 1.00 94.81 676 LYS A CA 1
ATOM 5495 C C . LYS A 1 676 ? -3.102 -32.599 -21.922 1.00 94.81 676 LYS A C 1
ATOM 5497 O O . LYS A 1 676 ? -4.006 -31.768 -21.855 1.00 94.81 676 LYS A O 1
ATOM 5502 N N . LYS A 1 677 ? -3.239 -33.843 -21.443 1.00 94.94 677 LYS A N 1
ATOM 5503 C CA . LYS A 1 677 ? -4.483 -34.330 -20.817 1.00 94.94 677 LYS A CA 1
ATOM 5504 C C . LYS A 1 677 ? -4.919 -33.432 -19.655 1.00 94.94 677 LYS A C 1
ATOM 5506 O O . LYS A 1 677 ? -6.077 -33.030 -19.581 1.00 94.94 677 LYS A O 1
ATOM 5511 N N . LYS A 1 678 ? -3.960 -33.060 -18.809 1.00 95.31 678 LYS A N 1
ATOM 5512 C CA . LYS A 1 678 ? -4.169 -32.260 -17.603 1.00 95.31 678 LYS A CA 1
ATOM 5513 C C . LYS A 1 678 ? -4.590 -30.827 -17.941 1.00 95.31 678 LYS A C 1
ATOM 5515 O O . LYS A 1 678 ? -5.533 -30.310 -17.351 1.00 95.31 678 LYS A O 1
ATOM 5520 N N . ILE A 1 679 ? -3.966 -30.213 -18.949 1.00 96.06 679 ILE A N 1
ATOM 5521 C CA . ILE A 1 679 ? -4.376 -28.899 -19.476 1.00 96.06 679 ILE A CA 1
ATOM 5522 C C . ILE A 1 679 ? -5.807 -28.939 -20.019 1.00 96.06 679 ILE A C 1
ATOM 5524 O O . ILE A 1 679 ? -6.602 -28.045 -19.737 1.00 96.06 679 ILE A O 1
ATOM 5528 N N . VAL A 1 680 ? -6.155 -29.973 -20.788 1.00 95.38 680 VAL A N 1
ATOM 5529 C CA . VAL A 1 680 ? -7.497 -30.113 -21.368 1.00 95.38 680 VAL A CA 1
ATOM 5530 C C . VAL A 1 680 ? -8.560 -30.271 -20.278 1.00 95.38 680 VAL A C 1
ATOM 5532 O O . VAL A 1 680 ? -9.614 -29.636 -20.355 1.00 95.38 680 VAL A O 1
ATOM 5535 N N . GLU A 1 681 ? -8.297 -31.092 -19.262 1.00 95.44 681 GLU A N 1
ATOM 5536 C CA . GLU A 1 681 ? -9.178 -31.264 -18.100 1.00 95.44 681 GLU A CA 1
ATOM 5537 C C . GLU A 1 681 ? -9.335 -29.952 -17.319 1.00 95.44 681 GLU A C 1
ATOM 5539 O O . GLU A 1 681 ? -10.465 -29.522 -17.079 1.00 95.44 681 GLU A O 1
ATOM 5544 N N . ALA A 1 682 ? -8.228 -29.259 -17.036 1.00 96.31 682 ALA A N 1
ATOM 5545 C CA . ALA A 1 682 ? -8.222 -27.957 -16.373 1.00 96.31 682 ALA A CA 1
ATOM 5546 C C . ALA A 1 682 ? -9.050 -26.906 -17.133 1.00 96.31 682 ALA A C 1
ATOM 5548 O O . ALA A 1 682 ? -9.904 -26.249 -16.541 1.00 96.31 682 ALA A O 1
ATOM 5549 N N . LEU A 1 683 ? -8.854 -26.766 -18.449 1.00 95.62 683 LEU A N 1
ATOM 5550 C CA . LEU A 1 683 ? -9.584 -25.792 -19.270 1.00 95.62 683 LEU A CA 1
ATOM 5551 C C . LEU A 1 683 ? -11.080 -26.104 -19.357 1.00 95.62 683 LEU A C 1
ATOM 5553 O O . LEU A 1 683 ? -11.903 -25.190 -19.287 1.00 95.62 683 LEU A O 1
ATOM 5557 N N . ARG A 1 684 ? -11.455 -27.383 -19.483 1.00 94.75 684 ARG A N 1
ATOM 5558 C CA . ARG A 1 684 ? -12.868 -27.800 -19.463 1.00 94.75 684 ARG A CA 1
ATOM 5559 C C . ARG A 1 684 ? -13.517 -27.492 -18.120 1.00 94.75 684 ARG A C 1
ATOM 5561 O O . ARG A 1 684 ? -14.639 -26.988 -18.095 1.00 94.75 684 ARG A O 1
ATOM 5568 N N . TRP A 1 685 ? -12.811 -27.768 -17.025 1.00 94.75 685 TRP A N 1
ATOM 5569 C CA . TRP A 1 685 ? -13.287 -27.463 -15.681 1.00 94.75 685 TRP A CA 1
ATOM 5570 C C . TRP A 1 685 ? -13.458 -25.952 -15.485 1.00 94.75 685 TRP A C 1
ATOM 5572 O O . TRP A 1 685 ? -14.539 -25.498 -15.104 1.00 94.75 685 TRP A O 1
ATOM 5582 N N . LEU A 1 686 ? -12.445 -25.156 -15.845 1.00 94.75 686 LEU A N 1
ATOM 5583 C CA . LEU A 1 686 ? -12.486 -23.695 -15.754 1.00 94.75 686 LEU A CA 1
ATOM 5584 C C . LEU A 1 686 ? -13.635 -23.119 -16.584 1.00 94.75 686 LEU A C 1
ATOM 5586 O O . LEU A 1 686 ? -14.410 -22.322 -16.067 1.00 94.75 686 LEU A O 1
ATOM 5590 N N . LYS A 1 687 ? -13.823 -23.570 -17.829 1.00 93.12 687 LYS A N 1
ATOM 5591 C CA . LYS A 1 687 ? -14.930 -23.116 -18.689 1.00 93.12 687 LYS A CA 1
ATOM 5592 C C . LYS A 1 687 ? -16.310 -23.402 -18.089 1.00 93.12 687 LYS A C 1
ATOM 5594 O O . LYS A 1 687 ? -17.247 -22.642 -18.328 1.00 93.12 687 LYS A O 1
ATOM 5599 N N . LYS A 1 688 ? -16.435 -24.475 -17.302 1.00 91.38 688 LYS A N 1
ATOM 5600 C CA . LYS A 1 688 ? -17.686 -24.866 -16.644 1.00 91.38 688 LYS A CA 1
ATOM 5601 C C . LYS A 1 688 ? -17.960 -24.073 -15.361 1.00 91.38 688 LYS A C 1
ATOM 5603 O O . LYS A 1 688 ? -19.096 -23.645 -15.168 1.00 91.38 688 LYS A O 1
ATOM 5608 N N . TYR A 1 689 ? -16.959 -23.878 -14.498 1.00 91.06 689 TYR A N 1
ATOM 5609 C CA . TYR A 1 689 ? -17.166 -23.354 -13.136 1.00 91.06 689 TYR A CA 1
ATOM 5610 C C . TYR A 1 689 ? -16.585 -21.963 -12.875 1.00 91.06 689 TYR A C 1
ATOM 5612 O O . TYR A 1 689 ? -17.072 -21.266 -11.986 1.00 91.06 689 TYR A O 1
ATOM 5620 N N . ASN A 1 690 ? -15.578 -21.524 -13.630 1.00 92.19 690 ASN A N 1
ATOM 5621 C CA . ASN A 1 690 ? -15.000 -20.196 -13.469 1.00 92.19 690 ASN A CA 1
ATOM 5622 C C . ASN A 1 690 ? -15.770 -19.174 -14.312 1.00 92.19 690 ASN A C 1
ATOM 5624 O O . ASN A 1 690 ? -15.857 -19.284 -15.539 1.00 92.19 690 ASN A O 1
ATOM 5628 N N . ILE A 1 691 ? -16.301 -18.138 -13.662 1.00 89.31 691 ILE A N 1
ATOM 5629 C CA . ILE A 1 691 ? -17.136 -17.123 -14.319 1.00 89.31 691 ILE A CA 1
ATOM 5630 C C . ILE A 1 691 ? -16.425 -16.382 -15.462 1.00 89.31 691 ILE A C 1
ATOM 5632 O O . ILE A 1 691 ? -17.091 -15.932 -16.394 1.00 89.31 691 ILE A O 1
ATOM 5636 N N . PHE A 1 692 ? -15.092 -16.288 -15.433 1.00 88.12 692 PHE A N 1
ATOM 5637 C CA . PHE A 1 692 ? -14.311 -15.582 -16.451 1.00 88.12 692 PHE A CA 1
ATOM 5638 C C . PHE A 1 692 ? -13.941 -16.452 -17.657 1.00 88.12 692 PHE A C 1
ATOM 5640 O O . PHE A 1 692 ? -13.600 -15.904 -18.701 1.00 88.12 692 PHE A O 1
ATOM 5647 N N . TYR A 1 693 ? -14.060 -17.781 -17.554 1.00 91.50 693 TYR A N 1
ATOM 5648 C CA . TYR A 1 693 ? -13.685 -18.715 -18.625 1.00 91.50 693 TYR A CA 1
ATOM 5649 C C . TYR A 1 693 ? -14.860 -19.156 -19.506 1.00 91.50 693 TYR A C 1
ATOM 5651 O O . TYR A 1 693 ? -14.645 -19.818 -20.520 1.00 91.50 693 TYR A O 1
ATOM 5659 N N . LYS A 1 694 ? -16.101 -18.773 -19.169 1.00 88.19 694 LYS A N 1
ATOM 5660 C CA . LYS A 1 694 ? -17.314 -19.184 -19.903 1.00 88.19 694 LYS A CA 1
ATOM 5661 C C . LYS A 1 694 ? -17.238 -18.895 -21.409 1.00 88.19 694 LYS A C 1
ATOM 5663 O O . LYS A 1 694 ? -17.637 -19.734 -22.214 1.00 88.19 694 LYS A O 1
ATOM 5668 N N . ASN A 1 695 ? -16.669 -17.746 -21.776 1.00 85.31 695 ASN A N 1
ATOM 5669 C CA . ASN A 1 695 ? -16.589 -17.260 -23.159 1.00 85.31 695 ASN A CA 1
ATOM 5670 C C . ASN A 1 695 ? -15.217 -17.490 -23.815 1.00 85.31 695 ASN A C 1
ATOM 5672 O O . ASN A 1 695 ? -14.914 -16.859 -24.821 1.00 85.31 695 ASN A O 1
ATOM 5676 N N . VAL A 1 696 ? -14.364 -18.335 -23.233 1.00 87.31 696 VAL A N 1
ATOM 5677 C CA . VAL A 1 696 ? -13.013 -18.584 -23.753 1.00 87.31 696 VAL A CA 1
ATOM 5678 C C . VAL A 1 696 ? -13.039 -19.739 -24.741 1.00 87.31 696 VAL A C 1
ATOM 5680 O O . VAL A 1 696 ? -13.589 -20.813 -24.457 1.00 87.31 696 VAL A O 1
ATOM 5683 N N . ASP A 1 697 ? -12.417 -19.541 -25.896 1.00 88.50 697 ASP A N 1
ATOM 5684 C CA . ASP A 1 697 ? -12.305 -20.565 -26.925 1.00 88.50 697 ASP A CA 1
ATOM 5685 C C . ASP A 1 697 ? -11.196 -21.552 -26.576 1.00 88.50 697 ASP A C 1
ATOM 5687 O O . ASP A 1 697 ? -10.057 -21.166 -26.319 1.00 88.50 697 ASP A O 1
ATOM 5691 N N . ILE A 1 698 ? -11.528 -22.844 -26.576 1.00 92.12 698 ILE A N 1
ATOM 5692 C CA . ILE A 1 698 ? -10.540 -23.903 -26.374 1.00 92.12 698 ILE A CA 1
ATOM 5693 C C . ILE A 1 698 ? -9.939 -24.231 -27.743 1.00 92.12 698 ILE A C 1
ATOM 5695 O O . ILE A 1 698 ? -10.581 -24.875 -28.571 1.00 92.12 698 ILE A O 1
ATOM 5699 N N . ASN A 1 699 ? -8.723 -23.754 -27.984 1.00 90.25 699 ASN A N 1
ATOM 5700 C CA . ASN A 1 699 ? -8.013 -23.891 -29.245 1.00 90.25 699 ASN A CA 1
ATOM 5701 C C . ASN A 1 699 ? -7.451 -25.308 -29.409 1.00 90.25 699 ASN A C 1
ATOM 5703 O O . ASN A 1 699 ? -6.466 -25.683 -28.767 1.00 90.25 699 ASN A O 1
ATOM 5707 N N . LEU A 1 700 ? -8.077 -26.091 -30.287 1.00 91.38 700 LEU A N 1
ATOM 5708 C CA . LEU A 1 700 ? -7.678 -27.473 -30.543 1.00 91.38 700 LEU A CA 1
ATOM 5709 C C . LEU A 1 700 ? -6.326 -27.575 -31.263 1.00 91.38 700 LEU A C 1
ATOM 5711 O O . LEU A 1 700 ? -5.580 -28.511 -30.984 1.00 91.38 700 LEU A O 1
ATOM 5715 N N . ASP A 1 701 ? -5.976 -26.603 -32.108 1.00 90.81 701 ASP A N 1
ATOM 5716 C CA . ASP A 1 701 ? -4.700 -26.594 -32.832 1.00 90.81 701 ASP A CA 1
ATOM 5717 C C . ASP A 1 701 ? -3.524 -26.393 -31.870 1.00 90.81 701 ASP A C 1
ATOM 5719 O O . ASP A 1 701 ? -2.522 -27.104 -31.947 1.00 90.81 701 ASP A O 1
ATOM 5723 N N . ASN A 1 702 ? -3.665 -25.482 -30.902 1.00 90.69 702 ASN A N 1
ATOM 5724 C CA . ASN A 1 702 ? -2.660 -25.295 -29.853 1.00 90.69 702 ASN A CA 1
ATOM 5725 C C . ASN A 1 702 ? -2.555 -26.541 -28.961 1.00 90.69 702 ASN A C 1
ATOM 5727 O O . ASN A 1 702 ? -1.450 -26.937 -28.605 1.00 90.69 702 ASN A O 1
ATOM 5731 N N . ILE A 1 703 ? -3.681 -27.189 -28.629 1.00 92.06 703 ILE A N 1
ATOM 5732 C CA . ILE A 1 703 ? -3.695 -28.445 -27.854 1.00 92.06 703 ILE A CA 1
ATOM 5733 C C . ILE A 1 703 ? -2.982 -29.572 -28.604 1.00 92.06 703 ILE A C 1
ATOM 5735 O O . ILE A 1 703 ? -2.291 -30.376 -27.979 1.00 92.06 703 ILE A O 1
ATOM 5739 N N . ALA A 1 704 ? -3.143 -29.651 -29.926 1.00 91.00 704 ALA A N 1
ATOM 5740 C CA . ALA A 1 704 ? -2.490 -30.665 -30.747 1.00 91.00 704 ALA A CA 1
ATOM 5741 C C . ALA A 1 704 ? -0.957 -30.541 -30.726 1.00 91.00 704 ALA A C 1
ATOM 5743 O O . ALA A 1 704 ? -0.273 -31.553 -30.848 1.00 91.00 704 ALA A O 1
ATOM 5744 N N . GLN A 1 705 ? -0.432 -29.330 -30.519 1.00 90.19 705 GLN A N 1
ATOM 5745 C CA . GLN A 1 705 ? 1.005 -29.046 -30.443 1.00 90.19 705 GLN A CA 1
ATOM 5746 C C . GLN A 1 705 ? 1.615 -29.288 -29.050 1.00 90.19 705 GLN A C 1
ATOM 5748 O O . GLN A 1 705 ? 2.836 -29.226 -28.906 1.00 90.19 705 GLN A O 1
ATOM 5753 N N . LEU A 1 706 ? 0.800 -29.542 -28.019 1.00 91.75 706 LEU A N 1
ATOM 5754 C CA . LEU A 1 706 ? 1.300 -29.813 -26.669 1.00 91.75 706 LEU A CA 1
ATOM 5755 C C . LEU A 1 706 ? 1.922 -31.216 -26.570 1.00 91.75 706 LEU A C 1
ATOM 5757 O O . LEU A 1 706 ? 1.374 -32.163 -27.141 1.00 91.75 706 LEU A O 1
ATOM 5761 N N . PRO A 1 707 ? 3.000 -31.389 -25.783 1.00 91.81 707 PRO A N 1
ATOM 5762 C CA . PRO A 1 707 ? 3.505 -32.717 -25.450 1.00 91.81 707 PRO A CA 1
ATOM 5763 C C . PRO A 1 707 ? 2.501 -33.480 -24.569 1.00 91.81 707 PRO A C 1
ATOM 5765 O O . PRO A 1 707 ? 1.753 -32.885 -23.792 1.00 91.81 707 PRO A O 1
ATOM 5768 N N . GLU A 1 708 ? 2.484 -34.811 -24.677 1.00 89.56 708 GLU A N 1
ATOM 5769 C CA . GLU A 1 708 ? 1.559 -35.647 -23.896 1.00 89.56 708 GLU A CA 1
ATOM 5770 C C . GLU A 1 708 ? 1.897 -35.641 -22.393 1.00 89.56 708 GLU A C 1
ATOM 5772 O O . GLU A 1 708 ? 1.016 -35.378 -21.573 1.00 89.56 708 GLU A O 1
ATOM 5777 N N . ASP A 1 709 ? 3.164 -35.882 -22.041 1.00 92.31 709 ASP A N 1
ATOM 5778 C CA . ASP A 1 709 ? 3.699 -35.850 -20.668 1.00 92.31 709 ASP A CA 1
ATOM 5779 C C . ASP A 1 709 ? 5.229 -35.672 -20.709 1.00 92.31 709 ASP A C 1
ATOM 5781 O O . ASP A 1 709 ? 6.035 -36.575 -20.431 1.00 92.31 709 ASP A O 1
ATOM 5785 N N . ASP A 1 710 ? 5.649 -34.514 -21.216 1.00 91.19 710 ASP A N 1
ATOM 5786 C CA . ASP A 1 710 ? 7.064 -34.224 -21.413 1.00 91.19 710 ASP A CA 1
ATOM 5787 C C . ASP A 1 710 ? 7.362 -32.723 -21.359 1.00 91.19 710 ASP A C 1
ATOM 5789 O O . ASP A 1 710 ? 6.466 -31.878 -21.313 1.00 91.19 710 ASP A O 1
ATOM 5793 N N . ILE A 1 711 ? 8.646 -32.384 -21.358 1.00 88.62 711 ILE A N 1
ATOM 5794 C CA . ILE A 1 711 ? 9.112 -31.004 -21.452 1.00 88.62 711 ILE A CA 1
ATOM 5795 C C . ILE A 1 711 ? 8.936 -30.533 -22.902 1.00 88.62 711 ILE A C 1
ATOM 5797 O O . ILE A 1 711 ? 9.454 -31.186 -23.814 1.00 88.62 711 ILE A O 1
ATOM 5801 N N . PRO A 1 712 ? 8.249 -29.405 -23.152 1.00 89.00 712 PRO A N 1
ATOM 5802 C CA . PRO A 1 712 ? 8.177 -28.823 -24.486 1.00 89.00 712 PRO A CA 1
ATOM 5803 C C . PRO A 1 712 ? 9.573 -28.583 -25.075 1.00 89.00 712 PRO A C 1
ATOM 5805 O O . PRO A 1 712 ? 10.428 -27.967 -24.435 1.00 89.00 712 PRO A O 1
ATOM 5808 N N . GLU A 1 713 ? 9.796 -29.017 -26.317 1.00 85.00 713 GLU A N 1
ATOM 5809 C CA . GLU A 1 713 ? 11.104 -28.878 -26.976 1.00 85.00 713 GLU A CA 1
ATOM 5810 C C . GLU A 1 713 ? 11.504 -27.411 -27.188 1.00 85.00 713 GLU A C 1
ATOM 5812 O O . GLU A 1 713 ? 12.685 -27.065 -27.193 1.00 85.00 713 GLU A O 1
ATOM 5817 N N . SER A 1 714 ? 10.515 -26.519 -27.266 1.00 79.81 714 SER A N 1
ATOM 5818 C CA . SER A 1 714 ? 10.731 -25.075 -27.287 1.00 79.81 714 SER A CA 1
ATOM 5819 C C . SER A 1 714 ? 11.394 -24.567 -26.000 1.00 79.81 714 SER A C 1
ATOM 5821 O O . SER A 1 714 ? 12.289 -23.732 -26.076 1.00 79.81 714 SER A O 1
ATOM 5823 N N . ILE A 1 715 ? 11.032 -25.103 -24.825 1.00 83.12 715 ILE A N 1
ATOM 5824 C CA . ILE A 1 715 ? 11.668 -24.740 -23.548 1.00 83.12 715 ILE A CA 1
ATOM 5825 C C . ILE A 1 715 ? 13.103 -25.265 -23.510 1.00 83.12 715 ILE A C 1
ATOM 5827 O O . ILE A 1 715 ? 14.000 -24.509 -23.144 1.00 83.12 715 ILE A O 1
ATOM 5831 N N . MET A 1 716 ? 13.328 -26.514 -23.936 1.00 80.81 716 MET A N 1
ATOM 5832 C CA . MET A 1 716 ? 14.669 -27.115 -23.992 1.00 80.81 716 MET A CA 1
ATOM 5833 C C . MET A 1 716 ? 15.606 -26.346 -24.925 1.00 80.81 716 MET A C 1
ATOM 5835 O O . MET A 1 716 ? 16.732 -26.053 -24.544 1.00 80.81 716 MET A O 1
ATOM 5839 N N . THR A 1 717 ? 15.126 -25.960 -26.110 1.00 77.81 717 THR A N 1
ATOM 5840 C CA . THR A 1 717 ? 15.905 -25.179 -27.085 1.00 77.81 717 THR A CA 1
ATOM 5841 C C . THR A 1 717 ? 16.257 -23.782 -26.560 1.00 77.81 717 THR A C 1
ATOM 5843 O O . THR A 1 717 ? 17.330 -23.269 -26.854 1.00 77.81 717 THR A O 1
ATOM 5846 N N . THR A 1 718 ? 15.372 -23.157 -25.775 1.00 71.94 718 THR A N 1
ATOM 5847 C CA . THR A 1 718 ? 15.607 -21.819 -25.191 1.00 71.94 718 THR A CA 1
ATOM 5848 C C . THR A 1 718 ? 16.315 -21.838 -23.834 1.00 71.94 718 THR A C 1
ATOM 5850 O O . THR A 1 718 ? 16.483 -20.778 -23.232 1.00 71.94 718 THR A O 1
ATOM 5853 N N . MET A 1 719 ? 16.680 -23.015 -23.317 1.00 73.81 719 MET A N 1
ATOM 5854 C CA . MET A 1 719 ? 17.388 -23.139 -22.046 1.00 73.81 719 MET A CA 1
ATOM 5855 C C . MET A 1 719 ? 18.842 -22.698 -22.213 1.00 73.81 719 MET A C 1
ATOM 5857 O O . MET A 1 719 ? 19.567 -23.224 -23.054 1.00 73.81 719 MET A O 1
ATOM 5861 N N . GLU A 1 720 ? 19.286 -21.777 -21.364 1.00 68.56 720 GLU A N 1
ATOM 5862 C CA . GLU A 1 720 ? 20.664 -21.285 -21.379 1.00 68.56 720 GLU A CA 1
ATOM 5863 C C . GLU A 1 720 ? 21.535 -22.024 -20.358 1.00 68.56 720 GLU A C 1
ATOM 5865 O O . GLU A 1 720 ? 21.089 -22.344 -19.252 1.00 68.56 720 GLU A O 1
ATOM 5870 N N . HIS A 1 721 ? 22.792 -22.293 -20.727 1.00 67.75 721 HIS A N 1
ATOM 5871 C CA . HIS A 1 721 ? 23.763 -23.016 -19.907 1.00 67.75 721 HIS A CA 1
ATOM 5872 C C . HIS A 1 721 ? 24.981 -22.142 -19.593 1.00 67.75 721 HIS A C 1
ATOM 5874 O O . HIS A 1 721 ? 25.741 -21.788 -20.491 1.00 67.75 721 HIS A O 1
ATOM 5880 N N . ILE A 1 722 ? 25.195 -21.839 -18.311 1.00 65.31 722 ILE A N 1
ATOM 5881 C CA . ILE A 1 722 ? 26.306 -21.008 -17.829 1.00 65.31 722 ILE A CA 1
ATOM 5882 C C . ILE A 1 722 ? 27.321 -21.895 -17.095 1.00 65.31 722 ILE A C 1
ATOM 5884 O O . ILE A 1 722 ? 26.989 -22.552 -16.107 1.00 65.31 722 ILE A O 1
ATOM 5888 N N . LEU A 1 723 ? 28.569 -21.913 -17.576 1.00 56.81 723 LEU A N 1
ATOM 5889 C CA . LEU A 1 723 ? 29.587 -22.886 -17.156 1.00 56.81 723 LEU A CA 1
ATOM 5890 C C . LEU A 1 723 ? 30.303 -22.537 -15.839 1.00 56.81 723 LEU A C 1
ATOM 5892 O O . LEU A 1 723 ? 30.801 -23.450 -15.185 1.00 56.81 723 LEU A O 1
ATOM 5896 N N . ASN A 1 724 ? 30.333 -21.267 -15.419 1.00 53.12 724 ASN A N 1
ATOM 5897 C CA . ASN A 1 724 ? 30.868 -20.834 -14.123 1.00 53.12 724 ASN A CA 1
ATOM 5898 C C . ASN A 1 724 ? 30.398 -19.418 -13.790 1.00 53.12 724 ASN A C 1
ATOM 5900 O O . ASN A 1 724 ? 30.606 -18.508 -14.581 1.00 53.12 724 ASN A O 1
ATOM 5904 N N . ASP A 1 725 ? 29.852 -19.230 -12.592 1.00 49.38 725 ASP A N 1
ATOM 5905 C CA . ASP A 1 725 ? 29.598 -17.905 -12.039 1.00 49.38 725 ASP A CA 1
ATOM 5906 C C . ASP A 1 725 ? 30.248 -17.845 -10.649 1.00 49.38 725 ASP A C 1
ATOM 5908 O O . ASP A 1 725 ? 29.870 -18.590 -9.736 1.00 49.38 725 ASP A O 1
ATOM 5912 N N . LYS A 1 726 ? 31.311 -17.043 -10.515 1.00 46.03 726 LYS A N 1
ATOM 5913 C CA . LYS A 1 726 ? 32.079 -16.899 -9.265 1.00 46.03 726 LYS A CA 1
ATOM 5914 C C . LYS A 1 726 ? 31.322 -16.073 -8.210 1.00 46.03 726 LYS A C 1
ATOM 5916 O O . LYS A 1 726 ? 31.808 -15.968 -7.086 1.00 46.03 726 LYS A O 1
ATOM 5921 N N . GLU A 1 727 ? 30.127 -15.559 -8.514 1.00 45.66 727 GLU A N 1
ATOM 5922 C CA . GLU A 1 727 ? 29.397 -14.613 -7.654 1.00 45.66 727 GLU A CA 1
ATOM 5923 C C . GLU A 1 727 ? 28.105 -15.157 -7.017 1.00 45.66 727 GLU A C 1
ATOM 5925 O O . GLU A 1 727 ? 27.386 -14.438 -6.325 1.00 45.66 727 GLU A O 1
ATOM 5930 N N . VAL A 1 728 ? 27.808 -16.452 -7.143 1.00 46.88 728 VAL A N 1
ATOM 5931 C CA . VAL A 1 728 ? 26.537 -17.023 -6.645 1.00 46.88 728 VAL A CA 1
ATOM 5932 C C . VAL A 1 728 ? 26.321 -16.917 -5.115 1.00 46.88 728 VAL A C 1
ATOM 5934 O O . VAL A 1 728 ? 25.173 -16.731 -4.702 1.00 46.88 728 VAL A O 1
ATOM 5937 N N . PRO A 1 729 ? 27.339 -17.007 -4.228 1.00 41.84 729 PRO A N 1
ATOM 5938 C CA . PRO A 1 729 ? 27.110 -16.829 -2.789 1.00 41.84 729 PRO A CA 1
ATOM 5939 C C . PRO A 1 729 ? 26.788 -15.376 -2.394 1.00 41.84 729 PRO A C 1
ATOM 5941 O O . PRO A 1 729 ? 26.192 -15.158 -1.340 1.00 41.84 729 PRO A O 1
ATOM 5944 N N . SER A 1 730 ? 27.169 -14.393 -3.222 1.00 41.19 730 SER A N 1
ATOM 5945 C CA . SER A 1 730 ? 27.071 -12.956 -2.921 1.00 41.19 730 SER A CA 1
ATOM 5946 C C . SER A 1 730 ? 25.642 -12.413 -3.063 1.00 41.19 730 SER A C 1
ATOM 5948 O O . SER A 1 730 ? 25.219 -11.562 -2.282 1.00 41.19 730 SER A O 1
ATOM 5950 N N . GLU A 1 731 ? 24.833 -12.989 -3.963 1.00 43.72 731 GLU A N 1
ATOM 5951 C CA . GLU A 1 731 ? 23.414 -12.622 -4.145 1.00 43.72 731 GLU A CA 1
ATOM 5952 C C . GLU A 1 731 ? 22.537 -12.926 -2.905 1.00 43.72 731 GLU A C 1
ATOM 5954 O O . GLU A 1 731 ? 21.381 -12.509 -2.843 1.00 43.72 731 GLU A O 1
ATOM 5959 N N . ARG A 1 732 ? 23.063 -13.658 -1.907 1.00 48.91 732 ARG A N 1
ATOM 5960 C CA . ARG A 1 732 ? 22.348 -14.100 -0.693 1.00 48.91 732 ARG A CA 1
ATOM 5961 C C . ARG A 1 732 ? 22.748 -13.366 0.591 1.00 48.91 732 ARG A C 1
ATOM 5963 O O . ARG A 1 732 ? 22.466 -13.878 1.672 1.00 48.91 732 ARG A O 1
ATOM 5970 N N . ALA A 1 733 ? 23.377 -12.192 0.525 1.00 32.31 733 ALA A N 1
ATOM 5971 C CA . ALA A 1 733 ? 23.727 -11.409 1.717 1.00 32.31 733 ALA A CA 1
ATOM 5972 C C . ALA A 1 733 ? 22.487 -10.789 2.413 1.00 32.31 733 ALA A C 1
ATOM 5974 O O . ALA A 1 733 ? 22.301 -9.576 2.453 1.00 32.31 733 ALA A O 1
ATOM 5975 N N . GLY A 1 734 ? 21.619 -11.636 2.968 1.00 34.12 734 GLY A N 1
ATOM 5976 C CA . GLY A 1 734 ? 20.546 -11.293 3.896 1.00 34.12 734 GLY A CA 1
ATOM 5977 C C . GLY A 1 734 ? 20.705 -12.111 5.179 1.00 34.12 734 GLY A C 1
ATOM 5978 O O . GLY A 1 734 ? 21.103 -13.268 5.133 1.00 34.12 734 GLY A O 1
ATOM 5979 N N . TYR A 1 735 ? 20.408 -11.507 6.330 1.00 32.84 735 TYR A N 1
ATOM 5980 C CA . TYR A 1 735 ? 20.653 -12.008 7.697 1.00 32.84 735 TYR A CA 1
ATOM 5981 C C . TYR A 1 735 ? 19.902 -13.301 8.112 1.00 32.84 735 TYR A C 1
ATOM 5983 O O . TYR A 1 735 ? 19.763 -13.568 9.304 1.00 32.84 735 TYR A O 1
ATOM 5991 N N . ILE A 1 736 ? 19.408 -14.111 7.174 1.00 34.19 736 ILE A N 1
ATOM 5992 C CA . ILE A 1 736 ? 18.670 -15.347 7.460 1.00 34.19 736 ILE A CA 1
ATOM 5993 C C . ILE A 1 736 ? 19.531 -16.535 7.024 1.00 34.19 736 ILE A C 1
ATOM 5995 O O . ILE A 1 736 ? 19.712 -16.781 5.833 1.00 34.19 736 ILE A O 1
ATOM 5999 N N . LEU A 1 737 ? 20.074 -17.264 8.002 1.00 34.12 737 LEU A N 1
ATOM 6000 C CA . LEU A 1 737 ? 20.702 -18.569 7.785 1.00 34.12 737 LEU A CA 1
ATOM 6001 C C . LEU A 1 737 ? 19.666 -19.529 7.174 1.00 34.12 737 LEU A C 1
ATOM 6003 O O . LEU A 1 737 ? 18.549 -19.626 7.679 1.00 34.12 737 LEU A O 1
ATOM 6007 N N . ASP A 1 738 ? 20.038 -20.214 6.087 1.00 40.25 738 ASP A N 1
ATOM 6008 C CA . ASP A 1 738 ? 19.221 -21.242 5.424 1.00 40.25 738 ASP A CA 1
ATOM 6009 C C . ASP A 1 738 ? 18.896 -22.344 6.460 1.00 40.25 738 ASP A C 1
ATOM 6011 O O . ASP A 1 738 ? 19.826 -23.002 6.926 1.00 40.25 738 ASP A O 1
ATOM 6015 N N . PRO A 1 739 ? 17.626 -22.578 6.852 1.00 38.84 739 PRO A N 1
ATOM 6016 C CA . PRO A 1 739 ? 17.270 -23.615 7.830 1.00 38.84 739 PRO A CA 1
ATOM 6017 C C . PRO A 1 739 ? 17.706 -25.025 7.400 1.00 38.84 739 PRO A C 1
ATOM 6019 O O . PRO A 1 739 ? 17.765 -25.937 8.220 1.00 38.84 739 PRO A O 1
ATOM 6022 N N . LEU A 1 740 ? 18.035 -25.197 6.115 1.00 42.72 740 LEU A N 1
ATOM 6023 C CA . LEU A 1 740 ? 18.520 -26.434 5.509 1.00 42.72 740 LEU A CA 1
ATOM 6024 C C . LEU A 1 740 ? 20.057 -26.513 5.431 1.00 42.72 740 LEU A C 1
ATOM 6026 O O . LEU A 1 740 ? 20.588 -27.428 4.804 1.00 42.72 740 LEU A O 1
ATOM 6030 N N . SER A 1 741 ? 20.802 -25.583 6.043 1.00 42.16 741 SER A N 1
ATOM 6031 C CA . SER A 1 741 ? 22.272 -25.650 6.096 1.00 42.16 741 SER A CA 1
ATOM 6032 C C . SER A 1 741 ? 22.809 -26.653 7.123 1.00 42.16 741 SER A C 1
ATOM 6034 O O . SER A 1 741 ? 24.020 -26.860 7.180 1.00 42.16 741 SER A O 1
ATOM 6036 N N . ASN A 1 742 ? 21.943 -27.289 7.921 1.00 31.84 742 ASN A N 1
ATOM 6037 C CA . ASN A 1 742 ? 22.339 -28.418 8.757 1.00 31.84 742 ASN A CA 1
ATOM 6038 C C . ASN A 1 742 ? 22.368 -29.694 7.910 1.00 31.84 742 ASN A C 1
ATOM 6040 O O . ASN A 1 742 ? 21.353 -30.319 7.614 1.00 31.84 742 ASN A O 1
ATOM 6044 N N . SER A 1 743 ? 23.582 -30.052 7.509 1.00 41.16 743 SER A N 1
ATOM 6045 C CA . SER A 1 743 ? 23.952 -31.165 6.640 1.00 41.16 743 SER A CA 1
ATOM 6046 C C . SER A 1 743 ? 23.789 -32.552 7.278 1.00 41.16 743 SER A C 1
ATOM 6048 O O . SER A 1 743 ? 24.716 -33.361 7.206 1.00 41.16 743 SER A O 1
ATOM 6050 N N . THR A 1 744 ? 22.649 -32.854 7.907 1.00 36.72 744 THR A N 1
ATOM 6051 C CA . THR A 1 744 ? 22.490 -34.171 8.547 1.00 36.72 744 THR A CA 1
ATOM 6052 C C . THR A 1 744 ? 21.079 -34.739 8.637 1.00 36.72 744 THR A C 1
ATOM 6054 O O . THR A 1 744 ? 20.904 -35.737 9.329 1.00 36.72 744 THR A O 1
ATOM 6057 N N . GLU A 1 745 ? 20.085 -34.213 7.917 1.00 32.62 745 GLU A N 1
ATOM 6058 C CA . GLU A 1 745 ? 18.751 -34.829 7.925 1.00 32.62 745 GLU A CA 1
ATOM 6059 C C . GLU A 1 745 ? 18.219 -35.129 6.517 1.00 32.62 745 GLU A C 1
ATOM 6061 O O . GLU A 1 745 ? 17.685 -34.286 5.808 1.00 32.62 745 GLU A O 1
ATOM 6066 N N . LEU A 1 746 ? 18.384 -36.411 6.178 1.00 33.38 746 LEU A N 1
ATOM 6067 C CA . LEU A 1 746 ? 17.419 -37.275 5.500 1.00 33.38 746 LEU A CA 1
ATOM 6068 C C . LEU A 1 746 ? 17.123 -37.012 4.011 1.00 33.38 746 LEU A C 1
ATOM 6070 O O . LEU A 1 746 ? 16.291 -36.202 3.617 1.00 33.38 746 LEU A O 1
ATOM 6074 N N . ASN A 1 747 ? 17.739 -37.883 3.202 1.00 40.94 747 ASN A N 1
ATOM 6075 C CA . ASN A 1 747 ? 17.242 -38.417 1.931 1.00 40.94 747 ASN A CA 1
ATOM 6076 C C . ASN A 1 747 ? 15.779 -38.892 2.052 1.00 40.94 747 ASN A C 1
ATOM 6078 O O . ASN A 1 747 ? 15.521 -40.091 2.164 1.00 40.94 747 ASN A O 1
ATOM 6082 N N . ILE A 1 748 ? 14.810 -37.976 2.035 1.00 35.94 748 ILE A N 1
ATOM 6083 C CA . ILE A 1 748 ? 13.399 -38.331 1.878 1.00 35.94 748 ILE A CA 1
ATOM 6084 C C . ILE A 1 748 ? 12.739 -37.424 0.832 1.00 35.94 748 ILE A C 1
ATOM 6086 O O . ILE A 1 748 ? 12.515 -36.236 1.041 1.00 35.94 748 ILE A O 1
ATOM 6090 N N . SER A 1 749 ? 12.352 -38.086 -0.261 1.00 40.59 749 SER A N 1
ATOM 6091 C CA . SER A 1 749 ? 11.409 -37.704 -1.318 1.00 40.59 749 SER A CA 1
ATOM 6092 C C . SER A 1 749 ? 11.869 -36.684 -2.366 1.00 40.59 749 SER A C 1
ATOM 6094 O O . SER A 1 749 ? 12.174 -35.538 -2.069 1.00 40.59 749 SER A O 1
ATOM 6096 N N . ASP A 1 750 ? 11.917 -37.138 -3.623 1.00 46.66 750 ASP A N 1
ATOM 6097 C CA . ASP A 1 750 ? 11.231 -36.625 -4.825 1.00 46.66 750 ASP A CA 1
ATOM 6098 C C . ASP A 1 750 ? 10.739 -35.160 -4.895 1.00 46.66 750 ASP A C 1
ATOM 6100 O O . ASP A 1 750 ? 9.838 -34.857 -5.683 1.00 46.66 750 ASP A O 1
ATOM 6104 N N . VAL A 1 751 ? 11.364 -34.188 -4.217 1.00 50.88 751 VAL A N 1
ATOM 6105 C CA . VAL A 1 751 ? 11.027 -32.747 -4.274 1.00 50.88 751 VAL A CA 1
ATOM 6106 C C . VAL A 1 751 ? 12.290 -31.917 -4.557 1.00 50.88 751 VAL A C 1
ATOM 6108 O O . VAL A 1 751 ? 13.301 -32.058 -3.885 1.00 50.88 751 VAL A O 1
ATOM 6111 N N . ILE A 1 752 ? 12.281 -31.124 -5.640 1.00 56.78 752 ILE A N 1
ATOM 6112 C CA . ILE A 1 752 ? 13.377 -30.206 -5.981 1.00 56.78 752 ILE A CA 1
ATOM 6113 C C . ILE A 1 752 ? 13.073 -28.909 -5.228 1.00 56.78 752 ILE A C 1
ATOM 6115 O O . ILE A 1 752 ? 12.043 -28.299 -5.519 1.00 56.78 752 ILE A O 1
ATOM 6119 N N . PRO A 1 753 ? 13.911 -28.479 -4.268 1.00 55.47 753 PRO A N 1
ATOM 6120 C CA . PRO A 1 753 ? 13.673 -27.237 -3.548 1.00 55.47 753 PRO A CA 1
ATOM 6121 C C . PRO A 1 753 ? 13.859 -26.048 -4.500 1.00 55.47 753 PRO A C 1
ATOM 6123 O O . PRO A 1 753 ? 14.962 -25.813 -5.007 1.00 55.47 753 PRO A O 1
ATOM 6126 N N . ILE A 1 754 ? 12.769 -25.317 -4.756 1.00 61.66 754 ILE A N 1
ATOM 6127 C CA . ILE A 1 754 ? 12.759 -24.079 -5.545 1.00 61.66 754 ILE A CA 1
ATOM 6128 C C . ILE A 1 754 ? 12.516 -22.906 -4.597 1.00 61.66 754 ILE A C 1
ATOM 613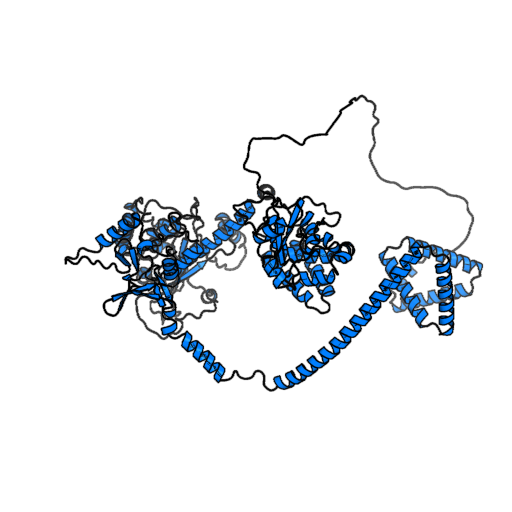0 O O . ILE A 1 754 ? 11.447 -22.797 -4.002 1.00 61.66 754 ILE A O 1
ATOM 6134 N N . ASN A 1 755 ? 13.499 -22.018 -4.474 1.00 57.81 755 ASN A N 1
ATOM 6135 C CA . ASN A 1 755 ? 13.358 -20.778 -3.720 1.00 57.81 755 ASN A CA 1
ATOM 6136 C C . ASN A 1 755 ? 12.777 -19.682 -4.624 1.00 57.81 755 ASN A C 1
ATOM 6138 O O . ASN A 1 755 ? 13.136 -19.565 -5.794 1.00 57.81 755 ASN A O 1
ATOM 6142 N N . ASN A 1 756 ? 11.898 -18.838 -4.096 1.00 56.53 756 ASN A N 1
ATOM 6143 C CA . ASN A 1 756 ? 11.280 -17.780 -4.894 1.00 56.53 756 ASN A CA 1
ATOM 6144 C C . ASN A 1 756 ? 12.013 -16.451 -4.677 1.00 56.53 756 ASN A C 1
ATOM 6146 O O . ASN A 1 756 ? 12.350 -16.079 -3.554 1.00 56.53 756 ASN A O 1
ATOM 6150 N N . SER A 1 757 ? 12.278 -15.727 -5.758 1.00 50.44 757 SER A N 1
ATOM 6151 C CA . SER A 1 757 ? 12.871 -14.389 -5.747 1.00 50.44 757 SER A CA 1
ATOM 6152 C C . SER A 1 757 ? 12.164 -13.517 -6.786 1.00 50.44 757 SER A C 1
ATOM 6154 O O . SER A 1 757 ? 11.514 -14.018 -7.703 1.00 50.44 757 SER A O 1
ATOM 6156 N N . ALA A 1 758 ? 12.254 -12.199 -6.666 1.00 51.41 758 ALA A N 1
ATOM 6157 C CA . ALA A 1 758 ? 11.720 -11.298 -7.680 1.00 51.41 758 ALA A CA 1
ATOM 6158 C C . ALA A 1 758 ? 12.524 -10.009 -7.727 1.00 51.41 758 ALA A C 1
ATOM 6160 O O . ALA A 1 758 ? 13.083 -9.577 -6.717 1.00 51.41 758 ALA A O 1
ATOM 6161 N N . VAL A 1 759 ? 12.541 -9.391 -8.903 1.00 50.56 759 VAL A N 1
ATOM 6162 C CA . VAL A 1 759 ? 13.099 -8.054 -9.091 1.00 50.56 759 VAL A CA 1
ATOM 6163 C C . VAL A 1 759 ? 11.954 -7.056 -8.991 1.00 50.56 759 VAL A C 1
ATOM 6165 O O . VAL A 1 759 ? 10.958 -7.160 -9.706 1.00 50.56 759 VAL A O 1
ATOM 6168 N N . LEU A 1 760 ? 12.088 -6.105 -8.072 1.00 44.34 760 LEU A N 1
ATOM 6169 C CA . LEU A 1 760 ? 11.124 -5.034 -7.855 1.00 44.34 760 LEU A CA 1
ATOM 6170 C C . LEU A 1 760 ? 11.727 -3.732 -8.378 1.00 44.34 760 LEU A C 1
ATOM 6172 O O . LEU A 1 760 ? 12.825 -3.358 -7.972 1.00 44.34 760 LEU A O 1
ATOM 6176 N N . ASP A 1 761 ? 11.014 -3.038 -9.262 1.00 48.62 761 ASP A N 1
ATOM 6177 C CA . ASP A 1 761 ? 11.391 -1.685 -9.667 1.00 48.62 761 ASP A CA 1
ATOM 6178 C C . ASP A 1 761 ? 11.092 -0.705 -8.522 1.00 48.62 761 ASP A C 1
ATOM 6180 O O . ASP A 1 761 ? 9.959 -0.266 -8.324 1.00 48.62 761 ASP A O 1
ATOM 6184 N N . VAL A 1 762 ? 12.123 -0.397 -7.734 1.00 41.97 762 VAL A N 1
ATOM 6185 C CA . VAL A 1 762 ? 12.037 0.475 -6.550 1.00 41.97 762 VAL A CA 1
ATOM 6186 C C . VAL A 1 762 ? 11.873 1.953 -6.933 1.00 41.97 762 VAL A C 1
ATOM 6188 O O . VAL A 1 762 ? 11.435 2.753 -6.106 1.00 41.97 762 VAL A O 1
ATOM 6191 N N . ASN A 1 763 ? 12.197 2.330 -8.174 1.00 42.50 763 ASN A N 1
ATOM 6192 C CA . ASN A 1 763 ? 12.210 3.725 -8.617 1.00 42.50 763 ASN A CA 1
ATOM 6193 C C . ASN A 1 763 ? 10.991 4.101 -9.472 1.00 42.50 763 ASN A C 1
ATOM 6195 O O . ASN A 1 763 ? 10.890 5.259 -9.879 1.00 42.50 763 ASN A O 1
ATOM 6199 N N . GLY A 1 764 ? 10.086 3.158 -9.766 1.00 42.16 764 GLY A N 1
ATOM 6200 C CA . GLY A 1 764 ? 8.949 3.380 -10.670 1.00 42.16 764 GLY A CA 1
ATOM 6201 C C . GLY A 1 764 ? 9.380 3.810 -12.074 1.00 42.16 764 GLY A C 1
ATOM 6202 O O . GLY A 1 764 ? 8.633 4.492 -12.775 1.00 42.16 764 GLY A O 1
ATOM 6203 N N . SER A 1 765 ? 10.614 3.482 -12.453 1.00 48.06 765 SER A N 1
ATOM 6204 C CA . SER A 1 765 ? 11.164 3.777 -13.764 1.00 48.06 765 SER A CA 1
ATOM 6205 C C . SER A 1 765 ? 10.709 2.652 -14.682 1.00 48.06 765 SER A C 1
ATOM 6207 O O . SER A 1 765 ? 11.387 1.635 -14.794 1.00 48.06 765 SER A O 1
ATOM 6209 N N . SER A 1 766 ? 9.550 2.805 -15.329 1.00 45.78 766 SER A N 1
ATOM 6210 C CA . SER A 1 766 ? 9.160 1.911 -16.420 1.00 45.78 766 SER A CA 1
ATOM 6211 C C . SER A 1 766 ? 10.186 2.072 -17.542 1.00 45.78 766 SER A C 1
ATOM 6213 O O . SER A 1 766 ? 10.031 2.943 -18.395 1.00 45.78 766 SER A O 1
ATOM 6215 N N . ILE A 1 767 ? 11.268 1.295 -17.496 1.00 41.91 767 ILE A N 1
ATOM 6216 C CA . ILE A 1 767 ? 12.326 1.350 -18.498 1.00 41.91 767 ILE A CA 1
ATOM 6217 C C . ILE A 1 767 ? 11.684 0.963 -19.826 1.00 41.91 767 ILE A C 1
ATOM 6219 O O . ILE A 1 767 ? 11.131 -0.133 -19.971 1.00 41.91 767 ILE A O 1
ATOM 6223 N N . SER A 1 768 ? 11.691 1.894 -20.773 1.00 43.19 768 SER A N 1
ATOM 6224 C CA . SER A 1 768 ? 11.139 1.647 -22.098 1.00 43.19 768 SER A CA 1
ATOM 6225 C C . SER A 1 768 ? 12.002 0.622 -22.839 1.00 43.19 768 SER A C 1
ATOM 6227 O O . SER A 1 768 ? 13.211 0.516 -22.621 1.00 43.19 768 SER A O 1
ATOM 6229 N N . SER A 1 769 ? 11.398 -0.128 -23.764 1.00 39.66 769 SER A N 1
ATOM 6230 C CA . SER A 1 769 ? 12.137 -1.050 -24.638 1.00 39.66 769 SER A CA 1
ATOM 6231 C C . SER A 1 769 ? 13.266 -0.343 -25.405 1.00 39.66 769 SER A C 1
ATOM 6233 O O . SER A 1 769 ? 14.286 -0.954 -25.710 1.00 39.66 769 SER A O 1
ATOM 6235 N N . GLU A 1 770 ? 13.108 0.955 -25.675 1.00 39.75 770 GLU A N 1
ATOM 6236 C CA . GLU A 1 770 ? 14.081 1.809 -26.357 1.00 39.75 770 GLU A CA 1
ATOM 6237 C C . GLU A 1 770 ? 15.270 2.189 -25.467 1.00 39.75 770 GLU A C 1
ATOM 6239 O O . GLU A 1 770 ? 16.404 2.166 -25.933 1.00 39.75 770 GLU A O 1
ATOM 6244 N N . GLU A 1 771 ? 15.059 2.462 -24.178 1.00 41.62 771 GLU A N 1
ATOM 6245 C CA . GLU A 1 771 ? 16.144 2.738 -23.225 1.00 41.62 771 GLU A CA 1
ATOM 6246 C C . GLU A 1 771 ? 16.959 1.483 -22.903 1.00 41.62 771 GLU A C 1
ATOM 6248 O O . GLU A 1 771 ? 18.183 1.566 -22.795 1.00 41.62 771 GLU A O 1
ATOM 6253 N N . ILE A 1 772 ? 16.315 0.310 -22.834 1.00 44.34 772 ILE A N 1
ATOM 6254 C CA . ILE A 1 772 ? 17.016 -0.980 -22.719 1.00 44.34 772 ILE A CA 1
ATOM 6255 C C . ILE A 1 772 ? 17.859 -1.229 -23.980 1.00 44.34 772 ILE A C 1
ATOM 6257 O O . ILE A 1 772 ? 19.045 -1.538 -23.863 1.00 44.34 772 ILE A O 1
ATOM 6261 N N . ASN A 1 773 ? 17.294 -1.014 -25.175 1.00 40.03 773 ASN A N 1
ATOM 6262 C CA . ASN A 1 773 ? 17.996 -1.177 -26.456 1.00 40.03 773 ASN A CA 1
ATOM 6263 C C . ASN A 1 773 ? 19.132 -0.156 -26.660 1.00 40.03 773 ASN A C 1
ATOM 6265 O O . ASN A 1 773 ? 20.198 -0.514 -27.157 1.00 40.03 773 ASN A O 1
ATOM 6269 N N . ASN A 1 774 ? 18.953 1.101 -26.248 1.00 40.28 774 ASN A N 1
ATOM 6270 C CA . ASN A 1 774 ? 19.968 2.153 -26.362 1.00 40.28 774 ASN A CA 1
ATOM 6271 C C . ASN A 1 774 ? 21.094 1.978 -25.336 1.00 40.28 774 ASN A C 1
ATOM 6273 O O . ASN A 1 774 ? 22.257 2.225 -25.655 1.00 40.28 774 ASN A O 1
ATOM 6277 N N . CYS A 1 775 ? 20.784 1.491 -24.131 1.00 38.62 775 CYS A N 1
ATOM 6278 C CA . CYS A 1 775 ? 21.797 1.088 -23.154 1.00 38.62 775 CYS A CA 1
ATOM 6279 C C . CYS A 1 775 ? 22.604 -0.125 -23.663 1.00 38.62 775 CYS A C 1
ATOM 6281 O O . CYS A 1 775 ? 23.826 -0.156 -23.511 1.00 38.62 775 CYS A O 1
ATOM 6283 N N . LEU A 1 776 ? 21.947 -1.060 -24.368 1.00 37.38 776 LEU A N 1
ATOM 6284 C CA . LEU A 1 776 ? 22.582 -2.165 -25.103 1.00 37.38 776 LEU A CA 1
ATOM 6285 C C . LEU A 1 776 ? 23.545 -1.654 -26.189 1.00 37.38 776 LEU A C 1
ATOM 6287 O O . LEU A 1 776 ? 24.714 -2.029 -26.221 1.00 37.38 776 LEU A O 1
ATOM 6291 N N . LEU A 1 777 ? 23.070 -0.769 -27.070 1.00 38.44 777 LEU A N 1
ATOM 6292 C CA . LEU A 1 777 ? 23.838 -0.263 -28.212 1.00 38.44 777 LEU A CA 1
ATOM 6293 C C . LEU A 1 777 ? 25.011 0.629 -27.785 1.00 38.44 777 LEU A C 1
ATOM 6295 O O . LEU A 1 777 ? 26.075 0.572 -28.402 1.00 38.44 777 LEU A O 1
ATOM 6299 N N . ASN A 1 778 ? 24.854 1.414 -26.716 1.00 40.41 778 ASN A N 1
ATOM 6300 C CA . ASN A 1 778 ? 25.927 2.252 -26.175 1.00 40.41 778 ASN A CA 1
ATOM 6301 C C . ASN A 1 778 ? 27.016 1.428 -25.470 1.00 40.41 778 ASN A C 1
ATOM 6303 O O . ASN A 1 778 ? 28.190 1.787 -25.565 1.00 40.41 778 ASN A O 1
ATOM 6307 N N . LYS A 1 779 ? 26.670 0.300 -24.831 1.00 37.81 779 LYS A N 1
ATOM 6308 C CA . LYS A 1 779 ? 27.664 -0.647 -24.294 1.00 37.81 779 LYS A CA 1
ATOM 6309 C C . LYS A 1 779 ? 28.417 -1.398 -25.399 1.00 37.81 779 LYS A C 1
ATOM 6311 O O . LYS A 1 779 ? 29.613 -1.622 -25.256 1.00 37.81 779 LYS A O 1
ATOM 6316 N N . ILE A 1 780 ? 27.761 -1.705 -26.521 1.00 40.84 780 ILE A N 1
ATOM 6317 C CA . ILE A 1 780 ? 28.390 -2.346 -27.692 1.00 40.84 780 ILE A CA 1
ATOM 6318 C C . ILE A 1 780 ? 29.324 -1.378 -28.443 1.00 40.84 780 ILE A C 1
ATOM 6320 O O . ILE A 1 780 ? 30.374 -1.790 -28.927 1.00 40.84 780 ILE A O 1
ATOM 6324 N N . LYS A 1 781 ? 28.977 -0.085 -28.538 1.00 38.66 781 LYS A N 1
ATOM 6325 C CA . LYS A 1 781 ? 29.769 0.911 -29.288 1.00 38.66 781 LYS A CA 1
ATOM 6326 C C . LYS A 1 781 ? 30.959 1.496 -28.522 1.00 38.66 781 LYS A C 1
ATOM 6328 O O . LYS A 1 781 ? 31.929 1.888 -29.162 1.00 38.66 781 LYS A O 1
ATOM 6333 N N . ASN A 1 782 ? 30.914 1.537 -27.189 1.00 38.62 782 ASN A N 1
ATOM 6334 C CA . ASN A 1 782 ? 32.000 2.091 -26.365 1.00 38.62 782 ASN A CA 1
ATOM 6335 C C . ASN A 1 782 ? 32.997 1.033 -25.847 1.00 38.62 782 ASN A C 1
ATOM 6337 O O . ASN A 1 782 ? 33.952 1.389 -25.166 1.00 38.62 782 ASN A O 1
ATOM 6341 N N . GLY A 1 783 ? 32.814 -0.247 -26.191 1.00 37.12 783 GLY A N 1
ATOM 6342 C CA . GLY A 1 783 ? 33.735 -1.350 -25.873 1.00 37.12 783 GLY A CA 1
ATOM 6343 C C . GLY A 1 783 ? 34.859 -1.542 -26.897 1.00 37.12 783 GLY A C 1
ATOM 6344 O O . GLY A 1 783 ? 35.240 -2.669 -27.195 1.00 37.12 783 GLY A O 1
ATOM 6345 N N . GLY A 1 784 ? 35.353 -0.459 -27.497 1.00 40.84 784 GLY A N 1
ATOM 6346 C CA . GLY A 1 784 ? 36.424 -0.501 -28.487 1.00 40.84 784 GLY A CA 1
ATOM 6347 C C . GLY A 1 784 ? 37.759 -0.054 -27.908 1.00 40.84 784 GLY A C 1
ATOM 6348 O O . GLY A 1 784 ? 38.136 1.078 -28.167 1.00 40.84 784 GLY A O 1
ATOM 6349 N N . THR A 1 785 ? 38.435 -0.924 -27.147 1.00 37.12 785 THR A N 1
ATOM 6350 C CA . THR A 1 785 ? 39.886 -1.216 -27.232 1.00 37.12 785 THR A CA 1
ATOM 6351 C C . THR A 1 785 ? 40.312 -2.163 -26.101 1.00 37.12 785 THR A C 1
ATOM 6353 O O . THR A 1 785 ? 40.308 -1.767 -24.943 1.00 37.12 785 THR A O 1
ATOM 6356 N N . ASN A 1 786 ? 40.741 -3.365 -26.498 1.00 41.19 786 ASN A N 1
ATOM 6357 C CA . ASN A 1 786 ? 41.740 -4.233 -25.860 1.00 41.19 786 ASN A CA 1
ATOM 6358 C C . ASN A 1 786 ? 41.565 -4.572 -24.368 1.00 41.19 786 ASN A C 1
ATOM 6360 O O . ASN A 1 786 ? 42.174 -3.942 -23.514 1.00 41.19 786 ASN A O 1
ATOM 6364 N N . ASP A 1 787 ? 40.772 -5.603 -24.084 1.00 36.03 787 ASP A N 1
ATOM 6365 C CA . ASP A 1 787 ? 41.175 -6.839 -23.389 1.00 36.03 787 ASP A CA 1
ATOM 6366 C C . ASP A 1 787 ? 39.937 -7.754 -23.300 1.00 36.03 787 ASP A C 1
ATOM 6368 O O . ASP A 1 787 ? 38.807 -7.276 -23.406 1.00 36.03 787 ASP A O 1
ATOM 6372 N N . GLU A 1 788 ? 40.150 -9.071 -23.229 1.00 45.97 788 GLU A N 1
ATOM 6373 C CA . GLU A 1 788 ? 39.127 -10.133 -23.231 1.00 45.97 788 GLU A CA 1
ATOM 6374 C C . GLU A 1 788 ? 37.888 -9.760 -22.391 1.00 45.97 788 GLU A C 1
ATOM 6376 O O . GLU A 1 788 ? 37.937 -9.721 -21.165 1.00 45.97 788 GLU A O 1
ATOM 6381 N N . MET A 1 789 ? 36.776 -9.444 -23.065 1.00 29.73 789 MET A N 1
ATOM 6382 C CA . MET A 1 789 ? 35.591 -8.858 -22.437 1.00 29.73 789 MET A CA 1
ATOM 6383 C C . MET A 1 789 ? 34.477 -9.901 -22.306 1.00 29.73 789 MET A C 1
ATOM 6385 O O . MET A 1 789 ? 33.859 -10.298 -23.297 1.00 29.73 789 MET A O 1
ATOM 6389 N N . ASP A 1 790 ? 34.222 -10.306 -21.061 1.00 35.06 790 ASP A N 1
ATOM 6390 C CA . ASP A 1 790 ? 33.000 -10.968 -20.610 1.00 35.06 790 ASP A CA 1
ATOM 6391 C C . ASP A 1 790 ? 31.772 -10.172 -21.084 1.00 35.06 790 ASP A C 1
ATOM 6393 O O . ASP A 1 790 ? 31.480 -9.071 -20.609 1.00 35.06 790 ASP A O 1
ATOM 6397 N N . VAL A 1 791 ? 31.039 -10.724 -22.051 1.00 34.84 791 VAL A N 1
ATOM 6398 C CA . VAL A 1 791 ? 29.727 -10.208 -22.450 1.00 34.84 791 VAL A CA 1
ATOM 6399 C C . VAL A 1 791 ? 28.728 -10.658 -21.384 1.00 34.84 791 VAL A C 1
ATOM 6401 O O . VAL A 1 791 ? 28.150 -11.738 -21.472 1.00 34.84 791 VAL A O 1
ATOM 6404 N N . GLU A 1 792 ? 28.573 -9.856 -20.331 1.00 37.59 792 GLU A N 1
ATOM 6405 C CA . GLU A 1 792 ? 27.600 -10.102 -19.263 1.00 37.59 792 GLU A CA 1
ATOM 6406 C C . GLU A 1 792 ? 26.164 -10.228 -19.807 1.00 37.59 792 GLU A C 1
ATOM 6408 O O . GLU A 1 792 ? 25.688 -9.415 -20.603 1.00 37.59 792 GLU A O 1
ATOM 6413 N N . ASN A 1 793 ? 25.476 -11.266 -19.326 1.00 39.97 793 ASN A N 1
ATOM 6414 C CA . ASN A 1 793 ? 24.125 -11.702 -19.680 1.00 39.97 793 ASN A CA 1
ATOM 6415 C C . ASN A 1 793 ? 23.054 -10.608 -19.474 1.00 39.97 793 ASN A C 1
ATOM 6417 O O . ASN A 1 793 ? 22.614 -10.367 -18.347 1.00 39.97 793 ASN A O 1
ATOM 6421 N N . ILE A 1 794 ? 22.567 -9.989 -20.556 1.00 38.88 794 ILE A N 1
ATOM 6422 C CA . ILE A 1 794 ? 21.412 -9.074 -20.520 1.00 38.88 794 ILE A CA 1
ATOM 6423 C C . ILE A 1 794 ? 20.165 -9.798 -21.053 1.00 38.88 794 ILE A C 1
ATOM 6425 O O . ILE A 1 794 ? 20.110 -10.169 -22.223 1.00 38.88 794 ILE A O 1
ATOM 6429 N N . TYR A 1 795 ? 19.140 -9.957 -20.207 1.00 45.78 795 TYR A N 1
ATOM 6430 C CA . TYR A 1 795 ? 17.879 -10.629 -20.552 1.00 45.78 795 TYR A CA 1
ATOM 6431 C C . TYR A 1 795 ? 16.796 -9.628 -20.984 1.00 45.78 795 TYR A C 1
ATOM 6433 O O . TYR A 1 795 ? 16.423 -8.735 -20.222 1.00 45.78 795 TYR A O 1
ATOM 6441 N N . LEU A 1 796 ? 16.253 -9.803 -22.193 1.00 41.22 796 LEU A N 1
ATOM 6442 C CA . LEU A 1 796 ? 15.144 -9.003 -22.727 1.00 41.22 796 LEU A CA 1
ATOM 6443 C C . LEU A 1 796 ? 13.795 -9.647 -22.376 1.00 41.22 796 LEU A C 1
ATOM 6445 O O . LEU A 1 796 ? 13.563 -10.818 -22.675 1.00 41.22 796 LEU A O 1
ATOM 6449 N N . ILE A 1 797 ? 12.891 -8.874 -21.768 1.00 48.44 797 ILE A N 1
ATOM 6450 C CA . ILE A 1 797 ? 11.548 -9.328 -21.383 1.00 48.44 797 ILE A CA 1
ATOM 6451 C C . ILE A 1 797 ? 10.507 -8.649 -22.285 1.00 48.44 797 ILE A C 1
ATOM 6453 O O . ILE A 1 797 ? 10.388 -7.425 -22.243 1.00 48.44 797 ILE A O 1
ATOM 6457 N N . PRO A 1 798 ? 9.743 -9.400 -23.100 1.00 44.06 798 PRO A N 1
ATOM 6458 C CA . PRO A 1 798 ? 8.756 -8.817 -24.007 1.00 44.06 798 PRO A CA 1
ATOM 6459 C C . PRO A 1 798 ? 7.528 -8.256 -23.260 1.00 44.06 798 PRO A C 1
ATOM 6461 O O . PRO A 1 798 ? 7.157 -8.729 -22.183 1.00 44.06 798 PRO A O 1
ATOM 6464 N N . HIS A 1 799 ? 6.863 -7.251 -23.845 1.00 44.50 799 HIS A N 1
ATOM 6465 C CA . HIS A 1 799 ? 5.652 -6.607 -23.311 1.00 44.50 799 HIS A CA 1
ATOM 6466 C C . HIS A 1 799 ? 4.567 -6.446 -24.395 1.00 44.50 799 HIS A C 1
ATOM 6468 O O . HIS A 1 799 ? 4.874 -6.329 -25.579 1.00 44.50 799 HIS A O 1
ATOM 6474 N N . SER A 1 800 ? 3.289 -6.438 -23.991 1.00 45.38 800 SER A N 1
ATOM 6475 C CA . SER A 1 800 ? 2.143 -6.158 -24.878 1.00 45.38 800 SER A CA 1
ATOM 6476 C C . SER A 1 800 ? 2.008 -4.658 -25.173 1.00 45.38 800 SER A C 1
ATOM 6478 O O . SER A 1 800 ? 2.297 -3.831 -24.313 1.00 45.38 800 SER A O 1
ATOM 6480 N N . SER A 1 801 ? 1.503 -4.304 -26.360 1.00 41.56 801 SER A N 1
ATOM 6481 C CA . SER A 1 801 ? 1.302 -2.915 -26.805 1.00 41.56 801 SER A CA 1
ATOM 6482 C C . SER A 1 801 ? -0.010 -2.262 -26.337 1.00 41.56 801 SER A C 1
ATOM 6484 O O . SER A 1 801 ? -0.223 -1.081 -26.605 1.00 41.56 801 SER A O 1
ATOM 6486 N N . LYS A 1 802 ? -0.912 -2.996 -25.662 1.00 43.19 802 LYS A N 1
ATOM 6487 C CA . LYS A 1 802 ? -2.236 -2.496 -25.231 1.00 43.19 802 LYS A CA 1
ATOM 6488 C C . LYS A 1 802 ? -2.422 -2.564 -23.709 1.00 43.19 802 LYS A C 1
ATOM 6490 O O . LYS A 1 802 ? -2.684 -3.666 -23.226 1.00 43.19 802 LYS A O 1
ATOM 6495 N N . PRO A 1 803 ? -2.356 -1.438 -22.969 1.00 50.34 803 PRO A N 1
ATOM 6496 C CA . PRO A 1 803 ? -2.463 -1.415 -21.509 1.00 50.34 803 PRO A CA 1
ATOM 6497 C C . PRO A 1 803 ? -3.821 -1.929 -21.015 1.00 50.34 803 PRO A C 1
ATOM 6499 O O . PRO A 1 803 ? -4.868 -1.536 -21.529 1.00 50.34 803 PRO A O 1
ATOM 6502 N N . VAL A 1 804 ? -3.814 -2.784 -19.990 1.00 57.81 804 VAL A N 1
ATOM 6503 C CA . VAL A 1 804 ? -5.026 -3.201 -19.267 1.00 57.81 804 VAL A CA 1
ATOM 6504 C C . VAL A 1 804 ? -5.134 -2.384 -17.993 1.00 57.81 804 VAL A C 1
ATOM 6506 O O . VAL A 1 804 ? -4.155 -2.214 -17.272 1.00 57.81 804 VAL A O 1
ATOM 6509 N N . ASN A 1 805 ? -6.340 -1.892 -17.705 1.00 66.62 805 ASN A N 1
ATOM 6510 C CA . ASN A 1 805 ? -6.594 -1.147 -16.482 1.00 66.62 805 ASN A CA 1
ATOM 6511 C C . ASN A 1 805 ? -6.369 -2.047 -15.259 1.00 66.62 805 ASN A C 1
ATOM 6513 O O . ASN A 1 805 ? -7.043 -3.068 -15.088 1.00 66.62 805 ASN A O 1
ATOM 6517 N N . GLU A 1 806 ? -5.424 -1.649 -14.414 1.00 73.25 806 GLU A N 1
ATOM 6518 C CA . GLU A 1 806 ? -5.119 -2.357 -13.181 1.00 73.25 806 GLU A CA 1
ATOM 6519 C C . GLU A 1 806 ? -6.103 -2.017 -12.066 1.00 73.25 806 GLU A C 1
ATOM 6521 O O . GLU A 1 806 ? -6.320 -2.865 -11.210 1.00 73.25 806 GLU A O 1
ATOM 6526 N N . TYR A 1 807 ? -6.706 -0.824 -12.069 1.00 78.31 807 TYR A N 1
ATOM 6527 C CA . TYR A 1 807 ? -7.580 -0.317 -11.010 1.00 78.31 807 TYR A CA 1
ATOM 6528 C C . TYR A 1 807 ? -9.008 -0.839 -11.140 1.00 78.31 807 TYR A C 1
ATOM 6530 O O . TYR A 1 807 ? -9.607 -0.782 -12.214 1.00 78.31 807 TYR A O 1
ATOM 6538 N N . PHE A 1 808 ? -9.587 -1.263 -10.015 1.00 81.31 808 PHE A N 1
ATOM 6539 C CA . PHE A 1 808 ? -10.971 -1.736 -9.933 1.00 81.31 808 PHE A CA 1
ATOM 6540 C C . PHE A 1 808 ? -11.273 -2.868 -10.919 1.00 81.31 808 PHE A C 1
ATOM 6542 O O . PHE A 1 808 ? -12.357 -2.936 -11.500 1.00 81.31 808 PHE A O 1
ATOM 6549 N N . ASN A 1 809 ? -10.290 -3.747 -11.119 1.00 82.62 809 ASN A N 1
ATOM 6550 C CA . ASN A 1 809 ? -10.366 -4.837 -12.077 1.00 82.62 809 ASN A CA 1
ATOM 6551 C C . ASN A 1 809 ? -10.328 -6.195 -11.354 1.00 82.62 809 ASN A C 1
ATOM 6553 O O . ASN A 1 809 ? -9.261 -6.806 -11.248 1.00 82.62 809 ASN A O 1
ATOM 6557 N N . PRO A 1 810 ? -11.483 -6.717 -10.897 1.00 84.56 810 PRO A N 1
ATOM 6558 C CA . PRO A 1 810 ? -11.538 -8.013 -10.217 1.00 84.56 810 PRO A CA 1
ATOM 6559 C C . PRO A 1 810 ? -11.096 -9.181 -11.113 1.00 84.56 810 PRO A C 1
ATOM 6561 O O . PRO A 1 810 ? -10.694 -10.231 -10.613 1.00 84.56 810 PRO A O 1
ATOM 6564 N N . LYS A 1 811 ? -11.108 -9.004 -12.443 1.00 85.69 811 LYS A N 1
ATOM 6565 C CA . LYS A 1 811 ? -10.667 -10.030 -13.397 1.00 85.69 811 LYS A CA 1
ATOM 6566 C C . LYS A 1 811 ? -9.152 -10.176 -13.439 1.00 85.69 811 LYS A C 1
ATOM 6568 O O . LYS A 1 811 ? -8.678 -11.237 -13.833 1.00 85.69 811 LYS A O 1
ATOM 6573 N N . LEU A 1 812 ? -8.395 -9.147 -13.053 1.00 85.31 812 LEU A N 1
ATOM 6574 C CA . LEU A 1 812 ? -6.942 -9.117 -13.206 1.00 85.31 812 LEU A CA 1
ATOM 6575 C C . LEU A 1 812 ? -6.276 -10.283 -12.467 1.00 85.31 812 LEU A C 1
ATOM 6577 O O . LEU A 1 812 ? -5.732 -11.184 -13.103 1.00 85.31 812 LEU A O 1
ATOM 6581 N N . LEU A 1 813 ? -6.367 -10.292 -11.133 1.00 89.50 813 LEU A N 1
ATOM 6582 C CA . LEU A 1 813 ? -5.741 -11.324 -10.301 1.00 89.50 813 LEU A CA 1
ATOM 6583 C C . LEU A 1 813 ? -6.413 -12.690 -10.484 1.00 89.50 813 LEU A C 1
ATOM 6585 O O . LEU A 1 813 ? -5.723 -13.706 -10.509 1.00 89.50 813 LEU A O 1
ATOM 6589 N N . ALA A 1 814 ? -7.733 -12.718 -10.682 1.00 90.38 814 ALA A N 1
ATOM 6590 C CA . ALA A 1 814 ? -8.469 -13.963 -10.879 1.00 90.38 814 ALA A CA 1
ATOM 6591 C C . ALA A 1 814 ? -8.140 -14.666 -12.204 1.00 90.38 814 ALA A C 1
ATOM 6593 O O . ALA A 1 814 ? -7.989 -15.884 -12.242 1.00 90.38 814 ALA A O 1
ATOM 6594 N N . GLY A 1 815 ? -8.009 -13.911 -13.296 1.00 87.31 815 GLY A N 1
ATOM 6595 C CA . GLY A 1 815 ? -7.631 -14.464 -14.597 1.00 87.31 815 GLY A CA 1
ATOM 6596 C C . GLY A 1 815 ? -6.140 -14.775 -14.701 1.00 87.31 815 GLY A C 1
ATOM 6597 O O . GLY A 1 815 ? -5.736 -15.593 -15.521 1.00 87.31 815 GLY A O 1
ATOM 6598 N N . LEU A 1 816 ? -5.324 -14.144 -13.862 1.00 86.81 816 LEU A N 1
ATOM 6599 C CA . LEU A 1 816 ? -3.903 -14.416 -13.788 1.00 86.81 816 LEU A CA 1
ATOM 6600 C C . LEU A 1 816 ? -3.584 -15.709 -13.029 1.00 86.81 816 LEU A C 1
ATOM 6602 O O . LEU A 1 816 ? -2.730 -16.482 -13.460 1.00 86.81 816 LEU A O 1
ATOM 6606 N N . TYR A 1 817 ? -4.281 -15.929 -11.915 1.00 92.50 817 TYR A N 1
ATOM 6607 C CA . TYR A 1 817 ? -4.069 -17.059 -11.020 1.00 92.50 817 TYR A CA 1
ATOM 6608 C C . TYR A 1 817 ? -5.299 -17.973 -10.985 1.00 92.50 817 TYR A C 1
ATOM 6610 O O . TYR A 1 817 ? -6.006 -18.009 -9.971 1.00 92.50 817 TYR A O 1
ATOM 6618 N N . PRO A 1 818 ? -5.570 -18.736 -12.063 1.00 92.38 818 PRO A N 1
ATOM 6619 C CA . PRO A 1 818 ? -6.724 -19.629 -12.114 1.00 92.38 818 PRO A CA 1
ATOM 6620 C C . PRO A 1 818 ? -6.683 -20.733 -11.054 1.00 92.38 818 PRO A C 1
ATOM 6622 O O . PRO A 1 818 ? -7.735 -21.229 -10.675 1.00 92.38 818 PRO A O 1
ATOM 6625 N N . THR A 1 819 ? -5.505 -21.092 -10.536 1.00 93.25 819 THR A N 1
ATOM 6626 C CA . THR A 1 819 ? -5.348 -22.060 -9.438 1.00 93.25 819 THR A CA 1
ATOM 6627 C C . THR A 1 819 ? -5.586 -21.459 -8.054 1.00 93.25 819 THR A C 1
ATOM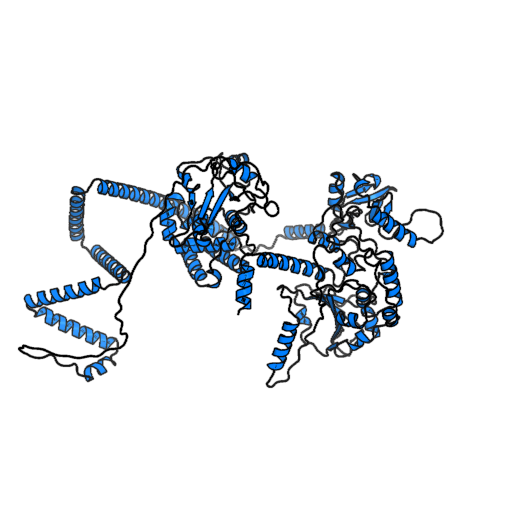 6629 O O . THR A 1 819 ? -5.947 -22.179 -7.126 1.00 93.25 819 THR A O 1
ATOM 6632 N N . LEU A 1 820 ? -5.457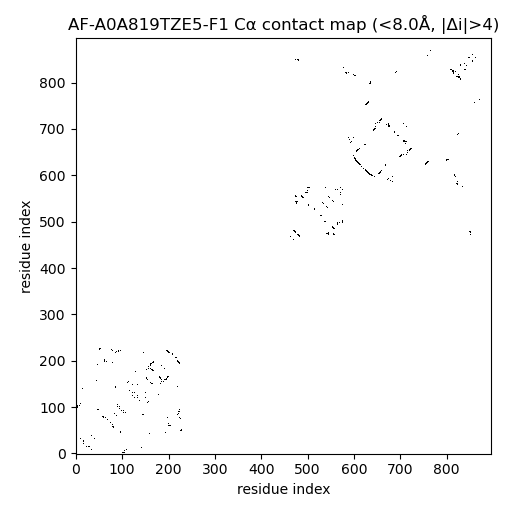 -20.135 -7.898 1.00 94.88 820 LEU A N 1
ATOM 6633 C CA . LEU A 1 820 ? -5.729 -19.442 -6.632 1.00 94.88 820 LEU A CA 1
ATOM 6634 C C . LEU A 1 820 ? -7.175 -18.935 -6.551 1.00 94.88 820 LEU A C 1
ATOM 6636 O O . LEU A 1 820 ? -7.781 -18.968 -5.480 1.00 94.88 820 LEU A O 1
ATOM 6640 N N . PHE A 1 821 ? -7.749 -18.513 -7.679 1.00 94.94 821 PHE A N 1
ATOM 6641 C CA . PHE A 1 821 ? -9.133 -18.044 -7.809 1.00 94.94 821 PHE A CA 1
ATOM 6642 C C . PHE A 1 821 ? -9.935 -18.974 -8.727 1.00 94.94 821 PHE A C 1
ATOM 6644 O O . PHE A 1 821 ? -10.471 -18.553 -9.754 1.00 94.94 821 PHE A O 1
ATOM 6651 N N . CYS A 1 822 ? -10.028 -20.248 -8.341 1.00 93.19 822 CYS A N 1
ATOM 6652 C CA . CYS A 1 822 ? -10.592 -21.336 -9.150 1.00 93.19 822 CYS A CA 1
ATOM 6653 C C . CYS A 1 822 ? -11.963 -21.011 -9.755 1.00 93.19 822 CYS A C 1
ATOM 6655 O O . CYS A 1 822 ? -12.207 -21.285 -10.926 1.00 93.19 822 CYS A O 1
ATOM 6657 N N . TYR A 1 823 ? -12.836 -20.360 -8.989 1.00 91.94 823 TYR A N 1
ATOM 6658 C CA . TYR A 1 823 ? -14.205 -20.035 -9.398 1.00 91.94 823 TYR A CA 1
ATOM 6659 C C . TYR A 1 823 ? -14.356 -18.627 -10.001 1.00 91.94 823 TYR A C 1
ATOM 6661 O O . TYR A 1 823 ? -15.437 -18.260 -10.458 1.00 91.94 823 TYR A O 1
ATOM 6669 N N . GLY A 1 824 ? -13.285 -17.826 -10.009 1.00 90.75 824 GLY A N 1
ATOM 6670 C CA . GLY A 1 824 ? -13.319 -16.414 -10.404 1.00 90.75 824 GLY A CA 1
ATOM 6671 C C . GLY A 1 824 ? -13.987 -15.493 -9.373 1.00 90.75 824 GLY A C 1
ATOM 6672 O O . GLY A 1 824 ? -14.324 -14.359 -9.693 1.00 90.75 824 GLY A O 1
ATOM 6673 N N . LEU A 1 825 ? -14.178 -15.970 -8.142 1.00 90.94 825 LEU A N 1
ATOM 6674 C CA . LEU A 1 825 ? -14.806 -15.244 -7.036 1.00 90.94 825 LEU A CA 1
ATOM 6675 C C . LEU A 1 825 ? -13.790 -14.919 -5.937 1.00 90.94 825 LEU A C 1
ATOM 6677 O O . LEU A 1 825 ? -12.669 -15.429 -5.947 1.00 90.94 825 LEU A O 1
ATOM 6681 N N . GLY A 1 826 ? -14.171 -14.038 -5.007 1.00 91.12 826 GLY A N 1
ATOM 6682 C CA . GLY A 1 826 ? -13.316 -13.647 -3.884 1.00 91.12 826 GLY A CA 1
ATOM 6683 C C . GLY A 1 826 ? -12.097 -12.816 -4.292 1.00 91.12 826 GLY A C 1
ATOM 6684 O O . GLY A 1 826 ? -11.189 -12.641 -3.491 1.00 91.12 826 GLY A O 1
ATOM 6685 N N . ALA A 1 827 ? -12.056 -12.294 -5.521 1.00 92.19 827 ALA A N 1
ATOM 6686 C CA . ALA A 1 827 ? -10.967 -11.445 -5.983 1.00 92.19 827 ALA A CA 1
ATOM 6687 C C . ALA A 1 827 ? -11.045 -10.024 -5.378 1.00 92.19 827 ALA A C 1
ATOM 6689 O O . ALA A 1 827 ? -12.138 -9.531 -5.044 1.00 92.19 827 ALA A O 1
ATOM 6690 N N . PRO A 1 828 ? -9.900 -9.330 -5.231 1.00 92.94 828 PRO A N 1
ATOM 6691 C CA . PRO A 1 828 ? -9.879 -7.936 -4.810 1.00 92.94 828 PRO A CA 1
ATOM 6692 C C . PRO A 1 828 ? -10.648 -6.999 -5.741 1.00 92.94 828 PRO A C 1
ATOM 6694 O O . PRO A 1 828 ? -10.815 -7.266 -6.924 1.00 92.94 828 PRO A O 1
ATOM 6697 N N . GLU A 1 829 ? -11.104 -5.879 -5.174 1.00 88.25 829 GLU A N 1
ATOM 6698 C CA . GLU A 1 829 ? -11.760 -4.776 -5.898 1.00 88.25 829 GLU A CA 1
ATOM 6699 C C . GLU A 1 829 ? -13.043 -5.126 -6.660 1.00 88.25 829 GLU A C 1
ATOM 6701 O O . GLU A 1 829 ? -13.503 -4.361 -7.508 1.00 88.25 829 GLU A O 1
ATOM 6706 N N . ASP A 1 830 ? -13.663 -6.251 -6.316 1.00 88.56 830 ASP A N 1
ATOM 6707 C CA . ASP A 1 830 ? -15.026 -6.548 -6.727 1.00 88.56 830 ASP A CA 1
ATOM 6708 C C . ASP A 1 830 ? -16.015 -5.545 -6.105 1.00 88.56 830 ASP A C 1
ATOM 6710 O O . ASP A 1 830 ? -16.202 -5.510 -4.884 1.00 88.56 830 ASP A O 1
ATOM 6714 N N . ARG A 1 831 ? -16.624 -4.718 -6.963 1.00 86.62 831 ARG A N 1
ATOM 6715 C CA . ARG A 1 831 ? -17.610 -3.688 -6.597 1.00 86.62 831 ARG A CA 1
ATOM 6716 C C . ARG A 1 831 ? -19.010 -4.249 -6.352 1.00 86.62 831 ARG A C 1
ATOM 6718 O O . ARG A 1 831 ? -19.851 -3.521 -5.842 1.00 86.62 831 ARG A O 1
ATOM 6725 N N . THR A 1 832 ? -19.264 -5.511 -6.696 1.00 85.12 832 THR A N 1
ATOM 6726 C CA . THR A 1 832 ? -20.555 -6.176 -6.433 1.00 85.12 832 THR A CA 1
ATOM 6727 C C . THR A 1 832 ? -20.695 -6.637 -4.979 1.00 85.12 832 THR A C 1
ATOM 6729 O O . THR A 1 832 ? -21.743 -7.128 -4.568 1.00 85.12 832 THR A O 1
ATOM 6732 N N . ARG A 1 833 ? -19.630 -6.489 -4.185 1.00 89.12 833 ARG A N 1
ATOM 6733 C CA . ARG A 1 833 ? -19.557 -6.941 -2.801 1.00 89.12 833 ARG A CA 1
ATOM 6734 C C . ARG A 1 833 ? -20.441 -6.092 -1.861 1.00 89.12 833 ARG A C 1
ATOM 6736 O O . ARG A 1 833 ? -20.320 -4.869 -1.907 1.00 89.12 833 ARG A O 1
ATOM 6743 N N . PRO A 1 834 ? -21.225 -6.706 -0.947 1.00 90.31 834 PRO A N 1
ATOM 6744 C CA . PRO A 1 834 ? -22.056 -5.976 0.021 1.00 90.31 834 PRO A CA 1
ATOM 6745 C C . PRO A 1 834 ? -21.293 -4.979 0.909 1.00 90.31 834 PRO A C 1
ATOM 6747 O O . PRO A 1 834 ? -21.767 -3.874 1.153 1.00 90.31 834 PRO A O 1
ATOM 6750 N N . LEU A 1 835 ? -20.101 -5.349 1.385 1.00 92.25 835 LEU A N 1
ATOM 6751 C CA . LEU A 1 835 ? -19.207 -4.494 2.167 1.00 92.25 835 LEU A CA 1
ATOM 6752 C C . LEU A 1 835 ? -17.888 -4.289 1.432 1.00 92.25 835 LEU A C 1
ATOM 6754 O O . LEU A 1 835 ? -17.180 -5.243 1.096 1.00 92.25 835 LEU A O 1
ATOM 6758 N N . THR A 1 836 ? -17.503 -3.031 1.256 1.00 91.88 836 THR A N 1
ATOM 6759 C CA . THR A 1 836 ? -16.252 -2.668 0.594 1.00 91.88 836 THR A CA 1
ATOM 6760 C C . THR A 1 836 ? -15.035 -3.093 1.423 1.00 91.88 836 THR A C 1
ATOM 6762 O O . THR A 1 836 ? -14.974 -2.957 2.646 1.00 91.88 836 THR A O 1
ATOM 6765 N N . ILE A 1 837 ? -14.031 -3.639 0.736 1.00 93.19 837 ILE A N 1
ATOM 6766 C CA . ILE A 1 837 ? -12.752 -4.042 1.328 1.00 93.19 837 ILE A CA 1
ATOM 6767 C C . ILE A 1 837 ? -11.662 -3.374 0.510 1.00 93.19 837 ILE A C 1
ATOM 6769 O O . ILE A 1 837 ? -11.624 -3.532 -0.713 1.00 93.19 837 ILE A O 1
ATOM 6773 N N . ASN A 1 838 ? -10.777 -2.631 1.173 1.00 91.31 838 ASN A N 1
ATOM 6774 C CA . ASN A 1 838 ? -9.670 -2.007 0.466 1.00 91.31 838 ASN A CA 1
ATOM 6775 C C . ASN A 1 838 ? -8.666 -3.073 -0.013 1.00 91.31 838 ASN A C 1
ATOM 6777 O O . ASN A 1 838 ? -8.551 -4.159 0.564 1.00 91.31 838 ASN A O 1
ATOM 6781 N N . LEU A 1 839 ? -7.933 -2.764 -1.085 1.00 91.44 839 LEU A N 1
ATOM 6782 C CA . LEU A 1 839 ? -7.024 -3.718 -1.725 1.00 91.44 839 LEU A CA 1
ATOM 6783 C C . LEU A 1 839 ? -5.985 -4.288 -0.743 1.00 91.44 839 LEU A C 1
ATOM 6785 O O . LEU A 1 839 ? -5.751 -5.495 -0.734 1.00 91.44 839 LEU A O 1
ATOM 6789 N N . ARG A 1 840 ? -5.394 -3.447 0.116 1.00 92.88 840 ARG A N 1
ATOM 6790 C CA . ARG A 1 840 ? -4.339 -3.850 1.062 1.00 92.88 840 ARG A CA 1
ATOM 6791 C C . ARG A 1 840 ? -4.857 -4.823 2.126 1.00 92.88 840 ARG A C 1
ATOM 6793 O O . ARG A 1 840 ? -4.206 -5.824 2.416 1.00 92.88 840 ARG A O 1
ATOM 6800 N N . GLU A 1 841 ? -6.032 -4.561 2.691 1.00 94.38 841 GLU A N 1
ATOM 6801 C CA . GLU A 1 841 ? -6.697 -5.446 3.648 1.00 94.38 841 GLU A CA 1
ATOM 6802 C C . GLU A 1 841 ? -7.088 -6.777 3.011 1.00 94.38 841 GLU A C 1
ATOM 6804 O O . GLU A 1 841 ? -6.928 -7.819 3.646 1.00 94.38 841 GLU A O 1
ATOM 6809 N N . HIS A 1 842 ? -7.576 -6.748 1.768 1.00 95.62 842 HIS A N 1
ATOM 6810 C CA . HIS A 1 842 ? -7.933 -7.958 1.039 1.00 95.62 842 HIS A CA 1
ATOM 6811 C C . HIS A 1 842 ? -6.683 -8.800 0.743 1.00 95.62 842 HIS A C 1
ATOM 6813 O O . HIS A 1 842 ? -6.662 -9.985 1.054 1.00 95.62 842 HIS A O 1
ATOM 6819 N N . ILE A 1 843 ? -5.596 -8.207 0.240 1.00 95.06 843 ILE A N 1
ATOM 6820 C CA . ILE A 1 843 ? -4.334 -8.938 0.027 1.00 95.06 843 ILE A CA 1
ATOM 6821 C C . ILE A 1 843 ? -3.858 -9.586 1.332 1.00 95.06 843 ILE A C 1
ATOM 6823 O O . ILE A 1 843 ? -3.511 -10.764 1.332 1.00 95.06 843 ILE A O 1
ATOM 6827 N N . ARG A 1 844 ? -3.911 -8.865 2.461 1.00 95.00 844 ARG A N 1
ATOM 6828 C CA . ARG A 1 844 ? -3.559 -9.430 3.774 1.00 95.00 844 ARG A CA 1
ATOM 6829 C C . ARG A 1 844 ? -4.443 -10.624 4.143 1.00 95.00 844 ARG A C 1
ATOM 6831 O O . ARG A 1 844 ? -3.939 -11.597 4.683 1.00 95.00 844 ARG A O 1
ATOM 6838 N N . TYR A 1 845 ? -5.740 -10.562 3.842 1.00 95.56 845 TYR A N 1
ATOM 6839 C CA . TYR A 1 845 ? -6.652 -11.694 4.013 1.00 95.56 845 TYR A CA 1
ATOM 6840 C C . TYR A 1 845 ? -6.236 -12.909 3.172 1.00 95.56 845 TYR A C 1
ATOM 6842 O O . TYR A 1 845 ? -6.153 -14.002 3.720 1.00 95.56 845 TYR A O 1
ATOM 6850 N N . LEU A 1 846 ? -5.919 -12.720 1.886 1.00 96.00 846 LEU A N 1
ATOM 6851 C CA . LEU A 1 846 ? -5.500 -13.812 0.996 1.00 96.00 846 LEU A CA 1
ATOM 6852 C C . LEU A 1 846 ? -4.206 -14.476 1.478 1.00 96.00 846 LEU A C 1
ATOM 6854 O O . LEU A 1 846 ? -4.111 -15.698 1.481 1.00 96.00 846 LEU A O 1
ATOM 6858 N N . LEU A 1 847 ? -3.230 -13.683 1.929 1.00 94.88 847 LEU A N 1
ATOM 6859 C CA . LEU A 1 847 ? -1.963 -14.198 2.459 1.00 94.88 847 LEU A CA 1
ATOM 6860 C C . LEU A 1 847 ? -2.125 -14.943 3.790 1.00 94.88 847 LEU A C 1
ATOM 6862 O O . LEU A 1 847 ? -1.333 -15.827 4.080 1.00 94.88 847 LEU A O 1
ATOM 6866 N N . CYS A 1 848 ? -3.150 -14.616 4.579 1.00 92.75 848 CYS A N 1
ATOM 6867 C CA . CYS A 1 848 ? -3.483 -15.315 5.823 1.00 92.75 848 CYS A CA 1
ATOM 6868 C C . CYS A 1 848 ? -4.565 -16.395 5.636 1.00 92.75 848 CYS A C 1
ATOM 6870 O O . CYS A 1 848 ? -5.142 -16.853 6.621 1.00 92.75 848 CYS A O 1
ATOM 6872 N N . TYR A 1 849 ? -4.911 -16.760 4.401 1.00 93.50 849 TYR A N 1
ATOM 6873 C CA . TYR A 1 849 ? -5.954 -17.749 4.142 1.00 93.50 849 TYR A CA 1
ATOM 6874 C C . TYR A 1 849 ? -5.489 -19.148 4.578 1.00 93.50 849 TYR A C 1
ATOM 6876 O O . TYR A 1 849 ? -4.339 -19.515 4.343 1.00 93.50 849 TYR A O 1
ATOM 6884 N N . ASN A 1 850 ? -6.367 -19.934 5.212 1.00 90.31 850 ASN A N 1
ATOM 6885 C CA . ASN A 1 850 ? -5.962 -21.139 5.948 1.00 90.31 850 ASN A CA 1
ATOM 6886 C C . ASN A 1 850 ? -5.169 -22.183 5.132 1.00 90.31 850 ASN A C 1
ATOM 6888 O O . ASN A 1 850 ? -4.260 -22.810 5.667 1.00 90.31 850 ASN A O 1
ATOM 6892 N N . ASP A 1 851 ? -5.487 -22.386 3.850 1.00 88.31 851 ASP A N 1
ATOM 6893 C CA . ASP A 1 851 ? -4.784 -23.368 3.003 1.00 88.31 851 ASP A CA 1
ATOM 6894 C C . ASP A 1 851 ? -3.406 -22.884 2.500 1.00 88.31 851 ASP A C 1
ATOM 6896 O O . ASP A 1 851 ? -2.707 -23.624 1.809 1.00 88.31 851 ASP A O 1
ATOM 6900 N N . ARG A 1 852 ? -3.013 -21.644 2.837 1.00 89.69 852 ARG A N 1
ATOM 6901 C CA . ARG A 1 852 ? -1.738 -20.990 2.488 1.00 89.69 852 ARG A CA 1
ATOM 6902 C C . ARG A 1 852 ? -1.412 -20.971 0.992 1.00 89.69 852 ARG A C 1
ATOM 6904 O O . ARG A 1 852 ? -0.272 -20.683 0.611 1.00 89.69 852 ARG A O 1
ATOM 6911 N N . ARG A 1 853 ? -2.384 -21.216 0.105 1.00 90.94 853 ARG A N 1
ATOM 6912 C CA . ARG A 1 853 ? -2.132 -21.308 -1.346 1.00 90.94 853 ARG A CA 1
ATOM 6913 C C . ARG A 1 853 ? -1.612 -20.006 -1.954 1.00 90.94 853 ARG A C 1
ATOM 6915 O O . ARG A 1 853 ? -0.862 -20.029 -2.921 1.00 90.94 853 ARG A O 1
ATOM 6922 N N . PHE A 1 854 ? -1.984 -18.865 -1.374 1.00 93.69 854 PHE A N 1
ATOM 6923 C CA . PHE A 1 854 ? -1.513 -17.546 -1.806 1.00 93.69 854 PHE A CA 1
ATOM 6924 C C . PHE A 1 854 ? -0.117 -17.214 -1.272 1.00 93.69 854 PHE A C 1
ATOM 6926 O O . PHE A 1 854 ? 0.669 -16.595 -1.984 1.00 93.69 854 PHE A O 1
ATOM 6933 N N . GLU A 1 855 ? 0.185 -17.622 -0.035 1.00 87.88 855 GLU A N 1
ATOM 6934 C CA . GLU A 1 855 ? 1.492 -17.426 0.605 1.00 87.88 855 GLU A CA 1
ATOM 6935 C C . GLU A 1 855 ? 2.582 -18.234 -0.111 1.00 87.88 855 GLU A C 1
ATOM 6937 O O . GLU A 1 855 ? 3.685 -17.751 -0.348 1.00 87.88 855 GLU A O 1
ATOM 6942 N N . THR A 1 856 ? 2.249 -19.467 -0.491 1.00 84.44 856 THR A N 1
ATOM 6943 C CA . THR A 1 856 ? 3.190 -20.430 -1.078 1.00 84.44 856 THR A CA 1
ATOM 6944 C C . THR A 1 856 ? 3.319 -20.322 -2.598 1.00 84.44 856 THR A C 1
ATOM 6946 O O . THR A 1 856 ? 4.237 -20.905 -3.178 1.00 84.44 856 THR A O 1
ATOM 6949 N N . ASN A 1 857 ? 2.436 -19.573 -3.269 1.00 86.94 857 ASN A N 1
ATOM 6950 C CA . ASN A 1 857 ? 2.507 -19.405 -4.717 1.00 86.94 857 ASN A CA 1
ATOM 6951 C C . ASN A 1 857 ? 3.815 -18.712 -5.138 1.00 86.94 857 ASN A C 1
ATOM 6953 O O . ASN A 1 857 ? 4.234 -17.713 -4.556 1.00 86.94 857 ASN A O 1
ATOM 6957 N N . HIS A 1 858 ? 4.421 -19.207 -6.219 1.00 77.06 858 HIS A N 1
ATOM 6958 C CA . HIS A 1 858 ? 5.750 -18.783 -6.659 1.00 77.06 858 HIS A CA 1
ATOM 6959 C C . HIS A 1 858 ? 5.865 -17.300 -7.063 1.00 77.06 858 HIS A C 1
ATOM 6961 O O . HIS A 1 858 ? 6.972 -16.763 -7.093 1.00 77.06 858 HIS A O 1
ATOM 6967 N N . SER A 1 859 ? 4.755 -16.633 -7.409 1.00 81.44 859 SER A N 1
ATOM 6968 C CA . SER A 1 859 ? 4.777 -15.245 -7.894 1.00 81.44 859 SER A CA 1
ATOM 6969 C C . SER A 1 859 ? 3.774 -14.300 -7.232 1.00 81.44 859 SER A C 1
ATOM 6971 O O . SER A 1 859 ? 4.015 -13.093 -7.242 1.00 81.44 859 SER A O 1
ATOM 6973 N N . PHE A 1 860 ? 2.689 -14.803 -6.635 1.00 87.69 860 PHE A N 1
ATOM 6974 C CA . PHE A 1 860 ? 1.566 -13.986 -6.154 1.00 87.69 860 PHE A CA 1
ATOM 6975 C C . PHE A 1 860 ? 1.991 -12.808 -5.266 1.00 87.69 860 PHE A C 1
ATOM 6977 O O . PHE A 1 860 ? 1.618 -11.671 -5.552 1.00 87.69 860 PHE A O 1
ATOM 6984 N N . ILE A 1 861 ? 2.814 -13.054 -4.238 1.00 86.25 861 ILE A N 1
ATOM 6985 C CA . ILE A 1 861 ? 3.267 -12.027 -3.281 1.00 86.25 861 ILE A CA 1
ATOM 6986 C C . ILE A 1 861 ? 3.986 -10.871 -3.989 1.00 86.25 861 ILE A C 1
ATOM 6988 O O . ILE A 1 861 ? 3.696 -9.703 -3.732 1.00 86.25 861 ILE A O 1
ATOM 6992 N N . PHE A 1 862 ? 4.907 -11.183 -4.901 1.00 78.56 862 PHE A N 1
ATOM 6993 C CA . PHE A 1 862 ? 5.705 -10.174 -5.604 1.00 78.56 862 PHE A CA 1
ATOM 6994 C C . PHE A 1 862 ? 4.851 -9.323 -6.536 1.00 78.56 862 PHE A C 1
ATOM 6996 O O . PHE A 1 862 ? 5.030 -8.109 -6.642 1.00 78.56 862 PHE A O 1
ATOM 7003 N N . VAL A 1 863 ? 3.884 -9.970 -7.173 1.00 80.25 863 VAL A N 1
ATOM 7004 C CA . VAL A 1 863 ? 2.952 -9.347 -8.102 1.00 80.25 863 VAL A CA 1
ATOM 7005 C C . VAL A 1 863 ? 2.052 -8.358 -7.385 1.00 80.25 863 VAL A C 1
ATOM 7007 O O . VAL A 1 863 ? 1.953 -7.206 -7.806 1.00 80.25 863 VAL A O 1
ATOM 7010 N N . VAL A 1 864 ? 1.425 -8.775 -6.282 1.00 85.81 864 VAL A N 1
ATOM 7011 C CA . VAL A 1 864 ? 0.545 -7.885 -5.517 1.00 85.81 864 VAL A CA 1
ATOM 7012 C C . VAL A 1 864 ? 1.330 -6.774 -4.822 1.00 85.81 864 VAL A C 1
ATOM 7014 O O . VAL A 1 864 ? 0.838 -5.652 -4.734 1.00 85.81 864 VAL A O 1
ATOM 7017 N N . PHE A 1 865 ? 2.562 -7.040 -4.381 1.00 82.56 865 PHE A N 1
ATOM 7018 C CA . PHE A 1 865 ? 3.420 -6.020 -3.782 1.00 82.56 865 PHE A CA 1
ATOM 7019 C C . PHE A 1 865 ? 3.795 -4.927 -4.788 1.00 82.56 865 PHE A C 1
ATOM 7021 O O . PHE A 1 865 ? 3.633 -3.742 -4.500 1.00 82.56 865 PHE A O 1
ATOM 7028 N N . ASN A 1 866 ? 4.229 -5.300 -5.993 1.00 74.19 866 ASN A N 1
ATOM 7029 C CA . ASN A 1 866 ? 4.554 -4.314 -7.018 1.00 74.19 866 ASN A CA 1
ATOM 7030 C C . ASN A 1 866 ? 3.308 -3.600 -7.556 1.00 74.19 866 ASN A C 1
ATOM 7032 O O . ASN A 1 866 ? 3.368 -2.402 -7.800 1.00 74.19 866 ASN A O 1
ATOM 7036 N N . LEU A 1 867 ? 2.170 -4.295 -7.678 1.00 79.00 867 LEU A N 1
ATOM 7037 C CA . LEU A 1 867 ? 0.885 -3.666 -7.997 1.00 79.00 867 LEU A CA 1
ATOM 7038 C C . LEU A 1 867 ? 0.573 -2.532 -7.009 1.00 79.00 867 LEU A C 1
ATOM 7040 O O . LEU A 1 867 ? 0.203 -1.439 -7.430 1.00 79.00 867 LEU A O 1
ATOM 7044 N N . LEU A 1 868 ? 0.747 -2.767 -5.704 1.00 83.62 868 LEU A N 1
ATOM 7045 C CA . LEU A 1 868 ? 0.564 -1.729 -4.687 1.00 83.62 868 LEU A CA 1
ATOM 7046 C C . LEU A 1 868 ? 1.554 -0.569 -4.878 1.00 83.62 868 LEU A C 1
ATOM 7048 O O . LEU A 1 868 ? 1.129 0.582 -4.901 1.00 83.62 868 LEU A O 1
ATOM 7052 N N . GLN A 1 869 ? 2.841 -0.858 -5.095 1.00 77.12 869 GLN A N 1
ATOM 7053 C CA . GLN A 1 869 ? 3.863 0.177 -5.308 1.00 77.12 869 GLN A CA 1
ATOM 7054 C C . GLN A 1 869 ? 3.615 1.027 -6.559 1.00 77.12 869 GLN A C 1
ATOM 7056 O O . GLN A 1 869 ? 3.695 2.253 -6.490 1.00 77.12 869 GLN A O 1
ATOM 7061 N N . ARG A 1 870 ? 3.287 0.403 -7.699 1.00 74.00 870 ARG A N 1
ATOM 7062 C CA . ARG A 1 870 ? 2.969 1.121 -8.941 1.00 74.00 870 ARG A CA 1
ATOM 7063 C C . ARG A 1 870 ? 1.768 2.022 -8.756 1.00 74.00 870 ARG A C 1
ATOM 7065 O O . ARG A 1 870 ? 1.786 3.149 -9.225 1.00 74.00 870 ARG A O 1
ATOM 7072 N N . ARG A 1 871 ? 0.734 1.556 -8.056 1.00 78.81 871 ARG A N 1
ATOM 7073 C CA . ARG A 1 871 ? -0.455 2.371 -7.807 1.00 78.81 871 ARG A CA 1
ATOM 7074 C C . ARG A 1 871 ? -0.166 3.559 -6.905 1.00 78.81 871 ARG A C 1
ATOM 7076 O O . ARG A 1 871 ? -0.665 4.641 -7.203 1.00 78.81 871 ARG A O 1
ATOM 7083 N N . ASP A 1 872 ? 0.653 3.373 -5.872 1.00 77.25 872 ASP A N 1
ATOM 7084 C CA . ASP A 1 872 ? 1.125 4.468 -5.023 1.00 77.25 872 ASP A CA 1
ATOM 7085 C C . ASP A 1 872 ? 1.920 5.486 -5.874 1.00 77.25 872 ASP A C 1
ATOM 7087 O O . ASP A 1 872 ? 1.647 6.686 -5.832 1.00 77.25 872 ASP A O 1
ATOM 7091 N N . ALA A 1 873 ? 2.822 5.020 -6.747 1.00 68.94 873 ALA A N 1
ATOM 7092 C CA . ALA A 1 873 ? 3.587 5.872 -7.662 1.00 68.94 873 ALA A CA 1
ATOM 7093 C C . ALA A 1 873 ? 2.712 6.596 -8.705 1.00 68.94 873 ALA A C 1
ATOM 7095 O O . ALA A 1 873 ? 2.868 7.799 -8.904 1.00 68.94 873 ALA A O 1
ATOM 7096 N N . CYS A 1 874 ? 1.767 5.904 -9.347 1.00 70.31 874 CYS A N 1
ATOM 7097 C CA . CYS A 1 874 ? 0.825 6.479 -10.309 1.00 70.31 874 CYS A CA 1
ATOM 7098 C C . CYS A 1 874 ? -0.104 7.500 -9.654 1.00 70.31 874 CYS A C 1
ATOM 7100 O O . CYS A 1 874 ? -0.384 8.526 -10.264 1.00 70.31 874 CYS A O 1
ATOM 7102 N N . PHE A 1 875 ? -0.547 7.261 -8.418 1.00 75.88 875 PHE A N 1
ATOM 7103 C CA . PHE A 1 875 ? -1.309 8.243 -7.652 1.00 75.88 875 PHE A CA 1
ATOM 7104 C C . PHE A 1 875 ? -0.480 9.514 -7.431 1.00 75.88 875 PHE A C 1
ATOM 7106 O O . PHE A 1 875 ? -0.937 10.613 -7.739 1.00 75.88 875 PHE A O 1
ATOM 7113 N N . HIS A 1 876 ? 0.782 9.373 -7.012 1.00 71.25 876 HIS A N 1
ATOM 7114 C CA . HIS A 1 876 ? 1.697 10.509 -6.894 1.00 71.25 876 HIS A CA 1
ATOM 7115 C C . HIS A 1 876 ? 1.953 11.215 -8.240 1.00 71.25 876 HIS A C 1
ATOM 7117 O O . HIS A 1 876 ? 1.951 12.444 -8.291 1.00 71.25 876 HIS A O 1
ATOM 7123 N N . ALA A 1 877 ? 2.127 10.474 -9.337 1.00 68.88 877 ALA A N 1
ATOM 7124 C CA . ALA A 1 877 ? 2.337 11.030 -10.675 1.00 68.88 877 ALA A CA 1
ATOM 7125 C C . ALA A 1 877 ? 1.089 11.741 -11.222 1.00 68.88 877 ALA A C 1
ATOM 7127 O O . ALA A 1 877 ? 1.207 12.812 -11.812 1.00 68.88 877 ALA A O 1
ATOM 7128 N N . GLN A 1 878 ? -0.107 11.194 -10.990 1.00 73.62 878 GLN A N 1
ATOM 7129 C CA . GLN A 1 878 ? -1.375 11.825 -11.346 1.00 73.62 878 GLN A CA 1
ATOM 7130 C C . GLN A 1 878 ? -1.521 13.164 -10.628 1.00 73.62 878 GLN A C 1
ATOM 7132 O O . GLN A 1 878 ? -1.804 14.158 -11.289 1.00 73.62 878 GLN A O 1
ATOM 7137 N N . LEU A 1 879 ? -1.256 13.210 -9.316 1.00 71.38 879 LEU A N 1
ATOM 7138 C CA . LEU A 1 879 ? -1.282 14.453 -8.539 1.00 71.38 879 LEU A CA 1
ATOM 7139 C C . LEU A 1 879 ? -0.333 15.512 -9.120 1.00 71.38 879 LEU A C 1
ATOM 7141 O O . LEU A 1 879 ? -0.680 16.692 -9.155 1.00 71.38 879 LEU A O 1
ATOM 7145 N N . ILE A 1 880 ? 0.838 15.098 -9.621 1.00 69.50 880 ILE A N 1
ATOM 7146 C CA . ILE A 1 880 ? 1.791 15.978 -10.317 1.00 69.50 880 ILE A CA 1
ATOM 7147 C C . ILE A 1 880 ? 1.235 16.440 -11.675 1.00 69.50 880 ILE A C 1
ATOM 7149 O O . ILE A 1 880 ? 1.277 17.633 -11.975 1.00 69.50 880 ILE A O 1
ATOM 7153 N N . ALA A 1 881 ? 0.691 15.529 -12.486 1.00 63.19 881 ALA A N 1
ATOM 7154 C CA . ALA A 1 881 ? 0.179 15.820 -13.827 1.00 63.19 881 ALA A CA 1
ATOM 7155 C C . ALA A 1 881 ? -1.096 16.683 -13.827 1.00 63.19 881 ALA A C 1
ATOM 7157 O O . ALA A 1 881 ? -1.353 17.413 -14.784 1.00 63.19 881 ALA A O 1
ATOM 7158 N N . THR A 1 882 ? -1.893 16.633 -12.756 1.00 66.06 882 THR A N 1
ATOM 7159 C CA . THR A 1 882 ? -3.092 17.468 -12.580 1.00 66.06 882 THR A CA 1
ATOM 7160 C C . THR A 1 882 ? -2.784 18.894 -12.127 1.00 66.06 882 THR A C 1
ATOM 7162 O O . THR A 1 882 ? -3.698 19.716 -12.061 1.00 66.06 882 THR A O 1
ATOM 7165 N N . LYS A 1 883 ? -1.520 19.229 -11.826 1.00 71.69 883 LYS A N 1
ATOM 7166 C CA . LYS A 1 883 ? -1.155 20.599 -11.450 1.00 71.69 883 LYS A CA 1
ATOM 7167 C C . LYS A 1 883 ? -1.324 21.548 -12.654 1.00 71.69 883 LYS A C 1
ATOM 7169 O O . LYS A 1 883 ? -0.908 21.202 -13.760 1.00 71.69 883 LYS A O 1
ATOM 7174 N N . PRO A 1 884 ? -1.862 22.772 -12.476 1.00 65.75 884 PRO A N 1
ATOM 7175 C CA . PRO A 1 884 ? -2.217 23.670 -13.588 1.00 65.75 884 PRO A CA 1
ATOM 7176 C C . PRO A 1 884 ? -1.061 24.027 -14.533 1.00 65.75 884 PRO A C 1
ATOM 7178 O O . PRO A 1 884 ? -1.278 24.314 -15.706 1.00 65.75 884 PRO A O 1
ATOM 7181 N N . TYR A 1 885 ? 0.169 24.021 -14.020 1.00 69.94 885 TYR A N 1
ATOM 7182 C CA . TYR A 1 885 ? 1.379 24.352 -14.770 1.00 69.94 885 TYR A CA 1
ATOM 7183 C C . TYR A 1 885 ? 2.022 23.147 -15.469 1.00 69.94 885 TYR A C 1
ATOM 7185 O O . TYR A 1 885 ? 2.903 23.349 -16.297 1.00 69.94 885 TYR A O 1
ATOM 7193 N N . PHE A 1 886 ? 1.569 21.909 -15.215 1.00 70.50 886 PHE A N 1
ATOM 7194 C CA . PHE A 1 886 ? 2.157 20.712 -15.827 1.00 70.50 886 PHE A CA 1
ATOM 7195 C C . PHE A 1 886 ? 2.173 20.801 -17.357 1.00 70.50 886 PHE A C 1
ATOM 7197 O O . PHE A 1 886 ? 3.172 20.449 -17.971 1.00 70.50 886 PHE A O 1
ATOM 7204 N N . ARG A 1 887 ? 1.118 21.345 -17.985 1.00 68.38 887 ARG A N 1
ATOM 7205 C CA . ARG A 1 887 ? 1.083 21.521 -19.447 1.00 68.38 887 ARG A CA 1
ATOM 7206 C C . ARG A 1 887 ? 2.121 22.517 -19.964 1.00 68.38 887 ARG A C 1
ATOM 7208 O O . ARG A 1 887 ? 2.721 22.225 -20.990 1.00 68.38 887 ARG A O 1
ATOM 7215 N N . SER A 1 888 ? 2.347 23.649 -19.288 1.00 70.44 888 SER A N 1
ATOM 7216 C CA . SER A 1 888 ? 3.344 24.621 -19.767 1.00 70.44 888 SER A CA 1
ATOM 7217 C C . SER A 1 888 ? 4.764 24.128 -19.501 1.00 70.44 888 SER A C 1
ATOM 7219 O O . SER A 1 888 ? 5.604 24.223 -20.386 1.00 70.44 888 SER A O 1
ATOM 7221 N N . SER A 1 889 ? 5.018 23.509 -18.342 1.00 71.69 889 SER A N 1
ATOM 7222 C CA . SER A 1 889 ? 6.318 22.902 -18.038 1.00 71.69 889 SER A CA 1
ATOM 7223 C C . SER A 1 889 ? 6.625 21.719 -18.958 1.00 71.69 889 SER A C 1
ATOM 7225 O O . SER A 1 889 ? 7.748 21.589 -19.425 1.00 71.69 889 SER A O 1
ATOM 7227 N N . ALA A 1 890 ? 5.636 20.878 -19.277 1.00 69.88 890 ALA A N 1
ATOM 7228 C CA . ALA A 1 890 ? 5.810 19.800 -20.248 1.00 69.88 890 ALA A CA 1
ATOM 7229 C C . ALA A 1 890 ? 6.075 20.341 -21.664 1.00 69.88 890 ALA A C 1
ATOM 7231 O O . ALA A 1 890 ? 6.865 19.747 -22.388 1.00 69.88 890 ALA A O 1
ATOM 7232 N N . GLN A 1 891 ? 5.460 21.466 -22.053 1.00 68.81 891 GLN A N 1
ATOM 7233 C CA . GLN A 1 891 ? 5.729 22.130 -23.335 1.00 68.81 891 GLN A CA 1
ATOM 7234 C C . GLN A 1 891 ? 7.135 22.732 -23.398 1.00 68.81 891 GLN A C 1
ATOM 7236 O O . GLN A 1 891 ? 7.813 22.535 -24.399 1.00 68.81 891 GLN A O 1
ATOM 7241 N N . GLU A 1 892 ? 7.594 23.404 -22.338 1.00 69.31 892 GLU A N 1
ATOM 7242 C CA . GLU A 1 892 ? 8.975 23.900 -22.249 1.00 69.31 892 GLU A CA 1
ATOM 7243 C C . GLU A 1 892 ? 9.983 22.749 -22.314 1.00 69.31 892 GLU A C 1
ATOM 7245 O O . GLU A 1 892 ? 10.929 22.816 -23.092 1.00 69.31 892 GLU A O 1
ATOM 7250 N N . ILE A 1 893 ? 9.741 21.659 -21.577 1.00 70.38 893 ILE A N 1
ATOM 7251 C CA . ILE A 1 893 ? 10.603 20.468 -21.595 1.00 70.38 893 ILE A CA 1
ATOM 7252 C C . ILE A 1 893 ? 10.594 19.782 -22.964 1.00 70.38 893 ILE A C 1
ATOM 7254 O O . ILE A 1 893 ? 11.630 19.296 -23.390 1.00 70.38 893 ILE A O 1
ATOM 7258 N N . HIS A 1 894 ? 9.458 19.740 -23.664 1.00 58.56 894 HIS A N 1
ATOM 7259 C CA . HIS A 1 894 ? 9.386 19.160 -25.009 1.00 58.56 894 HIS A CA 1
ATOM 7260 C C . HIS A 1 894 ? 10.028 20.051 -26.085 1.00 58.56 894 HIS A C 1
ATOM 7262 O O . HIS A 1 894 ? 10.351 19.568 -27.165 1.00 58.56 894 HIS A O 1
ATOM 7268 N N . SER A 1 895 ? 10.173 21.351 -25.811 1.00 55.31 895 SER A N 1
ATOM 7269 C CA . SER A 1 895 ? 10.834 22.307 -26.707 1.00 55.31 895 SER A CA 1
ATOM 7270 C C . SER A 1 895 ? 12.356 22.391 -26.527 1.00 55.31 895 SER A C 1
ATOM 7272 O O . SER A 1 895 ? 13.012 23.065 -27.323 1.00 55.31 895 SER A O 1
ATOM 7274 N N . LEU A 1 896 ? 12.892 21.732 -25.493 1.00 50.66 896 LEU A N 1
ATOM 7275 C CA . LEU A 1 896 ? 14.322 21.518 -25.249 1.00 50.66 896 LEU A CA 1
ATOM 7276 C C . LEU A 1 896 ? 14.781 20.227 -25.929 1.00 50.66 896 LEU A C 1
ATOM 7278 O O . LEU A 1 896 ? 15.928 20.232 -26.432 1.00 50.66 896 LEU A O 1
#